Protein AF-A0A2D7VXR5-F1 (afdb_monomer)

Foldseek 3Di:
DDQQVVQVQAEPDRAAADDAAEAPQAHWDWDDWEWEDFPQKIKIKTWIAGSHPVQQQGTFIWIWMDNPNRRHTYTLDDPVLRSPFHWAQKYWYDFPRWIWIWTDRWQFWIKIATHRDSNRDPSVCVVVVRIDIDGGAGQFDDGSRDTHDKHWEWEQALQRKIKIWIAHPVQGFIFIWIDNVRHDIAAALGNPDRLQRGPAALSDNQWDWAPWYWYDDQQWIKIWTATRHPDPRGRPIDIDIGDAAEQDFFFFADPPDPLDRSRGFGFNHKDAVSDWLVRGPQKDWDAQWDWDDDPRWIKTKDALVRPMFIKIKGPDPQPPHDDPALLLQQALFKKKKWKKAWQADWDQDPPEFFAWKKKWAFSQFFFIWIWTWGDHQFKIWIATPQVRGTQDIDGDGRNQIKIKMWTHHRWKIWMWIDRDDPFRYHYTDTDGIGTHDGNGGRDRDMIMMHGRPDHDHDGMTMMITRMMTMGGRSSSRPHARVHDDPPPRPRDDDAHEAPGWRRDHDPDTDHDDDDDDDPPDDDDDDDDDCADQVLQACLVPVALVRHHWDDFDPDDWDAKDKDKFFPDPDPPDDDFDFAPFLKKKKKFAQWFAAWWFKWFDDVHTDTQDIGGQKDKFWWAFDFQKIAGEADDFADWDAWFQLAQWKKWFDDPNDTDIWGFHTKHTWTRYHDPVPTPIIMTGTPGGDPRRTTMMITGFRIKMKMARNLRDTGRIMMIIGHTGDGPRRMTITSYMDIGADADELDDFDPPKDKDKDQQKDWDADPVRDIDIDRPDHIWIKIKTWRAPWFFCLQVFDDDRPWDFDWQEPDHSTDGGYTNRCRVVSVVVVCVVCVFQSHKDKDANDDHRYYDSVSSIDMDRGPVGIFTWTWPDDWDKDWPFFDDRHNPRGTTIIIGITMIIGHD

Nearest PDB structures (foldseek):
  5joy-assembly1_A  TM=2.946E-01  e=3.882E-11  Bacteroides ovatus
  3rsj-assembly1_A  TM=3.211E-01  e=3.244E-04  Clostridium botulinum
  7xrp-assembly1_A  TM=3.868E-01  e=2.036E-02  Severe acute respiratory syndrome coronavirus 2
  8y8c-assembly1_B  TM=1.586E-01  e=5.909E-03  Human coronavirus HKU1 (isolate N5)
  8y8f-assembly1_A  TM=1.603E-01  e=1.530E-02  Human coronavirus HKU1 (isolate N5)

Secondary structure (DSSP, 8-state):
--HHHHHHHHBSS---B----BTT---EEEEEEEEEEETTEEEEEEEEEESBTT-S--EEEEEEEESSTTSSBEE---HHHHTT---EEEEEEEETTEEEEEEEEETTEEEEEEESSTTS-HHHHHHTT-SEEE--S-SSEEETTEEES--EEEEE-TTS-EEEEEEETTTTEEEEEEESSSSS-B-TTTTS-GGG-EEE--S-SSSEEEEEEEEEETTEEEEEEEEE-SSTTTT-EEEEEEE--BS--PPBSSTTS-S-GGGB---SEEE-TTS-GGG-TTEEEESS-EEEEETTEEEEEE-SSS-S-EEEEES-SSTT---S-THHHHHH-EEEEEEEEEEE----STTSSEEEEEEEEE-SSS-EEEEEEEEETTEEEEEETTTTEEEEEEE--TTT-EEEEEEE-SSEEEEEEEE----SSB--EEEEEEE-------S-EEEEEEEEEE--TTS-EEEEEEEEEEEEGGGGTT-STT---TTTTSPP-PPPPTT--EEEETTEEE---SSPPPTT-----PPP-SS-GGGGSTTT-SSTTS-EEPPPPSSSPBPPEEEEEES----SS-PPEEPSSSEEEEEEES----EEEEEEESSSEEEEEEEE--EEEEEEEETTEEEEPTT--PPEEPTTTTTT-EEEEEETTEEEEEEEEEE-SEESSS-TTTSPBPEEEESSPPPTT--EEEEE-SEEEEEEE-TT-EESEEEEEEPPB--TTSS-EESEEEEEEPP--SSPPPTT-EEEEE--EEEEE-TTSPEEEEE-S--EEEEEEEEEEEEE-GGGSSSS----EEESB-STT--EEEETT-HHHHHHHHHHHHTTTTS-EEE-S--PPB-SGGGSEEEE-SGGG-EEEEE-S---EEEEE--TT-SSS--EEEEEEEEEEE--

Solvent-accessible surface area (backbone atoms only — not comparable to full-atom values): 47582 Å² total; per-residue (Å²): 131,55,69,66,58,53,31,58,72,31,31,76,68,59,75,56,73,48,89,70,71,36,75,84,28,90,28,28,38,81,74,45,78,37,66,41,72,47,92,74,33,29,32,37,39,39,32,26,36,50,23,24,68,74,50,69,33,23,20,21,58,46,39,31,31,13,75,64,82,64,62,46,28,47,71,70,58,50,75,72,50,34,56,69,52,29,44,40,48,70,28,54,43,68,46,93,74,25,41,34,39,39,29,34,53,37,32,42,32,33,35,41,33,75,31,86,45,68,85,55,49,67,61,59,36,55,77,68,61,56,56,43,83,41,82,74,58,34,31,30,43,82,38,59,36,45,66,40,73,57,39,31,25,50,30,53,44,56,56,44,32,36,38,41,37,33,36,32,63,75,72,37,29,32,32,41,38,39,17,70,82,76,75,64,74,33,25,29,36,60,51,75,46,75,78,28,18,32,77,43,24,45,62,25,78,61,52,37,78,36,80,49,43,44,40,61,54,86,60,20,43,37,37,37,25,28,31,38,40,92,54,98,54,41,68,38,84,44,78,48,80,41,85,46,56,48,79,67,73,68,30,48,29,53,99,80,63,65,90,43,81,30,23,22,24,34,36,48,40,35,46,59,55,72,54,56,59,88,78,32,76,29,37,45,75,43,69,67,22,48,73,46,76,54,97,71,17,35,34,41,37,30,26,80,89,25,74,31,28,33,30,39,29,62,69,69,80,55,78,97,60,86,79,89,55,48,61,46,39,30,73,34,16,39,38,37,38,42,30,38,24,27,74,38,46,45,28,62,54,93,89,45,33,24,26,42,38,41,42,36,38,14,30,33,65,68,39,22,42,35,42,33,42,23,27,19,42,56,28,42,26,39,28,34,62,58,67,71,41,78,72,39,74,48,83,43,64,20,58,73,12,34,39,34,42,41,21,37,41,74,46,26,32,24,31,36,34,29,74,54,71,90,63,79,65,45,66,63,44,86,52,56,65,49,78,55,46,73,62,53,15,75,59,61,46,72,44,49,34,42,40,31,79,34,63,57,90,81,56,55,30,32,36,38,32,52,34,38,37,34,14,37,45,82,24,21,31,65,46,47,20,90,52,86,54,82,73,81,63,54,80,70,76,80,75,19,49,70,94,28,58,26,58,76,57,96,89,41,61,48,61,43,89,78,82,87,86,58,95,89,72,80,86,85,85,78,86,83,60,99,38,39,74,64,25,18,34,54,91,75,26,83,33,39,83,50,30,19,51,50,80,69,48,97,71,73,60,28,78,61,49,77,50,75,46,71,77,63,88,74,84,82,67,94,67,63,40,76,59,97,31,30,38,31,35,41,36,41,29,55,32,60,65,44,52,31,32,39,27,35,33,69,103,49,86,41,81,74,47,74,45,69,44,57,49,80,44,46,31,44,49,56,69,42,35,36,33,34,27,71,92,47,94,50,67,75,42,55,64,47,68,55,38,74,21,40,32,35,32,42,47,99,87,44,79,48,66,42,42,29,64,35,29,46,48,24,24,44,17,44,49,88,88,82,41,63,52,17,42,36,33,38,73,56,64,61,69,70,81,24,48,37,36,36,40,28,52,37,40,39,39,35,38,37,56,48,38,70,54,54,40,40,28,42,31,45,39,35,53,60,41,70,36,87,80,25,35,48,42,36,4,28,54,48,75,47,61,52,85,52,59,42,51,80,64,36,96,69,64,43,79,46,76,48,74,29,57,50,74,50,70,47,98,89,68,53,74,49,73,46,81,78,46,76,70,35,50,36,40,37,42,26,28,75,66,64,39,63,35,24,50,72,27,56,95,78,52,71,76,57,67,39,59,58,45,74,56,87,54,48,40,70,44,29,41,40,52,43,38,71,64,50,55,56,49,51,42,67,72,32,59,42,61,77,37,76,48,72,51,61,85,70,81,81,71,17,82,48,83,75,46,32,49,41,78,44,54,52,76,88,49,43,40,51,23,28,39,79,52,75,80,51,75,44,83,76,50,62,42,88,72,31,68,82,52,22,35,19,39,26,37,72,45,40,41,36,39,45,69,114

Mean predicted aligned error: 14.35 Å

Structure (mmCIF, N/CA/C/O backbone):
data_AF-A0A2D7VXR5-F1
#
_entry.id   AF-A0A2D7VXR5-F1
#
loop_
_atom_site.group_PDB
_atom_site.id
_atom_site.type_symbol
_atom_site.label_atom_id
_atom_site.label_alt_id
_atom_site.label_comp_id
_atom_site.label_asym_id
_atom_site.label_entity_id
_atom_site.label_seq_id
_atom_site.pdbx_PDB_ins_code
_atom_site.Cartn_x
_atom_site.Cartn_y
_atom_site.Cartn_z
_atom_site.occupancy
_atom_site.B_iso_or_equiv
_atom_site.auth_seq_id
_atom_site.auth_comp_id
_atom_site.auth_asym_id
_atom_site.auth_atom_id
_atom_site.pdbx_PDB_model_num
ATOM 1 N N . THR A 1 1 ? 30.973 -24.485 -8.449 1.00 49.91 1 THR A N 1
ATOM 2 C CA . THR A 1 1 ? 30.430 -25.343 -9.514 1.00 49.91 1 THR A CA 1
ATOM 3 C C . THR A 1 1 ? 30.576 -24.605 -10.819 1.00 49.91 1 THR A C 1
ATOM 5 O O . THR A 1 1 ? 30.157 -23.456 -10.906 1.00 49.91 1 THR A O 1
ATOM 8 N N . SER A 1 2 ? 31.273 -25.195 -11.785 1.00 74.19 2 SER A N 1
ATOM 9 C CA . SER A 1 2 ? 31.369 -24.617 -13.134 1.00 74.19 2 SER A CA 1
ATOM 10 C C . SER A 1 2 ? 30.036 -24.801 -13.875 1.00 74.19 2 SER A C 1
ATOM 12 O O . SER A 1 2 ? 29.286 -25.719 -13.547 1.00 74.19 2 SER A O 1
ATOM 14 N N . TRP A 1 3 ? 29.725 -23.962 -14.873 1.00 74.75 3 TRP A N 1
ATOM 15 C CA . TRP A 1 3 ? 28.512 -24.132 -15.695 1.00 74.75 3 TRP A CA 1
ATOM 16 C C . TRP A 1 3 ? 28.393 -25.554 -16.260 1.00 74.75 3 TRP A C 1
ATOM 18 O O . TRP A 1 3 ? 27.312 -26.122 -16.265 1.00 74.75 3 TRP A O 1
ATOM 28 N N . ILE A 1 4 ? 29.520 -26.147 -16.658 1.00 73.94 4 ILE A N 1
ATOM 29 C CA . ILE A 1 4 ? 29.604 -27.506 -17.206 1.00 73.94 4 ILE A CA 1
ATOM 30 C C . ILE A 1 4 ? 29.137 -28.563 -16.192 1.00 73.94 4 ILE A C 1
ATOM 32 O O . ILE A 1 4 ? 28.495 -29.539 -16.568 1.00 73.94 4 ILE A O 1
ATOM 36 N N . GLU A 1 5 ? 29.442 -28.388 -14.904 1.00 73.25 5 GLU A N 1
ATOM 37 C CA . GLU A 1 5 ? 28.958 -29.300 -13.858 1.00 73.25 5 GLU A CA 1
ATOM 38 C C . GLU A 1 5 ? 27.449 -29.146 -13.653 1.00 73.25 5 GLU A C 1
ATOM 40 O O . GLU A 1 5 ? 26.733 -30.143 -13.647 1.00 73.25 5 GLU A O 1
ATOM 45 N N . ALA A 1 6 ? 26.961 -27.905 -13.555 1.00 71.56 6 ALA A N 1
ATOM 46 C CA . ALA A 1 6 ? 25.542 -27.624 -13.338 1.00 71.56 6 ALA A CA 1
ATOM 47 C C . ALA A 1 6 ? 24.666 -28.042 -14.533 1.00 71.56 6 ALA A C 1
ATOM 49 O O . ALA A 1 6 ? 23.593 -28.617 -14.343 1.00 71.56 6 ALA A O 1
ATOM 50 N N . SER A 1 7 ? 25.124 -27.798 -15.765 1.00 76.44 7 SER A N 1
ATOM 51 C CA . SER A 1 7 ? 24.403 -28.170 -16.984 1.00 76.44 7 SER A CA 1
ATOM 52 C C . SER A 1 7 ? 24.318 -29.685 -17.144 1.00 76.44 7 SER A C 1
ATOM 54 O O . SER A 1 7 ? 23.257 -30.188 -17.485 1.00 76.44 7 SER A O 1
ATOM 56 N N . ARG A 1 8 ? 25.386 -30.423 -16.817 1.00 76.88 8 ARG A N 1
ATOM 57 C CA . ARG A 1 8 ? 25.408 -31.893 -16.870 1.00 76.88 8 ARG A CA 1
ATOM 58 C C . ARG A 1 8 ? 24.491 -32.549 -15.837 1.00 76.88 8 ARG A C 1
ATOM 60 O O . ARG A 1 8 ? 24.008 -33.650 -16.073 1.00 76.88 8 ARG A O 1
ATOM 67 N N . GLU A 1 9 ? 24.310 -31.921 -14.679 1.00 81.25 9 GLU A N 1
ATOM 68 C CA . GLU A 1 9 ? 23.462 -32.461 -13.609 1.00 81.25 9 GLU A CA 1
ATOM 69 C C . GLU A 1 9 ? 21.976 -32.141 -13.804 1.00 81.25 9 GLU A C 1
ATOM 71 O O . GLU A 1 9 ? 21.134 -32.909 -13.346 1.00 81.25 9 GLU A O 1
ATOM 76 N N . THR A 1 10 ? 21.655 -31.038 -14.490 1.00 84.06 10 THR A N 1
ATOM 77 C CA . THR A 1 10 ? 20.283 -30.499 -14.545 1.00 84.06 10 THR A CA 1
ATOM 78 C C . THR A 1 10 ? 19.643 -30.588 -15.939 1.00 84.06 10 THR A C 1
ATOM 80 O O . THR A 1 10 ? 18.421 -30.697 -16.039 1.00 84.06 10 THR A O 1
ATOM 83 N N . LEU A 1 11 ? 20.433 -30.531 -17.019 1.00 90.25 11 LEU A N 1
ATOM 84 C CA . LEU A 1 11 ? 19.953 -30.601 -18.405 1.00 90.25 11 LEU A CA 1
ATOM 85 C C . LEU A 1 11 ? 20.197 -32.003 -18.975 1.00 90.25 11 LEU A C 1
ATOM 87 O O . LEU A 1 11 ? 21.289 -32.552 -18.837 1.00 90.25 11 LEU A O 1
ATOM 91 N N . ASP A 1 12 ? 19.209 -32.560 -19.672 1.00 87.31 12 ASP A N 1
ATOM 92 C CA . ASP A 1 12 ? 19.336 -33.835 -20.391 1.00 87.31 12 ASP A CA 1
ATOM 93 C C . ASP A 1 12 ? 20.429 -33.813 -21.479 1.00 87.31 12 ASP A C 1
ATOM 95 O O . ASP A 1 12 ? 21.140 -34.796 -21.688 1.00 87.31 12 ASP A O 1
ATOM 99 N N . THR A 1 13 ? 20.583 -32.667 -22.143 1.00 85.69 13 THR A N 1
ATOM 100 C CA . THR A 1 13 ? 21.600 -32.373 -23.148 1.00 85.69 13 THR A CA 1
ATOM 101 C C .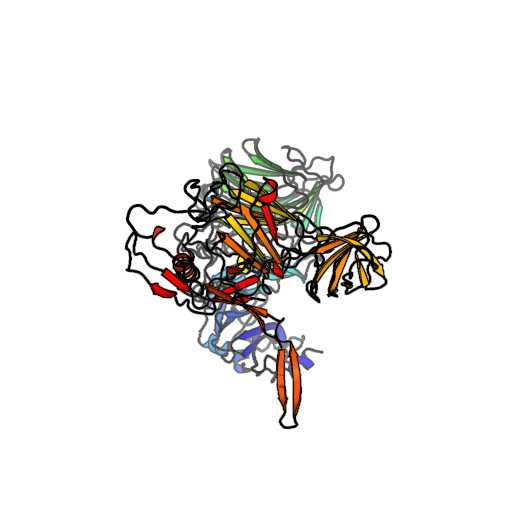 THR A 1 13 ? 22.362 -31.118 -22.718 1.00 85.69 13 THR A C 1
ATOM 103 O O . THR A 1 13 ? 21.804 -30.015 -22.805 1.00 85.69 13 THR A O 1
ATOM 106 N N . PRO A 1 14 ? 23.616 -31.245 -22.246 1.00 84.44 14 PRO A N 1
ATOM 107 C CA . PRO A 1 14 ? 24.406 -30.103 -21.805 1.00 84.44 14 PRO A CA 1
ATOM 108 C C . PRO A 1 14 ? 24.793 -29.195 -22.981 1.00 84.44 14 PRO A C 1
ATOM 110 O O . PRO A 1 14 ? 24.917 -29.640 -24.120 1.00 84.44 14 PRO A O 1
ATOM 113 N N . ILE A 1 15 ? 25.005 -27.910 -22.683 1.00 88.94 15 ILE A N 1
ATOM 114 C CA . ILE A 1 15 ? 25.508 -26.912 -23.637 1.00 88.94 15 ILE A CA 1
ATOM 115 C C . ILE A 1 15 ? 27.007 -26.714 -23.394 1.00 88.94 15 ILE A C 1
ATOM 117 O O . ILE A 1 15 ? 27.404 -26.300 -22.298 1.00 88.94 15 ILE A O 1
ATOM 121 N N . ASP A 1 16 ? 27.818 -26.964 -24.422 1.00 88.56 16 ASP A N 1
ATOM 122 C CA . ASP A 1 16 ? 29.273 -26.797 -24.382 1.00 88.56 16 ASP A CA 1
ATOM 123 C C . ASP A 1 16 ? 29.671 -25.319 -24.503 1.00 88.56 16 ASP A C 1
ATOM 125 O O . ASP A 1 16 ? 29.579 -24.709 -25.569 1.00 88.56 16 ASP A O 1
ATOM 129 N N . VAL A 1 17 ? 30.130 -24.719 -23.404 1.00 89.31 17 VAL A N 1
ATOM 130 C CA . VAL A 1 17 ? 30.478 -23.289 -23.357 1.00 89.31 17 VAL A CA 1
ATOM 131 C C . VAL A 1 17 ? 31.950 -23.059 -23.695 1.00 89.31 17 VAL A C 1
ATOM 133 O O . VAL A 1 17 ? 32.828 -23.771 -23.208 1.00 89.31 17 VAL A O 1
ATOM 136 N N . GLY A 1 18 ? 32.234 -22.031 -24.498 1.00 87.06 18 GLY A N 1
ATOM 137 C CA . GLY A 1 18 ? 33.594 -21.655 -24.883 1.00 87.06 18 GLY A CA 1
ATOM 138 C C . GLY A 1 18 ? 33.699 -20.198 -25.328 1.00 87.06 18 GLY A C 1
ATOM 139 O O . GLY A 1 18 ? 32.702 -19.567 -25.656 1.00 87.06 18 GLY A O 1
ATOM 140 N N . THR A 1 19 ? 34.919 -19.657 -25.346 1.00 83.56 19 THR A N 1
ATOM 141 C CA . THR A 1 19 ? 35.190 -18.249 -25.709 1.00 83.56 19 THR A CA 1
ATOM 142 C C . THR A 1 19 ? 35.939 -18.088 -27.035 1.00 83.56 19 THR A C 1
ATOM 144 O O . THR A 1 19 ? 36.121 -16.975 -27.521 1.00 83.56 19 THR A O 1
ATOM 147 N N . THR A 1 20 ? 36.412 -19.186 -27.632 1.00 90.25 20 THR A N 1
ATOM 148 C CA . THR A 1 20 ? 37.180 -19.143 -28.885 1.00 90.25 20 THR A CA 1
ATOM 149 C C . THR A 1 20 ? 36.231 -19.141 -30.073 1.00 90.25 20 THR A C 1
ATOM 151 O O . THR A 1 20 ? 35.457 -20.075 -30.224 1.00 90.25 20 THR A O 1
ATOM 154 N N . THR A 1 21 ? 36.314 -18.133 -30.939 1.00 89.12 21 THR A N 1
ATOM 155 C CA . THR A 1 21 ? 35.514 -18.019 -32.170 1.00 89.12 21 THR A CA 1
ATOM 156 C C . THR A 1 21 ? 36.312 -18.492 -33.387 1.00 89.12 21 THR A C 1
ATOM 158 O O . THR A 1 21 ? 37.482 -18.145 -33.538 1.00 89.12 21 THR A O 1
ATOM 161 N N . GLY A 1 22 ? 35.697 -19.265 -34.285 1.00 91.31 22 GLY A N 1
ATOM 162 C CA . GLY A 1 22 ? 36.376 -19.765 -35.485 1.00 91.31 22 GLY A CA 1
ATOM 163 C C . GLY A 1 22 ? 35.516 -20.700 -36.332 1.00 91.31 22 GLY A C 1
ATOM 164 O O . GLY A 1 22 ? 34.462 -21.158 -35.900 1.00 91.31 22 GLY A O 1
ATOM 165 N N . ALA A 1 23 ? 35.957 -20.993 -37.555 1.00 90.94 23 ALA A N 1
ATOM 166 C CA . ALA A 1 23 ? 35.268 -21.954 -38.413 1.00 90.94 23 ALA A CA 1
ATOM 167 C C . ALA A 1 23 ? 35.369 -23.367 -37.811 1.00 90.94 23 ALA A C 1
ATOM 169 O O . ALA A 1 23 ? 36.466 -23.808 -37.471 1.00 90.94 23 ALA A O 1
ATOM 170 N N . GLY A 1 24 ? 34.239 -24.067 -37.678 1.00 88.38 24 GLY A N 1
ATOM 171 C CA . GLY A 1 24 ? 34.183 -25.416 -37.097 1.00 88.38 24 GLY A CA 1
ATOM 172 C C . GLY A 1 24 ? 34.264 -25.473 -35.566 1.00 88.38 24 GLY A C 1
ATOM 173 O O . GLY A 1 24 ? 34.462 -26.553 -35.019 1.00 88.38 24 GLY A O 1
ATOM 174 N N . VAL A 1 25 ? 34.159 -24.336 -34.867 1.00 91.38 25 VAL A N 1
ATOM 175 C CA . VAL A 1 25 ? 34.194 -24.302 -33.397 1.00 91.38 25 VAL A CA 1
ATOM 176 C C . VAL A 1 25 ? 32.790 -24.461 -32.813 1.00 91.38 25 VAL A C 1
ATOM 178 O O . VAL A 1 25 ? 32.044 -23.491 -32.715 1.00 91.38 25 VAL A O 1
ATOM 181 N N . ASP A 1 26 ? 32.455 -25.666 -32.363 1.00 88.44 26 ASP A N 1
ATOM 182 C CA . ASP A 1 26 ? 31.120 -26.008 -31.847 1.00 88.44 26 ASP A CA 1
ATOM 183 C C . ASP A 1 26 ? 31.003 -25.773 -30.333 1.00 88.44 26 ASP A C 1
ATOM 185 O O . ASP A 1 26 ? 30.744 -26.679 -29.548 1.00 88.44 26 ASP A O 1
ATOM 189 N N . THR A 1 27 ? 31.234 -24.529 -29.913 1.00 92.56 27 THR A N 1
ATOM 190 C CA . THR A 1 27 ? 30.971 -24.073 -28.538 1.00 92.56 27 THR A CA 1
ATOM 191 C C . THR A 1 27 ? 30.078 -22.837 -28.544 1.00 92.56 27 THR A C 1
ATOM 193 O O . THR A 1 27 ? 29.951 -22.156 -29.566 1.00 92.56 27 THR A O 1
ATOM 196 N N . TYR A 1 28 ? 29.469 -22.541 -27.401 1.00 92.50 28 TYR A N 1
ATOM 197 C CA . TYR A 1 28 ? 28.475 -21.485 -27.241 1.00 92.50 28 TYR A CA 1
ATOM 198 C C . TYR A 1 28 ? 28.926 -20.439 -26.225 1.00 92.50 28 TYR A C 1
ATOM 200 O O . TYR A 1 28 ? 29.517 -20.774 -25.200 1.00 92.50 28 TYR A O 1
ATOM 208 N N . ASP A 1 29 ? 28.590 -19.180 -26.484 1.00 92.94 29 ASP A N 1
ATOM 209 C CA . ASP A 1 29 ? 28.667 -18.098 -25.508 1.00 92.94 29 ASP A CA 1
ATOM 210 C C . ASP A 1 29 ? 27.258 -17.752 -25.011 1.00 92.94 29 ASP A C 1
ATOM 212 O O . ASP A 1 29 ? 26.391 -17.357 -25.798 1.00 92.94 29 ASP A O 1
ATOM 216 N N . ILE A 1 30 ? 27.000 -17.934 -23.715 1.00 91.94 30 ILE A N 1
ATOM 217 C CA . ILE A 1 30 ? 25.665 -17.749 -23.130 1.00 91.94 30 ILE A CA 1
ATOM 218 C C . ILE A 1 30 ? 25.392 -16.260 -22.961 1.00 91.94 30 ILE A C 1
ATOM 220 O O . ILE A 1 30 ? 26.088 -15.578 -22.218 1.00 91.94 30 ILE A O 1
ATOM 224 N N . GLN A 1 31 ? 24.328 -15.778 -23.601 1.00 91.50 31 GLN A N 1
ATOM 225 C CA . GLN A 1 31 ? 23.927 -14.374 -23.531 1.00 91.50 31 GLN A CA 1
ATOM 226 C C . GLN A 1 31 ? 22.892 -14.150 -22.426 1.00 91.50 31 GLN A C 1
ATOM 228 O O . GLN A 1 31 ? 23.053 -13.277 -21.574 1.00 91.50 31 GLN A O 1
ATOM 233 N N . ARG A 1 32 ? 21.809 -14.941 -22.421 1.00 92.06 32 ARG A N 1
ATOM 234 C CA . ARG A 1 32 ? 20.701 -14.795 -21.465 1.00 92.06 32 ARG A CA 1
ATOM 235 C C . ARG A 1 32 ? 20.101 -16.136 -21.095 1.00 92.06 32 ARG A C 1
ATOM 237 O O . ARG A 1 32 ? 19.892 -16.994 -21.942 1.00 92.06 32 ARG A O 1
ATOM 244 N N . ILE A 1 33 ? 19.733 -16.264 -19.826 1.00 93.81 33 ILE A N 1
ATOM 245 C CA . ILE A 1 33 ? 18.896 -17.353 -19.325 1.00 93.81 33 ILE A CA 1
ATOM 246 C C . ILE A 1 33 ? 17.613 -16.726 -18.792 1.00 93.81 33 ILE A C 1
ATOM 248 O O . ILE A 1 33 ? 17.649 -15.727 -18.062 1.00 93.81 33 ILE A O 1
ATOM 252 N N . ARG A 1 34 ? 16.470 -17.285 -19.182 1.00 94.94 34 ARG A N 1
ATOM 253 C CA . ARG A 1 34 ? 15.151 -16.861 -18.716 1.00 94.94 34 ARG A CA 1
ATOM 254 C C . ARG A 1 34 ? 14.344 -18.071 -18.295 1.00 94.94 34 ARG A C 1
ATOM 256 O O . ARG A 1 34 ? 14.333 -19.086 -18.983 1.00 94.94 34 ARG A O 1
ATOM 263 N N . ILE A 1 35 ? 13.670 -17.948 -17.159 1.00 95.00 35 ILE A N 1
ATOM 264 C CA . ILE A 1 35 ? 12.882 -19.022 -16.571 1.00 95.00 35 ILE A CA 1
ATOM 265 C C . ILE A 1 35 ? 11.534 -18.476 -16.117 1.00 95.00 35 ILE A C 1
ATOM 267 O O . ILE A 1 35 ? 11.448 -17.372 -15.578 1.00 95.00 35 ILE A O 1
ATOM 271 N N . ALA A 1 36 ? 10.482 -19.248 -16.348 1.00 95.50 36 ALA A N 1
ATOM 272 C CA . ALA A 1 36 ? 9.142 -18.938 -15.884 1.00 95.50 36 ALA A CA 1
ATOM 273 C C . ALA A 1 36 ? 8.395 -20.228 -15.546 1.00 95.50 36 ALA A C 1
ATOM 275 O O . ALA A 1 36 ? 8.685 -21.286 -16.103 1.00 95.50 36 ALA A O 1
ATOM 276 N N . GLN A 1 37 ? 7.394 -20.134 -14.672 1.00 94.50 37 GLN A N 1
ATOM 277 C CA . GLN A 1 37 ? 6.576 -21.275 -14.268 1.00 94.50 37 GLN A CA 1
ATOM 278 C C . GLN A 1 37 ? 5.089 -20.954 -14.389 1.00 94.50 37 GLN A C 1
ATOM 280 O O . GLN A 1 37 ? 4.616 -19.944 -13.869 1.00 94.50 37 GLN A O 1
ATOM 285 N N . THR A 1 38 ? 4.330 -21.846 -15.020 1.00 93.31 38 THR A N 1
ATOM 286 C CA . THR A 1 38 ? 2.865 -21.802 -14.994 1.00 93.31 38 THR A CA 1
ATOM 287 C C . THR A 1 38 ? 2.278 -23.197 -15.185 1.00 93.31 38 THR A C 1
ATOM 289 O O . THR A 1 38 ? 2.910 -24.059 -15.788 1.00 93.31 38 THR A O 1
ATOM 292 N N . GLY A 1 39 ? 1.095 -23.452 -14.620 1.00 88.25 39 GLY A N 1
ATOM 293 C CA . GLY A 1 39 ? 0.397 -24.733 -14.790 1.00 88.25 39 GLY A CA 1
ATOM 294 C C . GLY A 1 39 ? 1.187 -25.976 -14.349 1.00 88.25 39 GLY A C 1
ATOM 295 O O . GLY A 1 39 ? 1.004 -27.037 -14.933 1.00 88.25 39 GLY A O 1
ATOM 296 N N . GLY A 1 40 ? 2.090 -25.853 -13.366 1.00 91.06 40 GLY A N 1
ATOM 297 C CA . GLY A 1 40 ? 2.945 -26.960 -12.905 1.00 91.06 40 GLY A CA 1
ATOM 298 C C . GLY A 1 40 ? 4.142 -27.279 -13.810 1.00 91.06 40 GLY A C 1
ATOM 299 O O . GLY A 1 40 ? 4.873 -28.221 -13.529 1.00 91.06 40 GLY A O 1
ATOM 300 N N . VAL A 1 41 ? 4.370 -26.487 -14.861 1.00 95.06 41 VAL A N 1
ATOM 301 C CA . VAL A 1 41 ? 5.490 -26.636 -15.797 1.00 95.06 41 VAL A CA 1
ATOM 302 C C . VAL A 1 41 ? 6.452 -25.464 -15.631 1.00 95.06 41 VAL A C 1
ATOM 304 O O . VAL A 1 41 ? 6.022 -24.314 -15.507 1.00 95.06 41 VAL A O 1
ATOM 307 N N . VAL A 1 42 ? 7.754 -25.744 -15.654 1.00 96.62 42 VAL A N 1
ATOM 308 C CA . VAL A 1 42 ? 8.819 -24.736 -15.678 1.00 96.62 42 VAL A CA 1
ATOM 309 C C . VAL A 1 42 ? 9.428 -24.705 -17.077 1.00 96.62 42 VAL A C 1
ATOM 311 O O . VAL A 1 42 ? 9.928 -25.715 -17.565 1.00 96.62 42 VAL A O 1
ATOM 314 N N . LEU A 1 43 ? 9.381 -23.546 -17.729 1.00 97.19 43 LEU A N 1
ATOM 315 C CA . LEU A 1 43 ? 9.993 -23.303 -19.033 1.00 97.19 43 LEU A CA 1
ATOM 316 C C . LEU A 1 43 ? 11.291 -22.525 -18.835 1.00 97.19 43 LEU A C 1
ATOM 318 O O . LEU A 1 43 ? 11.291 -21.474 -18.191 1.00 97.19 43 LEU A O 1
ATOM 322 N N . MET A 1 44 ? 12.375 -23.022 -19.421 1.00 96.31 44 MET A N 1
ATOM 323 C CA . MET A 1 44 ? 13.672 -22.362 -19.460 1.00 96.31 44 MET A CA 1
ATOM 324 C C . MET A 1 44 ? 14.078 -22.102 -20.911 1.00 96.31 44 MET A C 1
ATOM 326 O O . MET A 1 44 ? 14.030 -22.989 -21.763 1.00 96.31 44 MET A O 1
ATOM 330 N N . LEU A 1 45 ? 14.491 -20.869 -21.180 1.00 96.81 45 LEU A N 1
ATOM 331 C CA . LEU A 1 45 ? 15.023 -20.420 -22.457 1.00 96.81 45 LEU A CA 1
ATOM 332 C C . LEU A 1 45 ? 16.461 -19.935 -22.258 1.00 96.81 45 LEU A C 1
ATOM 334 O O . LEU A 1 45 ? 16.719 -19.113 -21.376 1.00 96.81 45 LEU A O 1
ATOM 338 N N . ILE A 1 46 ? 17.387 -20.446 -23.069 1.00 95.75 46 ILE A N 1
ATOM 339 C CA . ILE A 1 46 ? 18.808 -20.086 -23.032 1.00 95.75 46 ILE A CA 1
ATOM 340 C C . ILE A 1 46 ? 19.201 -19.515 -24.396 1.00 95.75 46 ILE A C 1
ATOM 342 O O . ILE A 1 46 ? 19.265 -20.235 -25.392 1.00 95.75 46 ILE A O 1
ATOM 346 N N . GLU A 1 47 ? 19.450 -18.211 -24.435 1.00 95.50 47 GLU A N 1
ATOM 347 C CA . GLU A 1 47 ? 20.002 -17.505 -25.589 1.00 95.50 47 GLU A CA 1
ATOM 348 C C . GLU A 1 47 ? 21.522 -17.657 -25.612 1.00 95.50 47 GLU A C 1
ATOM 350 O O . GLU A 1 47 ? 22.206 -17.433 -24.608 1.00 95.50 47 GLU A O 1
ATOM 355 N N . THR A 1 48 ? 22.055 -18.004 -26.778 1.00 94.50 48 THR A N 1
ATOM 356 C CA . THR A 1 48 ? 23.478 -18.255 -26.992 1.00 94.50 48 THR A CA 1
ATOM 357 C C . THR A 1 48 ? 23.958 -17.649 -28.303 1.00 94.50 48 THR A C 1
ATOM 359 O O . THR A 1 48 ? 23.199 -17.521 -29.261 1.00 94.50 48 THR A O 1
ATOM 362 N N . ASN A 1 49 ? 25.247 -17.339 -28.369 1.00 94.44 49 ASN A N 1
ATOM 363 C CA . ASN A 1 49 ? 25.952 -17.081 -29.613 1.00 94.44 49 ASN A CA 1
ATOM 364 C C . ASN A 1 49 ? 26.843 -18.281 -29.924 1.00 94.44 49 ASN A C 1
ATOM 366 O O . ASN A 1 49 ? 27.734 -18.610 -29.143 1.00 94.44 49 ASN A O 1
ATOM 370 N N . ILE A 1 50 ? 26.634 -18.938 -31.064 1.00 94.06 50 ILE A N 1
ATOM 371 C CA . ILE A 1 50 ? 27.526 -20.021 -31.485 1.00 94.06 50 ILE A CA 1
ATOM 372 C C . ILE A 1 50 ? 28.861 -19.449 -31.975 1.00 94.06 50 ILE A C 1
ATOM 374 O O . ILE A 1 50 ? 28.924 -18.505 -32.779 1.00 94.06 50 ILE A O 1
ATOM 378 N N . ASN A 1 51 ? 29.954 -20.035 -31.502 1.00 93.50 51 ASN A N 1
ATOM 379 C CA . ASN A 1 51 ? 31.309 -19.618 -31.846 1.00 93.50 51 ASN A CA 1
ATOM 380 C C . ASN A 1 51 ? 31.742 -20.056 -33.253 1.00 93.50 51 ASN A C 1
ATOM 382 O O . ASN A 1 51 ? 32.725 -19.531 -33.787 1.00 93.50 51 ASN A O 1
ATOM 386 N N . ASN A 1 52 ? 30.989 -20.966 -33.874 1.00 93.12 52 ASN A N 1
ATOM 387 C CA . ASN A 1 52 ? 31.236 -21.450 -35.221 1.00 93.12 52 ASN A CA 1
ATOM 388 C C . ASN A 1 52 ? 30.880 -20.377 -36.260 1.00 93.12 52 ASN A C 1
ATOM 390 O O . ASN A 1 52 ? 29.709 -20.137 -36.559 1.00 93.12 52 ASN A O 1
ATOM 394 N N . THR A 1 53 ? 31.888 -19.753 -36.866 1.00 90.62 53 THR A N 1
ATOM 395 C CA . THR A 1 53 ? 31.673 -18.717 -37.892 1.00 90.62 53 THR A CA 1
ATOM 396 C C . THR A 1 53 ? 31.216 -19.273 -39.245 1.00 90.62 53 THR A C 1
ATOM 398 O O . THR A 1 53 ? 30.868 -18.494 -40.128 1.00 90.62 53 THR A O 1
ATOM 401 N N . SER A 1 54 ? 31.197 -20.602 -39.424 1.00 90.62 54 SER A N 1
ATOM 402 C CA . SER A 1 54 ? 30.646 -21.254 -40.627 1.00 90.62 54 SER A CA 1
ATOM 403 C C . SER A 1 54 ? 29.126 -21.421 -40.572 1.00 90.62 54 SER A C 1
ATOM 405 O O . SER A 1 54 ? 28.504 -21.683 -41.600 1.00 90.62 54 SER A O 1
ATOM 407 N N . ILE A 1 55 ? 28.515 -21.264 -39.394 1.00 88.88 55 ILE A N 1
ATOM 408 C CA . ILE A 1 55 ? 27.063 -21.320 -39.224 1.00 88.88 55 ILE A CA 1
ATOM 409 C C . ILE A 1 55 ? 26.480 -19.937 -39.501 1.00 88.88 55 ILE A C 1
ATOM 411 O O . ILE A 1 55 ? 26.943 -18.931 -38.968 1.00 88.88 55 ILE A O 1
ATOM 415 N N . THR A 1 56 ? 25.455 -19.886 -40.355 1.00 89.00 56 THR A N 1
ATOM 416 C CA . THR A 1 56 ? 24.835 -18.624 -40.770 1.00 89.00 56 THR A CA 1
ATOM 417 C C . THR A 1 56 ? 24.040 -17.987 -39.632 1.00 89.00 56 THR A C 1
ATOM 419 O O . THR A 1 56 ? 24.288 -16.833 -39.309 1.00 89.00 56 THR A O 1
ATOM 422 N N . LYS A 1 57 ? 23.111 -18.719 -39.004 1.00 91.94 57 LYS A N 1
ATOM 423 C CA . LYS A 1 57 ? 22.287 -18.232 -37.885 1.00 91.94 57 LYS A CA 1
ATOM 424 C C . LYS A 1 57 ? 23.021 -18.446 -36.565 1.00 91.94 57 LYS A C 1
ATOM 426 O O . LYS A 1 57 ? 23.063 -19.562 -36.047 1.00 91.94 57 LYS A O 1
ATOM 431 N N . ARG A 1 58 ? 23.662 -17.387 -36.065 1.00 92.81 58 ARG A N 1
ATOM 432 C CA . ARG A 1 58 ? 24.581 -17.485 -34.925 1.00 92.81 58 ARG A CA 1
ATOM 433 C C . ARG A 1 58 ? 23.955 -17.179 -33.569 1.00 92.81 58 ARG A C 1
ATOM 435 O O . ARG A 1 58 ? 24.450 -17.716 -32.584 1.00 92.81 58 ARG A O 1
ATOM 442 N N . ASN A 1 59 ? 22.899 -16.366 -33.507 1.00 94.69 59 ASN A N 1
ATOM 443 C CA . ASN A 1 59 ? 22.147 -16.166 -32.264 1.00 94.69 59 ASN A CA 1
ATOM 444 C C . ASN A 1 59 ? 21.125 -17.300 -32.114 1.00 94.69 59 ASN A C 1
ATOM 446 O O . ASN A 1 59 ? 20.104 -17.308 -32.799 1.00 94.69 59 ASN A O 1
ATOM 450 N N . GLN A 1 60 ? 21.408 -18.276 -31.261 1.00 94.69 60 GLN A N 1
ATOM 451 C CA . GLN A 1 60 ? 20.620 -19.496 -31.122 1.00 94.69 60 GLN A CA 1
ATOM 452 C C . GLN A 1 60 ? 19.871 -19.531 -29.790 1.00 94.69 60 GLN A C 1
ATOM 454 O O . GLN A 1 60 ? 20.383 -19.087 -28.763 1.00 94.69 60 GLN A O 1
ATOM 459 N N . LEU A 1 61 ? 18.663 -20.096 -29.805 1.00 96.12 61 LEU A N 1
ATOM 460 C CA . LEU A 1 61 ? 17.800 -20.211 -28.632 1.00 96.12 61 LEU A CA 1
ATOM 461 C C . LEU A 1 61 ? 17.532 -21.673 -28.299 1.00 96.12 61 LEU A C 1
ATOM 463 O O . LEU A 1 61 ? 16.838 -22.360 -29.049 1.00 96.12 61 LEU A O 1
ATOM 467 N N . PHE A 1 62 ? 18.013 -22.122 -27.147 1.00 95.81 62 PHE A N 1
ATOM 468 C CA . PHE A 1 62 ? 17.658 -23.422 -26.601 1.00 95.81 62 PHE A CA 1
ATOM 469 C C . PHE A 1 62 ? 16.411 -23.305 -25.726 1.00 95.81 62 PHE A C 1
ATOM 471 O O . PHE A 1 62 ? 16.300 -22.401 -24.898 1.00 95.81 62 PHE A O 1
ATOM 478 N N . GLN A 1 63 ? 15.489 -24.248 -25.896 1.00 96.56 63 GLN A N 1
ATOM 479 C CA . GLN A 1 63 ? 14.284 -24.383 -25.081 1.00 96.56 63 GLN A CA 1
ATOM 480 C C . GLN A 1 63 ? 14.317 -25.689 -24.302 1.00 96.56 63 GLN A C 1
ATOM 482 O O . GLN A 1 63 ? 14.501 -26.759 -24.892 1.00 96.56 63 GLN A O 1
ATOM 487 N N . TYR A 1 64 ? 14.072 -25.570 -23.003 1.00 96.12 64 TYR A N 1
ATOM 488 C CA . TYR A 1 64 ? 14.071 -26.648 -22.030 1.00 96.12 64 TYR A CA 1
ATOM 489 C C . TYR A 1 64 ? 12.812 -26.592 -21.167 1.00 96.12 64 TYR A C 1
ATOM 491 O O . TYR A 1 64 ? 12.337 -25.509 -20.819 1.00 96.12 64 TYR A O 1
ATOM 499 N N . VAL A 1 65 ? 12.280 -27.751 -20.795 1.00 96.50 65 VAL A N 1
ATOM 500 C CA . VAL A 1 65 ? 11.055 -27.862 -19.996 1.00 96.50 65 VAL A CA 1
ATOM 501 C C . VAL A 1 65 ? 11.268 -28.810 -18.829 1.00 96.50 65 VAL A C 1
ATOM 503 O O . VAL A 1 65 ? 11.889 -29.855 -18.978 1.00 96.50 65 VAL A O 1
ATOM 506 N N . SER A 1 66 ? 10.717 -28.453 -17.674 1.00 95.75 66 SER A N 1
ATOM 507 C CA . SER A 1 66 ? 10.690 -29.289 -16.479 1.00 95.75 66 SER A CA 1
ATOM 508 C C . SER A 1 66 ? 9.258 -29.456 -15.969 1.00 95.75 66 SER A C 1
ATOM 510 O O . SER A 1 66 ? 8.466 -28.508 -15.955 1.00 95.75 66 SER A O 1
ATOM 512 N N . ILE A 1 67 ? 8.946 -30.671 -15.518 1.00 94.75 67 ILE A N 1
ATOM 513 C CA . ILE A 1 67 ? 7.684 -31.049 -14.856 1.00 94.75 67 ILE A CA 1
ATOM 514 C C . ILE A 1 67 ? 7.886 -31.438 -13.383 1.00 94.75 67 ILE A C 1
ATOM 516 O O . ILE A 1 67 ? 6.935 -31.811 -12.701 1.00 94.75 67 ILE A O 1
ATOM 520 N N . ASP A 1 68 ? 9.119 -31.347 -12.883 1.00 92.50 68 ASP A N 1
ATOM 521 C CA . ASP A 1 68 ? 9.530 -31.728 -11.529 1.00 92.50 68 ASP A CA 1
ATOM 522 C C . ASP A 1 68 ? 10.004 -30.515 -10.708 1.00 92.50 68 ASP A C 1
ATOM 524 O O . ASP A 1 68 ? 10.868 -30.627 -9.843 1.00 92.50 68 ASP A O 1
ATOM 528 N N . ASN A 1 69 ? 9.405 -29.344 -10.964 1.00 87.62 69 ASN A N 1
ATOM 529 C CA . ASN A 1 69 ? 9.731 -28.059 -10.328 1.00 87.62 69 ASN A CA 1
ATOM 530 C C . ASN A 1 69 ? 11.184 -27.588 -10.542 1.00 87.62 69 ASN A C 1
ATOM 532 O O . ASN A 1 69 ? 11.747 -26.897 -9.695 1.00 87.62 69 ASN A O 1
ATOM 536 N N . GLY A 1 70 ? 11.771 -27.907 -11.696 1.00 88.50 70 GLY A N 1
ATOM 537 C CA . GLY A 1 70 ? 13.099 -27.445 -12.095 1.00 88.50 70 GLY A CA 1
ATOM 538 C C . GLY A 1 70 ? 14.249 -28.316 -11.594 1.00 88.50 70 GLY A C 1
ATOM 539 O O . GLY A 1 70 ? 15.383 -27.841 -11.589 1.00 88.50 70 GLY A O 1
ATOM 540 N N . CYS A 1 71 ? 13.986 -29.555 -11.162 1.00 88.56 71 CYS A N 1
ATOM 541 C CA . CYS A 1 71 ? 15.046 -30.494 -10.791 1.00 88.56 71 CYS A CA 1
ATOM 542 C C . CYS A 1 71 ? 15.737 -31.091 -12.023 1.00 88.56 71 CYS A C 1
ATOM 544 O O . CYS A 1 71 ? 16.956 -31.246 -12.010 1.00 88.56 71 CYS A O 1
ATOM 546 N N . SER A 1 72 ? 14.985 -31.393 -13.082 1.00 92.19 72 SER A N 1
ATOM 547 C CA . SER A 1 72 ? 15.516 -31.871 -14.359 1.00 92.19 72 SER A CA 1
ATOM 548 C C . SER A 1 72 ? 14.809 -31.212 -15.539 1.00 92.19 72 SER A C 1
ATOM 550 O O . SER A 1 72 ? 13.619 -30.900 -15.471 1.00 92.19 72 SER A O 1
ATOM 552 N N . PHE A 1 73 ? 15.552 -30.979 -16.622 1.00 94.94 73 PHE A N 1
ATOM 553 C CA . PHE A 1 73 ? 15.050 -30.323 -17.824 1.00 94.94 73 PHE A CA 1
ATOM 554 C C . PHE A 1 73 ? 15.240 -31.188 -19.071 1.00 94.94 73 PHE A C 1
ATOM 556 O O . PHE A 1 73 ? 16.346 -31.642 -19.358 1.00 94.94 73 PHE A O 1
ATOM 563 N N . GLU A 1 74 ? 14.160 -31.340 -19.835 1.00 95.19 74 GLU A N 1
ATOM 564 C CA . GLU A 1 74 ? 14.124 -31.976 -21.152 1.00 95.19 74 GLU A CA 1
ATOM 565 C C . GLU A 1 74 ? 14.267 -30.920 -22.256 1.00 95.19 74 GLU A C 1
ATOM 567 O O . GLU A 1 74 ? 13.580 -29.890 -22.239 1.00 95.19 74 GLU A O 1
ATOM 572 N N . ARG A 1 75 ? 15.145 -31.160 -23.233 1.00 95.06 75 ARG A N 1
ATOM 573 C CA . ARG A 1 75 ? 15.360 -30.264 -24.372 1.00 95.06 75 ARG A CA 1
ATOM 574 C C . ARG A 1 75 ? 14.256 -30.434 -25.420 1.00 95.06 75 ARG A C 1
ATOM 576 O O . ARG A 1 75 ? 14.096 -31.490 -26.017 1.00 95.06 75 ARG A O 1
ATOM 583 N N . ILE A 1 76 ? 13.561 -29.340 -25.737 1.00 95.50 76 ILE A N 1
ATOM 584 C CA . ILE A 1 76 ? 12.498 -29.299 -26.765 1.00 95.50 76 ILE A CA 1
ATOM 585 C C . ILE A 1 76 ? 13.045 -28.938 -28.154 1.00 95.50 76 ILE A C 1
ATOM 587 O O . ILE A 1 76 ? 12.478 -29.290 -29.186 1.00 95.50 76 ILE A O 1
ATOM 591 N N . THR A 1 77 ? 14.146 -28.191 -28.190 1.00 94.12 77 THR A N 1
ATOM 592 C CA . THR A 1 77 ? 14.747 -27.679 -29.433 1.00 94.12 77 THR A CA 1
ATOM 593 C C . THR A 1 77 ? 15.634 -28.708 -30.118 1.00 94.12 77 THR A C 1
ATOM 595 O O . THR A 1 77 ? 16.507 -29.288 -29.487 1.00 94.12 77 THR A O 1
ATOM 598 N N . THR A 1 78 ? 15.485 -28.874 -31.430 1.00 93.38 78 THR A N 1
ATOM 599 C CA . THR A 1 78 ? 16.355 -29.731 -32.260 1.00 93.38 78 THR A CA 1
ATOM 600 C C . THR A 1 78 ? 17.492 -28.930 -32.897 1.00 93.38 78 THR A C 1
ATOM 602 O O . THR A 1 78 ? 17.386 -27.715 -33.059 1.00 93.38 78 THR A O 1
ATOM 605 N N . ASP A 1 79 ? 18.571 -29.590 -33.320 1.00 89.00 79 ASP A N 1
ATOM 606 C CA . ASP A 1 79 ? 19.708 -28.901 -33.957 1.00 89.00 79 ASP A CA 1
ATOM 607 C C . ASP A 1 79 ? 19.326 -28.233 -35.289 1.00 89.00 79 ASP A C 1
ATOM 609 O O . ASP A 1 79 ? 19.808 -27.148 -35.611 1.00 89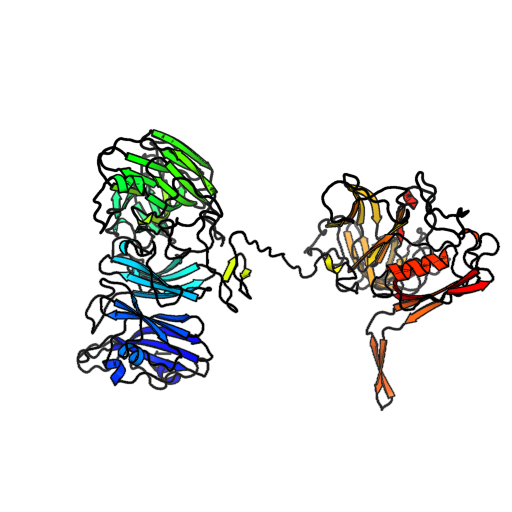.00 79 ASP A O 1
ATOM 613 N N . ALA A 1 80 ? 18.389 -28.827 -36.038 1.00 90.12 80 ALA A N 1
ATOM 614 C CA . ALA A 1 80 ? 17.849 -28.221 -37.255 1.00 90.12 80 ALA A CA 1
ATOM 615 C C . ALA A 1 80 ? 17.099 -26.909 -36.965 1.00 90.12 80 ALA A C 1
ATOM 617 O O . ALA A 1 80 ? 17.192 -25.961 -37.743 1.00 90.12 80 ALA A O 1
ATOM 618 N N . GLN A 1 81 ? 16.388 -26.835 -35.834 1.00 92.25 81 GLN A N 1
ATOM 619 C CA . GLN A 1 81 ? 15.702 -25.616 -35.400 1.00 92.25 81 GLN A CA 1
ATOM 620 C C . GLN A 1 81 ? 16.698 -24.531 -34.982 1.00 92.25 81 GLN A C 1
ATOM 622 O O . GLN A 1 81 ? 16.550 -23.391 -35.412 1.00 92.25 81 GLN A O 1
ATOM 627 N N . LEU A 1 82 ? 17.765 -24.877 -34.252 1.00 91.00 82 LEU A N 1
ATOM 628 C CA . LEU A 1 82 ? 18.813 -23.914 -33.878 1.00 91.00 82 LEU A CA 1
ATOM 629 C C . LEU A 1 82 ? 19.459 -23.226 -35.091 1.00 91.00 82 LEU A C 1
ATOM 631 O O . LEU A 1 82 ? 19.852 -22.066 -35.005 1.00 91.00 82 LEU A O 1
ATOM 635 N N . ALA A 1 83 ? 19.548 -23.921 -36.226 1.00 87.25 83 ALA A N 1
ATOM 636 C CA . ALA A 1 83 ? 20.093 -23.375 -37.466 1.00 87.25 83 ALA A CA 1
ATOM 637 C C . ALA A 1 83 ? 19.071 -22.593 -38.319 1.00 87.25 83 ALA A C 1
ATOM 639 O O . ALA A 1 83 ? 19.463 -21.998 -39.325 1.00 87.25 83 ALA A O 1
ATOM 640 N N . SER A 1 84 ? 17.782 -22.606 -37.960 1.00 88.56 84 SER A N 1
ATOM 641 C CA . SER A 1 84 ? 16.703 -22.050 -38.791 1.00 88.56 84 SER A CA 1
ATOM 642 C C . SER A 1 84 ? 16.486 -20.548 -38.584 1.00 88.56 84 SER A C 1
ATOM 644 O O . SER A 1 84 ? 16.418 -19.790 -39.552 1.00 88.56 84 SER A O 1
ATOM 646 N N . GLU A 1 85 ? 16.456 -20.094 -37.330 1.00 90.62 85 GLU A N 1
ATOM 647 C CA . GLU A 1 85 ? 16.031 -18.746 -36.950 1.00 90.62 85 GLU A CA 1
ATOM 648 C C . GLU A 1 85 ? 16.963 -18.133 -35.898 1.00 90.62 85 GLU A C 1
ATOM 650 O O . GLU A 1 85 ? 17.451 -18.832 -35.011 1.00 90.62 85 GLU A O 1
ATOM 655 N N . SER A 1 86 ? 17.190 -16.815 -35.977 1.00 92.56 86 SER A N 1
ATOM 656 C CA . SER A 1 86 ? 18.042 -16.087 -35.021 1.00 92.56 86 SER A CA 1
ATOM 657 C C . SER A 1 86 ? 17.218 -15.402 -33.936 1.00 92.56 86 SER A C 1
ATOM 659 O O . SER A 1 86 ? 16.310 -14.641 -34.260 1.00 92.56 86 SER A O 1
ATOM 661 N N . PHE A 1 87 ? 17.566 -15.588 -32.666 1.00 95.19 87 PHE A N 1
ATOM 662 C CA . PHE A 1 87 ? 16.891 -14.953 -31.526 1.00 95.19 87 PHE A CA 1
ATOM 663 C C . PHE A 1 87 ? 17.879 -14.105 -30.741 1.00 95.19 87 PHE A C 1
ATOM 665 O O . PHE A 1 87 ? 18.942 -14.606 -30.390 1.00 95.19 87 PHE A O 1
ATOM 672 N N . HIS A 1 88 ? 17.526 -12.858 -30.439 1.00 94.81 88 HIS A N 1
ATOM 673 C CA . HIS A 1 88 ? 18.382 -11.989 -29.643 1.00 94.81 88 HIS A CA 1
ATOM 674 C C . HIS A 1 88 ? 17.613 -11.248 -28.550 1.00 94.81 88 HIS A C 1
ATOM 676 O O . HIS A 1 88 ? 16.457 -10.871 -28.743 1.00 94.81 88 HIS A O 1
ATOM 682 N N . SER A 1 89 ? 18.273 -11.018 -27.416 1.00 93.81 89 SER A N 1
ATOM 683 C CA . SER A 1 89 ? 17.765 -10.259 -26.276 1.00 93.81 89 SER A CA 1
ATOM 684 C C . SER A 1 89 ? 16.416 -10.775 -25.763 1.00 93.81 89 SER A C 1
ATOM 686 O O . SER A 1 89 ? 15.438 -10.039 -25.647 1.00 93.81 89 SER A O 1
ATOM 688 N N . ILE A 1 90 ? 16.343 -12.076 -25.475 1.00 95.25 90 ILE A N 1
ATOM 689 C CA . ILE A 1 90 ? 15.082 -12.712 -25.077 1.00 95.25 90 ILE A CA 1
ATOM 690 C C . ILE A 1 90 ? 14.594 -12.232 -23.699 1.00 95.25 90 ILE A C 1
ATOM 692 O O . ILE A 1 90 ? 15.382 -11.994 -22.773 1.00 95.25 90 ILE A O 1
ATOM 696 N N . ASP A 1 91 ? 13.275 -12.202 -23.525 1.00 96.50 91 ASP A N 1
ATOM 697 C CA . ASP A 1 91 ? 12.631 -12.209 -22.217 1.00 96.50 91 ASP A CA 1
ATOM 698 C C . ASP A 1 91 ? 11.399 -13.122 -22.192 1.00 96.50 91 ASP A C 1
ATOM 700 O O . ASP A 1 91 ? 10.689 -13.265 -23.187 1.00 96.50 91 ASP A O 1
ATOM 704 N N . LEU A 1 92 ? 11.158 -13.752 -21.042 1.00 96.19 92 LEU A N 1
ATOM 705 C CA . LEU A 1 92 ? 10.096 -14.732 -20.815 1.00 96.19 92 LEU A CA 1
ATOM 706 C C . LEU A 1 92 ? 9.336 -14.370 -19.541 1.00 96.19 92 LEU A C 1
ATOM 708 O O . LEU A 1 92 ? 9.940 -14.188 -18.480 1.00 96.19 92 LEU A O 1
ATOM 712 N N . LYS A 1 93 ? 8.006 -14.309 -19.638 1.00 95.81 93 LYS A N 1
ATOM 713 C CA . LYS A 1 93 ? 7.099 -14.043 -18.513 1.00 95.81 93 LYS A CA 1
ATOM 714 C C . LYS A 1 93 ? 5.847 -14.919 -18.603 1.00 95.81 93 LYS A C 1
ATOM 716 O O . LYS A 1 93 ? 5.655 -15.670 -19.558 1.00 95.81 93 LYS A O 1
ATOM 721 N N . VAL A 1 94 ? 4.987 -14.826 -17.588 1.00 93.44 94 VAL A N 1
ATOM 722 C CA . VAL A 1 94 ? 3.693 -15.521 -17.538 1.00 93.44 94 VAL A CA 1
ATOM 723 C C . VAL A 1 94 ? 2.568 -14.508 -17.614 1.00 93.44 94 VAL A C 1
ATOM 725 O O . VAL A 1 94 ? 2.488 -13.591 -16.797 1.00 93.44 94 VAL A O 1
ATOM 728 N N . ARG A 1 95 ? 1.643 -14.719 -18.547 1.00 91.62 95 ARG A N 1
ATOM 729 C CA . ARG A 1 95 ? 0.455 -13.890 -18.727 1.00 91.62 95 ARG A CA 1
ATOM 730 C C . ARG A 1 95 ? -0.783 -14.766 -18.790 1.00 91.62 95 ARG A C 1
ATOM 732 O O . ARG A 1 95 ? -0.867 -15.653 -19.627 1.00 91.62 95 ARG A O 1
ATOM 739 N N . LEU A 1 96 ? -1.738 -14.512 -17.894 1.00 87.50 96 LEU A N 1
ATOM 740 C CA . LEU A 1 96 ? -3.037 -15.200 -17.837 1.00 87.50 96 LEU A CA 1
ATOM 741 C C . LEU A 1 96 ? -2.938 -16.741 -17.948 1.00 87.50 96 LEU A C 1
ATOM 743 O O . LEU A 1 96 ? -3.769 -17.378 -18.581 1.00 87.50 96 LEU A O 1
ATOM 747 N N . GLY A 1 97 ? -1.908 -17.342 -17.336 1.00 88.69 97 GLY A N 1
ATOM 748 C CA . GLY A 1 97 ? -1.694 -18.797 -17.337 1.00 88.69 97 GLY A CA 1
ATOM 749 C C . GLY A 1 97 ? -0.958 -19.357 -18.560 1.00 88.69 97 GLY A C 1
ATOM 750 O O . GLY A 1 97 ? -0.773 -20.563 -18.645 1.00 88.69 97 GLY A O 1
ATOM 751 N N . SER A 1 98 ? -0.523 -18.507 -19.491 1.00 92.56 98 SER A N 1
ATOM 752 C CA . SER A 1 98 ? 0.310 -18.877 -20.643 1.00 92.56 98 SER A CA 1
ATOM 753 C C . SER A 1 98 ? 1.708 -18.273 -20.527 1.00 92.56 98 SER A C 1
ATOM 755 O O . SER A 1 98 ? 1.907 -17.254 -19.856 1.00 92.56 98 SER A O 1
ATOM 757 N N . PHE A 1 99 ? 2.681 -18.885 -21.197 1.00 96.44 99 PHE A N 1
ATOM 758 C CA . PHE A 1 99 ? 4.011 -18.299 -21.334 1.00 96.44 99 PHE A CA 1
ATOM 759 C C . PHE A 1 99 ? 3.997 -17.255 -22.446 1.00 96.44 99 PHE A C 1
ATOM 761 O O . PHE A 1 99 ? 3.347 -17.436 -23.474 1.00 96.44 99 PHE A O 1
ATOM 768 N N . VAL A 1 100 ? 4.718 -16.161 -22.242 1.00 96.25 100 VAL A N 1
ATOM 769 C CA . VAL A 1 100 ? 4.850 -15.088 -23.227 1.00 96.25 100 VAL A CA 1
ATOM 770 C C . VAL A 1 100 ? 6.312 -14.717 -23.390 1.00 96.25 100 VAL A C 1
ATOM 772 O O . VAL A 1 100 ? 7.031 -14.584 -22.399 1.00 96.25 100 VAL A O 1
ATOM 775 N N . VAL A 1 101 ? 6.745 -14.579 -24.639 1.00 96.38 101 VAL A N 1
ATOM 776 C CA . VAL A 1 101 ? 8.140 -14.322 -25.003 1.00 96.38 101 VAL A CA 1
ATOM 777 C C . VAL A 1 101 ? 8.215 -13.056 -25.843 1.00 96.38 101 VAL A C 1
ATOM 779 O O . VAL A 1 101 ? 7.424 -12.890 -26.770 1.00 96.38 101 VAL A O 1
ATOM 782 N N . ALA A 1 102 ? 9.171 -12.185 -25.530 1.00 96.00 102 ALA A N 1
ATOM 783 C CA . ALA A 1 102 ? 9.555 -11.056 -26.372 1.00 96.00 102 ALA A CA 1
ATOM 784 C C . ALA A 1 102 ? 11.031 -11.192 -26.765 1.00 96.00 102 ALA A C 1
ATOM 786 O O . ALA A 1 102 ? 11.854 -11.555 -25.924 1.00 96.00 102 ALA A O 1
ATOM 787 N N . TYR A 1 103 ? 11.367 -10.941 -28.030 1.00 95.31 103 TYR A N 1
ATOM 788 C CA . TYR A 1 103 ? 12.745 -11.042 -28.528 1.00 95.31 103 TYR A CA 1
ATOM 789 C C . TYR A 1 103 ? 12.958 -10.216 -29.800 1.00 95.31 103 TYR A C 1
ATOM 791 O O . TYR A 1 103 ? 12.022 -9.992 -30.568 1.00 95.31 103 TYR A O 1
ATOM 799 N N . CYS A 1 104 ? 14.199 -9.815 -30.071 1.00 94.19 104 CYS A N 1
ATOM 800 C CA . CYS A 1 104 ? 14.607 -9.274 -31.366 1.00 94.19 104 CYS A CA 1
ATOM 801 C C . CYS A 1 104 ? 14.732 -10.423 -32.375 1.00 94.19 104 CYS A C 1
ATOM 803 O O . CYS A 1 104 ? 15.525 -11.350 -32.192 1.00 94.19 104 CYS A O 1
ATOM 805 N N . ALA A 1 105 ? 13.916 -10.385 -33.427 1.00 93.19 105 ALA A N 1
ATOM 806 C CA . ALA A 1 105 ? 13.863 -11.432 -34.449 1.00 93.19 105 ALA A CA 1
ATOM 807 C C . ALA A 1 105 ? 14.708 -11.100 -35.683 1.00 93.19 105 ALA A C 1
ATOM 809 O O . ALA A 1 105 ? 15.233 -11.994 -36.351 1.00 93.19 105 ALA A O 1
ATOM 810 N N . THR A 1 106 ? 14.805 -9.805 -35.979 1.00 92.81 106 THR A N 1
ATOM 811 C CA . THR A 1 106 ? 15.627 -9.195 -37.028 1.00 92.81 106 THR A CA 1
ATOM 812 C C . THR A 1 106 ? 16.214 -7.901 -36.476 1.00 92.81 106 THR A C 1
ATOM 814 O O . THR A 1 106 ? 15.762 -7.420 -35.433 1.00 92.81 106 THR A O 1
ATOM 817 N N . THR A 1 107 ? 17.157 -7.284 -37.191 1.00 92.81 107 THR A N 1
ATOM 818 C CA . THR A 1 107 ? 17.750 -6.013 -36.755 1.00 92.81 107 THR A CA 1
ATOM 819 C C . THR A 1 107 ? 16.729 -4.888 -36.633 1.00 92.81 107 THR A C 1
ATOM 821 O O . THR A 1 107 ? 17.001 -3.919 -35.940 1.00 92.81 107 THR A O 1
ATOM 824 N N . THR A 1 108 ? 15.548 -5.004 -37.250 1.00 91.81 108 THR A N 1
ATOM 825 C CA . THR A 1 108 ? 14.524 -3.947 -37.290 1.00 91.81 108 THR A CA 1
ATOM 826 C C . THR A 1 108 ? 13.215 -4.296 -36.577 1.00 91.81 108 THR A C 1
ATOM 828 O O . THR A 1 108 ? 12.286 -3.489 -36.585 1.00 91.81 108 THR A O 1
ATOM 831 N N . GLN A 1 109 ? 13.078 -5.502 -36.015 1.00 91.12 109 GLN A N 1
ATOM 832 C CA . GLN A 1 109 ? 11.791 -5.979 -35.497 1.00 91.12 109 GLN A CA 1
ATOM 833 C C . GLN A 1 109 ? 11.941 -6.799 -34.216 1.00 91.12 109 GLN A C 1
ATOM 835 O O . GLN A 1 109 ? 12.689 -7.780 -34.166 1.00 91.12 109 GLN A O 1
ATOM 840 N N . ILE A 1 110 ? 11.126 -6.442 -33.222 1.00 93.38 110 ILE A N 1
ATOM 841 C CA . ILE A 1 110 ? 10.868 -7.252 -32.029 1.00 93.38 110 ILE A CA 1
ATOM 842 C C . ILE A 1 110 ? 9.630 -8.104 -32.294 1.00 93.38 110 ILE A C 1
ATOM 844 O O . ILE A 1 110 ? 8.706 -7.662 -32.966 1.00 93.38 110 ILE A O 1
ATOM 848 N N . GLN A 1 111 ? 9.587 -9.325 -31.787 1.00 94.88 111 GLN A N 1
ATOM 849 C CA . GLN A 1 111 ? 8.422 -10.197 -31.883 1.00 94.88 111 GLN A CA 1
ATOM 850 C C . GLN A 1 111 ? 7.919 -10.538 -30.487 1.00 94.88 111 GLN A C 1
ATOM 852 O O . GLN A 1 111 ? 8.710 -10.776 -29.575 1.00 94.88 111 GLN A O 1
ATOM 857 N N . TYR A 1 112 ? 6.597 -10.551 -30.337 1.00 96.25 112 TYR A N 1
ATOM 858 C CA . TYR A 1 112 ? 5.896 -11.029 -29.154 1.00 96.25 112 TYR A CA 1
ATOM 859 C C . TYR A 1 112 ? 5.132 -12.303 -29.490 1.00 96.25 112 TYR A C 1
ATOM 861 O O . TYR A 1 112 ? 4.375 -12.344 -30.458 1.00 96.25 112 TYR A O 1
ATOM 869 N N . MET A 1 113 ? 5.309 -13.336 -28.677 1.00 95.75 113 MET A N 1
ATOM 870 C CA . MET A 1 113 ? 4.737 -14.656 -28.906 1.00 95.75 113 MET A CA 1
ATOM 871 C C . MET A 1 113 ? 4.079 -15.178 -27.635 1.00 95.75 113 MET A C 1
ATOM 873 O O . MET A 1 113 ? 4.647 -15.081 -26.546 1.00 95.75 113 MET A O 1
ATOM 877 N N . VAL A 1 114 ? 2.894 -15.771 -27.780 1.00 95.38 114 VAL A N 1
ATOM 878 C CA . VAL A 1 114 ? 2.211 -16.498 -26.706 1.00 95.38 114 VAL A CA 1
ATOM 879 C C . VAL A 1 114 ? 2.402 -17.990 -26.944 1.00 95.38 114 VAL A C 1
ATOM 881 O O . VAL A 1 114 ? 2.030 -18.507 -27.993 1.00 95.38 114 VAL A O 1
ATOM 884 N N . LEU A 1 115 ? 2.963 -18.691 -25.964 1.00 94.75 115 LEU A N 1
ATOM 885 C CA . LEU A 1 115 ? 3.100 -20.142 -25.992 1.00 94.75 115 LEU A CA 1
ATOM 886 C C . LEU A 1 115 ? 1.988 -20.762 -25.131 1.00 94.75 115 LEU A C 1
ATOM 888 O O . LEU A 1 115 ? 1.935 -20.488 -23.924 1.00 94.75 115 LEU A O 1
ATOM 892 N N . PRO A 1 116 ? 1.126 -21.623 -25.704 1.00 89.75 116 PRO A N 1
ATOM 893 C CA . PRO A 1 116 ? 0.045 -22.272 -24.959 1.00 89.75 116 PRO A CA 1
ATOM 894 C C . PRO A 1 116 ? 0.534 -23.140 -23.792 1.00 89.75 116 PRO A C 1
ATOM 896 O O . PRO A 1 116 ? -0.166 -23.304 -22.798 1.00 89.75 116 PRO A O 1
ATOM 899 N N . ASN A 1 117 ? 1.728 -23.727 -23.914 1.00 91.94 117 ASN A N 1
ATOM 900 C CA . ASN A 1 117 ? 2.380 -24.526 -22.878 1.00 91.94 117 ASN A CA 1
ATOM 901 C C . ASN A 1 117 ? 3.906 -24.553 -23.093 1.00 91.94 117 ASN A C 1
ATOM 903 O O . ASN A 1 117 ? 4.397 -24.144 -24.144 1.00 91.94 117 ASN A O 1
ATOM 907 N N . GLY A 1 118 ? 4.653 -25.072 -22.113 1.00 92.25 118 GLY A N 1
ATOM 908 C CA . GLY A 1 118 ? 6.119 -25.142 -22.177 1.00 92.25 118 GLY A CA 1
ATOM 909 C C . GLY A 1 118 ? 6.666 -26.043 -23.294 1.00 92.25 118 GLY A C 1
ATOM 910 O O . GLY A 1 118 ? 7.759 -25.788 -23.784 1.00 92.25 118 GLY A O 1
ATOM 911 N N . TYR A 1 119 ? 5.904 -27.047 -23.740 1.00 94.50 119 TYR A N 1
ATOM 912 C CA . TYR A 1 119 ? 6.291 -27.990 -24.801 1.00 94.50 119 TYR A CA 1
ATOM 913 C C . TYR A 1 119 ? 6.071 -27.445 -26.220 1.00 94.50 119 TYR A C 1
ATOM 915 O O . TYR A 1 119 ? 6.484 -28.063 -27.201 1.00 94.50 119 TYR A O 1
ATOM 923 N N . SER A 1 120 ? 5.429 -26.284 -26.352 1.00 94.62 120 SER A N 1
ATOM 924 C CA . SER A 1 120 ? 5.250 -25.618 -27.641 1.00 94.62 120 SER A CA 1
ATOM 925 C C . SER A 1 120 ? 6.587 -25.012 -28.069 1.00 94.62 120 SER A C 1
ATOM 927 O O . SER A 1 120 ? 7.084 -24.090 -27.425 1.00 94.62 120 SER A O 1
ATOM 929 N N . SER A 1 121 ? 7.197 -25.556 -29.125 1.00 94.69 121 SER A N 1
ATOM 930 C CA . SER A 1 121 ? 8.506 -25.099 -29.608 1.00 94.69 121 SER A CA 1
ATOM 931 C C . SER A 1 121 ? 8.428 -23.665 -30.136 1.00 94.69 121 SER A C 1
ATOM 933 O O . SER A 1 121 ? 7.718 -23.400 -31.107 1.00 94.69 121 SER A O 1
ATOM 935 N N . VAL A 1 122 ? 9.210 -22.758 -29.543 1.00 95.38 122 VAL A N 1
ATOM 936 C CA . VAL A 1 122 ? 9.317 -21.348 -29.966 1.00 95.38 122 VAL A CA 1
ATOM 937 C C . VAL A 1 122 ? 9.750 -21.239 -31.431 1.00 95.38 122 VAL A C 1
ATOM 939 O O . VAL A 1 122 ? 9.254 -20.393 -32.170 1.00 95.38 122 VAL A O 1
ATOM 942 N N . HIS A 1 123 ? 10.639 -22.129 -31.878 1.00 95.38 123 HIS A N 1
ATOM 943 C CA . HIS A 1 123 ? 11.113 -22.157 -33.262 1.00 95.38 123 HIS A CA 1
ATOM 944 C C . HIS A 1 123 ? 9.998 -22.527 -34.239 1.00 95.38 123 HIS A C 1
ATOM 946 O O . HIS A 1 123 ? 9.823 -21.841 -35.240 1.00 95.38 123 HIS A O 1
ATOM 952 N N . LEU A 1 124 ? 9.207 -23.564 -33.934 1.00 93.81 124 LEU A N 1
ATOM 953 C CA . LEU A 1 124 ? 8.089 -23.968 -34.797 1.00 93.81 124 LEU A CA 1
ATOM 954 C C . LEU A 1 124 ? 7.003 -22.897 -34.859 1.00 93.81 124 LEU A C 1
ATOM 956 O O . LEU A 1 124 ? 6.494 -22.620 -35.939 1.00 93.81 124 LEU A O 1
ATOM 960 N N . MET A 1 125 ? 6.684 -22.279 -33.720 1.00 94.06 125 MET A N 1
ATOM 961 C CA . MET A 1 125 ? 5.731 -21.169 -33.658 1.00 94.06 125 MET A CA 1
ATOM 962 C C . MET A 1 125 ? 6.207 -19.991 -34.513 1.00 94.06 125 MET A C 1
ATOM 964 O O . MET A 1 125 ? 5.430 -19.427 -35.277 1.00 94.06 125 MET A O 1
ATOM 968 N N . ARG A 1 126 ? 7.504 -19.660 -34.461 1.00 94.00 126 ARG A N 1
ATOM 969 C CA . ARG A 1 126 ? 8.087 -18.610 -35.303 1.00 94.00 126 ARG A CA 1
ATOM 970 C C . ARG A 1 126 ? 8.024 -18.956 -36.789 1.00 94.00 126 ARG A C 1
ATOM 972 O O . ARG A 1 126 ? 7.611 -18.112 -37.574 1.00 94.00 126 ARG A O 1
ATOM 979 N N . SER A 1 127 ? 8.398 -20.176 -37.180 1.00 92.50 127 SER A N 1
ATOM 980 C CA . SER A 1 127 ? 8.313 -20.620 -38.580 1.00 92.50 127 SER A CA 1
ATOM 981 C C . SER A 1 127 ? 6.875 -20.692 -39.101 1.00 92.50 127 SER A C 1
ATOM 983 O O . SER A 1 127 ? 6.665 -20.598 -40.306 1.00 92.50 127 SER A O 1
ATOM 985 N N . ALA A 1 128 ? 5.897 -20.862 -38.210 1.00 94.00 128 ALA A N 1
ATOM 986 C CA . ALA A 1 128 ? 4.471 -20.807 -38.519 1.00 94.00 128 ALA A CA 1
ATOM 987 C C . ALA A 1 128 ? 3.894 -19.378 -38.511 1.00 94.00 128 ALA A C 1
ATOM 989 O O . ALA A 1 128 ? 2.697 -19.222 -38.720 1.00 94.00 128 ALA A O 1
ATOM 990 N N . GLU A 1 129 ? 4.723 -18.354 -38.276 1.00 94.06 129 GLU A N 1
ATOM 991 C CA . GLU A 1 129 ? 4.316 -16.944 -38.173 1.00 94.06 129 GLU A CA 1
ATOM 992 C C . GLU A 1 129 ? 3.326 -16.655 -37.023 1.00 94.06 129 GLU A C 1
ATOM 994 O O . GLU A 1 129 ? 2.605 -15.660 -37.035 1.00 94.06 129 GLU A O 1
ATOM 999 N N . GLU A 1 130 ? 3.333 -17.486 -35.976 1.00 94.25 130 GLU A N 1
ATOM 1000 C CA . GLU A 1 130 ? 2.486 -17.339 -34.786 1.00 94.25 130 GLU A CA 1
ATOM 1001 C C . GLU A 1 130 ? 3.101 -16.348 -33.783 1.00 94.25 130 GLU A C 1
ATOM 1003 O O . GLU A 1 130 ? 3.495 -16.693 -32.664 1.00 94.25 130 GLU A O 1
ATOM 1008 N N . TYR A 1 131 ? 3.235 -15.092 -34.203 1.00 94.31 131 TYR A N 1
ATOM 1009 C CA . TYR A 1 131 ? 3.736 -13.991 -33.384 1.00 94.31 131 TYR A CA 1
ATOM 1010 C C . TYR A 1 131 ? 3.134 -12.649 -33.812 1.00 94.31 131 TYR A C 1
ATOM 1012 O O . TYR A 1 131 ? 2.597 -12.486 -34.905 1.00 94.31 131 TYR A O 1
ATOM 1020 N N . VAL A 1 132 ? 3.291 -11.643 -32.956 1.00 94.88 132 VAL A N 1
ATOM 1021 C CA . VAL A 1 132 ? 2.981 -10.246 -33.266 1.00 94.88 132 VAL A CA 1
ATOM 1022 C C . VAL A 1 132 ? 4.287 -9.477 -33.433 1.00 94.88 132 VAL A C 1
ATOM 1024 O O . VAL A 1 132 ? 5.108 -9.424 -32.518 1.00 94.88 132 VAL A O 1
ATOM 1027 N N . GLY A 1 133 ? 4.498 -8.891 -34.612 1.00 92.25 133 GLY A N 1
ATOM 1028 C CA . GLY A 1 133 ? 5.634 -8.008 -34.873 1.00 92.25 133 GLY A CA 1
ATOM 1029 C C . GLY A 1 133 ? 5.451 -6.649 -34.196 1.00 92.25 133 GLY A C 1
ATOM 1030 O O . GLY A 1 133 ? 4.407 -6.016 -34.337 1.00 92.25 133 GLY A O 1
ATOM 1031 N N . LEU A 1 134 ? 6.474 -6.198 -33.478 1.00 89.25 134 LEU A N 1
ATOM 1032 C CA . LEU A 1 134 ? 6.496 -4.986 -32.671 1.00 89.25 134 LEU A CA 1
ATOM 1033 C C . LEU A 1 134 ? 7.521 -3.976 -33.205 1.00 89.25 134 LEU A C 1
ATOM 1035 O O . LEU A 1 134 ? 8.699 -4.296 -33.391 1.00 89.25 134 LEU A O 1
ATOM 1039 N N . GLY A 1 135 ? 7.070 -2.727 -33.360 1.00 73.50 135 GLY A N 1
ATOM 1040 C CA . GLY A 1 135 ? 7.904 -1.568 -33.689 1.00 73.50 135 GLY A CA 1
ATOM 1041 C C . GLY A 1 135 ? 8.468 -1.540 -35.119 1.00 73.50 135 GLY A C 1
ATOM 1042 O O . GLY A 1 135 ? 8.304 -2.470 -35.903 1.00 73.50 135 GLY A O 1
ATOM 1043 N N . GLY A 1 136 ? 9.142 -0.434 -35.451 1.00 69.50 136 GLY A N 1
ATOM 1044 C CA . GLY A 1 136 ? 9.924 -0.246 -36.682 1.00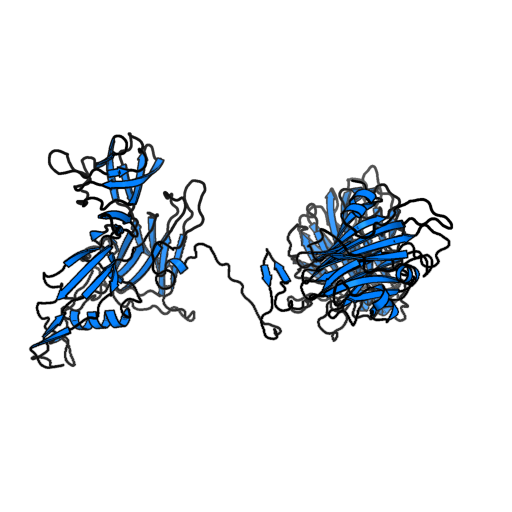 69.50 136 GLY A CA 1
ATOM 1045 C C . GLY A 1 136 ? 11.206 0.551 -36.409 1.00 69.50 136 GLY A C 1
ATOM 1046 O O . GLY A 1 136 ? 11.350 1.121 -35.323 1.00 69.50 136 GLY A O 1
ATOM 1047 N N . GLY A 1 137 ? 12.139 0.573 -37.363 1.00 79.69 137 GLY A N 1
ATOM 1048 C CA . GLY A 1 137 ? 13.504 1.088 -37.166 1.00 79.69 137 GLY A CA 1
ATOM 1049 C C . GLY A 1 137 ? 14.430 0.068 -36.497 1.00 79.69 137 GLY A C 1
ATOM 1050 O O . GLY A 1 137 ? 13.976 -0.979 -36.039 1.00 79.69 137 GLY A O 1
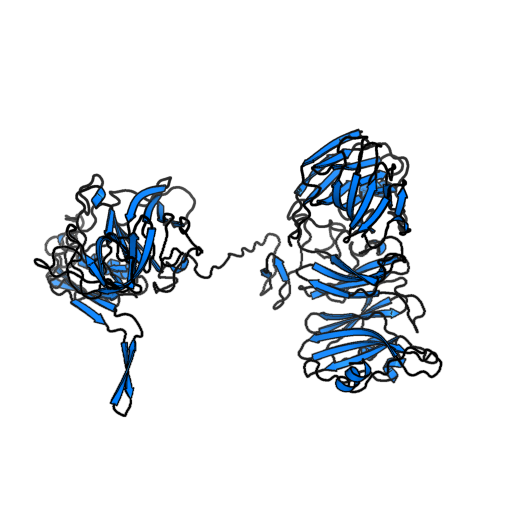ATOM 1051 N N . ASP A 1 138 ? 15.720 0.368 -36.433 1.00 87.69 138 ASP A N 1
ATOM 1052 C CA . ASP A 1 138 ? 16.744 -0.547 -35.932 1.00 87.69 138 ASP A CA 1
ATOM 1053 C C . ASP A 1 138 ? 16.602 -0.773 -34.412 1.00 87.69 138 ASP A C 1
ATOM 1055 O O . ASP A 1 138 ? 16.391 0.158 -33.629 1.00 87.69 138 ASP A O 1
ATOM 1059 N N . LYS A 1 139 ? 16.675 -2.038 -33.996 1.00 89.25 139 LYS A N 1
ATOM 1060 C CA . LYS A 1 139 ? 16.551 -2.561 -32.617 1.00 89.25 139 LYS A CA 1
ATOM 1061 C C . LYS A 1 139 ? 17.836 -3.192 -32.117 1.00 89.25 139 LYS A C 1
ATOM 1063 O O . LYS A 1 139 ? 18.054 -3.278 -30.915 1.00 89.25 139 LYS A O 1
ATOM 1068 N N . THR A 1 140 ? 18.663 -3.630 -33.050 1.00 91.38 140 THR A N 1
ATOM 1069 C CA . THR A 1 140 ? 19.993 -4.183 -32.826 1.00 91.38 140 THR A CA 1
ATOM 1070 C C . THR A 1 140 ? 20.886 -3.677 -33.954 1.00 91.38 140 THR A C 1
ATOM 1072 O O . THR A 1 140 ? 20.398 -3.156 -34.962 1.00 91.38 140 THR A O 1
ATOM 1075 N N . THR A 1 141 ? 22.190 -3.888 -33.837 1.00 91.50 141 THR A N 1
ATOM 1076 C CA . THR A 1 141 ? 23.128 -3.728 -34.951 1.00 91.50 141 THR A CA 1
ATOM 1077 C C . THR A 1 141 ? 23.537 -5.105 -35.504 1.00 91.50 141 THR A C 1
ATOM 1079 O O . THR A 1 141 ? 22.961 -6.141 -35.145 1.00 91.50 141 THR A O 1
ATOM 1082 N N . GLY A 1 142 ? 24.483 -5.142 -36.447 1.00 92.12 142 GLY A N 1
ATOM 1083 C CA . GLY A 1 142 ? 24.948 -6.379 -37.080 1.00 92.12 142 GLY A CA 1
ATOM 1084 C C . GLY A 1 142 ? 24.091 -6.816 -38.272 1.00 92.12 142 GLY A C 1
ATOM 1085 O O . GLY A 1 142 ? 23.818 -6.031 -39.176 1.00 92.12 142 GLY A O 1
ATOM 1086 N N . THR A 1 143 ? 23.717 -8.097 -38.322 1.00 93.19 143 THR A N 1
ATOM 1087 C CA . THR A 1 143 ? 22.897 -8.672 -39.406 1.00 93.19 143 THR A CA 1
ATOM 1088 C C . THR A 1 143 ? 21.762 -9.520 -38.837 1.00 93.19 143 THR A C 1
ATOM 1090 O O . THR A 1 143 ? 21.884 -10.045 -37.739 1.00 93.19 143 THR A O 1
ATOM 1093 N N . ASN A 1 144 ? 20.705 -9.791 -39.612 1.00 90.94 144 ASN A N 1
ATOM 1094 C CA . ASN A 1 144 ? 19.617 -10.705 -39.195 1.00 90.94 144 ASN A CA 1
ATOM 1095 C C . ASN A 1 144 ? 20.082 -12.136 -38.859 1.00 90.94 144 ASN A C 1
ATOM 1097 O O . ASN A 1 144 ? 19.322 -12.939 -38.327 1.00 90.94 144 ASN A O 1
ATOM 1101 N N . ASN A 1 145 ? 21.309 -12.478 -39.241 1.00 91.00 145 ASN A N 1
ATOM 1102 C CA . ASN A 1 145 ? 21.932 -13.772 -39.015 1.00 91.00 145 ASN A CA 1
ATOM 1103 C C . ASN A 1 145 ? 22.827 -13.771 -37.763 1.00 91.00 145 ASN A C 1
ATOM 1105 O O . ASN A 1 145 ? 22.995 -14.809 -37.126 1.00 91.00 145 ASN A O 1
ATOM 1109 N N . PHE A 1 146 ? 23.357 -12.603 -37.401 1.00 93.06 146 PHE A N 1
ATOM 1110 C CA . PHE A 1 146 ? 24.160 -12.358 -36.211 1.00 93.06 146 PHE A CA 1
ATOM 1111 C C . PHE A 1 146 ? 23.915 -10.919 -35.746 1.00 93.06 146 PHE A C 1
ATOM 1113 O O . PHE A 1 146 ? 24.567 -9.979 -36.215 1.00 93.06 146 PHE A O 1
ATOM 1120 N N . MET A 1 147 ? 22.904 -10.769 -34.897 1.00 94.06 147 MET A N 1
ATOM 1121 C CA . MET A 1 147 ? 22.540 -9.531 -34.225 1.00 94.06 147 MET A CA 1
ATOM 1122 C C . MET A 1 147 ? 23.497 -9.315 -33.058 1.00 94.06 147 MET A C 1
ATOM 1124 O O . MET A 1 147 ? 23.836 -10.260 -32.338 1.00 94.06 147 MET A O 1
ATOM 1128 N N . VAL A 1 148 ? 23.943 -8.074 -32.912 1.00 91.19 148 VAL A N 1
ATOM 1129 C CA . VAL A 1 148 ? 24.775 -7.610 -31.803 1.00 91.19 148 VAL A CA 1
ATOM 1130 C C . VAL A 1 148 ? 24.206 -6.293 -31.304 1.00 91.19 148 VAL A C 1
ATOM 1132 O O . VAL A 1 148 ? 23.575 -5.566 -32.072 1.00 91.19 148 VAL A O 1
ATOM 1135 N N . ASP A 1 149 ? 24.426 -5.999 -30.028 1.00 87.00 149 ASP A N 1
ATOM 1136 C CA . ASP A 1 149 ? 23.775 -4.894 -29.324 1.00 87.00 149 ASP A CA 1
ATOM 1137 C C . ASP A 1 149 ? 22.237 -4.945 -29.398 1.00 87.00 149 ASP A C 1
ATOM 1139 O O . ASP A 1 149 ? 21.623 -5.792 -30.048 1.00 87.00 149 ASP A O 1
ATOM 1143 N N . GLY A 1 150 ? 21.591 -4.020 -28.702 1.00 87.75 150 GLY A N 1
ATOM 1144 C CA . GLY A 1 150 ? 20.149 -4.030 -28.537 1.00 87.75 150 GLY A CA 1
ATOM 1145 C C . GLY A 1 150 ? 19.730 -4.676 -27.229 1.00 87.75 150 GLY A C 1
ATOM 1146 O O . GLY A 1 150 ? 20.429 -5.481 -26.607 1.00 87.75 150 GLY A O 1
ATOM 1147 N N . ASP A 1 151 ? 18.555 -4.270 -26.780 1.00 90.00 151 ASP A N 1
ATOM 1148 C CA . ASP A 1 151 ? 18.047 -4.694 -25.495 1.00 90.00 151 ASP A CA 1
ATOM 1149 C C . ASP A 1 151 ? 16.529 -4.780 -25.512 1.00 90.00 151 ASP A C 1
ATOM 1151 O O . ASP A 1 151 ? 15.864 -3.993 -26.187 1.00 90.00 151 ASP A O 1
ATOM 1155 N N . THR A 1 152 ? 15.976 -5.765 -24.813 1.00 92.81 152 THR A N 1
ATOM 1156 C CA . THR A 1 152 ? 14.538 -5.995 -24.707 1.00 92.81 152 THR A CA 1
ATOM 1157 C C . THR A 1 152 ? 14.195 -6.601 -23.350 1.00 92.81 152 THR A C 1
ATOM 1159 O O . THR A 1 152 ? 14.924 -7.436 -22.810 1.00 92.81 152 THR A O 1
ATOM 1162 N N . SER A 1 153 ? 13.063 -6.167 -22.800 1.00 94.31 153 SER A N 1
ATOM 1163 C CA . SER A 1 153 ? 12.506 -6.637 -21.535 1.00 94.31 153 SER A CA 1
ATOM 1164 C C . SER A 1 153 ? 10.979 -6.600 -21.579 1.00 94.31 153 SER A C 1
ATOM 1166 O O . SER A 1 153 ? 10.385 -5.634 -22.058 1.00 94.31 153 SER A O 1
ATOM 1168 N N . LEU A 1 154 ? 10.339 -7.646 -21.068 1.00 95.00 154 LEU A N 1
ATOM 1169 C CA . LEU A 1 154 ? 8.893 -7.813 -21.008 1.00 95.00 154 LEU A CA 1
ATOM 1170 C C . LEU A 1 154 ? 8.428 -7.723 -19.553 1.00 95.00 154 LEU A C 1
ATOM 1172 O O . LEU A 1 154 ? 8.928 -8.419 -18.676 1.00 95.00 154 LEU A O 1
ATOM 1176 N N . ILE A 1 155 ? 7.405 -6.919 -19.292 1.00 94.19 155 ILE A N 1
ATOM 1177 C CA . ILE A 1 155 ? 6.740 -6.839 -17.990 1.00 94.19 155 ILE A CA 1
ATOM 1178 C C . ILE A 1 155 ? 5.273 -7.203 -18.175 1.00 94.19 155 ILE A C 1
ATOM 1180 O O . ILE A 1 155 ? 4.629 -6.737 -19.112 1.00 94.19 155 ILE A O 1
ATOM 1184 N N . VAL A 1 156 ? 4.746 -8.031 -17.275 1.00 92.31 156 VAL A N 1
ATOM 1185 C CA . VAL A 1 156 ? 3.314 -8.333 -17.182 1.00 92.31 156 VAL A CA 1
ATOM 1186 C C . VAL A 1 156 ? 2.811 -7.766 -15.860 1.00 92.31 156 VAL A C 1
ATOM 1188 O O . VAL A 1 156 ? 3.359 -8.100 -14.810 1.00 92.31 156 VAL A O 1
ATOM 1191 N N . ASP A 1 157 ? 1.811 -6.895 -15.929 1.00 89.25 157 ASP A N 1
ATOM 1192 C CA . ASP A 1 157 ? 1.196 -6.240 -14.772 1.00 89.25 157 ASP A CA 1
ATOM 1193 C C . ASP A 1 157 ? 0.106 -7.124 -14.125 1.00 89.25 157 ASP A C 1
ATOM 1195 O O . ASP A 1 157 ? -0.301 -8.158 -14.674 1.00 89.25 157 ASP A O 1
ATOM 1199 N N . ASP A 1 158 ? -0.354 -6.741 -12.931 1.00 86.38 158 ASP A N 1
ATOM 1200 C CA . ASP A 1 158 ? -1.344 -7.473 -12.130 1.00 86.38 158 ASP A CA 1
ATOM 1201 C C . ASP A 1 158 ? -2.687 -7.648 -12.869 1.00 86.38 158 ASP A C 1
ATOM 1203 O O . ASP A 1 158 ? -3.365 -8.670 -12.709 1.00 86.38 158 ASP A O 1
ATOM 1207 N N . ASP A 1 159 ? -3.049 -6.686 -13.722 1.00 82.88 159 ASP A N 1
ATOM 1208 C CA . ASP A 1 159 ? -4.244 -6.712 -14.574 1.00 82.88 159 ASP A CA 1
ATOM 1209 C C . ASP A 1 159 ? -4.091 -7.613 -15.819 1.00 82.88 159 ASP A C 1
ATOM 1211 O O . ASP A 1 159 ? -5.068 -7.915 -16.504 1.00 82.88 159 ASP A O 1
ATOM 1215 N N . GLY A 1 160 ? -2.876 -8.099 -16.093 1.00 86.75 160 GLY A N 1
ATOM 1216 C CA . GLY A 1 160 ? -2.538 -8.888 -17.276 1.00 86.75 160 GLY A CA 1
ATOM 1217 C C . GLY A 1 160 ? -2.101 -8.064 -18.491 1.00 86.75 160 GLY A C 1
ATOM 1218 O O . GLY A 1 160 ? -1.814 -8.661 -19.537 1.00 86.75 160 GLY A O 1
ATOM 1219 N N . SER A 1 161 ? -2.007 -6.738 -18.380 1.00 88.25 161 SER A N 1
ATOM 1220 C CA . SER A 1 161 ? -1.402 -5.879 -19.399 1.00 88.25 161 SER A CA 1
ATOM 1221 C C . SER A 1 161 ? 0.088 -6.197 -19.549 1.00 88.25 161 SER A C 1
ATOM 1223 O O . SER A 1 161 ? 0.767 -6.594 -18.602 1.00 88.25 161 SER A O 1
ATOM 1225 N N . SER A 1 162 ? 0.601 -6.088 -20.771 1.00 92.00 162 SER A N 1
ATOM 1226 C CA . SER A 1 162 ? 1.997 -6.357 -21.118 1.00 92.00 162 SER A CA 1
ATOM 1227 C C . SER A 1 162 ? 2.693 -5.093 -21.595 1.00 92.00 162 SER A C 1
ATOM 1229 O O . SER A 1 162 ? 2.130 -4.328 -22.376 1.00 92.00 162 SER A O 1
ATOM 1231 N N . TYR A 1 163 ? 3.935 -4.918 -21.160 1.00 92.31 163 TYR A N 1
ATOM 1232 C CA . TYR A 1 163 ? 4.799 -3.799 -21.511 1.00 92.31 163 TYR A CA 1
ATOM 1233 C C . TYR A 1 163 ? 6.106 -4.360 -22.059 1.00 92.31 163 TYR A C 1
ATOM 1235 O O . TYR A 1 163 ? 6.754 -5.161 -21.389 1.00 92.31 163 TYR A O 1
ATOM 1243 N N . VAL A 1 164 ? 6.497 -3.953 -23.263 1.00 93.06 164 VAL A N 1
ATOM 1244 C CA . VAL A 1 164 ? 7.773 -4.344 -23.872 1.00 93.06 164 VAL A CA 1
ATOM 1245 C C . VAL A 1 164 ? 8.661 -3.116 -23.940 1.00 93.06 164 VAL A C 1
ATOM 1247 O O . VAL A 1 164 ? 8.369 -2.178 -24.680 1.00 93.06 164 VAL A O 1
ATOM 1250 N N . PHE A 1 165 ? 9.728 -3.131 -23.150 1.00 92.50 165 PHE A N 1
ATOM 1251 C CA . PHE A 1 165 ? 10.783 -2.128 -23.150 1.00 92.50 165 PHE A CA 1
ATOM 1252 C C . PHE A 1 165 ? 11.878 -2.560 -24.108 1.00 92.50 165 PHE A C 1
ATOM 1254 O O . PHE A 1 165 ? 12.264 -3.728 -24.093 1.00 92.50 165 PHE A O 1
ATOM 1261 N N . PHE A 1 166 ? 12.392 -1.639 -24.916 1.00 90.88 166 PHE A N 1
ATOM 1262 C CA . PHE A 1 166 ? 13.460 -1.958 -25.858 1.00 90.88 166 PHE A CA 1
ATOM 1263 C C . PHE A 1 166 ? 14.314 -0.756 -26.234 1.00 90.88 166 PHE A C 1
ATOM 1265 O O . PHE A 1 166 ? 13.862 0.386 -26.153 1.00 90.88 166 PHE A O 1
ATOM 1272 N N . LEU A 1 167 ? 15.532 -1.028 -26.700 1.00 88.56 167 LEU A N 1
ATOM 1273 C CA . LEU A 1 167 ? 16.415 -0.023 -27.281 1.00 88.56 167 LEU A CA 1
ATOM 1274 C C . LEU A 1 167 ? 16.049 0.242 -28.750 1.00 88.56 167 LEU A C 1
ATOM 1276 O O . LEU A 1 167 ? 15.894 -0.679 -29.552 1.00 88.56 167 LEU A O 1
ATOM 1280 N N . ASN A 1 168 ? 15.918 1.515 -29.113 1.00 86.56 168 ASN A N 1
ATOM 1281 C CA . ASN A 1 168 ? 15.774 1.963 -30.490 1.00 86.56 168 ASN A CA 1
ATOM 1282 C C . ASN A 1 168 ? 17.107 2.545 -30.974 1.00 86.56 168 ASN A C 1
ATOM 1284 O O . ASN A 1 168 ? 17.471 3.652 -30.589 1.00 86.56 168 ASN A O 1
ATOM 1288 N N . HIS A 1 169 ? 17.823 1.807 -31.821 1.00 84.00 169 HIS A N 1
ATOM 1289 C CA . HIS A 1 169 ? 19.132 2.210 -32.341 1.00 84.00 169 HIS A CA 1
ATOM 1290 C C . HIS A 1 169 ? 19.055 3.296 -33.416 1.00 84.00 169 HIS A C 1
ATOM 1292 O O . HIS A 1 169 ? 20.033 4.000 -33.626 1.00 84.00 169 HIS A O 1
ATOM 1298 N N . THR A 1 170 ? 17.918 3.463 -34.099 1.00 80.50 170 THR A N 1
ATOM 1299 C CA . THR A 1 170 ? 17.777 4.536 -35.099 1.00 80.50 170 THR A CA 1
ATOM 1300 C C . THR A 1 170 ? 17.805 5.921 -34.450 1.00 80.50 170 THR A C 1
ATOM 1302 O O . THR A 1 170 ? 18.255 6.879 -35.073 1.00 80.50 170 THR A O 1
ATOM 1305 N N . TYR A 1 171 ? 17.321 6.027 -33.211 1.00 75.81 171 TYR A N 1
ATOM 1306 C CA . TYR A 1 171 ? 17.134 7.300 -32.511 1.00 75.81 171 TYR A CA 1
ATOM 1307 C C . TYR A 1 171 ? 17.781 7.348 -31.117 1.00 75.81 171 TYR A C 1
ATOM 1309 O O . TYR A 1 171 ? 17.588 8.315 -30.394 1.00 75.81 171 TYR A O 1
ATOM 1317 N N . ASN A 1 172 ? 18.523 6.312 -30.726 1.00 79.75 172 ASN A N 1
ATOM 1318 C CA . ASN A 1 172 ? 19.319 6.253 -29.496 1.00 79.75 172 ASN A CA 1
ATOM 1319 C C . ASN A 1 172 ? 18.539 6.416 -28.177 1.00 79.75 172 ASN A C 1
ATOM 1321 O O . ASN A 1 172 ? 19.040 7.003 -27.221 1.00 79.75 172 ASN A O 1
ATOM 1325 N N . PHE A 1 173 ? 17.330 5.853 -28.089 1.00 84.94 173 PHE A N 1
ATOM 1326 C CA . PHE A 1 173 ? 16.518 5.905 -26.867 1.00 84.94 173 PHE A CA 1
ATOM 1327 C C . PHE A 1 173 ? 15.866 4.571 -26.505 1.00 84.94 173 PHE A C 1
ATOM 1329 O O . PHE A 1 173 ? 15.601 3.719 -27.356 1.00 84.94 173 PHE A O 1
ATOM 1336 N N . TYR A 1 174 ? 15.536 4.413 -25.224 1.00 88.06 174 TYR A N 1
ATOM 1337 C CA . TYR A 1 174 ? 14.706 3.312 -24.745 1.00 88.06 174 TYR A CA 1
ATOM 1338 C C . TYR A 1 174 ? 13.231 3.654 -24.892 1.00 88.06 174 TYR A C 1
ATOM 1340 O O . TYR A 1 174 ? 12.785 4.709 -24.446 1.00 88.06 174 TYR A O 1
ATOM 1348 N N . SER A 1 175 ? 12.473 2.745 -25.494 1.00 87.00 175 SER A N 1
ATOM 1349 C CA . SER A 1 175 ? 11.042 2.882 -25.768 1.00 87.00 175 SER A CA 1
ATOM 1350 C C . SER A 1 175 ? 10.222 1.882 -24.963 1.00 87.00 175 SER A C 1
ATOM 1352 O O . SER A 1 175 ? 10.756 0.869 -24.509 1.00 87.00 175 SER A O 1
ATOM 1354 N N . VAL A 1 176 ? 8.912 2.114 -24.867 1.00 89.19 176 VAL A N 1
ATOM 1355 C CA . VAL A 1 176 ? 7.947 1.116 -24.387 1.00 89.19 176 VAL A CA 1
ATOM 1356 C C . VAL A 1 176 ? 6.771 0.955 -25.350 1.00 89.19 176 VAL A C 1
ATOM 1358 O O . VAL A 1 176 ? 6.238 1.931 -25.876 1.00 89.19 176 VAL A O 1
ATOM 1361 N N . LEU A 1 177 ? 6.348 -0.291 -25.555 1.00 89.38 177 LEU A N 1
ATOM 1362 C CA . LEU A 1 177 ? 5.080 -0.654 -26.188 1.00 89.38 177 LEU A CA 1
ATOM 1363 C C . LEU A 1 177 ? 4.160 -1.303 -25.158 1.00 89.38 177 LEU A C 1
ATOM 1365 O O . LEU A 1 177 ? 4.621 -2.070 -24.314 1.00 89.38 177 LEU A O 1
ATOM 1369 N N . ILE A 1 178 ? 2.865 -1.010 -25.240 1.00 88.94 178 ILE A N 1
ATOM 1370 C CA . ILE A 1 178 ? 1.859 -1.421 -24.259 1.00 88.94 178 ILE A CA 1
ATOM 1371 C C . ILE A 1 178 ? 0.764 -2.214 -24.968 1.00 88.94 178 ILE A C 1
ATOM 1373 O O . ILE A 1 178 ? 0.256 -1.790 -26.004 1.00 88.94 178 ILE A O 1
ATOM 1377 N N . SER A 1 179 ? 0.358 -3.345 -24.393 1.00 88.88 179 SER A N 1
ATOM 1378 C CA . SER A 1 179 ? -0.794 -4.109 -24.865 1.00 88.88 179 SER A CA 1
ATOM 1379 C C . SER A 1 179 ? -1.617 -4.679 -23.723 1.00 88.88 179 SER A C 1
ATOM 1381 O O . SER A 1 179 ? -1.107 -5.390 -22.861 1.00 88.88 179 SER A O 1
ATOM 1383 N N . LYS A 1 180 ? -2.932 -4.450 -23.768 1.00 83.88 180 LYS A N 1
ATOM 1384 C CA . LYS A 1 180 ? -3.886 -5.046 -22.819 1.00 83.88 180 LYS A CA 1
ATOM 1385 C C . LYS A 1 180 ? -4.131 -6.528 -23.104 1.00 83.88 180 LYS A C 1
ATOM 1387 O O . LYS A 1 180 ? -4.238 -7.335 -22.185 1.00 83.88 180 LYS A O 1
ATOM 1392 N N . LEU A 1 181 ? -4.226 -6.890 -24.387 1.00 83.19 181 LEU A N 1
ATOM 1393 C CA . LEU A 1 181 ? -4.618 -8.233 -24.839 1.00 83.19 181 LEU A CA 1
ATOM 1394 C C . LEU A 1 181 ? -3.454 -9.073 -25.385 1.00 83.19 181 LEU A C 1
ATOM 1396 O O . LEU A 1 181 ? -3.622 -10.278 -25.560 1.00 83.19 181 LEU A O 1
ATOM 1400 N N . GLY A 1 182 ? -2.286 -8.470 -25.619 1.00 85.88 182 GLY A N 1
ATOM 1401 C CA . GLY A 1 182 ? -1.144 -9.094 -26.296 1.00 85.88 182 GLY A CA 1
ATOM 1402 C C . GLY A 1 182 ? -1.272 -9.137 -27.825 1.00 85.88 182 GLY A C 1
ATOM 1403 O O . GLY A 1 182 ? -0.428 -9.737 -28.478 1.00 85.88 182 GLY A O 1
ATOM 1404 N N . VAL A 1 183 ? -2.316 -8.516 -28.391 1.00 86.69 183 VAL A N 1
ATOM 1405 C CA . VAL A 1 183 ? -2.636 -8.552 -29.832 1.00 86.69 183 VAL A CA 1
ATOM 1406 C C . VAL A 1 183 ? -2.362 -7.205 -30.496 1.00 86.69 183 VAL A C 1
ATOM 1408 O O . VAL A 1 183 ? -1.614 -7.129 -31.462 1.00 86.69 183 VAL A O 1
ATOM 1411 N N . VAL A 1 184 ? -2.946 -6.132 -29.958 1.00 86.94 184 VAL A N 1
ATOM 1412 C CA . VAL A 1 184 ? -2.719 -4.757 -30.424 1.00 86.94 184 VAL A CA 1
ATOM 1413 C C . VAL A 1 184 ? -1.737 -4.086 -29.480 1.00 86.94 184 VAL A C 1
ATOM 1415 O O . VAL A 1 184 ? -1.936 -4.141 -28.264 1.00 86.94 184 VAL A O 1
ATOM 1418 N N . TRP A 1 185 ? -0.687 -3.494 -30.035 1.00 87.56 185 TRP A N 1
ATOM 1419 C CA . TRP A 1 185 ? 0.381 -2.845 -29.287 1.00 87.56 185 TRP A CA 1
ATOM 1420 C C . TRP A 1 185 ? 0.451 -1.377 -29.659 1.00 87.56 185 TRP A C 1
ATOM 1422 O O . TRP A 1 185 ? 0.654 -1.040 -30.824 1.00 87.56 185 TRP A O 1
ATOM 1432 N N . ASP A 1 186 ? 0.332 -0.529 -28.648 1.00 85.44 186 ASP A N 1
ATOM 1433 C CA . ASP A 1 186 ? 0.366 0.915 -28.803 1.00 85.44 186 ASP A CA 1
ATOM 1434 C C . ASP A 1 186 ? 1.627 1.475 -28.156 1.00 85.44 186 ASP A C 1
ATOM 1436 O O . ASP A 1 186 ? 2.096 0.988 -27.120 1.00 85.44 186 ASP A O 1
ATOM 1440 N N . THR A 1 187 ? 2.153 2.554 -28.724 1.00 82.62 187 THR A N 1
ATOM 1441 C CA . THR A 1 187 ? 3.063 3.415 -27.975 1.00 82.62 187 THR A CA 1
ATOM 1442 C C . THR A 1 187 ? 2.268 4.298 -27.009 1.00 82.62 187 THR A C 1
ATOM 1444 O O . THR A 1 187 ? 1.098 4.602 -27.278 1.00 82.62 187 THR A O 1
ATOM 1447 N N . PRO A 1 188 ? 2.896 4.788 -25.925 1.00 80.25 188 PRO A N 1
ATOM 1448 C CA . PRO A 1 188 ? 2.400 5.956 -25.202 1.00 80.25 188 PRO A CA 1
ATOM 1449 C C . PRO A 1 188 ? 2.013 7.092 -26.165 1.00 80.25 188 PRO A C 1
ATOM 1451 O O . PRO A 1 188 ? 2.534 7.169 -27.285 1.00 80.25 188 PRO A O 1
ATOM 1454 N N . ASN A 1 189 ? 1.107 7.969 -25.730 1.00 76.62 189 ASN A N 1
ATOM 1455 C CA . ASN A 1 189 ? 0.512 9.044 -26.530 1.00 76.62 189 ASN A CA 1
ATOM 1456 C C . ASN A 1 189 ? -0.381 8.569 -27.705 1.00 76.62 189 ASN A C 1
ATOM 1458 O O . ASN A 1 189 ? -0.396 9.160 -28.792 1.00 76.62 189 ASN A O 1
ATOM 1462 N N . ALA A 1 190 ? -1.107 7.468 -27.489 1.00 68.88 190 ALA A N 1
ATOM 1463 C CA . ALA A 1 190 ? -2.086 6.869 -28.401 1.00 68.88 190 ALA A CA 1
ATOM 1464 C C . ALA A 1 190 ? -1.547 6.562 -29.814 1.00 68.88 190 ALA A C 1
ATOM 1466 O O . ALA A 1 190 ? -2.269 6.689 -30.801 1.00 68.88 190 ALA A O 1
ATOM 1467 N N . GLY A 1 191 ? -0.269 6.182 -29.937 1.00 66.06 191 GLY A N 1
ATOM 1468 C CA . GLY A 1 191 ? 0.311 5.788 -31.228 1.00 66.06 191 GLY A CA 1
ATOM 1469 C C . GLY A 1 191 ? 0.621 6.933 -32.201 1.00 66.06 191 GLY A C 1
ATOM 1470 O O . GLY A 1 191 ? 1.133 6.671 -33.287 1.00 66.06 191 GLY A O 1
ATOM 1471 N N . THR A 1 192 ? 0.333 8.190 -31.843 1.00 61.50 192 THR A N 1
ATOM 1472 C CA . THR A 1 192 ? 0.350 9.316 -32.799 1.00 61.50 192 THR A CA 1
ATOM 1473 C C . THR A 1 192 ? 1.754 9.611 -33.337 1.00 61.50 192 THR A C 1
ATOM 1475 O O . THR A 1 192 ? 1.909 9.895 -34.522 1.00 61.50 192 THR A O 1
ATOM 1478 N N . TYR A 1 193 ? 2.787 9.493 -32.492 1.00 65.44 193 TYR A N 1
ATOM 1479 C CA . TYR A 1 193 ? 4.184 9.588 -32.921 1.00 65.44 193 TYR A CA 1
ATOM 1480 C C . TYR A 1 193 ? 5.072 8.638 -32.098 1.00 65.44 193 TYR A C 1
ATOM 1482 O O . TYR A 1 193 ? 5.158 8.789 -30.876 1.00 65.44 193 TYR A O 1
ATOM 1490 N N . PRO A 1 194 ? 5.799 7.700 -32.735 1.00 63.25 194 PRO A N 1
ATOM 1491 C CA . PRO A 1 194 ? 6.657 6.736 -32.035 1.00 63.25 194 PRO A CA 1
ATOM 1492 C C . PRO A 1 194 ? 7.774 7.381 -31.201 1.00 63.25 194 PRO A C 1
ATOM 1494 O O . PRO A 1 194 ? 8.227 6.801 -30.218 1.00 63.25 194 PRO A O 1
ATOM 1497 N N . GLN A 1 195 ? 8.195 8.593 -31.573 1.00 70.75 195 GLN A N 1
ATOM 1498 C CA . GLN A 1 195 ? 9.235 9.392 -30.909 1.00 70.75 195 GLN A CA 1
ATOM 1499 C C . GLN A 1 195 ? 8.829 9.881 -29.510 1.00 70.75 195 GLN A C 1
ATOM 1501 O O . GLN A 1 195 ? 9.658 10.404 -28.775 1.00 70.75 195 GLN A O 1
ATOM 1506 N N . TYR A 1 196 ? 7.554 9.733 -29.144 1.00 72.56 196 TYR A N 1
ATOM 1507 C CA . TYR A 1 196 ? 7.048 10.054 -27.814 1.00 72.56 196 TYR A CA 1
ATOM 1508 C C . TYR A 1 196 ? 6.999 8.827 -26.890 1.00 72.56 196 TYR A C 1
ATOM 1510 O O . TYR A 1 196 ? 6.668 8.938 -25.720 1.00 72.56 196 TYR A O 1
ATOM 1518 N N . SER A 1 197 ? 7.388 7.641 -27.358 1.00 73.69 197 SER A N 1
ATOM 1519 C CA . SER A 1 197 ? 7.371 6.414 -26.547 1.00 73.69 197 SER A CA 1
ATOM 1520 C C . SER A 1 197 ? 8.553 6.267 -25.579 1.00 73.69 197 SER A C 1
ATOM 1522 O O . SER A 1 197 ? 8.801 5.170 -25.074 1.00 73.69 197 SER A O 1
ATOM 1524 N N . ASN A 1 198 ? 9.285 7.354 -25.324 1.00 81.06 198 ASN A N 1
ATOM 1525 C CA . ASN A 1 198 ? 10.603 7.314 -24.708 1.00 81.06 198 ASN A CA 1
ATOM 1526 C C . ASN A 1 198 ? 10.499 7.153 -23.192 1.00 81.06 198 ASN A C 1
ATOM 1528 O O . ASN A 1 198 ? 9.845 7.914 -22.481 1.00 81.06 198 ASN A O 1
ATOM 1532 N N . VAL A 1 199 ? 11.213 6.161 -22.689 1.00 81.88 199 VAL A N 1
ATOM 1533 C CA . VAL A 1 199 ? 11.360 5.864 -21.266 1.00 81.88 199 VAL A CA 1
ATOM 1534 C C . VAL A 1 199 ? 12.655 6.471 -20.733 1.00 81.88 199 VAL A C 1
ATOM 1536 O O . VAL A 1 199 ? 12.705 6.966 -19.608 1.00 81.88 199 VAL A O 1
ATOM 1539 N N . PHE A 1 200 ? 13.695 6.466 -21.566 1.00 87.50 200 PHE A N 1
ATOM 1540 C CA . PHE A 1 200 ? 14.974 7.107 -21.308 1.00 87.50 200 PHE A CA 1
ATOM 1541 C C . PHE A 1 200 ? 15.556 7.595 -22.636 1.00 87.50 200 PHE A C 1
ATOM 1543 O O . PHE A 1 200 ? 15.669 6.814 -23.579 1.00 87.50 200 PHE A O 1
ATOM 1550 N N . ASN A 1 201 ? 15.868 8.889 -22.708 1.00 86.88 201 ASN A N 1
ATOM 1551 C CA . ASN A 1 201 ? 16.401 9.536 -23.901 1.00 86.88 201 ASN A CA 1
ATOM 1552 C C . ASN A 1 201 ? 17.312 10.699 -23.495 1.00 86.88 201 ASN A C 1
ATOM 1554 O O . ASN A 1 201 ? 16.816 11.764 -23.121 1.00 86.88 201 ASN A O 1
ATOM 1558 N N . THR A 1 202 ? 18.616 10.466 -23.572 1.00 78.56 202 THR A N 1
ATOM 1559 C CA . THR A 1 202 ? 19.682 11.461 -23.407 1.00 78.56 202 THR A CA 1
ATOM 1560 C C . THR A 1 202 ? 20.333 11.835 -24.743 1.00 78.56 202 THR A C 1
ATOM 1562 O O . THR A 1 202 ? 21.326 12.555 -24.730 1.00 78.56 202 THR A O 1
ATOM 1565 N N . ASP A 1 203 ? 19.793 11.346 -25.870 1.00 81.75 203 ASP A N 1
ATOM 1566 C CA . ASP A 1 203 ? 20.377 11.435 -27.220 1.00 81.75 203 ASP A CA 1
ATOM 1567 C C . ASP A 1 203 ? 21.833 10.932 -27.288 1.00 81.75 203 ASP A C 1
ATOM 1569 O O . ASP A 1 203 ? 22.626 11.385 -28.107 1.00 81.75 203 ASP A O 1
ATOM 1573 N N . ASP A 1 204 ? 22.197 9.987 -26.411 1.00 84.75 204 ASP A N 1
ATOM 1574 C CA . ASP A 1 204 ? 23.548 9.443 -26.331 1.00 84.75 204 ASP A CA 1
ATOM 1575 C C . ASP A 1 204 ? 23.569 7.920 -26.133 1.00 84.75 204 ASP A C 1
ATOM 1577 O O . ASP A 1 204 ? 22.943 7.382 -25.218 1.00 84.75 204 ASP A O 1
ATOM 1581 N N . LEU A 1 205 ? 24.331 7.219 -26.980 1.00 79.81 205 LEU A N 1
ATOM 1582 C CA . LEU A 1 205 ? 24.542 5.771 -26.867 1.00 79.81 205 LEU A CA 1
ATOM 1583 C C . LEU A 1 205 ? 25.708 5.409 -25.945 1.00 79.81 205 LEU A C 1
ATOM 1585 O O . LEU A 1 205 ? 25.790 4.254 -25.536 1.00 79.81 205 LEU A O 1
ATOM 1589 N N . SER A 1 206 ? 26.611 6.348 -25.638 1.00 84.00 206 SER A N 1
ATOM 1590 C CA . SER A 1 206 ? 27.750 6.090 -24.747 1.00 84.00 206 SER A CA 1
ATOM 1591 C C . SER A 1 206 ? 27.436 6.229 -23.261 1.00 84.00 206 SER A C 1
ATOM 1593 O O . SER A 1 206 ? 28.264 5.817 -22.457 1.00 84.00 206 SER A O 1
ATOM 1595 N N . SER A 1 207 ? 26.261 6.753 -22.904 1.00 87.38 207 SER A N 1
ATOM 1596 C CA . SER A 1 207 ? 25.791 6.906 -21.524 1.00 87.38 207 SER A CA 1
ATOM 1597 C C . SER A 1 207 ? 24.339 6.424 -21.412 1.00 87.38 207 SER A C 1
ATOM 1599 O O . SER A 1 207 ? 23.391 7.214 -21.412 1.00 87.38 207 SER A O 1
ATOM 1601 N N . THR A 1 208 ? 24.149 5.103 -21.352 1.00 87.25 208 THR A N 1
ATOM 1602 C CA . THR A 1 208 ? 22.822 4.470 -21.439 1.00 87.25 208 THR A CA 1
ATOM 1603 C C . THR A 1 208 ? 22.690 3.222 -20.559 1.00 87.25 208 THR A C 1
ATOM 1605 O O . THR A 1 208 ? 23.591 2.870 -19.800 1.00 87.25 208 THR A O 1
ATOM 1608 N N . PHE A 1 209 ? 21.536 2.559 -20.617 1.00 89.06 209 PHE A N 1
ATOM 1609 C CA . PHE A 1 209 ? 21.310 1.277 -19.951 1.00 89.06 209 PHE A CA 1
ATOM 1610 C C . PHE A 1 209 ? 21.772 0.102 -20.811 1.00 89.06 209 PHE A C 1
ATOM 1612 O O . PHE A 1 209 ? 21.729 0.163 -22.040 1.00 89.06 209 PHE A O 1
ATOM 1619 N N . ARG A 1 210 ? 22.134 -1.003 -20.159 1.00 87.44 210 ARG A N 1
ATOM 1620 C CA . ARG A 1 210 ? 22.458 -2.284 -20.789 1.00 87.44 210 ARG A CA 1
ATOM 1621 C C . ARG A 1 210 ? 21.939 -3.447 -19.950 1.00 87.44 210 ARG A C 1
ATOM 1623 O O . ARG A 1 210 ? 21.811 -3.336 -18.734 1.00 87.44 210 ARG A O 1
ATOM 1630 N N . ALA A 1 211 ? 21.672 -4.571 -20.603 1.00 87.94 211 ALA A N 1
ATOM 1631 C CA . ALA A 1 211 ? 21.166 -5.796 -19.995 1.00 87.94 211 ALA A CA 1
ATOM 1632 C C . ALA A 1 211 ? 19.881 -5.577 -19.173 1.00 87.94 211 ALA A C 1
ATOM 1634 O O . ALA A 1 211 ? 19.764 -6.049 -18.041 1.00 87.94 211 ALA A O 1
ATOM 1635 N N . ILE A 1 212 ? 18.910 -4.859 -19.742 1.00 91.31 212 ILE A N 1
ATOM 1636 C CA . ILE A 1 212 ? 17.673 -4.511 -19.050 1.00 91.31 212 ILE A CA 1
ATOM 1637 C C . ILE A 1 212 ? 16.838 -5.760 -18.719 1.00 91.31 212 ILE A C 1
ATOM 1639 O O . ILE A 1 212 ? 16.672 -6.683 -19.519 1.00 91.31 212 ILE A O 1
ATOM 1643 N N . CYS A 1 213 ? 16.275 -5.782 -17.514 1.00 92.12 213 CYS A N 1
ATOM 1644 C CA . CYS A 1 213 ? 15.353 -6.810 -17.045 1.00 92.12 213 CYS A CA 1
ATOM 1645 C C . CYS A 1 213 ? 14.260 -6.173 -16.190 1.00 92.12 213 CYS A C 1
ATOM 1647 O O . CYS A 1 213 ? 14.536 -5.402 -15.274 1.00 92.12 213 CYS A O 1
ATOM 1649 N N . GLY A 1 214 ? 13.006 -6.472 -16.510 1.00 92.44 214 GLY A N 1
ATOM 1650 C CA . GLY A 1 214 ? 11.840 -5.822 -15.935 1.00 92.44 214 GLY A CA 1
ATOM 1651 C C . GLY A 1 214 ? 11.009 -6.756 -15.066 1.00 92.44 214 GLY A C 1
ATOM 1652 O O . GLY A 1 214 ? 10.851 -7.942 -15.369 1.00 92.44 214 GLY A O 1
ATOM 1653 N N . ALA A 1 215 ? 10.418 -6.201 -14.013 1.00 91.94 215 ALA A N 1
ATOM 1654 C CA . ALA A 1 215 ? 9.406 -6.866 -13.204 1.00 91.94 215 ALA A CA 1
ATOM 1655 C C . ALA A 1 215 ? 8.324 -5.880 -12.746 1.00 91.94 215 ALA A C 1
ATOM 1657 O O . ALA A 1 215 ? 8.578 -4.688 -12.573 1.00 91.94 215 ALA A O 1
ATOM 1658 N N . HIS A 1 216 ? 7.113 -6.391 -12.525 1.00 89.69 216 HIS A N 1
ATOM 1659 C CA . HIS A 1 216 ? 6.068 -5.654 -11.825 1.00 89.69 216 HIS A CA 1
ATOM 1660 C C . HIS A 1 216 ? 6.277 -5.782 -10.304 1.00 89.69 216 HIS A C 1
ATOM 1662 O O . HIS A 1 216 ? 6.507 -6.882 -9.799 1.00 89.69 216 HIS A O 1
ATOM 1668 N N . TRP A 1 217 ? 6.203 -4.669 -9.569 1.00 87.44 217 TRP A N 1
ATOM 1669 C CA . TRP A 1 217 ? 6.316 -4.629 -8.110 1.00 87.44 217 TRP A CA 1
ATOM 1670 C C . TRP A 1 217 ? 5.432 -3.523 -7.511 1.00 87.44 217 TRP A C 1
ATOM 1672 O O . TRP A 1 217 ? 5.633 -2.345 -7.794 1.00 87.44 217 TRP A O 1
ATOM 1682 N N . LEU A 1 218 ? 4.465 -3.891 -6.657 1.00 85.44 218 LEU A N 1
ATOM 1683 C CA . LEU A 1 218 ? 3.602 -2.966 -5.890 1.00 85.44 218 LEU A CA 1
ATOM 1684 C C . LEU A 1 218 ? 2.971 -1.841 -6.739 1.00 85.44 218 LEU A C 1
ATOM 1686 O O . LEU A 1 218 ? 3.009 -0.661 -6.385 1.00 85.44 218 LEU A O 1
ATOM 1690 N N . GLY A 1 219 ? 2.395 -2.193 -7.890 1.00 82.19 219 GLY A N 1
ATOM 1691 C CA . GLY A 1 219 ? 1.757 -1.235 -8.797 1.00 82.19 219 GLY A CA 1
ATOM 1692 C C . GLY A 1 219 ? 2.740 -0.395 -9.620 1.00 82.19 219 GLY A C 1
ATOM 1693 O O . GLY A 1 219 ? 2.338 0.629 -10.175 1.00 82.19 219 GLY A O 1
ATOM 1694 N N . ARG A 1 220 ? 4.021 -0.781 -9.668 1.00 86.81 220 ARG A N 1
ATOM 1695 C CA . ARG A 1 220 ? 5.104 -0.117 -10.409 1.00 86.81 220 ARG A CA 1
ATOM 1696 C C . ARG A 1 220 ? 5.787 -1.110 -11.340 1.00 86.81 220 ARG A C 1
ATOM 1698 O O . ARG A 1 220 ? 5.885 -2.294 -11.033 1.00 86.81 220 ARG A O 1
ATOM 1705 N N . ALA A 1 221 ? 6.327 -0.614 -12.443 1.00 89.06 221 ALA A N 1
ATOM 1706 C CA . ALA A 1 221 ? 7.308 -1.355 -13.224 1.00 89.06 221 ALA A CA 1
ATOM 1707 C C . ALA A 1 221 ? 8.709 -1.017 -12.703 1.00 89.06 221 ALA A C 1
ATOM 1709 O O . ALA A 1 221 ? 9.027 0.146 -12.457 1.00 89.06 221 ALA A O 1
ATOM 1710 N N . VAL A 1 222 ? 9.541 -2.033 -12.522 1.00 92.25 222 VAL A N 1
ATOM 1711 C CA . VAL A 1 222 ? 10.920 -1.895 -12.056 1.00 92.25 222 VAL A CA 1
ATOM 1712 C C . VAL A 1 222 ? 11.813 -2.469 -13.127 1.00 92.25 222 VAL A C 1
ATOM 1714 O O . VAL A 1 222 ? 11.687 -3.642 -13.469 1.00 92.25 222 VAL A O 1
ATOM 1717 N N . LEU A 1 223 ? 12.696 -1.634 -13.655 1.00 91.69 223 LEU A N 1
ATOM 1718 C CA . LEU A 1 223 ? 13.711 -2.044 -14.604 1.00 91.69 223 LEU A CA 1
ATOM 1719 C C . LEU A 1 223 ? 15.054 -2.075 -13.895 1.00 91.69 223 LEU A C 1
ATOM 1721 O O . LEU A 1 223 ? 15.479 -1.084 -13.305 1.00 91.69 223 LEU A O 1
ATOM 1725 N N . VAL A 1 224 ? 15.695 -3.228 -13.948 1.00 93.06 224 VAL A N 1
ATOM 1726 C CA . VAL A 1 224 ? 17.048 -3.449 -13.464 1.00 93.06 224 VAL A CA 1
ATOM 1727 C C . VAL A 1 224 ? 17.958 -3.474 -14.679 1.00 93.06 224 VAL A C 1
ATOM 1729 O O . VAL A 1 224 ? 17.656 -4.164 -15.652 1.00 93.06 224 VAL A O 1
ATOM 1732 N N . SER A 1 225 ? 19.041 -2.714 -14.639 1.00 91.62 225 SER A N 1
ATOM 1733 C CA . SER A 1 225 ? 19.984 -2.613 -15.748 1.00 91.62 225 SER A CA 1
ATOM 1734 C C . SER A 1 225 ? 21.396 -2.369 -15.243 1.00 91.62 225 SER A C 1
ATOM 1736 O O . SER A 1 225 ? 21.592 -1.800 -14.170 1.00 91.62 225 SER A O 1
ATOM 1738 N N . ASN A 1 226 ? 22.376 -2.741 -16.050 1.00 90.88 226 ASN A N 1
ATOM 1739 C CA . ASN A 1 226 ? 23.730 -2.231 -15.933 1.00 90.88 226 ASN A CA 1
ATOM 1740 C C . ASN A 1 226 ? 23.812 -0.861 -16.617 1.00 90.88 226 ASN A C 1
ATOM 1742 O O . ASN A 1 226 ? 23.023 -0.552 -17.517 1.00 90.88 226 ASN A O 1
ATOM 1746 N N . LEU A 1 227 ? 24.746 -0.029 -16.176 1.00 88.75 227 LEU A N 1
ATOM 1747 C CA . LEU A 1 227 ? 25.113 1.191 -16.879 1.00 88.75 227 LEU A CA 1
ATOM 1748 C C . LEU A 1 227 ? 26.136 0.871 -17.963 1.00 88.75 227 LEU A C 1
ATOM 1750 O O . LEU A 1 227 ? 27.038 0.073 -17.740 1.00 88.75 227 LEU A O 1
ATOM 1754 N N . PHE A 1 228 ? 25.973 1.498 -19.119 1.00 87.94 228 PHE A N 1
ATOM 1755 C CA . PHE A 1 228 ? 26.982 1.555 -20.161 1.00 87.94 228 PHE A CA 1
ATOM 1756 C C . PHE A 1 228 ? 27.480 2.993 -20.222 1.00 87.94 228 PHE A C 1
ATOM 1758 O O . PHE A 1 228 ? 26.732 3.872 -20.660 1.00 87.94 228 PHE A O 1
ATOM 1765 N N . THR A 1 229 ? 28.679 3.237 -19.693 1.00 86.25 229 THR A N 1
ATOM 1766 C CA . THR A 1 229 ? 29.272 4.580 -19.601 1.00 86.25 229 THR A CA 1
ATOM 1767 C C . THR A 1 229 ? 30.753 4.561 -19.951 1.00 86.25 229 THR A C 1
ATOM 1769 O O . THR A 1 229 ? 31.413 3.527 -19.939 1.00 86.25 229 THR A O 1
ATOM 1772 N N . SER A 1 230 ? 31.313 5.733 -20.249 1.00 73.31 230 SER A N 1
ATOM 1773 C CA . SER A 1 230 ? 32.758 5.887 -20.483 1.00 73.31 230 SER A CA 1
ATOM 1774 C C . SER A 1 230 ? 33.561 6.160 -19.199 1.00 73.31 230 SER A C 1
ATOM 1776 O O . SER A 1 230 ? 34.767 6.419 -19.250 1.00 73.31 230 SER A O 1
ATOM 1778 N N . THR A 1 231 ? 32.899 6.114 -18.041 1.00 75.50 231 THR A N 1
ATOM 1779 C CA . THR A 1 231 ? 33.422 6.541 -16.738 1.00 75.50 231 THR A CA 1
ATOM 1780 C C . THR A 1 231 ? 33.551 5.370 -15.760 1.00 75.50 231 THR A C 1
ATOM 1782 O O . THR A 1 231 ? 33.291 4.217 -16.086 1.00 75.50 231 THR A O 1
ATOM 1785 N N . ALA A 1 232 ? 33.957 5.648 -14.517 1.00 76.81 232 ALA A N 1
ATOM 1786 C CA . ALA A 1 232 ? 34.110 4.629 -13.472 1.00 76.81 232 ALA A CA 1
ATOM 1787 C C . ALA A 1 232 ? 32.790 3.954 -13.033 1.00 76.81 232 ALA A C 1
ATOM 1789 O O . ALA A 1 232 ? 32.818 3.083 -12.165 1.00 76.81 232 ALA A O 1
ATOM 1790 N N . LEU A 1 233 ? 31.649 4.382 -13.583 1.00 82.62 233 LEU A N 1
ATOM 1791 C CA . LEU A 1 233 ? 30.325 3.829 -13.302 1.00 82.62 233 LEU A CA 1
ATOM 1792 C C . LEU A 1 233 ? 29.911 2.722 -14.280 1.00 82.62 233 LEU A C 1
ATOM 1794 O O . LEU A 1 233 ? 28.846 2.137 -14.078 1.00 82.62 233 LEU A O 1
ATOM 1798 N N . ASP A 1 234 ? 30.727 2.417 -15.291 1.00 87.88 234 ASP A N 1
ATOM 1799 C CA . ASP A 1 234 ? 30.440 1.357 -16.259 1.00 87.88 234 ASP A CA 1
ATOM 1800 C C . ASP A 1 234 ? 30.172 0.015 -15.553 1.00 87.88 234 ASP A C 1
ATOM 1802 O O . ASP A 1 234 ? 30.751 -0.290 -14.505 1.00 87.88 234 ASP A O 1
ATOM 1806 N N . ASP A 1 235 ? 29.217 -0.748 -16.079 1.00 87.56 235 ASP A N 1
ATOM 1807 C CA . ASP A 1 235 ? 28.672 -1.981 -15.501 1.00 87.56 235 ASP A CA 1
ATOM 1808 C C . ASP A 1 235 ? 28.044 -1.860 -14.092 1.00 87.56 235 ASP A C 1
ATOM 1810 O O . ASP A 1 235 ? 27.643 -2.874 -13.506 1.00 87.56 235 ASP A O 1
ATOM 1814 N N . SER A 1 236 ? 27.859 -0.652 -13.543 1.00 88.25 236 SER A N 1
ATOM 1815 C CA . SER A 1 236 ? 27.154 -0.466 -12.263 1.00 88.25 236 SER A CA 1
ATOM 1816 C C . SER A 1 236 ? 25.674 -0.836 -12.364 1.00 88.25 236 SER A C 1
ATOM 1818 O O . SER A 1 236 ? 25.016 -0.576 -13.368 1.00 88.25 236 SER A O 1
ATOM 1820 N N . LEU A 1 237 ? 25.122 -1.402 -11.288 1.00 88.94 237 LEU A N 1
ATOM 1821 C CA . LEU A 1 237 ? 23.713 -1.791 -11.222 1.00 88.94 237 LEU A CA 1
ATOM 1822 C C . LEU A 1 237 ? 22.810 -0.587 -10.927 1.00 88.94 237 LEU A C 1
ATOM 1824 O O . LEU A 1 237 ? 23.002 0.112 -9.930 1.00 88.94 237 LEU A O 1
ATOM 1828 N N . VAL A 1 238 ? 21.765 -0.411 -11.732 1.00 87.62 238 VAL A N 1
ATOM 1829 C CA . VAL A 1 238 ? 20.738 0.618 -11.554 1.00 87.62 238 VAL A CA 1
ATOM 1830 C C . VAL A 1 238 ? 19.348 -0.001 -11.535 1.00 87.62 238 VAL A C 1
ATOM 1832 O O . VAL A 1 238 ? 19.029 -0.916 -12.291 1.00 87.62 238 VAL A O 1
ATOM 1835 N N . LEU A 1 239 ? 18.510 0.526 -10.641 1.00 89.25 239 LEU A N 1
ATOM 1836 C CA . LEU A 1 239 ? 17.091 0.214 -10.560 1.00 89.25 239 LEU A CA 1
ATOM 1837 C C . LEU A 1 239 ? 16.295 1.466 -10.909 1.00 89.25 239 LEU A C 1
ATOM 1839 O O . LEU A 1 239 ? 16.342 2.462 -10.186 1.00 89.25 239 LEU A O 1
ATOM 1843 N N . THR A 1 240 ? 15.529 1.397 -11.991 1.00 87.38 240 THR A N 1
ATOM 1844 C CA . THR A 1 240 ? 14.650 2.481 -12.426 1.00 87.38 240 THR A CA 1
ATOM 1845 C C . THR A 1 240 ? 13.197 2.098 -12.189 1.00 87.38 240 THR A C 1
ATOM 1847 O O . THR A 1 240 ? 12.731 1.046 -12.622 1.00 87.38 240 THR A O 1
ATOM 1850 N N . TYR A 1 241 ? 12.477 2.963 -11.476 1.00 87.25 241 TYR A N 1
ATOM 1851 C CA . TYR A 1 241 ? 11.079 2.754 -11.111 1.00 87.25 241 TYR A CA 1
ATOM 1852 C C . TYR A 1 241 ? 10.161 3.582 -12.009 1.00 87.25 241 TYR A C 1
ATOM 1854 O O . TYR A 1 241 ? 10.220 4.814 -12.013 1.00 87.25 241 TYR A O 1
ATOM 1862 N N . PHE A 1 242 ? 9.248 2.907 -12.697 1.00 83.94 242 PHE A N 1
ATOM 1863 C CA . PHE A 1 242 ? 8.242 3.497 -13.570 1.00 83.94 242 PHE A CA 1
ATOM 1864 C C . PHE A 1 242 ? 6.842 3.350 -12.972 1.00 83.94 242 PHE A C 1
ATOM 1866 O O . PHE A 1 242 ? 6.493 2.327 -12.381 1.00 83.94 242 PHE A O 1
ATOM 1873 N N . GLY A 1 243 ? 6.013 4.380 -13.144 1.00 79.50 243 GLY A N 1
ATOM 1874 C CA . GLY A 1 243 ? 4.626 4.362 -12.673 1.00 79.50 243 GLY A CA 1
ATOM 1875 C C . GLY A 1 243 ? 4.489 4.340 -11.146 1.00 79.50 243 GLY A C 1
ATOM 1876 O O . GLY A 1 243 ? 5.341 4.857 -10.426 1.00 79.50 243 GLY A O 1
ATOM 1877 N N . GLY A 1 244 ? 3.401 3.762 -10.644 1.00 82.25 244 GLY A N 1
ATOM 1878 C CA . GLY A 1 244 ? 3.021 3.783 -9.230 1.00 82.25 244 GLY A CA 1
ATOM 1879 C C . GLY A 1 244 ? 1.885 4.747 -8.920 1.00 82.25 244 GLY A C 1
ATOM 1880 O O . GLY A 1 244 ? 1.600 5.669 -9.684 1.00 82.25 244 GLY A O 1
ATOM 1881 N N . TYR A 1 245 ? 1.246 4.528 -7.772 1.00 84.81 245 TYR A N 1
ATOM 1882 C CA . TYR A 1 245 ? 0.098 5.317 -7.353 1.00 84.81 245 TYR A CA 1
ATOM 1883 C C . TYR A 1 245 ? 0.485 6.749 -6.983 1.00 84.81 245 TYR A C 1
ATOM 1885 O O . TYR A 1 245 ? 1.389 7.003 -6.178 1.00 84.81 245 TYR A O 1
ATOM 1893 N N . SER A 1 246 ? -0.227 7.693 -7.588 1.00 87.31 246 SER A N 1
ATOM 1894 C CA . SER A 1 246 ? -0.099 9.118 -7.332 1.00 87.31 246 SER A CA 1
ATOM 1895 C C . SER A 1 246 ? -1.443 9.803 -7.525 1.00 87.31 246 SER A C 1
ATOM 1897 O O . SER A 1 246 ? -2.251 9.362 -8.338 1.00 87.31 246 SER A O 1
ATOM 1899 N N . ASN A 1 247 ? -1.656 10.900 -6.803 1.00 89.00 247 ASN A N 1
ATOM 1900 C CA . ASN A 1 247 ? -2.772 11.813 -7.041 1.00 89.00 247 ASN A CA 1
ATOM 1901 C C . ASN A 1 247 ? -2.516 12.778 -8.217 1.00 89.00 247 ASN A C 1
ATOM 1903 O O . ASN A 1 247 ? -3.287 13.707 -8.406 1.00 89.00 247 ASN A O 1
ATOM 1907 N N . VAL A 1 248 ? -1.420 12.619 -8.963 1.00 88.94 248 VAL A N 1
ATOM 1908 C CA . VAL A 1 248 ? -1.134 13.366 -10.193 1.00 88.94 248 VAL A CA 1
ATOM 1909 C C . VAL A 1 248 ? -0.483 12.412 -11.188 1.00 88.94 248 VAL A C 1
ATOM 1911 O O . VAL A 1 248 ? 0.476 11.711 -10.861 1.00 88.94 248 VAL A O 1
ATOM 1914 N N . ASN A 1 249 ? -0.978 12.393 -12.420 1.00 86.19 249 ASN A N 1
ATOM 1915 C CA . ASN A 1 249 ? -0.359 11.685 -13.536 1.00 86.19 249 ASN A CA 1
ATOM 1916 C C . ASN A 1 249 ? -0.152 12.631 -14.721 1.00 86.19 249 ASN A C 1
ATOM 1918 O O . ASN A 1 249 ? -0.657 13.751 -14.743 1.00 86.19 249 ASN A O 1
ATOM 1922 N N . LEU A 1 250 ? 0.646 12.182 -15.692 1.00 87.06 250 LEU A N 1
ATOM 1923 C CA . LEU A 1 250 ? 0.741 12.884 -16.964 1.00 87.06 250 LEU A CA 1
ATOM 1924 C C . LEU A 1 250 ? -0.635 12.873 -17.663 1.00 87.06 250 LEU A C 1
ATOM 1926 O O . LEU A 1 250 ? -1.359 11.875 -17.563 1.00 87.06 250 LEU A O 1
ATOM 1930 N N . PRO A 1 251 ? -0.985 13.968 -18.359 1.00 85.81 251 PRO A N 1
ATOM 1931 C CA . PRO A 1 251 ? -2.318 14.208 -18.897 1.00 85.81 251 PRO A CA 1
ATOM 1932 C C . PRO A 1 251 ? -2.656 13.220 -20.015 1.00 85.81 251 PRO A C 1
ATOM 1934 O O . PRO A 1 251 ? -1.799 12.501 -20.533 1.00 85.81 251 PRO A O 1
ATOM 1937 N N . LYS A 1 252 ? -3.928 13.175 -20.406 1.00 81.56 252 LYS A N 1
ATOM 1938 C CA . LYS A 1 252 ? -4.404 12.282 -21.469 1.00 81.56 252 LYS A CA 1
ATOM 1939 C C . LYS A 1 252 ? -4.014 12.824 -22.848 1.00 81.56 252 LYS A C 1
ATOM 1941 O O . LYS A 1 252 ? -4.089 14.023 -23.095 1.00 81.56 252 LYS A O 1
ATOM 1946 N N . SER A 1 253 ? -3.637 11.956 -23.777 1.00 74.94 253 SER A N 1
ATOM 1947 C CA . SER A 1 253 ? -3.369 12.297 -25.173 1.00 74.94 253 SER A CA 1
ATOM 1948 C C . SER A 1 253 ? -4.677 12.416 -25.963 1.00 74.94 253 SER A C 1
ATOM 1950 O O . SER A 1 253 ? -5.174 11.428 -26.492 1.00 74.94 253 SER A O 1
ATOM 1952 N N . SER A 1 254 ? -5.244 13.621 -26.055 1.00 63.75 254 SER A N 1
ATOM 1953 C CA . SER A 1 254 ? -6.501 13.957 -26.758 1.00 63.75 254 SER A CA 1
ATOM 1954 C C . SER A 1 254 ? -7.771 13.192 -26.310 1.00 63.75 254 SER A C 1
ATOM 1956 O O . SER A 1 254 ? -7.836 11.964 -26.242 1.00 63.75 254 SER A O 1
ATOM 1958 N N . TYR A 1 255 ? -8.827 13.956 -26.025 1.00 46.34 255 TYR A N 1
ATOM 1959 C CA . TYR A 1 255 ? -10.134 13.475 -25.565 1.00 46.34 255 TYR A CA 1
ATOM 1960 C C . TYR A 1 255 ? -10.978 13.054 -26.785 1.00 46.34 255 TYR A C 1
ATOM 1962 O O . TYR A 1 255 ? -11.689 13.879 -27.362 1.00 46.34 255 TYR A O 1
ATOM 1970 N N . PRO A 1 256 ? -10.749 11.843 -27.326 1.00 47.03 256 PRO A N 1
ATOM 1971 C CA . PRO A 1 256 ? -11.708 10.753 -27.115 1.00 47.03 256 PRO A CA 1
ATOM 1972 C C . PRO A 1 256 ? -11.058 9.352 -27.046 1.00 47.03 256 PRO A C 1
ATOM 1974 O O . PRO A 1 256 ? -11.763 8.347 -27.149 1.00 47.03 256 PRO A O 1
ATOM 1977 N N . SER A 1 257 ? -9.727 9.255 -26.928 1.00 51.38 257 SER A N 1
ATOM 1978 C CA . SER A 1 257 ? -9.057 7.953 -26.828 1.00 51.38 257 SER A CA 1
ATOM 1979 C C . SER A 1 257 ? -9.471 7.280 -25.512 1.00 51.38 257 SER A C 1
ATOM 1981 O O . SER A 1 257 ? -9.446 7.904 -24.453 1.00 51.38 257 SER A O 1
ATOM 1983 N N . GLY A 1 258 ? -9.987 6.047 -25.590 1.00 56.97 258 GLY A N 1
ATOM 1984 C CA . GLY A 1 258 ? -10.544 5.346 -24.429 1.00 56.97 258 GLY A CA 1
ATOM 1985 C C . GLY A 1 258 ? -9.552 5.283 -23.266 1.00 56.97 258 GLY A C 1
ATOM 1986 O O . GLY A 1 258 ? -8.352 5.355 -23.492 1.00 56.97 258 GLY A O 1
ATOM 1987 N N . TYR A 1 259 ? -10.046 5.130 -22.032 1.00 59.78 259 TYR A N 1
ATOM 1988 C CA . TYR A 1 259 ? -9.229 5.048 -20.814 1.00 59.78 259 TYR A CA 1
ATOM 1989 C C . TYR A 1 259 ? -8.207 3.890 -20.890 1.00 59.78 259 TYR A C 1
ATOM 1991 O O . TYR A 1 259 ? -8.464 2.745 -20.488 1.00 59.78 259 TYR A O 1
ATOM 1999 N N . THR A 1 260 ? -7.045 4.150 -21.481 1.00 66.62 260 THR A N 1
ATOM 2000 C CA . THR A 1 260 ? -5.974 3.180 -21.694 1.00 66.62 260 THR A CA 1
ATOM 2001 C C . THR A 1 260 ? -4.654 3.764 -21.219 1.00 66.62 260 THR A C 1
ATOM 2003 O O . THR A 1 260 ? -4.416 4.963 -21.274 1.00 66.62 260 THR A O 1
ATOM 2006 N N . ASP A 1 261 ? -3.743 2.911 -20.761 1.00 73.12 261 ASP A N 1
ATOM 2007 C CA . ASP A 1 261 ? -2.405 3.376 -20.391 1.00 73.12 261 ASP A CA 1
ATOM 2008 C C . ASP A 1 261 ? -1.625 3.943 -21.583 1.00 73.12 261 ASP A C 1
ATOM 2010 O O . ASP A 1 261 ? -0.752 4.789 -21.396 1.00 73.12 261 ASP A O 1
ATOM 2014 N N . SER A 1 262 ? -1.973 3.526 -22.806 1.00 76.69 262 SER A N 1
ATOM 2015 C CA . SER A 1 262 ? -1.424 4.086 -24.038 1.00 76.69 262 SER A CA 1
ATOM 2016 C C . SER A 1 262 ? -1.881 5.520 -24.301 1.00 76.69 262 SER A C 1
ATOM 2018 O O . SER A 1 262 ? -1.145 6.259 -24.945 1.00 76.69 262 SER A O 1
ATOM 2020 N N . SER A 1 263 ? -3.015 5.974 -23.754 1.00 78.00 263 SER A N 1
ATOM 2021 C CA . SER A 1 263 ? -3.500 7.349 -23.928 1.00 78.00 263 SER A CA 1
ATOM 2022 C C . SER A 1 263 ? -2.839 8.359 -22.981 1.00 78.00 263 SER A C 1
ATOM 2024 O O . SER A 1 263 ? -3.409 9.413 -22.699 1.00 78.00 263 SER A O 1
ATOM 2026 N N . ARG A 1 264 ? -1.675 8.042 -22.407 1.00 80.44 264 ARG A N 1
ATOM 2027 C CA . ARG A 1 264 ? -0.937 8.937 -21.507 1.00 80.44 264 ARG A CA 1
ATOM 2028 C C . ARG A 1 264 ? 0.084 9.757 -22.279 1.00 80.44 264 ARG A C 1
ATOM 2030 O O . ARG A 1 264 ? 0.804 9.218 -23.118 1.00 80.44 264 ARG A O 1
ATOM 2037 N N . ALA A 1 265 ? 0.180 11.034 -21.927 1.00 83.44 265 ALA A N 1
ATOM 2038 C CA . ALA A 1 265 ? 1.339 11.862 -22.215 1.00 83.44 265 ALA A CA 1
ATOM 2039 C C . ALA A 1 265 ? 2.608 11.249 -21.600 1.00 83.44 265 ALA A C 1
ATOM 2041 O O . ALA A 1 265 ? 2.564 10.421 -20.683 1.00 83.44 265 ALA A O 1
ATOM 2042 N N . CYS A 1 266 ? 3.754 11.656 -22.119 1.00 82.25 266 CYS A N 1
ATOM 2043 C CA . CYS A 1 266 ? 5.017 10.942 -21.963 1.00 82.25 266 CYS A CA 1
ATOM 2044 C C . CYS A 1 266 ? 6.191 11.907 -22.087 1.00 82.25 266 CYS A C 1
ATOM 2046 O O . CYS A 1 266 ? 6.082 12.969 -22.696 1.00 82.25 266 CYS A O 1
ATOM 2048 N N . TYR A 1 267 ? 7.331 11.529 -21.519 1.00 86.06 267 TYR A N 1
ATOM 2049 C CA . TYR A 1 267 ? 8.526 12.356 -21.596 1.00 86.06 267 TYR A CA 1
ATOM 2050 C C . TYR A 1 267 ? 9.256 12.135 -22.915 1.00 86.06 267 TYR A C 1
ATOM 2052 O O . TYR A 1 267 ? 9.468 11.010 -23.353 1.00 86.06 267 TYR A O 1
ATOM 2060 N N . PHE A 1 268 ? 9.658 13.235 -23.528 1.00 82.75 268 PHE A N 1
ATOM 2061 C CA . PHE A 1 268 ? 10.429 13.271 -24.756 1.00 82.75 268 PHE A CA 1
ATOM 2062 C C . PHE A 1 268 ? 11.929 13.108 -24.481 1.00 82.75 268 PHE A C 1
ATOM 2064 O O . PHE A 1 268 ? 12.579 12.242 -25.072 1.00 82.75 268 PHE A O 1
ATOM 2071 N N . ALA A 1 269 ? 12.453 13.908 -23.548 1.00 87.88 269 ALA A N 1
ATOM 2072 C CA . ALA A 1 269 ? 13.857 13.933 -23.152 1.00 87.88 269 ALA A CA 1
ATOM 2073 C C . ALA A 1 269 ? 13.983 13.723 -21.644 1.00 87.88 269 ALA A C 1
ATOM 2075 O O . ALA A 1 269 ? 13.144 14.176 -20.859 1.00 87.88 269 ALA A O 1
ATOM 2076 N N . ASN A 1 270 ? 15.027 13.012 -21.235 1.00 89.44 270 ASN A N 1
ATOM 2077 C CA . ASN A 1 270 ? 15.232 12.615 -19.853 1.00 89.44 270 ASN A CA 1
ATOM 2078 C C . ASN A 1 270 ? 16.709 12.747 -19.495 1.00 89.44 270 ASN A C 1
ATOM 2080 O O . ASN A 1 270 ? 17.576 12.392 -20.280 1.00 89.44 270 ASN A O 1
ATOM 2084 N N . TYR A 1 271 ? 16.989 13.183 -18.277 1.00 91.75 271 TYR A N 1
ATOM 2085 C CA . TYR A 1 271 ? 18.289 13.061 -17.649 1.00 91.75 271 TYR A CA 1
ATOM 2086 C C . TYR A 1 271 ? 18.129 12.260 -16.362 1.00 91.75 271 TYR A C 1
ATOM 2088 O O . TYR A 1 271 ? 17.331 12.608 -15.488 1.00 91.75 271 TYR A O 1
ATOM 2096 N N . LEU A 1 272 ? 18.903 11.187 -16.261 1.00 90.06 272 LEU A N 1
ATOM 2097 C CA . LEU A 1 272 ? 19.147 10.434 -15.038 1.00 90.06 272 LEU A CA 1
ATOM 2098 C C . LEU A 1 272 ? 20.661 10.472 -14.788 1.00 90.06 272 LEU A C 1
ATOM 2100 O O . LEU A 1 272 ? 21.410 10.596 -15.759 1.00 90.06 272 LEU A O 1
ATOM 2104 N N . PRO A 1 273 ? 21.133 10.354 -13.536 1.00 89.56 273 PRO A N 1
ATOM 2105 C CA . PRO A 1 273 ? 22.550 10.429 -13.188 1.00 89.56 273 PRO A CA 1
ATOM 2106 C C . PRO A 1 273 ? 23.266 9.117 -13.542 1.00 89.56 273 PRO A C 1
ATOM 2108 O O . PRO A 1 273 ? 23.817 8.440 -12.677 1.00 89.56 273 PRO A O 1
ATOM 2111 N N . VAL A 1 274 ? 23.187 8.738 -14.820 1.00 87.75 274 VAL A N 1
ATOM 2112 C CA . VAL A 1 274 ? 23.897 7.603 -15.417 1.00 87.75 274 VAL A CA 1
ATOM 2113 C C . VAL A 1 274 ? 25.341 7.986 -15.714 1.00 87.75 274 VAL A C 1
ATOM 2115 O O . VAL A 1 274 ? 26.241 7.203 -15.450 1.00 87.75 274 VAL A O 1
ATOM 2118 N N . ASP A 1 275 ? 25.558 9.212 -16.191 1.00 90.38 275 ASP A N 1
ATOM 2119 C CA . ASP A 1 275 ? 26.870 9.792 -16.458 1.00 90.38 275 ASP A CA 1
ATOM 2120 C C . ASP A 1 275 ? 26.835 11.311 -16.214 1.00 90.38 275 ASP A C 1
ATOM 2122 O O . ASP A 1 275 ? 25.767 11.933 -16.063 1.00 90.38 275 ASP A O 1
ATOM 2126 N N . GLU A 1 276 ? 28.016 11.902 -16.101 1.00 90.44 276 GLU A N 1
ATOM 2127 C CA . GLU A 1 276 ? 28.180 13.344 -15.959 1.00 90.44 276 GLU A CA 1
ATOM 2128 C C . GLU A 1 276 ? 27.681 14.028 -17.245 1.00 90.44 276 GLU A C 1
ATOM 2130 O O . GLU A 1 276 ? 28.004 13.571 -18.343 1.00 90.44 276 GLU A O 1
ATOM 2135 N N . PRO A 1 277 ? 26.893 15.119 -17.166 1.00 90.56 277 PRO A N 1
ATOM 2136 C CA . PRO A 1 277 ? 26.350 15.785 -18.352 1.00 90.56 277 PRO A CA 1
ATOM 2137 C C . PRO A 1 277 ? 27.397 16.228 -19.379 1.00 90.56 277 PRO A C 1
ATOM 2139 O O . PRO A 1 277 ? 27.064 16.398 -20.544 1.00 90.56 277 PRO A O 1
ATOM 2142 N N . SER A 1 278 ? 28.651 16.415 -18.962 1.00 86.38 278 SER A N 1
ATOM 2143 C CA . SER A 1 278 ? 29.796 16.696 -19.837 1.00 86.38 278 SER A CA 1
ATOM 2144 C C . SER A 1 278 ? 30.129 15.575 -20.819 1.00 86.38 278 SER A C 1
ATOM 2146 O O . SER A 1 278 ? 30.697 15.862 -21.873 1.00 86.38 278 SER A O 1
ATOM 2148 N N . ASN A 1 279 ? 29.758 14.337 -20.499 1.00 88.50 279 ASN A N 1
ATOM 2149 C CA . ASN A 1 279 ? 29.972 13.162 -21.339 1.00 88.50 279 ASN A CA 1
ATOM 2150 C C . ASN A 1 279 ? 28.741 12.831 -22.201 1.00 88.50 279 ASN A C 1
ATOM 2152 O O . ASN A 1 279 ? 28.835 11.993 -23.090 1.00 88.50 279 ASN A O 1
ATOM 2156 N N . ILE A 1 280 ? 27.607 13.505 -21.975 1.00 89.56 280 ILE A N 1
ATOM 2157 C CA . ILE A 1 280 ? 26.336 13.239 -22.656 1.00 89.56 280 ILE A CA 1
ATOM 2158 C C . ILE A 1 280 ? 26.140 14.229 -23.805 1.00 89.56 280 ILE A C 1
ATOM 2160 O O . ILE A 1 280 ? 25.944 15.425 -23.596 1.00 89.56 280 ILE A O 1
ATOM 2164 N N . SER A 1 281 ? 26.114 13.720 -25.033 1.00 87.56 281 SER A N 1
ATOM 2165 C CA . SER A 1 281 ? 25.997 14.534 -26.252 1.00 87.56 281 SER A CA 1
ATOM 2166 C C . SER A 1 281 ? 24.669 15.302 -26.388 1.00 87.56 281 SER A C 1
ATOM 2168 O O . SER A 1 281 ? 24.651 16.385 -26.978 1.00 87.56 281 SER A O 1
ATOM 2170 N N . GLY A 1 282 ? 23.568 14.818 -25.799 1.00 87.94 282 GLY A N 1
ATOM 2171 C CA . GLY A 1 282 ? 22.267 15.505 -25.798 1.00 87.94 282 GLY A CA 1
ATOM 2172 C C . GLY A 1 282 ? 22.146 16.704 -24.847 1.00 87.94 282 GLY A C 1
ATOM 2173 O O . GLY A 1 282 ? 21.119 17.395 -24.857 1.00 87.94 282 GLY A O 1
ATOM 2174 N N . LEU A 1 283 ? 23.173 16.986 -24.036 1.00 91.81 283 LEU A N 1
ATOM 2175 C CA . LEU A 1 283 ? 23.202 18.109 -23.100 1.00 91.81 283 LEU A CA 1
ATOM 2176 C C . LEU A 1 283 ? 24.317 19.099 -23.456 1.00 91.81 283 LEU A C 1
ATOM 2178 O O . LEU A 1 283 ? 25.481 18.740 -23.592 1.00 91.81 283 LEU A O 1
ATOM 2182 N N . ASN A 1 284 ? 23.978 20.383 -23.561 1.00 93.56 284 ASN A N 1
ATOM 2183 C CA . ASN A 1 284 ? 24.969 21.452 -23.601 1.00 93.56 284 ASN A CA 1
ATOM 2184 C C . ASN A 1 284 ? 25.380 21.830 -22.181 1.00 93.56 284 ASN A C 1
ATOM 2186 O O . ASN A 1 284 ? 24.531 22.105 -21.327 1.00 93.56 284 ASN A O 1
ATOM 2190 N N . VAL A 1 285 ? 26.684 21.924 -21.961 1.00 93.81 285 VAL A N 1
ATOM 2191 C CA . VAL A 1 285 ? 27.275 22.330 -20.691 1.00 93.81 285 VAL A CA 1
ATOM 2192 C C . VAL A 1 285 ? 27.649 23.803 -20.740 1.00 93.81 285 VAL A C 1
ATOM 2194 O O . VAL A 1 285 ? 28.403 24.234 -21.613 1.00 93.81 285 VAL A O 1
ATOM 2197 N N . VAL A 1 286 ? 27.182 24.579 -19.760 1.00 92.69 286 VAL A N 1
ATOM 2198 C CA . VAL A 1 286 ? 27.529 25.998 -19.643 1.00 92.69 286 VAL A CA 1
ATOM 2199 C C . VAL A 1 286 ? 28.166 26.303 -18.292 1.00 92.69 286 VAL A C 1
ATOM 2201 O O . VAL A 1 286 ? 27.668 25.907 -17.237 1.00 92.69 286 VAL A O 1
ATOM 2204 N N . GLY A 1 287 ? 29.258 27.068 -18.343 1.00 90.88 287 GLY A N 1
ATOM 2205 C CA . GLY A 1 287 ? 30.027 27.494 -17.177 1.00 90.88 287 GLY A CA 1
ATOM 2206 C C . GLY A 1 287 ? 31.047 26.453 -16.701 1.00 90.88 287 GLY A C 1
ATOM 2207 O O . GLY A 1 287 ? 31.092 25.320 -17.185 1.00 90.88 287 GLY A O 1
ATOM 2208 N N . THR A 1 288 ? 31.918 26.858 -15.777 1.00 88.94 288 THR A N 1
ATOM 2209 C CA . THR A 1 288 ? 33.080 26.062 -15.329 1.00 88.94 288 THR A CA 1
ATOM 2210 C C . THR A 1 288 ? 32.989 25.613 -13.869 1.00 88.94 288 THR A C 1
ATOM 2212 O O . THR A 1 288 ? 34.018 25.306 -13.268 1.00 88.94 288 THR A O 1
ATOM 2215 N N . GLY A 1 289 ? 31.793 25.628 -13.266 1.00 88.94 289 GLY A N 1
ATOM 2216 C CA . GLY A 1 289 ? 31.584 24.963 -11.975 1.00 88.94 289 GLY A CA 1
ATOM 2217 C C . GLY A 1 289 ? 31.814 23.447 -12.069 1.00 88.94 289 GLY A C 1
ATOM 2218 O O . GLY A 1 289 ? 31.950 22.904 -13.165 1.00 88.94 289 GLY A O 1
ATOM 2219 N N . SER A 1 290 ? 31.882 22.774 -10.924 1.00 91.56 290 SER A N 1
ATOM 2220 C CA . SER A 1 290 ? 32.181 21.340 -10.849 1.00 91.56 290 SER A CA 1
ATOM 2221 C C . SER A 1 290 ? 30.909 20.498 -10.872 1.00 91.56 290 SER A C 1
ATOM 2223 O O . SER A 1 290 ? 29.872 20.903 -10.338 1.00 91.56 290 SER A O 1
ATOM 2225 N N . ASP A 1 291 ? 31.001 19.314 -11.460 1.00 92.38 291 ASP A N 1
ATOM 2226 C CA . ASP A 1 291 ? 29.982 18.283 -11.425 1.00 92.38 291 ASP A CA 1
ATOM 2227 C C . ASP A 1 291 ? 30.588 16.902 -11.231 1.00 92.38 291 ASP A C 1
ATOM 2229 O O . ASP A 1 291 ? 31.665 16.603 -11.730 1.00 92.38 291 ASP A O 1
ATOM 2233 N N . THR A 1 292 ? 29.903 16.081 -10.443 1.00 92.06 292 THR A N 1
ATOM 2234 C CA . THR A 1 292 ? 30.319 14.708 -10.144 1.00 92.06 292 THR A CA 1
ATOM 2235 C C . THR A 1 292 ? 29.087 13.856 -9.890 1.00 92.06 292 THR A C 1
ATOM 2237 O O . THR A 1 292 ? 28.093 14.346 -9.346 1.00 92.06 292 THR A O 1
ATOM 2240 N N . ILE A 1 293 ? 29.142 12.567 -10.214 1.00 90.62 293 ILE A N 1
ATOM 2241 C CA . ILE A 1 293 ? 28.120 11.626 -9.747 1.00 90.62 293 ILE A CA 1
ATOM 2242 C C . ILE A 1 293 ? 28.522 11.057 -8.388 1.00 90.62 293 ILE A C 1
ATOM 2244 O O . ILE A 1 293 ? 29.617 10.532 -8.199 1.00 90.62 293 ILE A O 1
ATOM 2248 N N . SER A 1 294 ? 27.612 11.139 -7.418 1.00 85.06 294 SER A N 1
ATOM 2249 C CA . SER A 1 294 ? 27.813 10.574 -6.085 1.00 85.06 294 SER A CA 1
ATOM 2250 C C . SER A 1 294 ? 26.490 10.123 -5.473 1.00 85.06 294 SER A C 1
ATOM 2252 O O . SER A 1 294 ? 25.498 10.848 -5.513 1.00 85.06 294 SER A O 1
ATOM 2254 N N . ASN A 1 295 ? 26.470 8.925 -4.877 1.00 82.69 295 ASN A N 1
ATOM 2255 C CA . ASN A 1 295 ? 25.299 8.346 -4.201 1.00 82.69 295 ASN A CA 1
ATOM 2256 C C . ASN A 1 295 ? 24.015 8.315 -5.059 1.00 82.69 295 ASN A C 1
ATOM 2258 O O . ASN A 1 295 ? 22.919 8.480 -4.526 1.00 82.69 295 ASN A O 1
ATOM 2262 N N . GLY A 1 296 ? 24.142 8.129 -6.377 1.00 83.94 296 GLY A N 1
ATOM 2263 C CA . GLY A 1 296 ? 22.998 8.114 -7.297 1.00 83.94 296 GLY A CA 1
ATOM 2264 C C . GLY A 1 296 ? 22.396 9.493 -7.588 1.00 83.94 296 GLY A C 1
ATOM 2265 O O . GLY A 1 296 ? 21.252 9.568 -8.026 1.00 83.94 296 GLY A O 1
ATOM 2266 N N . PHE A 1 297 ? 23.144 10.572 -7.340 1.00 91.62 297 PHE A N 1
ATOM 2267 C CA . PHE A 1 297 ? 22.789 11.937 -7.723 1.00 91.62 297 PHE A CA 1
ATOM 2268 C C . PHE A 1 297 ? 23.894 12.557 -8.577 1.00 91.62 297 PHE A C 1
ATOM 2270 O O . PHE A 1 297 ? 25.078 12.296 -8.356 1.00 91.62 297 PHE A O 1
ATOM 2277 N N . LEU A 1 298 ? 23.506 13.453 -9.482 1.00 94.31 298 LEU A N 1
ATOM 2278 C CA . LEU A 1 298 ? 24.415 14.438 -10.050 1.00 94.31 298 LEU A CA 1
ATOM 2279 C C . LEU A 1 298 ? 24.590 15.570 -9.041 1.00 94.31 298 LEU A C 1
ATOM 2281 O O . LEU A 1 298 ? 23.655 16.328 -8.775 1.00 94.31 298 LEU A O 1
ATOM 2285 N N . ARG A 1 299 ? 25.794 15.703 -8.505 1.00 94.56 299 ARG A N 1
ATOM 2286 C CA . ARG A 1 299 ? 26.183 16.819 -7.658 1.00 94.56 299 ARG A CA 1
ATOM 2287 C C . ARG A 1 299 ? 26.741 17.939 -8.512 1.00 94.56 299 ARG A C 1
ATOM 2289 O O . ARG A 1 299 ? 27.698 17.715 -9.241 1.00 94.56 299 ARG A O 1
ATOM 2296 N N . ILE A 1 300 ? 26.188 19.137 -8.368 1.00 94.25 300 ILE A N 1
ATOM 2297 C CA . ILE A 1 300 ? 26.706 20.362 -8.981 1.00 94.25 300 ILE A CA 1
ATOM 2298 C C . ILE A 1 300 ? 27.238 21.256 -7.865 1.00 94.25 300 ILE A C 1
ATOM 2300 O O . ILE A 1 300 ? 26.532 21.502 -6.885 1.00 94.25 300 ILE A O 1
ATOM 2304 N N . GLU A 1 301 ? 28.459 21.765 -8.018 1.00 93.19 301 GLU A N 1
ATOM 2305 C CA . GLU A 1 301 ? 29.087 22.694 -7.082 1.00 93.19 301 GLU A CA 1
ATOM 2306 C C . GLU A 1 301 ? 29.581 23.960 -7.796 1.00 93.19 301 GLU A C 1
ATOM 2308 O O . GLU A 1 301 ? 30.363 23.906 -8.747 1.00 93.19 301 GLU A O 1
ATOM 2313 N N . SER A 1 302 ? 29.172 25.117 -7.274 1.00 92.00 302 SER A N 1
ATOM 2314 C CA . SER A 1 302 ? 29.782 26.414 -7.579 1.00 92.00 302 SER A CA 1
ATOM 2315 C C . SER A 1 302 ? 30.315 27.002 -6.277 1.00 92.00 302 SER A C 1
ATOM 2317 O O . SER A 1 302 ? 29.581 27.123 -5.296 1.00 92.00 302 SER A O 1
ATOM 2319 N N . SER A 1 303 ? 31.602 27.328 -6.235 1.00 89.81 303 SER A N 1
ATOM 2320 C CA . SER A 1 303 ? 32.288 27.759 -5.011 1.00 89.81 303 SER A CA 1
ATOM 2321 C C . SER A 1 303 ? 33.404 28.750 -5.329 1.00 89.81 303 SER A C 1
ATOM 2323 O O . SER A 1 303 ? 33.698 29.016 -6.490 1.00 89.81 303 SER A O 1
ATOM 2325 N N . VAL A 1 304 ? 34.083 29.284 -4.312 1.00 83.69 304 VAL A N 1
ATOM 2326 C CA . VAL A 1 304 ? 35.263 30.144 -4.532 1.00 83.69 304 VAL A CA 1
ATOM 2327 C C . VAL A 1 304 ? 36.381 29.431 -5.306 1.00 83.69 304 VAL A C 1
ATOM 2329 O O . VAL A 1 304 ? 37.154 30.082 -6.004 1.00 83.69 304 VAL A O 1
ATOM 2332 N N . THR A 1 305 ? 36.448 28.099 -5.215 1.00 84.19 305 THR A N 1
ATOM 2333 C CA . THR A 1 305 ? 37.376 27.249 -5.976 1.00 84.19 305 THR A CA 1
ATOM 2334 C C . THR A 1 305 ? 36.876 27.006 -7.401 1.00 84.19 305 THR A C 1
ATOM 2336 O O . THR A 1 305 ? 37.670 27.006 -8.338 1.00 84.19 305 THR A O 1
ATOM 2339 N N . HIS A 1 306 ? 35.560 26.871 -7.573 1.00 83.06 306 HIS A N 1
ATOM 2340 C CA . HIS A 1 306 ? 34.878 26.693 -8.854 1.00 83.06 306 HIS A CA 1
ATOM 2341 C C . HIS A 1 306 ? 34.011 27.925 -9.163 1.00 83.06 306 HIS A C 1
ATOM 2343 O O . HIS A 1 306 ? 32.780 27.849 -9.155 1.00 83.06 306 HIS A O 1
ATOM 2349 N N . ASN A 1 307 ? 34.661 29.082 -9.353 1.00 84.12 307 ASN A N 1
ATOM 2350 C CA . ASN A 1 307 ? 34.021 30.406 -9.370 1.00 84.12 307 ASN A CA 1
ATOM 2351 C C . ASN A 1 307 ? 33.299 30.708 -10.694 1.00 84.12 307 ASN A C 1
ATOM 2353 O O . ASN A 1 307 ? 33.674 31.604 -11.452 1.00 84.12 307 ASN A O 1
ATOM 2357 N N . SER A 1 308 ? 32.287 29.911 -11.006 1.00 87.94 308 SER A N 1
ATOM 2358 C CA . SER A 1 308 ? 31.471 30.052 -12.200 1.00 87.94 308 SER A CA 1
ATOM 2359 C C . SER A 1 308 ? 30.113 29.396 -11.980 1.00 87.94 308 SER A C 1
ATOM 2361 O O . SER A 1 308 ? 29.941 28.532 -11.114 1.00 87.94 308 SER A O 1
ATOM 2363 N N . ASN A 1 309 ? 29.140 29.801 -12.787 1.00 90.75 309 ASN A N 1
ATOM 2364 C CA . ASN A 1 309 ? 27.902 29.054 -12.915 1.00 90.75 309 ASN A CA 1
ATOM 2365 C C . ASN A 1 309 ? 28.182 27.653 -13.487 1.00 90.75 309 ASN A C 1
ATOM 2367 O O . ASN A 1 309 ? 29.240 27.378 -14.059 1.00 90.75 309 ASN A O 1
ATOM 2371 N N . ARG A 1 310 ? 27.230 26.746 -13.291 1.00 93.44 310 ARG A N 1
ATOM 2372 C CA . ARG A 1 310 ? 27.257 25.413 -13.890 1.00 93.44 310 ARG A CA 1
ATOM 2373 C C . ARG A 1 310 ? 25.830 24.958 -14.084 1.00 93.44 310 ARG A C 1
ATOM 2375 O O . ARG A 1 310 ? 25.127 24.684 -13.113 1.00 93.44 310 ARG A O 1
ATOM 2382 N N . TYR A 1 311 ? 25.391 24.944 -15.330 1.00 94.44 311 TYR A N 1
ATOM 2383 C CA . TYR A 1 311 ? 24.056 24.498 -15.687 1.00 94.44 311 TYR A CA 1
ATOM 2384 C C . TYR A 1 311 ? 24.079 23.800 -17.039 1.00 94.44 311 TYR A C 1
ATOM 2386 O O . TYR A 1 311 ? 25.006 23.965 -17.835 1.00 94.44 311 TYR A O 1
ATOM 2394 N N . TYR A 1 312 ? 23.032 23.024 -17.276 1.00 95.50 312 TYR A N 1
ATOM 2395 C CA . TYR A 1 312 ? 22.902 22.172 -18.444 1.00 95.50 312 TYR A CA 1
ATOM 2396 C C . TYR A 1 312 ? 21.635 22.517 -19.194 1.00 95.50 312 TYR A C 1
ATOM 2398 O O . TYR A 1 312 ? 20.627 22.855 -18.573 1.00 95.50 312 TYR A O 1
ATOM 2406 N N . GLN A 1 313 ? 21.691 22.424 -20.516 1.00 94.31 313 GLN A N 1
ATOM 2407 C CA . GLN A 1 313 ? 20.563 22.668 -21.403 1.00 94.31 313 GLN A CA 1
ATOM 2408 C C . GLN A 1 313 ? 20.360 21.467 -22.322 1.00 94.31 313 GLN A C 1
ATOM 2410 O O . GLN A 1 313 ? 21.327 20.968 -22.885 1.00 94.31 313 GLN A O 1
ATOM 2415 N N . PHE A 1 314 ? 19.116 21.036 -22.527 1.00 92.00 314 PHE A N 1
ATOM 2416 C CA . PHE A 1 314 ? 18.818 20.055 -23.576 1.00 92.00 314 PHE A CA 1
ATOM 2417 C C . PHE A 1 314 ? 19.048 20.660 -24.968 1.00 92.00 314 PHE A C 1
ATOM 2419 O O . PHE A 1 314 ? 18.578 21.766 -25.246 1.00 92.00 314 PHE A O 1
ATOM 2426 N N . ASN A 1 315 ? 19.773 19.939 -25.826 1.00 86.38 315 ASN A N 1
ATOM 2427 C CA . ASN A 1 315 ? 20.176 20.421 -27.151 1.00 86.38 315 ASN A CA 1
ATOM 2428 C C . ASN A 1 315 ? 19.024 20.470 -28.156 1.00 86.38 315 ASN A C 1
ATOM 2430 O O . ASN A 1 315 ? 18.896 21.452 -28.885 1.00 86.38 315 ASN A O 1
ATOM 2434 N N . ASP A 1 316 ? 18.178 19.442 -28.170 1.00 78.25 316 ASP A N 1
ATOM 2435 C CA . ASP A 1 316 ? 17.047 19.340 -29.087 1.00 78.25 316 ASP A CA 1
ATOM 2436 C C . ASP A 1 316 ? 15.812 18.795 -28.357 1.00 78.25 316 ASP A C 1
ATOM 2438 O O . ASP A 1 316 ? 15.803 17.677 -27.848 1.00 78.25 316 ASP A O 1
ATOM 2442 N N . LEU A 1 317 ? 14.753 19.606 -28.293 1.00 84.69 317 LEU A N 1
ATOM 2443 C CA . LEU A 1 317 ? 13.455 19.243 -27.705 1.00 84.69 317 LEU A CA 1
ATOM 2444 C C . LEU A 1 317 ? 12.364 19.049 -28.776 1.00 84.69 317 LEU A C 1
ATOM 2446 O O . LEU A 1 317 ? 11.171 19.052 -28.460 1.00 84.69 317 LEU A O 1
ATOM 2450 N N . THR A 1 318 ? 12.780 18.916 -30.038 1.00 74.50 318 THR A N 1
ATOM 2451 C CA . THR A 1 318 ? 11.939 18.801 -31.242 1.00 74.50 318 THR A CA 1
ATOM 2452 C C . THR A 1 318 ? 12.393 17.697 -32.209 1.00 74.50 318 THR A C 1
ATOM 2454 O O . THR A 1 318 ? 11.804 17.538 -33.280 1.00 74.50 318 THR A O 1
ATOM 2457 N N . GLN A 1 319 ? 13.426 16.934 -31.840 1.00 65.56 319 GLN A N 1
ATOM 2458 C CA . GLN A 1 319 ? 14.135 15.975 -32.688 1.00 65.56 319 GLN A CA 1
ATOM 2459 C C . GLN A 1 319 ? 13.184 15.040 -33.454 1.00 65.56 319 GLN A C 1
ATOM 2461 O O . GLN A 1 319 ? 12.338 14.356 -32.877 1.00 65.56 319 GLN A O 1
ATOM 2466 N N . GLY A 1 320 ? 13.338 15.000 -34.781 1.00 61.84 320 GLY A N 1
ATOM 2467 C CA . GLY A 1 320 ? 12.587 14.099 -35.660 1.00 61.84 320 GLY A CA 1
ATOM 2468 C C . GLY A 1 320 ? 11.162 14.540 -36.018 1.00 61.84 320 GLY A C 1
ATOM 2469 O O . GLY A 1 320 ? 10.494 13.812 -36.758 1.00 61.84 320 GLY A O 1
ATOM 2470 N N . ILE A 1 321 ? 10.704 15.714 -35.560 1.00 69.81 321 ILE A N 1
ATOM 2471 C CA . ILE A 1 321 ? 9.366 16.249 -35.849 1.00 69.81 321 ILE A CA 1
ATOM 2472 C C . ILE A 1 321 ? 9.469 17.467 -36.764 1.00 69.81 321 ILE A C 1
ATOM 2474 O O . ILE A 1 321 ? 10.113 18.465 -36.446 1.00 69.81 321 ILE A O 1
ATOM 2478 N N . VAL A 1 322 ? 8.779 17.416 -37.903 1.00 74.56 322 VAL A N 1
ATOM 2479 C CA . VAL A 1 322 ? 8.663 18.567 -38.804 1.00 74.56 322 VAL A CA 1
ATOM 2480 C C . VAL A 1 322 ? 7.562 19.490 -38.288 1.00 74.56 322 VAL A C 1
ATOM 2482 O O . VAL A 1 322 ? 6.376 19.198 -38.432 1.00 74.56 322 VAL A O 1
ATOM 2485 N N . VAL A 1 323 ? 7.951 20.616 -37.690 1.00 77.94 323 VAL A N 1
ATOM 2486 C CA . VAL A 1 323 ? 7.013 21.655 -37.247 1.00 77.94 323 VAL A CA 1
ATOM 2487 C C . VAL A 1 323 ? 6.655 22.561 -38.425 1.00 77.94 323 VAL A C 1
ATOM 2489 O O . VAL A 1 323 ? 7.495 23.302 -38.929 1.00 77.94 323 VAL A O 1
ATOM 2492 N N . THR A 1 324 ? 5.401 22.497 -38.879 1.00 81.06 324 THR A N 1
ATOM 2493 C CA . THR A 1 324 ? 4.886 23.323 -39.988 1.00 81.06 324 THR A CA 1
ATOM 2494 C C . THR A 1 324 ? 4.169 24.597 -39.533 1.00 81.06 324 THR A C 1
ATOM 2496 O O . THR A 1 324 ? 3.962 25.494 -40.344 1.00 81.06 324 THR A O 1
ATOM 2499 N N . ASP A 1 325 ? 3.781 24.683 -38.257 1.00 84.12 325 ASP A N 1
ATOM 2500 C CA . ASP A 1 325 ? 3.158 25.859 -37.636 1.00 84.12 325 ASP A CA 1
ATOM 2501 C C . ASP A 1 325 ? 3.823 26.139 -36.288 1.00 84.12 325 ASP A C 1
ATOM 2503 O O . ASP A 1 325 ? 3.703 25.348 -35.353 1.00 84.12 325 ASP A O 1
ATOM 2507 N N . ASN A 1 326 ? 4.498 27.282 -36.169 1.00 83.81 326 ASN A N 1
ATOM 2508 C CA . ASN A 1 326 ? 5.201 27.645 -34.944 1.00 83.81 326 ASN A CA 1
ATOM 2509 C C . ASN A 1 326 ? 4.259 27.939 -33.764 1.00 83.81 326 ASN A C 1
ATOM 2511 O O . ASN A 1 326 ? 4.704 27.929 -32.619 1.00 83.81 326 ASN A O 1
ATOM 2515 N N . ASN A 1 327 ? 2.957 28.155 -33.982 1.00 85.88 327 ASN A N 1
ATOM 2516 C CA . ASN A 1 327 ? 2.016 28.299 -32.865 1.00 85.88 327 ASN A CA 1
ATOM 2517 C C . ASN A 1 327 ? 1.876 27.008 -32.046 1.00 85.88 327 ASN A C 1
ATOM 2519 O O . ASN A 1 327 ? 1.419 27.055 -30.903 1.00 85.88 327 ASN A O 1
ATOM 2523 N N . ILE A 1 328 ? 2.306 25.859 -32.585 1.00 85.31 328 ILE A N 1
ATOM 2524 C CA . ILE A 1 328 ? 2.298 24.590 -31.854 1.00 85.31 328 ILE A CA 1
ATOM 2525 C C . ILE A 1 328 ? 3.136 24.656 -30.571 1.00 85.31 328 ILE A C 1
ATOM 2527 O O . ILE A 1 328 ? 2.741 24.054 -29.574 1.00 85.31 328 ILE A O 1
ATOM 2531 N N . TYR A 1 329 ? 4.230 25.431 -30.567 1.00 87.56 329 TYR A N 1
ATOM 2532 C CA . TYR A 1 329 ? 5.124 25.555 -29.414 1.00 87.56 329 TYR A CA 1
ATOM 2533 C C . TYR A 1 329 ? 4.377 26.074 -28.183 1.00 87.56 329 TYR A C 1
ATOM 2535 O O . TYR A 1 329 ? 4.481 25.516 -27.090 1.00 87.56 329 TYR A O 1
ATOM 2543 N N . THR A 1 330 ? 3.560 27.107 -28.378 1.00 86.50 330 THR A N 1
ATOM 2544 C CA . THR A 1 330 ? 2.781 27.737 -27.311 1.00 86.50 330 THR A CA 1
ATOM 2545 C C . THR A 1 330 ? 1.450 27.041 -27.048 1.00 86.50 330 THR A C 1
ATOM 2547 O O . THR A 1 330 ? 1.008 27.012 -25.903 1.00 86.50 330 THR A O 1
ATOM 2550 N N . ASN A 1 331 ? 0.822 26.449 -28.070 1.00 84.62 331 ASN A N 1
ATOM 2551 C CA . ASN A 1 331 ? -0.463 25.758 -27.918 1.00 84.62 331 ASN A CA 1
ATOM 2552 C C . ASN A 1 331 ? -0.329 24.429 -27.163 1.00 84.62 331 ASN A C 1
ATOM 2554 O O . ASN A 1 331 ? -1.180 24.112 -26.341 1.00 84.62 331 ASN A O 1
ATOM 2558 N N . GLN A 1 332 ? 0.725 23.655 -27.438 1.00 85.00 332 GLN A N 1
ATOM 2559 C CA . GLN A 1 332 ? 1.001 22.400 -26.726 1.00 85.00 332 GLN A CA 1
ATOM 2560 C C . GLN A 1 332 ? 1.759 22.643 -25.413 1.00 85.00 332 GLN A C 1
ATOM 2562 O O . GLN A 1 332 ? 1.621 21.876 -24.456 1.00 85.00 332 GLN A O 1
ATOM 2567 N N . GLY A 1 333 ? 2.547 23.721 -25.346 1.00 89.50 333 GLY A N 1
ATOM 2568 C CA . GLY A 1 333 ? 3.331 24.071 -24.166 1.00 89.50 333 GLY A CA 1
ATOM 2569 C C . GLY A 1 333 ? 4.431 23.052 -23.856 1.00 89.50 333 GLY A C 1
ATOM 2570 O O . GLY A 1 333 ? 4.922 22.353 -24.741 1.00 89.50 333 GLY A O 1
ATOM 2571 N N . ILE A 1 334 ? 4.829 22.977 -22.588 1.00 92.25 334 ILE A N 1
ATOM 2572 C CA . ILE A 1 334 ? 5.878 22.076 -22.098 1.00 92.25 334 ILE A CA 1
ATOM 2573 C C . ILE A 1 334 ? 5.558 21.600 -20.676 1.00 92.25 334 ILE A C 1
ATOM 2575 O O . ILE A 1 334 ? 5.001 22.354 -19.878 1.00 92.25 334 ILE A O 1
ATOM 2579 N N . ILE A 1 335 ? 5.900 20.351 -20.356 1.00 93.88 335 ILE A N 1
ATOM 2580 C CA . ILE A 1 335 ? 5.812 19.789 -18.999 1.00 93.88 335 ILE A CA 1
ATOM 2581 C C . ILE A 1 335 ? 7.203 19.320 -18.591 1.00 93.88 335 ILE A C 1
ATOM 2583 O O . ILE A 1 335 ? 7.816 18.508 -19.279 1.00 93.88 335 ILE A O 1
ATOM 2587 N N . VAL A 1 336 ? 7.689 19.792 -17.451 1.00 95.19 336 VAL A N 1
ATOM 2588 C CA . VAL A 1 336 ? 8.964 19.383 -16.863 1.00 95.19 336 VAL A CA 1
ATOM 2589 C C . VAL A 1 336 ? 8.700 18.734 -15.513 1.00 95.19 336 VAL A C 1
ATOM 2591 O O . VAL A 1 336 ? 7.996 19.298 -14.681 1.00 95.19 336 VAL A O 1
ATOM 2594 N N . ARG A 1 337 ? 9.276 17.557 -15.272 1.00 94.12 337 ARG A N 1
ATOM 2595 C CA . ARG A 1 337 ? 9.357 16.956 -13.941 1.00 94.12 337 ARG A CA 1
ATOM 2596 C C . ARG A 1 337 ? 10.798 16.982 -13.467 1.00 94.12 337 ARG A C 1
ATOM 2598 O O . ARG A 1 337 ? 11.676 16.496 -14.171 1.00 94.12 337 ARG A O 1
ATOM 2605 N N . ALA A 1 338 ? 11.037 17.502 -12.273 1.00 95.56 338 ALA A N 1
ATOM 2606 C CA . ALA A 1 338 ? 12.371 17.578 -11.697 1.00 95.56 338 ALA A CA 1
ATOM 2607 C C . ALA A 1 338 ? 12.396 16.999 -10.289 1.00 95.56 338 ALA A C 1
ATOM 2609 O O . ALA A 1 338 ? 11.486 17.238 -9.494 1.00 95.56 338 ALA A O 1
ATOM 2610 N N . THR A 1 339 ? 13.466 16.274 -9.974 1.00 95.06 339 THR A N 1
ATOM 2611 C CA . THR A 1 339 ? 13.735 15.783 -8.626 1.00 95.06 339 THR A CA 1
ATOM 2612 C C . THR A 1 339 ? 15.144 16.181 -8.209 1.00 95.06 339 THR A C 1
ATOM 2614 O O . THR A 1 339 ? 16.125 15.719 -8.795 1.00 95.06 339 THR A O 1
ATOM 2617 N N . PHE A 1 340 ? 15.251 17.059 -7.212 1.00 95.50 340 PHE A N 1
ATOM 2618 C CA . PHE A 1 340 ? 16.534 17.587 -6.740 1.00 95.50 340 PHE A CA 1
ATOM 2619 C C . PHE A 1 340 ? 16.460 18.071 -5.288 1.00 95.50 340 PHE A C 1
ATOM 2621 O O . PHE A 1 340 ? 15.378 18.221 -4.719 1.00 95.50 340 PHE A O 1
ATOM 2628 N N . LYS A 1 341 ? 17.622 18.327 -4.688 1.00 95.25 341 LYS A N 1
ATOM 2629 C CA . LYS A 1 341 ? 17.760 18.946 -3.365 1.00 95.25 341 LYS A CA 1
ATOM 2630 C C . LYS A 1 341 ? 18.850 20.011 -3.367 1.00 95.25 341 LYS A C 1
ATOM 2632 O O . LYS A 1 341 ? 19.826 19.917 -4.114 1.00 95.25 341 LYS A O 1
ATOM 2637 N N . VAL A 1 342 ? 18.694 21.006 -2.503 1.00 94.81 342 VAL A N 1
ATOM 2638 C CA . VAL A 1 342 ? 19.699 22.046 -2.259 1.00 94.81 342 VAL A CA 1
ATOM 2639 C C . VAL A 1 342 ? 20.460 21.664 -0.998 1.00 94.81 342 VAL A C 1
ATOM 2641 O O . VAL A 1 342 ? 19.905 21.695 0.096 1.00 94.81 342 VAL A O 1
ATOM 2644 N N . VAL A 1 343 ? 21.723 21.266 -1.149 1.00 94.19 343 VAL A N 1
ATOM 2645 C CA . VAL A 1 343 ? 22.559 20.799 -0.031 1.00 94.19 343 VAL A CA 1
ATOM 2646 C C . VAL A 1 343 ? 23.070 21.985 0.781 1.00 94.19 343 VAL A C 1
ATOM 2648 O O . VAL A 1 343 ? 23.023 21.968 2.008 1.00 94.19 343 VAL A O 1
ATOM 2651 N N . THR A 1 344 ? 23.550 23.027 0.102 1.00 92.38 344 THR A N 1
ATOM 2652 C CA . THR A 1 344 ? 23.994 24.269 0.739 1.00 92.38 344 THR A CA 1
ATOM 2653 C C . THR A 1 344 ? 23.912 25.444 -0.231 1.00 92.38 344 THR A C 1
ATOM 2655 O O . THR A 1 344 ? 23.928 25.259 -1.451 1.00 92.38 344 THR A O 1
ATOM 2658 N N . GLY A 1 345 ? 23.835 26.655 0.319 1.00 88.00 345 GLY A N 1
ATOM 2659 C CA . GLY A 1 345 ? 23.727 27.893 -0.446 1.00 88.00 345 GLY A CA 1
ATOM 2660 C C . GLY A 1 345 ? 22.377 28.059 -1.151 1.00 88.00 345 GLY A C 1
ATOM 2661 O O . GLY A 1 345 ? 21.347 27.547 -0.707 1.00 88.00 345 GLY A O 1
ATOM 2662 N N . GLY A 1 346 ? 22.398 28.811 -2.251 1.00 85.00 346 GLY A N 1
ATOM 2663 C CA . GLY A 1 346 ? 21.208 29.161 -3.021 1.00 85.00 346 GLY A CA 1
ATOM 2664 C C . GLY A 1 346 ? 20.432 30.334 -2.422 1.00 85.00 346 GLY A C 1
ATOM 2665 O O . GLY A 1 346 ? 20.378 30.543 -1.210 1.00 85.00 346 GLY A O 1
ATOM 2666 N N . SER A 1 347 ? 19.816 31.120 -3.295 1.00 85.62 347 SER A N 1
ATOM 2667 C CA . SER A 1 347 ? 19.010 32.282 -2.944 1.00 85.62 347 SER A CA 1
ATOM 2668 C C . SER A 1 347 ? 17.749 32.298 -3.789 1.00 85.62 347 SER A C 1
ATOM 2670 O O . SER A 1 347 ? 17.803 32.074 -4.992 1.00 85.62 347 SER A O 1
ATOM 2672 N N . VAL A 1 348 ? 16.611 32.630 -3.178 1.00 85.56 348 VAL A N 1
ATOM 2673 C CA . VAL A 1 348 ? 15.364 32.878 -3.921 1.00 85.56 348 VAL A CA 1
ATOM 2674 C C . VAL A 1 348 ? 15.260 34.309 -4.456 1.00 85.56 348 VAL A C 1
ATOM 2676 O O . VAL A 1 348 ? 14.267 34.657 -5.091 1.00 85.56 348 VAL A O 1
ATOM 2679 N N . THR A 1 349 ? 16.248 35.168 -4.204 1.00 81.12 349 THR A N 1
ATOM 2680 C CA . THR A 1 349 ? 16.249 36.550 -4.695 1.00 81.12 349 THR A CA 1
ATOM 2681 C C . THR A 1 349 ? 16.681 36.589 -6.161 1.00 81.12 349 THR A C 1
ATOM 2683 O O . THR A 1 349 ? 17.726 36.055 -6.529 1.00 81.12 349 THR A O 1
ATOM 2686 N N . SER A 1 350 ? 15.905 37.270 -7.011 1.00 67.25 350 SER A N 1
ATOM 2687 C CA . SER A 1 350 ? 16.251 37.470 -8.427 1.00 67.25 350 SER A CA 1
ATOM 2688 C C . SER A 1 350 ? 17.598 38.176 -8.560 1.00 67.25 350 SER A C 1
ATOM 2690 O O . SER A 1 350 ? 17.737 39.310 -8.113 1.00 67.25 350 SER A O 1
ATOM 2692 N N . GLY A 1 351 ? 18.554 37.521 -9.222 1.00 69.44 351 GLY A N 1
ATOM 2693 C CA . GLY A 1 351 ? 19.834 38.118 -9.633 1.00 69.44 351 GLY A CA 1
ATOM 2694 C C . GLY A 1 351 ? 21.035 37.762 -8.752 1.00 69.44 351 GLY A C 1
ATOM 2695 O O . GLY A 1 351 ? 22.156 38.119 -9.095 1.00 69.44 351 GLY A O 1
ATOM 2696 N N . SER A 1 352 ? 20.818 37.024 -7.664 1.00 70.81 352 SER A N 1
ATOM 2697 C CA . SER A 1 352 ? 21.876 36.404 -6.850 1.00 70.81 352 SER A CA 1
ATOM 2698 C C . SER A 1 352 ? 22.098 34.936 -7.247 1.00 70.81 352 SER A C 1
ATOM 2700 O O . SER A 1 352 ? 21.593 34.516 -8.285 1.00 70.81 352 SER A O 1
ATOM 2702 N N . ASP A 1 353 ? 22.873 34.198 -6.452 1.00 75.94 353 ASP A N 1
ATOM 2703 C CA . ASP A 1 353 ? 23.082 32.740 -6.406 1.00 75.94 353 ASP A CA 1
ATOM 2704 C C . ASP A 1 353 ? 21.821 31.896 -6.728 1.00 75.94 353 ASP A C 1
ATOM 2706 O O . ASP A 1 353 ? 21.171 31.333 -5.844 1.00 75.94 353 ASP A O 1
ATOM 2710 N N . ASN A 1 354 ? 21.451 31.805 -8.010 1.00 83.50 354 ASN A N 1
ATOM 2711 C CA . ASN A 1 354 ? 20.215 31.177 -8.471 1.00 83.50 354 ASN A CA 1
ATOM 2712 C C . ASN A 1 354 ? 20.475 29.693 -8.751 1.00 83.50 354 ASN A C 1
ATOM 2714 O O . ASN A 1 354 ? 21.067 29.351 -9.779 1.00 83.50 354 ASN A O 1
ATOM 2718 N N . THR A 1 355 ? 19.973 28.814 -7.885 1.00 86.00 355 THR A N 1
ATOM 2719 C CA . THR A 1 355 ? 19.859 27.378 -8.190 1.00 86.00 355 THR A CA 1
ATOM 2720 C C . THR A 1 355 ? 18.462 27.051 -8.680 1.00 86.00 355 THR A C 1
ATOM 2722 O O . THR A 1 355 ? 17.495 27.565 -8.123 1.00 86.00 355 THR A O 1
ATOM 2725 N N . GLY A 1 356 ? 18.335 26.196 -9.690 1.00 90.81 356 GLY A N 1
ATOM 2726 C CA . GLY A 1 356 ? 17.045 25.635 -10.074 1.00 90.81 356 GLY A CA 1
ATOM 2727 C C . GLY A 1 356 ? 16.902 25.435 -11.573 1.00 90.81 356 GLY A C 1
ATOM 2728 O O . GLY A 1 356 ? 17.803 24.897 -12.213 1.00 90.81 356 GLY A O 1
ATOM 2729 N N . ILE A 1 357 ? 15.740 25.804 -12.109 1.00 95.75 357 ILE A N 1
ATOM 2730 C CA . ILE A 1 357 ? 15.282 25.399 -13.443 1.00 95.75 357 ILE A CA 1
ATOM 2731 C C . ILE A 1 357 ? 14.826 26.632 -14.216 1.00 95.75 357 ILE A C 1
ATOM 2733 O O . ILE A 1 357 ? 14.092 27.464 -13.683 1.00 95.75 357 ILE A O 1
ATOM 2737 N N . TYR A 1 358 ? 15.239 26.742 -15.473 1.00 95.25 358 TYR A N 1
ATOM 2738 C CA . TYR A 1 358 ? 14.713 27.711 -16.429 1.00 95.25 358 TYR A CA 1
ATOM 2739 C C . TYR A 1 358 ? 13.936 26.979 -17.512 1.00 95.25 358 TYR A C 1
ATOM 2741 O O . TYR A 1 358 ? 14.427 25.997 -18.066 1.00 95.25 358 TYR A O 1
ATOM 2749 N N . ILE A 1 359 ? 12.741 27.471 -17.819 1.00 95.31 359 ILE A N 1
ATOM 2750 C CA . ILE A 1 359 ? 11.906 26.949 -18.893 1.00 95.31 359 ILE A CA 1
ATOM 2751 C C . ILE A 1 359 ? 11.455 28.126 -19.750 1.00 95.31 359 ILE A C 1
ATOM 2753 O O . ILE A 1 359 ? 10.917 29.097 -19.220 1.00 95.31 359 ILE A O 1
ATOM 2757 N N . GLY A 1 360 ? 11.668 28.035 -21.058 1.00 92.94 360 GLY A N 1
ATOM 2758 C CA . GLY A 1 360 ? 11.230 29.014 -22.045 1.00 92.94 360 GLY A CA 1
ATOM 2759 C C . GLY A 1 360 ? 10.485 28.348 -23.195 1.00 92.94 360 GLY A C 1
ATOM 2760 O O . GLY A 1 360 ? 10.897 27.287 -23.668 1.00 92.94 360 GLY A O 1
ATOM 2761 N N . ILE A 1 361 ? 9.407 28.986 -23.642 1.00 92.75 361 ILE A N 1
ATOM 2762 C CA . ILE A 1 361 ? 8.644 28.623 -24.837 1.00 92.75 361 ILE A CA 1
ATOM 2763 C C . ILE A 1 361 ? 8.523 29.862 -25.734 1.00 92.75 361 ILE A C 1
ATOM 2765 O O . ILE A 1 361 ? 8.247 30.960 -25.244 1.00 92.75 361 ILE A O 1
ATOM 2769 N N . ASP A 1 362 ? 8.735 29.710 -27.037 1.00 91.12 362 ASP A N 1
ATOM 2770 C CA . ASP A 1 362 ? 8.664 30.817 -27.997 1.00 91.12 362 ASP A CA 1
ATOM 2771 C C . ASP A 1 362 ? 8.113 30.308 -29.343 1.00 91.12 362 ASP A C 1
ATOM 2773 O O . ASP A 1 362 ? 8.463 29.217 -29.794 1.00 91.12 362 ASP A O 1
ATOM 2777 N N . ASN A 1 363 ? 7.213 31.069 -29.976 1.00 90.44 363 ASN A N 1
ATOM 2778 C CA . ASN A 1 363 ? 6.643 30.752 -31.295 1.00 90.44 363 ASN A CA 1
ATOM 2779 C C . ASN A 1 363 ? 7.356 31.463 -32.467 1.00 90.44 363 ASN A C 1
ATOM 2781 O O . ASN A 1 363 ? 6.950 31.353 -33.621 1.00 90.44 363 ASN A O 1
ATOM 2785 N N . GLY A 1 364 ? 8.404 32.231 -32.191 1.00 87.00 364 GLY A N 1
ATOM 2786 C CA . GLY A 1 364 ? 9.228 32.945 -33.159 1.00 87.00 364 GLY A CA 1
ATOM 2787 C C . GLY A 1 364 ? 8.632 34.231 -33.725 1.00 87.00 364 GLY A C 1
ATOM 2788 O O . GLY A 1 364 ? 9.318 34.900 -34.493 1.00 87.00 364 GLY A O 1
ATOM 2789 N N . THR A 1 365 ? 7.387 34.590 -33.388 1.00 86.44 365 THR A N 1
ATOM 2790 C CA . THR A 1 365 ? 6.708 35.748 -33.999 1.00 86.44 365 THR A CA 1
ATOM 2791 C C . THR A 1 365 ? 6.019 36.682 -33.013 1.00 86.44 365 THR A C 1
ATOM 2793 O O . THR A 1 365 ? 6.104 37.896 -33.159 1.00 86.44 365 THR A O 1
ATOM 2796 N N . SER A 1 366 ? 5.259 36.151 -32.057 1.00 86.44 366 SER A N 1
ATOM 2797 C CA . SER A 1 366 ? 4.303 36.949 -31.273 1.00 86.44 366 SER A CA 1
ATOM 2798 C C . SER A 1 366 ? 4.174 36.526 -29.819 1.00 86.44 366 SER A C 1
ATOM 2800 O O . SER A 1 366 ? 3.560 37.256 -29.047 1.00 86.44 366 SER A O 1
ATOM 2802 N N . ALA A 1 367 ? 4.734 35.380 -29.435 1.00 89.06 367 ALA A N 1
ATOM 2803 C CA . ALA A 1 367 ? 4.556 34.792 -28.122 1.00 89.06 367 ALA A CA 1
ATOM 2804 C C . ALA A 1 367 ? 5.873 34.219 -27.590 1.00 89.06 367 ALA A C 1
ATOM 2806 O O . ALA A 1 367 ? 6.453 33.330 -28.208 1.00 89.06 367 ALA A O 1
ATOM 2807 N N . ASN A 1 368 ? 6.318 34.731 -26.443 1.00 92.88 368 ASN A N 1
ATOM 2808 C CA . ASN A 1 368 ? 7.445 34.210 -25.672 1.00 92.88 368 ASN A CA 1
ATOM 2809 C C . ASN A 1 368 ? 7.060 34.207 -24.191 1.00 92.88 368 ASN A C 1
ATOM 2811 O O . ASN A 1 368 ? 6.676 35.252 -23.665 1.00 92.88 368 ASN A O 1
ATOM 2815 N N . TYR A 1 369 ? 7.174 33.053 -23.539 1.00 93.19 369 TYR A N 1
ATOM 2816 C CA . TYR A 1 369 ? 6.919 32.897 -22.111 1.00 93.19 369 TYR A CA 1
ATOM 2817 C C . TYR A 1 369 ? 8.090 32.175 -21.464 1.00 93.19 369 TYR A C 1
ATOM 2819 O O . TYR A 1 369 ? 8.608 31.199 -22.010 1.00 93.19 369 TYR A O 1
ATOM 2827 N N . ALA A 1 370 ? 8.505 32.635 -20.285 1.00 92.88 370 ALA A N 1
ATOM 2828 C CA . ALA A 1 370 ? 9.624 32.034 -19.579 1.00 92.88 370 ALA A CA 1
ATOM 2829 C C . ALA A 1 370 ? 9.441 32.077 -18.062 1.00 92.88 370 ALA A C 1
ATOM 2831 O O . ALA A 1 370 ? 9.140 33.120 -17.481 1.00 92.88 370 ALA A O 1
ATOM 2832 N N . VAL A 1 371 ? 9.704 30.946 -17.412 1.00 94.38 371 VAL A N 1
ATOM 2833 C CA . VAL A 1 371 ? 9.617 30.780 -15.959 1.00 94.38 371 VAL A CA 1
ATOM 2834 C C . VAL A 1 371 ? 10.954 30.306 -15.412 1.00 94.38 371 VAL A C 1
ATOM 2836 O O . VAL A 1 371 ? 11.634 29.462 -15.996 1.00 94.38 371 VAL A O 1
ATOM 2839 N N . LYS A 1 372 ? 11.323 30.847 -14.251 1.00 93.81 372 LYS A N 1
ATOM 2840 C CA . LYS A 1 372 ? 12.435 30.377 -13.427 1.00 93.81 372 LYS A CA 1
ATOM 2841 C C . LYS A 1 372 ? 11.908 29.820 -12.117 1.00 93.81 372 LYS A C 1
ATOM 2843 O O . LYS A 1 372 ? 11.216 30.522 -11.380 1.00 93.81 372 LYS A O 1
ATOM 2848 N N . ILE A 1 373 ? 12.300 28.594 -11.805 1.00 94.44 373 ILE A N 1
ATOM 2849 C CA . ILE A 1 373 ? 12.208 28.043 -10.457 1.00 94.44 373 ILE A CA 1
ATOM 2850 C C . ILE A 1 373 ? 13.552 28.286 -9.794 1.00 94.44 373 ILE A C 1
ATOM 2852 O O . ILE A 1 373 ? 14.572 27.816 -10.294 1.00 94.44 373 ILE A O 1
ATOM 2856 N N . ILE A 1 374 ? 13.553 29.045 -8.703 1.00 92.81 374 ILE A N 1
ATOM 2857 C CA . ILE A 1 374 ? 14.767 29.390 -7.964 1.00 92.81 374 ILE A CA 1
ATOM 2858 C C . ILE A 1 374 ? 14.646 28.851 -6.545 1.00 92.81 374 ILE A C 1
ATOM 2860 O O . ILE A 1 374 ? 13.641 29.100 -5.883 1.00 92.81 374 ILE A O 1
ATOM 2864 N N . ALA A 1 375 ? 15.651 28.127 -6.076 1.00 93.69 375 ALA A N 1
ATOM 2865 C CA . ALA A 1 375 ? 15.631 27.428 -4.803 1.00 93.69 375 ALA A CA 1
ATOM 2866 C C . ALA A 1 375 ? 16.723 27.911 -3.835 1.00 93.69 375 ALA A C 1
ATOM 2868 O O . ALA A 1 375 ? 17.828 28.292 -4.233 1.00 93.69 375 ALA A O 1
ATOM 2869 N N . SER A 1 376 ? 16.398 27.848 -2.545 1.00 93.06 376 SER A N 1
ATOM 2870 C CA . SER A 1 376 ? 17.337 27.854 -1.419 1.00 93.06 376 SER A CA 1
ATOM 2871 C C . SER A 1 376 ? 17.088 26.613 -0.557 1.00 93.06 376 SER A C 1
ATOM 2873 O O . SER A 1 376 ? 16.218 25.807 -0.870 1.00 93.06 376 SER A O 1
ATOM 2875 N N . THR A 1 377 ? 17.812 26.443 0.548 1.00 93.44 377 THR A N 1
ATOM 2876 C CA . THR A 1 377 ? 17.642 25.286 1.449 1.00 93.44 377 THR A CA 1
ATOM 2877 C C . THR A 1 377 ? 16.266 25.194 2.127 1.00 93.44 377 THR A C 1
ATOM 2879 O O . THR A 1 377 ? 15.872 24.113 2.553 1.00 93.44 377 THR A O 1
ATOM 2882 N N . THR A 1 378 ? 15.510 26.291 2.219 1.00 94.00 378 THR A N 1
ATOM 2883 C CA . THR A 1 378 ? 14.257 26.373 3.002 1.00 94.00 378 THR A CA 1
ATOM 2884 C C . THR A 1 378 ? 13.005 26.689 2.185 1.00 94.00 378 THR A C 1
ATOM 2886 O O . THR A 1 378 ? 11.908 26.749 2.746 1.00 94.00 378 THR A O 1
ATOM 2889 N N . GLN A 1 379 ? 13.149 26.961 0.888 1.00 94.19 379 GLN A N 1
ATOM 2890 C CA . GLN A 1 379 ? 12.041 27.381 0.032 1.00 94.19 379 GLN A CA 1
ATOM 2891 C C . GLN A 1 379 ? 12.423 27.338 -1.448 1.00 94.19 379 GLN A C 1
ATOM 2893 O O . GLN A 1 379 ? 13.601 27.400 -1.813 1.00 94.19 379 GLN A O 1
ATOM 2898 N N . PHE A 1 380 ? 11.407 27.333 -2.306 1.00 94.88 380 PHE A N 1
ATOM 2899 C CA . PHE A 1 380 ? 11.558 27.656 -3.720 1.00 94.88 380 PHE A CA 1
ATOM 2900 C C . PHE A 1 380 ? 10.603 28.778 -4.130 1.00 94.88 380 PHE A C 1
ATOM 2902 O O . PHE A 1 380 ? 9.523 28.963 -3.565 1.00 94.88 380 PHE A O 1
ATOM 2909 N N . ARG A 1 381 ? 11.015 29.543 -5.137 1.00 94.12 381 ARG A N 1
ATOM 2910 C CA . ARG A 1 381 ? 10.277 30.664 -5.709 1.00 94.12 381 ARG A CA 1
ATOM 2911 C C . ARG A 1 381 ? 10.040 30.432 -7.188 1.00 94.12 381 ARG A C 1
ATOM 2913 O O . ARG A 1 381 ? 10.946 30.039 -7.919 1.00 94.12 381 ARG A O 1
ATOM 2920 N N . VAL A 1 382 ? 8.834 30.762 -7.619 1.00 94.38 382 VAL A N 1
ATOM 2921 C CA . VAL A 1 382 ? 8.401 30.741 -9.012 1.00 94.38 382 VAL A CA 1
ATOM 2922 C C . VAL A 1 382 ? 8.437 32.169 -9.531 1.00 94.38 382 VAL A C 1
ATOM 2924 O O . VAL A 1 382 ? 7.783 33.059 -8.983 1.00 94.38 382 VAL A O 1
ATOM 2927 N N . PHE A 1 383 ? 9.241 32.405 -10.558 1.00 93.25 383 PHE A N 1
ATOM 2928 C CA . PHE A 1 383 ? 9.514 33.733 -11.087 1.00 93.25 383 PHE A CA 1
ATOM 2929 C C . PHE A 1 383 ? 9.190 33.787 -12.576 1.00 93.25 383 PHE A C 1
ATOM 2931 O O . PHE A 1 383 ? 9.717 32.992 -13.352 1.00 93.25 383 PHE A O 1
ATOM 2938 N N . ASP A 1 384 ? 8.356 34.742 -12.970 1.00 93.69 384 ASP A N 1
ATOM 2939 C CA . ASP A 1 384 ? 8.136 35.074 -14.371 1.00 93.69 384 ASP A CA 1
ATOM 2940 C C . ASP A 1 384 ? 9.347 35.867 -14.866 1.00 93.69 384 ASP A C 1
ATOM 2942 O O . ASP A 1 384 ? 9.611 36.993 -14.428 1.00 93.69 384 ASP A O 1
ATOM 2946 N N . ASN A 1 385 ? 10.114 35.247 -15.759 1.00 91.44 385 ASN A N 1
ATOM 2947 C CA . ASN A 1 385 ? 11.344 35.823 -16.273 1.00 91.44 385 ASN A CA 1
ATOM 2948 C C . ASN A 1 385 ? 11.085 36.947 -17.286 1.00 91.44 385 ASN A C 1
ATOM 2950 O O . ASN A 1 385 ? 11.940 37.814 -17.440 1.00 91.44 385 ASN A O 1
ATOM 2954 N N . VAL A 1 386 ? 9.926 36.953 -17.946 1.00 91.81 386 VAL A N 1
ATOM 2955 C CA . VAL A 1 386 ? 9.538 37.995 -18.902 1.00 91.81 386 VAL A CA 1
ATOM 2956 C C . VAL A 1 386 ? 9.038 39.226 -18.149 1.00 91.81 386 VAL A C 1
ATOM 2958 O O . VAL A 1 386 ? 9.542 40.328 -18.357 1.00 91.81 386 VAL A O 1
ATOM 2961 N N . ALA A 1 387 ? 8.103 39.041 -17.212 1.00 91.50 387 ALA A N 1
ATOM 2962 C CA . ALA A 1 387 ? 7.570 40.127 -16.384 1.00 91.50 387 ALA A CA 1
ATOM 2963 C C . ALA A 1 387 ? 8.577 40.656 -15.352 1.00 91.50 387 ALA A C 1
ATOM 2965 O O . ALA A 1 387 ? 8.341 41.695 -14.735 1.00 91.50 387 ALA A O 1
ATOM 2966 N N . SER A 1 388 ? 9.661 39.914 -15.104 1.00 91.00 388 SER A N 1
ATOM 2967 C CA . SER A 1 388 ? 10.585 40.153 -13.993 1.00 91.00 388 SER A CA 1
ATOM 2968 C C . SER A 1 388 ? 9.869 40.229 -12.635 1.00 91.00 388 SER A C 1
ATOM 2970 O O . SER A 1 388 ? 10.192 41.070 -11.793 1.00 91.00 388 SER A O 1
ATOM 2972 N N . SER A 1 389 ? 8.887 39.350 -12.408 1.00 91.50 389 SER A N 1
ATOM 2973 C CA . SER A 1 389 ? 8.035 39.371 -11.213 1.00 91.50 389 SER A CA 1
ATOM 2974 C C . SER A 1 389 ? 7.902 37.995 -10.552 1.00 91.50 389 SER A C 1
ATOM 2976 O O . SER A 1 389 ? 8.101 36.953 -11.173 1.00 91.50 389 SER A O 1
ATOM 2978 N N . THR A 1 390 ? 7.609 37.980 -9.248 1.00 92.56 390 THR A N 1
ATOM 2979 C CA . THR A 1 390 ? 7.399 36.729 -8.501 1.00 92.56 390 THR A CA 1
ATOM 2980 C C . THR A 1 390 ? 5.947 36.292 -8.621 1.00 92.56 390 THR A C 1
ATOM 2982 O O . THR A 1 390 ? 5.050 37.060 -8.286 1.00 92.56 390 THR A O 1
ATOM 2985 N N . LEU A 1 391 ? 5.739 35.047 -9.041 1.00 92.62 391 LEU A N 1
ATOM 2986 C CA . LEU A 1 391 ? 4.420 34.425 -9.160 1.00 92.62 391 LEU A CA 1
ATOM 2987 C C . LEU A 1 391 ? 3.982 33.762 -7.849 1.00 92.62 391 LEU A C 1
ATOM 2989 O O . LEU A 1 391 ? 2.798 33.725 -7.532 1.00 92.62 391 LEU A O 1
ATOM 2993 N N . GLY A 1 392 ? 4.943 33.262 -7.070 1.00 94.38 392 GLY A N 1
ATOM 2994 C CA . GLY A 1 392 ? 4.707 32.715 -5.739 1.00 94.38 392 GLY A CA 1
ATOM 2995 C C . GLY A 1 392 ? 5.973 32.149 -5.100 1.00 94.38 392 GLY A C 1
ATOM 2996 O O . GLY A 1 392 ? 6.967 31.892 -5.781 1.00 94.38 392 GLY A O 1
ATOM 2997 N N . THR A 1 393 ? 5.918 31.943 -3.786 1.00 94.75 393 THR A N 1
ATOM 2998 C CA . THR A 1 393 ? 6.988 31.327 -2.989 1.00 94.75 393 THR A CA 1
ATOM 2999 C C . THR A 1 393 ? 6.387 30.227 -2.127 1.00 94.75 393 THR A C 1
ATOM 3001 O O . THR A 1 393 ? 5.333 30.428 -1.524 1.00 94.75 393 THR A O 1
ATOM 3004 N N . VAL A 1 394 ? 7.061 29.084 -2.059 1.00 95.69 394 VAL A N 1
ATOM 3005 C CA . VAL A 1 394 ? 6.654 27.927 -1.259 1.00 95.69 394 VAL A CA 1
ATOM 3006 C C . VAL A 1 394 ? 7.746 27.622 -0.243 1.00 95.69 394 VAL A C 1
ATOM 3008 O O . VAL A 1 394 ? 8.899 27.393 -0.611 1.00 95.69 394 VAL A O 1
ATOM 3011 N N . ASN A 1 395 ? 7.368 27.605 1.035 1.00 95.31 395 ASN A N 1
ATOM 3012 C CA . ASN A 1 395 ? 8.255 27.245 2.139 1.00 95.31 395 ASN A CA 1
ATOM 3013 C C . ASN A 1 395 ? 8.243 25.727 2.325 1.00 95.31 395 ASN A C 1
ATOM 3015 O O . ASN A 1 395 ? 7.223 25.162 2.716 1.00 95.31 395 ASN A O 1
ATOM 3019 N N . ILE A 1 396 ? 9.369 25.078 2.047 1.00 93.81 396 ILE A N 1
ATOM 3020 C CA . ILE A 1 396 ? 9.541 23.628 2.154 1.00 93.81 396 ILE A CA 1
ATOM 3021 C C . ILE A 1 396 ? 11.021 23.317 2.362 1.00 93.81 396 ILE A C 1
ATOM 3023 O O . ILE A 1 396 ? 11.886 24.003 1.823 1.00 93.81 396 ILE A O 1
ATOM 3027 N N . ASP A 1 397 ? 11.321 22.283 3.144 1.00 94.31 397 ASP A N 1
ATOM 3028 C CA . ASP A 1 397 ? 12.695 21.822 3.323 1.00 94.31 397 ASP A CA 1
ATOM 3029 C C . ASP A 1 397 ? 13.250 21.246 2.010 1.00 94.31 397 ASP A C 1
ATOM 3031 O O . ASP A 1 397 ? 12.940 20.124 1.609 1.00 94.31 397 ASP A O 1
ATOM 3035 N N . MET A 1 398 ? 14.094 22.031 1.343 1.00 93.94 398 MET A N 1
ATOM 3036 C CA . MET A 1 398 ? 14.746 21.650 0.094 1.00 93.94 398 MET A CA 1
ATOM 3037 C C . MET A 1 398 ? 16.021 20.834 0.338 1.00 93.94 398 MET A C 1
ATOM 3039 O O . MET A 1 398 ? 16.597 20.335 -0.628 1.00 93.94 398 MET A O 1
ATOM 3043 N N . THR A 1 399 ? 16.467 20.675 1.592 1.00 94.38 399 THR A N 1
ATOM 3044 C CA . THR A 1 399 ? 17.623 19.831 1.944 1.00 94.38 399 THR A CA 1
ATOM 3045 C C . THR A 1 399 ? 17.259 18.346 1.959 1.00 94.38 399 THR A C 1
ATOM 3047 O O . THR A 1 399 ? 18.069 17.509 1.553 1.00 94.38 399 THR A O 1
ATOM 3050 N N . ALA A 1 400 ? 16.016 18.017 2.332 1.00 91.19 400 ALA A N 1
ATOM 3051 C CA . ALA A 1 400 ? 15.442 16.677 2.196 1.00 91.19 400 ALA A CA 1
ATOM 3052 C C . ALA A 1 400 ? 15.159 16.302 0.725 1.00 91.19 400 ALA A C 1
ATOM 3054 O O . ALA A 1 400 ? 15.203 15.127 0.356 1.00 91.19 400 ALA A O 1
ATOM 3055 N N . GLY A 1 401 ? 14.938 17.312 -0.121 1.00 91.94 401 GLY A N 1
ATOM 3056 C CA . GLY A 1 401 ? 14.679 17.181 -1.552 1.00 91.94 401 GLY A CA 1
ATOM 3057 C C . GLY A 1 401 ? 13.209 17.284 -1.927 1.00 91.94 401 GLY A C 1
ATOM 3058 O O . GLY A 1 401 ? 12.307 17.113 -1.106 1.00 91.94 401 GLY A O 1
ATOM 3059 N N . ILE A 1 402 ? 12.973 17.573 -3.203 1.00 94.81 402 ILE A N 1
ATOM 3060 C CA . ILE A 1 402 ? 11.651 17.843 -3.759 1.00 94.81 402 ILE A CA 1
ATOM 3061 C C . ILE A 1 402 ? 11.474 17.109 -5.088 1.00 94.81 402 ILE A C 1
ATOM 3063 O O . ILE A 1 402 ? 12.424 16.949 -5.850 1.00 94.81 402 ILE A O 1
ATOM 3067 N N . ASP A 1 403 ? 10.247 16.682 -5.366 1.00 94.25 403 ASP A N 1
ATOM 3068 C CA . ASP A 1 403 ? 9.801 16.195 -6.673 1.00 94.25 403 ASP A CA 1
ATOM 3069 C C . ASP A 1 403 ? 8.679 17.123 -7.144 1.00 94.25 403 ASP A C 1
ATOM 3071 O O . ASP A 1 403 ? 7.717 17.351 -6.405 1.00 94.25 403 ASP A O 1
ATOM 3075 N N . MET A 1 404 ? 8.817 17.706 -8.333 1.00 94.75 404 MET A N 1
ATOM 3076 C CA . MET A 1 404 ? 7.875 18.702 -8.846 1.00 94.75 404 MET A CA 1
ATOM 3077 C C . MET A 1 404 ? 7.545 18.491 -10.317 1.00 94.75 404 MET A C 1
ATOM 3079 O O . MET A 1 404 ? 8.423 18.154 -11.107 1.00 94.75 404 MET A O 1
ATOM 3083 N N . TYR A 1 405 ? 6.291 18.754 -10.677 1.00 95.00 405 TYR A N 1
ATOM 3084 C CA . TYR A 1 405 ? 5.839 18.991 -12.041 1.00 95.00 405 TYR A CA 1
ATOM 3085 C C . TYR A 1 405 ? 5.703 20.492 -12.276 1.00 95.00 405 TYR A C 1
ATOM 3087 O O . TYR A 1 405 ? 5.157 21.208 -11.439 1.00 95.00 405 TYR A O 1
ATOM 3095 N N . ILE A 1 406 ? 6.167 20.948 -13.432 1.00 95.31 406 ILE A N 1
ATOM 3096 C CA . ILE A 1 406 ? 6.082 22.325 -13.900 1.00 95.31 406 ILE A CA 1
ATOM 3097 C C . ILE A 1 406 ? 5.496 22.268 -15.306 1.00 95.31 406 ILE A C 1
ATOM 3099 O O . ILE A 1 406 ? 6.135 21.750 -16.219 1.00 95.31 406 ILE A O 1
ATOM 3103 N N . ALA A 1 407 ? 4.285 22.775 -15.481 1.00 94.75 407 ALA A N 1
ATOM 3104 C CA . ALA A 1 407 ? 3.621 22.846 -16.774 1.00 94.75 407 ALA A CA 1
ATOM 3105 C C . ALA A 1 407 ? 3.477 24.309 -17.191 1.00 94.75 407 ALA A C 1
ATOM 3107 O O . ALA A 1 407 ? 3.046 25.136 -16.387 1.00 94.75 407 ALA A O 1
ATOM 3108 N N . ILE A 1 408 ? 3.844 24.623 -18.433 1.00 93.69 408 ILE A N 1
ATOM 3109 C CA . ILE A 1 408 ? 3.734 25.964 -19.014 1.00 93.69 408 ILE A CA 1
ATOM 3110 C C . ILE A 1 408 ? 3.014 25.859 -20.353 1.00 93.69 408 ILE A C 1
ATOM 3112 O O . ILE A 1 408 ? 3.373 25.020 -21.179 1.00 93.69 408 ILE A O 1
ATOM 3116 N N . ASP A 1 409 ? 2.039 26.732 -20.580 1.00 89.12 409 ASP A N 1
ATOM 3117 C CA . ASP A 1 409 ? 1.370 26.906 -21.869 1.00 89.12 409 ASP A CA 1
ATOM 3118 C C . ASP A 1 409 ? 1.430 28.367 -22.349 1.00 89.12 409 ASP A C 1
ATOM 3120 O O . ASP A 1 409 ? 2.135 29.204 -21.784 1.00 89.12 409 ASP A O 1
ATOM 3124 N N . SER A 1 410 ? 0.684 28.670 -23.414 1.00 83.25 410 SER A N 1
ATOM 3125 C CA . SER A 1 410 ? 0.555 30.004 -24.008 1.00 83.25 410 SER A CA 1
ATOM 3126 C C . SER A 1 410 ? 0.157 31.136 -23.057 1.00 83.25 410 SER A C 1
ATOM 3128 O O . SER A 1 410 ? 0.231 32.286 -23.459 1.00 83.25 410 SER A O 1
ATOM 3130 N N . THR A 1 411 ? -0.324 30.886 -21.842 1.00 84.94 411 THR A N 1
ATOM 3131 C CA . THR A 1 411 ? -0.708 31.972 -20.927 1.00 84.94 411 THR A CA 1
ATOM 3132 C C . THR A 1 411 ? -0.466 31.669 -19.466 1.00 84.94 411 THR A C 1
ATOM 3134 O O . THR A 1 411 ? -0.497 32.605 -18.680 1.00 84.94 411 THR A O 1
ATOM 3137 N N . SER A 1 412 ? -0.255 30.415 -19.083 1.00 91.31 412 SER A N 1
ATOM 3138 C CA . SER A 1 412 ? -0.345 29.961 -17.703 1.00 91.31 412 SER A CA 1
ATOM 3139 C C . SER A 1 412 ? 0.833 29.078 -17.318 1.00 91.31 412 SER A C 1
ATOM 3141 O O . SER A 1 412 ? 1.422 28.373 -18.139 1.00 91.31 412 SER A O 1
ATOM 3143 N N . VAL A 1 413 ? 1.148 29.097 -16.026 1.00 93.56 413 VAL A N 1
ATOM 3144 C CA . VAL A 1 413 ? 2.024 28.125 -15.375 1.00 93.56 413 VAL A CA 1
ATOM 3145 C C . VAL A 1 413 ? 1.255 27.405 -14.277 1.00 93.56 413 VAL A C 1
ATOM 3147 O O . VAL A 1 413 ? 0.479 28.027 -13.550 1.00 93.56 413 VAL A O 1
ATOM 3150 N N . ASN A 1 414 ? 1.510 26.108 -14.126 1.00 94.38 414 ASN A N 1
ATOM 3151 C CA . ASN A 1 414 ? 1.039 25.306 -13.005 1.00 94.38 414 ASN A CA 1
ATOM 3152 C C . ASN A 1 414 ? 2.193 24.494 -12.423 1.00 94.38 414 ASN A C 1
ATOM 3154 O O . ASN A 1 414 ? 2.967 23.879 -13.161 1.00 94.38 414 ASN A O 1
ATOM 3158 N N . ILE A 1 415 ? 2.301 24.493 -11.096 1.00 94.94 415 ILE A N 1
ATOM 3159 C CA . ILE A 1 415 ? 3.330 23.754 -10.372 1.00 94.94 415 ILE A CA 1
ATOM 3160 C C . ILE A 1 415 ? 2.666 22.849 -9.354 1.00 94.94 415 ILE A C 1
ATOM 3162 O O . ILE A 1 415 ? 1.850 23.290 -8.551 1.00 94.94 415 ILE A O 1
ATOM 3166 N N . LEU A 1 416 ? 3.064 21.584 -9.367 1.00 95.19 416 LEU A N 1
ATOM 3167 C CA . LEU A 1 416 ? 2.639 20.572 -8.408 1.00 95.19 416 LEU A CA 1
ATOM 3168 C C . LEU A 1 416 ? 3.902 20.015 -7.767 1.00 95.19 416 LEU A C 1
ATOM 3170 O O . LEU A 1 416 ? 4.826 19.643 -8.485 1.00 95.19 416 LEU A O 1
ATOM 3174 N N . TYR A 1 417 ? 3.983 19.962 -6.443 1.00 95.00 417 TYR A N 1
ATOM 3175 C CA . TYR A 1 417 ? 5.220 19.572 -5.761 1.00 95.00 417 TYR A CA 1
ATOM 3176 C C . TYR A 1 417 ? 4.961 18.636 -4.586 1.00 95.00 417 TYR A C 1
ATOM 3178 O O . TYR A 1 417 ? 3.855 18.554 -4.063 1.00 95.00 417 TYR A O 1
ATOM 3186 N N . ARG A 1 418 ? 5.997 17.918 -4.156 1.00 94.25 418 ARG A N 1
ATOM 3187 C CA . ARG A 1 418 ? 5.991 17.138 -2.917 1.00 94.25 418 ARG A CA 1
ATOM 3188 C C . ARG A 1 418 ? 7.386 17.055 -2.322 1.00 94.25 418 ARG A C 1
ATOM 3190 O O . ARG A 1 418 ? 8.367 16.990 -3.063 1.00 94.25 418 ARG A O 1
ATOM 3197 N N . ALA A 1 419 ? 7.467 16.968 -0.998 1.00 93.62 419 ALA A N 1
ATOM 3198 C CA . ALA A 1 419 ? 8.704 16.571 -0.334 1.00 93.62 419 ALA A CA 1
ATOM 3199 C C . ALA A 1 419 ? 9.111 15.162 -0.791 1.00 93.62 419 ALA A C 1
ATOM 3201 O O . ALA A 1 419 ? 8.267 14.263 -0.900 1.00 93.62 419 ALA A O 1
ATOM 3202 N N . LEU A 1 420 ? 10.401 14.964 -1.049 1.00 89.88 420 LEU A N 1
ATOM 3203 C CA . LEU A 1 420 ? 10.937 13.652 -1.371 1.00 89.88 420 LEU A CA 1
ATOM 3204 C C . LEU A 1 420 ? 10.855 12.761 -0.124 1.00 89.88 420 LEU A C 1
ATOM 3206 O O . LEU A 1 420 ? 11.345 13.108 0.947 1.00 89.88 420 LEU A O 1
ATOM 3210 N N . ASN A 1 421 ? 10.200 11.612 -0.254 1.00 87.31 421 ASN A N 1
ATOM 3211 C CA . ASN A 1 421 ? 10.046 10.635 0.818 1.00 87.31 421 ASN A CA 1
ATOM 3212 C C . ASN A 1 421 ? 9.986 9.218 0.238 1.00 87.31 421 ASN A C 1
ATOM 3214 O O . ASN A 1 421 ? 9.878 9.023 -0.975 1.00 87.31 421 ASN A O 1
ATOM 3218 N N . THR A 1 422 ? 10.050 8.226 1.120 1.00 81.69 422 THR A N 1
ATOM 3219 C CA . THR A 1 422 ? 9.969 6.802 0.773 1.00 81.69 422 THR A CA 1
ATOM 3220 C C . THR A 1 422 ? 8.536 6.271 0.766 1.00 81.69 422 THR A C 1
ATOM 3222 O O . THR A 1 422 ? 8.347 5.062 0.656 1.00 81.69 422 THR A O 1
ATOM 3225 N N . ASN A 1 423 ? 7.523 7.135 0.897 1.00 80.44 423 ASN A N 1
ATOM 3226 C CA . ASN A 1 423 ? 6.138 6.685 0.945 1.00 80.44 423 ASN A CA 1
ATOM 3227 C C . ASN A 1 423 ? 5.730 6.091 -0.407 1.00 80.44 423 ASN A C 1
ATOM 3229 O O . ASN A 1 423 ? 6.104 6.569 -1.484 1.00 80.44 423 ASN A O 1
ATOM 3233 N N . GLU A 1 424 ? 4.925 5.037 -0.348 1.00 74.25 424 GLU A N 1
ATOM 3234 C CA . GLU A 1 424 ? 4.477 4.328 -1.542 1.00 74.25 424 GLU A CA 1
ATOM 3235 C C . GLU A 1 424 ? 3.520 5.171 -2.392 1.00 74.25 424 GLU A C 1
ATOM 3237 O O . GLU A 1 424 ? 3.612 5.155 -3.625 1.00 74.25 424 GLU A O 1
ATOM 3242 N N . LEU A 1 425 ? 2.650 5.947 -1.736 1.00 81.88 425 LEU A N 1
ATOM 3243 C CA . LEU A 1 425 ? 1.737 6.881 -2.381 1.00 81.88 425 LEU A CA 1
ATOM 3244 C C . LEU A 1 425 ? 2.422 8.228 -2.611 1.00 81.88 425 LEU A C 1
ATOM 3246 O O . LEU A 1 425 ? 2.851 8.910 -1.676 1.00 81.88 425 LEU A O 1
ATOM 3250 N N . ARG A 1 426 ? 2.466 8.660 -3.872 1.00 86.81 426 ARG A N 1
ATOM 3251 C CA . ARG A 1 426 ? 3.001 9.976 -4.227 1.00 86.81 426 ARG A CA 1
ATOM 3252 C C . ARG A 1 426 ? 1.894 11.018 -4.169 1.00 86.81 426 ARG A C 1
ATOM 3254 O O . ARG A 1 426 ? 1.118 11.146 -5.116 1.00 86.81 426 ARG A O 1
ATOM 3261 N N . LYS A 1 427 ? 1.839 11.758 -3.065 1.00 90.25 427 LYS A N 1
ATOM 3262 C CA . LYS A 1 427 ? 0.900 12.865 -2.883 1.00 90.25 427 LYS A CA 1
ATOM 3263 C C . LYS A 1 427 ? 1.568 14.196 -3.225 1.00 90.25 427 LYS A C 1
ATOM 3265 O O . LYS A 1 427 ? 2.438 14.643 -2.487 1.00 90.25 427 LYS A O 1
ATOM 3270 N N . PHE A 1 428 ? 1.171 14.787 -4.344 1.00 92.62 428 PHE A N 1
ATOM 3271 C CA . PHE A 1 428 ? 1.541 16.135 -4.757 1.00 92.62 428 PHE A CA 1
ATOM 3272 C C . PHE A 1 428 ? 0.555 17.161 -4.200 1.00 92.62 428 PHE A C 1
ATOM 3274 O O . PHE A 1 428 ? -0.649 16.906 -4.109 1.00 92.62 428 PHE A O 1
ATOM 3281 N N . GLU A 1 429 ? 1.092 18.316 -3.841 1.00 92.94 429 GLU A N 1
ATOM 3282 C CA . GLU A 1 429 ? 0.382 19.506 -3.399 1.00 92.94 429 GLU A CA 1
ATOM 3283 C C . GLU A 1 429 ? 0.378 20.548 -4.518 1.00 92.94 429 GLU A C 1
ATOM 3285 O O . GLU A 1 429 ? 1.290 20.600 -5.350 1.00 92.94 429 GLU A O 1
ATOM 3290 N N . ALA A 1 430 ? -0.656 21.388 -4.534 1.00 92.25 430 ALA A N 1
ATOM 3291 C CA . ALA A 1 430 ? -0.743 22.494 -5.472 1.00 92.25 430 ALA A CA 1
ATOM 3292 C C . ALA A 1 430 ? 0.220 23.620 -5.067 1.00 92.25 430 ALA A C 1
ATOM 3294 O O . ALA A 1 430 ? 0.176 24.119 -3.943 1.00 92.25 430 ALA A O 1
ATOM 3295 N N . GLY A 1 431 ? 1.084 24.021 -5.996 1.00 91.69 431 GLY A N 1
ATOM 3296 C CA . GLY A 1 431 ? 1.935 25.201 -5.901 1.00 91.69 431 GLY A CA 1
ATOM 3297 C C . GLY A 1 431 ? 1.342 26.411 -6.631 1.00 91.69 431 GLY A C 1
ATOM 3298 O O . GLY A 1 431 ? 0.143 26.449 -6.918 1.00 91.69 431 GLY A O 1
ATOM 3299 N N . PRO A 1 432 ? 2.168 27.430 -6.934 1.00 91.88 432 PRO A N 1
ATOM 3300 C CA . PRO A 1 432 ? 1.721 28.612 -7.662 1.00 91.88 432 PRO A CA 1
ATOM 3301 C C . PRO A 1 432 ? 1.153 28.264 -9.044 1.00 91.88 432 PRO A C 1
ATOM 3303 O O . PRO A 1 432 ? 1.817 27.614 -9.852 1.00 91.88 432 PRO A O 1
ATOM 3306 N N . ARG A 1 433 ? -0.063 28.753 -9.308 1.00 90.12 433 ARG A N 1
ATOM 3307 C CA . ARG A 1 433 ? -0.763 28.658 -10.593 1.00 90.12 433 ARG A CA 1
ATOM 3308 C C . ARG A 1 433 ? -1.281 30.034 -10.983 1.00 90.12 433 ARG A C 1
ATOM 3310 O O . ARG A 1 433 ? -2.101 30.606 -10.268 1.00 90.12 433 ARG A O 1
ATOM 3317 N N . THR A 1 434 ? -0.772 30.588 -12.078 1.00 91.56 434 THR A N 1
ATOM 3318 C CA . THR A 1 434 ? -1.094 31.960 -12.502 1.00 91.56 434 THR A CA 1
ATOM 3319 C C . THR A 1 434 ? -0.713 32.200 -13.961 1.00 91.56 434 THR A C 1
ATOM 3321 O O . THR A 1 434 ? -0.077 31.353 -14.590 1.00 91.56 434 THR A O 1
ATOM 3324 N N . GLY A 1 435 ? -1.110 33.358 -14.487 1.00 90.62 435 GLY A N 1
ATOM 3325 C CA . GLY A 1 435 ? -0.763 33.795 -15.831 1.00 90.62 435 GLY A CA 1
ATOM 3326 C C . GLY A 1 435 ? 0.702 34.229 -15.975 1.00 90.62 435 GLY A C 1
ATOM 3327 O O . GLY A 1 435 ? 1.329 34.655 -15.004 1.00 90.62 435 GLY A O 1
ATOM 3328 N N . LEU A 1 436 ? 1.219 34.155 -17.199 1.00 91.69 436 LEU A N 1
ATOM 3329 C CA . LEU A 1 436 ? 2.560 34.569 -17.608 1.00 91.69 436 LEU A CA 1
ATOM 3330 C C . LEU A 1 436 ? 2.509 35.774 -18.548 1.00 91.69 436 LEU A C 1
ATOM 3332 O O . LEU A 1 436 ? 1.614 35.895 -19.389 1.00 91.69 436 LEU A O 1
ATOM 3336 N N . ALA A 1 437 ? 3.502 36.653 -18.438 1.00 93.25 437 ALA A N 1
ATOM 3337 C CA . ALA A 1 437 ? 3.674 37.752 -19.374 1.00 93.25 437 ALA A CA 1
ATOM 3338 C C . ALA A 1 437 ? 4.256 37.275 -20.708 1.00 93.25 437 ALA A C 1
ATOM 3340 O O . ALA A 1 437 ? 5.159 36.443 -20.758 1.00 93.25 437 ALA A O 1
ATOM 3341 N N . ASN A 1 438 ? 3.760 37.871 -21.791 1.00 93.25 438 ASN A N 1
ATOM 3342 C CA . ASN A 1 438 ? 4.258 37.637 -23.138 1.00 93.25 438 ASN A CA 1
ATOM 3343 C C . ASN A 1 438 ? 5.383 38.627 -23.484 1.00 93.25 438 ASN A C 1
ATOM 3345 O O . ASN A 1 438 ? 5.177 39.840 -23.427 1.00 93.25 438 ASN A O 1
ATOM 3349 N N . GLY A 1 439 ? 6.549 38.109 -23.876 1.00 89.25 439 GLY A N 1
ATOM 3350 C CA . GLY A 1 439 ? 7.738 38.890 -24.228 1.00 89.25 439 GLY A CA 1
ATOM 3351 C C . GLY A 1 439 ? 7.845 39.301 -25.700 1.00 89.25 439 GLY A C 1
ATOM 3352 O O . GLY A 1 439 ? 8.738 40.075 -26.031 1.00 89.25 439 GLY A O 1
ATOM 3353 N N . GLY A 1 440 ? 6.954 38.811 -26.571 1.00 85.19 440 GLY A N 1
ATOM 3354 C CA . GLY A 1 440 ? 7.041 38.981 -28.026 1.00 85.19 440 GLY A CA 1
ATOM 3355 C C . GLY A 1 440 ? 8.077 38.036 -28.648 1.00 85.19 440 GLY A C 1
ATOM 3356 O O . GLY A 1 440 ? 9.279 38.233 -28.496 1.00 85.19 440 GLY A O 1
ATOM 3357 N N . GLY A 1 441 ? 7.600 36.985 -29.323 1.00 85.25 441 GLY A N 1
ATOM 3358 C CA . GLY A 1 441 ? 8.430 35.898 -29.858 1.00 85.25 441 GLY A CA 1
ATOM 3359 C C . GLY A 1 441 ? 9.450 36.332 -30.910 1.00 85.25 441 GLY A C 1
ATOM 3360 O O . GLY A 1 441 ? 9.176 37.216 -31.720 1.00 85.25 441 GLY A O 1
ATOM 3361 N N . SER A 1 442 ? 10.626 35.697 -30.906 1.00 85.56 442 SER A N 1
ATOM 3362 C CA . SER A 1 442 ? 11.714 36.003 -31.857 1.00 85.56 442 SER A CA 1
ATOM 3363 C C . SER A 1 442 ? 12.505 34.785 -32.338 1.00 85.56 442 SER A C 1
ATOM 3365 O O . SER A 1 442 ? 13.150 34.853 -33.384 1.00 85.56 442 SER A O 1
ATOM 3367 N N . SER A 1 443 ? 12.432 33.658 -31.623 1.00 85.12 443 SER A N 1
ATOM 3368 C CA . SER A 1 443 ? 13.033 32.390 -32.040 1.00 85.12 443 SER A CA 1
ATOM 3369 C C . SER A 1 443 ? 12.130 31.235 -31.637 1.00 85.12 443 SER A C 1
ATOM 3371 O O . SER A 1 443 ? 11.991 30.966 -30.453 1.00 85.12 443 SER A O 1
ATOM 3373 N N . ALA A 1 444 ? 11.532 30.533 -32.599 1.00 87.50 444 ALA A N 1
ATOM 3374 C CA . ALA A 1 444 ? 10.613 29.441 -32.292 1.00 87.50 444 ALA A CA 1
ATOM 3375 C C . ALA A 1 444 ? 11.343 28.253 -31.637 1.00 87.50 444 ALA A C 1
ATOM 3377 O O . ALA A 1 444 ? 12.375 27.816 -32.151 1.00 87.50 444 ALA A O 1
ATOM 3378 N N . GLY A 1 445 ? 10.813 27.725 -30.531 1.00 89.50 445 GLY A N 1
ATOM 3379 C CA . GLY A 1 445 ? 11.367 26.548 -29.861 1.00 89.50 445 GLY A CA 1
ATOM 3380 C C . GLY A 1 445 ? 11.125 26.484 -28.352 1.00 89.50 445 GLY A C 1
ATOM 3381 O O . GLY A 1 445 ? 10.429 27.312 -27.758 1.00 89.50 445 GLY A O 1
ATOM 3382 N N . TYR A 1 446 ? 11.746 25.476 -27.737 1.00 91.38 446 TYR A N 1
ATOM 3383 C CA . TYR A 1 446 ? 11.752 25.246 -26.295 1.00 91.38 446 TYR A CA 1
ATOM 3384 C C . TYR A 1 446 ? 13.164 25.357 -25.734 1.00 91.38 446 TYR A C 1
ATOM 3386 O O . TYR A 1 446 ? 14.125 24.908 -26.354 1.00 91.38 446 TYR A O 1
ATOM 3394 N N . VAL A 1 447 ? 13.281 25.889 -24.521 1.00 92.62 447 VAL A N 1
ATOM 3395 C CA . VAL A 1 447 ? 14.537 25.915 -23.770 1.00 92.62 447 VAL A CA 1
ATOM 3396 C C . VAL A 1 447 ? 14.269 25.388 -22.371 1.00 92.62 447 VAL A C 1
ATOM 3398 O O . VAL A 1 447 ? 13.442 25.943 -21.655 1.00 92.62 447 VAL A O 1
ATOM 3401 N N . VAL A 1 448 ? 14.984 24.341 -21.965 1.00 95.00 448 VAL A N 1
ATOM 3402 C CA . VAL A 1 448 ? 14.973 23.843 -20.584 1.00 95.00 448 VAL A CA 1
ATOM 3403 C C . VAL A 1 448 ? 16.403 23.790 -20.083 1.00 95.00 448 VAL A C 1
ATOM 3405 O O . VAL A 1 448 ? 17.245 23.136 -20.698 1.00 95.00 448 VAL A O 1
ATOM 3408 N N . GLN A 1 449 ? 16.666 24.479 -18.974 1.00 95.12 449 GLN A N 1
ATOM 3409 C CA . GLN A 1 449 ? 17.968 24.491 -18.316 1.00 95.12 449 GLN A CA 1
ATOM 3410 C C . GLN A 1 449 ? 17.832 24.113 -16.846 1.00 95.12 449 GLN A C 1
ATOM 3412 O O . GLN A 1 449 ? 16.845 24.478 -16.205 1.00 95.12 449 GLN A O 1
ATOM 3417 N N . PHE A 1 450 ? 18.839 23.444 -16.293 1.00 95.50 450 PHE A N 1
ATOM 3418 C CA . PHE A 1 450 ? 18.880 23.091 -14.876 1.00 95.50 450 PHE A CA 1
ATOM 3419 C C . PHE A 1 450 ? 20.287 23.207 -14.287 1.00 95.50 450 PHE A C 1
ATOM 3421 O O . PHE A 1 450 ? 21.279 22.999 -14.982 1.00 95.50 450 PHE A O 1
ATOM 3428 N N . GLY A 1 451 ? 20.370 23.545 -13.000 1.00 95.00 451 GLY A N 1
ATOM 3429 C CA . GLY A 1 451 ? 21.622 23.653 -12.249 1.00 95.00 451 GLY A CA 1
ATOM 3430 C C . GLY A 1 451 ? 21.784 25.008 -11.562 1.00 95.00 451 GLY A C 1
ATOM 3431 O O . GLY A 1 451 ? 20.817 25.612 -11.090 1.00 95.00 451 GLY A O 1
ATOM 3432 N N . HIS A 1 452 ? 23.020 25.493 -11.477 1.00 93.75 452 HIS A N 1
ATOM 3433 C CA . HIS A 1 452 ? 23.353 26.813 -10.948 1.00 93.75 452 HIS A CA 1
ATOM 3434 C C . HIS A 1 452 ? 23.296 27.831 -12.090 1.00 93.75 452 HIS A C 1
ATOM 3436 O O . HIS A 1 452 ? 24.286 28.066 -12.780 1.00 93.75 452 HIS A O 1
ATOM 3442 N N . LEU A 1 453 ? 22.117 28.418 -12.306 1.00 91.12 453 LEU A N 1
ATOM 3443 C CA . LEU A 1 453 ? 21.842 29.363 -13.396 1.00 91.12 453 LEU A CA 1
ATOM 3444 C C . LEU A 1 453 ? 22.631 30.672 -13.242 1.00 91.12 453 LEU A C 1
ATOM 3446 O O . LEU A 1 453 ? 22.971 31.323 -14.229 1.00 91.12 453 LEU A O 1
ATOM 3450 N N . ASN A 1 454 ? 22.910 31.071 -12.000 1.00 89.38 454 ASN A N 1
ATOM 3451 C CA . ASN A 1 454 ? 23.713 32.244 -11.680 1.00 89.38 454 ASN A CA 1
ATOM 3452 C C . ASN A 1 454 ? 24.529 31.992 -10.408 1.00 89.38 454 ASN A C 1
ATOM 3454 O O . ASN A 1 454 ? 24.006 31.408 -9.461 1.00 89.38 454 ASN A O 1
ATOM 3458 N N . TYR A 1 455 ? 25.772 32.466 -10.387 1.00 87.94 455 TYR A N 1
ATOM 3459 C CA . TYR A 1 455 ? 26.682 32.360 -9.249 1.00 87.94 455 TYR A CA 1
ATOM 3460 C C . TYR A 1 455 ? 27.357 33.710 -9.002 1.00 87.94 455 TYR A C 1
ATOM 3462 O O . TYR A 1 455 ? 27.911 34.308 -9.924 1.00 87.94 455 TYR A O 1
ATOM 3470 N N . SER A 1 456 ? 27.316 34.185 -7.762 1.00 79.44 456 SER A N 1
ATOM 3471 C CA . SER A 1 456 ? 28.005 35.378 -7.282 1.00 79.44 456 SER A CA 1
ATOM 3472 C C . SER A 1 456 ? 29.036 34.982 -6.219 1.00 79.44 456 SER A C 1
ATOM 3474 O O . SER A 1 456 ? 28.809 34.125 -5.374 1.00 79.44 456 SER A O 1
ATOM 3476 N N . THR A 1 457 ? 30.226 35.569 -6.305 1.00 65.25 457 THR A N 1
ATOM 3477 C CA . THR A 1 457 ? 31.515 34.973 -5.906 1.00 65.25 457 THR A CA 1
ATOM 3478 C C . THR A 1 457 ? 31.797 34.844 -4.392 1.00 65.25 457 THR A C 1
ATOM 3480 O O . THR A 1 457 ? 32.959 34.940 -3.992 1.00 65.25 457 THR A O 1
ATOM 3483 N N . THR A 1 458 ? 30.793 34.714 -3.517 1.00 68.44 458 THR A N 1
ATOM 3484 C CA . THR A 1 458 ? 30.979 34.839 -2.052 1.00 68.44 458 THR A CA 1
ATOM 3485 C C . THR A 1 458 ? 30.575 33.628 -1.210 1.00 68.44 458 THR A C 1
ATOM 3487 O O . THR A 1 458 ? 30.973 33.582 -0.046 1.00 68.44 458 THR A O 1
ATOM 3490 N N . THR A 1 459 ? 29.850 32.635 -1.740 1.00 79.56 459 THR A N 1
ATOM 3491 C CA . THR A 1 459 ? 29.435 31.445 -0.963 1.00 79.56 459 THR A CA 1
ATOM 3492 C C . THR A 1 459 ? 29.561 30.142 -1.752 1.00 79.56 459 THR A C 1
ATOM 3494 O O . THR A 1 459 ? 29.714 30.168 -2.967 1.00 79.56 459 THR A O 1
ATOM 3497 N N . THR A 1 460 ? 29.545 28.989 -1.080 1.00 89.00 460 THR A N 1
ATOM 3498 C CA . THR A 1 460 ? 29.445 27.687 -1.761 1.00 89.00 460 THR A CA 1
ATOM 3499 C C . THR A 1 460 ? 27.979 27.355 -1.999 1.00 89.00 460 THR A C 1
ATOM 3501 O O . THR A 1 460 ? 27.174 27.396 -1.069 1.00 89.00 460 THR A O 1
ATOM 3504 N N . MET A 1 461 ? 27.652 26.985 -3.232 1.00 90.62 461 MET A N 1
ATOM 3505 C CA . MET A 1 461 ? 26.354 26.463 -3.636 1.00 90.62 461 MET A CA 1
ATOM 3506 C C . MET A 1 461 ? 26.517 25.018 -4.069 1.00 90.62 461 MET A C 1
ATOM 3508 O O . MET A 1 461 ? 27.406 24.707 -4.864 1.00 90.62 461 MET A O 1
ATOM 3512 N N . GLN A 1 462 ? 25.642 24.152 -3.572 1.00 93.00 462 GLN A N 1
ATOM 3513 C CA . GLN A 1 462 ? 25.656 22.744 -3.930 1.00 93.00 462 GLN A CA 1
ATOM 3514 C C . GLN A 1 462 ? 24.236 22.211 -4.074 1.00 93.00 462 GLN A C 1
ATOM 3516 O O . GLN A 1 462 ? 23.407 22.357 -3.170 1.00 93.00 462 GLN A O 1
ATOM 3521 N N . THR A 1 463 ? 23.977 21.545 -5.195 1.00 94.69 463 THR A N 1
ATOM 3522 C CA . THR A 1 463 ? 22.710 20.862 -5.474 1.00 94.69 463 THR A CA 1
ATOM 3523 C C . THR A 1 463 ? 22.965 19.418 -5.879 1.00 94.69 463 THR A C 1
ATOM 3525 O O . THR A 1 463 ? 23.952 19.128 -6.548 1.00 94.69 463 THR A O 1
ATOM 3528 N N . ASP A 1 464 ? 22.076 18.518 -5.466 1.00 95.69 464 ASP A N 1
ATOM 3529 C CA . ASP A 1 464 ? 22.097 17.110 -5.864 1.00 95.69 464 ASP A CA 1
ATOM 3530 C C . ASP A 1 464 ? 20.821 16.826 -6.680 1.00 95.69 464 ASP A C 1
ATOM 3532 O O . ASP A 1 464 ? 19.707 17.043 -6.194 1.00 95.69 464 ASP A O 1
ATOM 3536 N N . TRP A 1 465 ? 20.976 16.344 -7.913 1.00 95.25 465 TRP A N 1
ATOM 3537 C CA . TRP A 1 465 ? 19.894 16.080 -8.867 1.00 95.25 465 TRP A CA 1
ATOM 3538 C C . TRP A 1 465 ? 19.709 14.580 -9.071 1.00 95.25 465 TRP A C 1
ATOM 3540 O O . TRP A 1 465 ? 20.665 13.867 -9.368 1.00 95.25 465 TRP A O 1
ATOM 3550 N N . GLN A 1 466 ? 18.476 14.100 -8.914 1.00 92.50 466 GLN A N 1
ATOM 3551 C CA . GLN A 1 466 ? 18.122 12.690 -9.106 1.00 92.50 466 GLN A CA 1
ATOM 3552 C C . GLN A 1 466 ? 17.557 12.420 -10.501 1.00 92.50 466 GLN A C 1
ATOM 3554 O O . GLN A 1 466 ? 17.689 11.316 -11.020 1.00 92.50 466 GLN A O 1
ATOM 3559 N N . GLY A 1 467 ? 16.900 13.411 -11.100 1.00 92.06 467 GLY A N 1
ATOM 3560 C CA . GLY A 1 467 ? 16.359 13.273 -12.441 1.00 92.06 467 GLY A CA 1
ATOM 3561 C C . GLY A 1 467 ? 15.667 14.531 -12.938 1.00 92.06 467 GLY A C 1
ATOM 3562 O O . GLY A 1 467 ? 15.166 15.344 -12.153 1.00 92.06 467 GLY A O 1
ATOM 3563 N N . LEU A 1 468 ? 15.639 14.670 -14.258 1.00 93.75 468 LEU A N 1
ATOM 3564 C CA . LEU A 1 468 ? 14.920 15.716 -14.970 1.00 93.75 468 LEU A CA 1
ATOM 3565 C C . LEU A 1 468 ? 14.258 15.109 -16.205 1.00 93.75 468 LEU A C 1
ATOM 3567 O O . LEU A 1 468 ? 14.915 14.456 -17.006 1.00 93.75 468 LEU A O 1
ATOM 3571 N N . HIS A 1 469 ? 12.964 15.335 -16.374 1.00 92.44 469 HIS A N 1
ATOM 3572 C CA . HIS A 1 469 ? 12.177 14.766 -17.461 1.00 92.44 469 HIS A CA 1
ATOM 3573 C C . HIS A 1 469 ? 11.387 15.871 -18.148 1.00 92.44 469 HIS A C 1
ATOM 3575 O O . HIS A 1 469 ? 10.779 16.702 -17.474 1.00 92.44 469 HIS A O 1
ATOM 3581 N N . VAL A 1 470 ? 11.382 15.887 -19.475 1.00 92.12 470 VAL A N 1
ATOM 3582 C CA . VAL A 1 470 ? 10.787 16.955 -20.280 1.00 92.12 470 VAL A CA 1
ATOM 3583 C C . VAL A 1 470 ? 9.846 16.350 -21.305 1.00 92.12 470 VAL A C 1
ATOM 3585 O O . VAL A 1 470 ? 10.215 15.434 -22.028 1.00 92.12 470 VAL A O 1
ATOM 3588 N N . SER A 1 471 ? 8.636 16.884 -21.385 1.00 90.12 471 SER A N 1
ATOM 3589 C CA . SER A 1 471 ? 7.637 16.588 -22.404 1.00 90.12 471 SER A CA 1
ATOM 3590 C C . SER A 1 471 ? 7.337 17.862 -23.187 1.00 90.12 471 SER A C 1
ATOM 3592 O O . SER A 1 471 ? 7.036 18.891 -22.585 1.00 90.12 471 SER A O 1
ATOM 3594 N N . SER A 1 472 ? 7.381 17.784 -24.513 1.00 88.12 472 SER A N 1
ATOM 3595 C CA . SER A 1 472 ? 7.191 18.898 -25.449 1.00 88.12 472 SER A CA 1
ATOM 3596 C C . SER A 1 472 ? 6.288 18.485 -26.618 1.00 88.12 472 SER A C 1
ATOM 3598 O O . SER A 1 472 ? 6.085 17.289 -26.858 1.00 88.12 472 SER A O 1
ATOM 3600 N N . LEU A 1 473 ? 5.767 19.470 -27.367 1.00 84.19 473 LEU A N 1
ATOM 3601 C CA . LEU A 1 473 ? 4.911 19.249 -28.544 1.00 84.19 473 LEU A CA 1
ATOM 3602 C C . LEU A 1 473 ? 3.768 18.264 -28.235 1.00 84.19 473 LEU A C 1
ATOM 3604 O O . LEU A 1 473 ? 3.192 18.311 -27.157 1.00 84.19 473 LEU A O 1
ATOM 3608 N N . GLY A 1 474 ? 3.450 17.340 -29.148 1.00 77.00 474 GLY A N 1
ATOM 3609 C CA . GLY A 1 474 ? 2.381 16.364 -28.951 1.00 77.00 474 GLY A CA 1
ATOM 3610 C C . GLY A 1 474 ? 2.579 15.444 -27.742 1.00 77.00 474 GLY A C 1
ATOM 3611 O O . GLY A 1 474 ? 1.611 14.826 -27.311 1.00 77.00 474 GLY A O 1
ATOM 3612 N N . GLY A 1 475 ? 3.785 15.357 -27.167 1.00 80.44 475 GLY A N 1
ATOM 3613 C CA . GLY A 1 475 ? 4.051 14.583 -25.953 1.00 80.44 475 GLY A CA 1
ATOM 3614 C C . GLY A 1 475 ? 3.334 15.117 -24.710 1.00 80.44 475 GLY A C 1
ATOM 3615 O O . GLY A 1 475 ? 3.114 14.345 -23.779 1.00 80.44 475 GLY A O 1
ATOM 3616 N N . THR A 1 476 ? 2.922 16.396 -24.694 1.00 85.94 476 THR A N 1
ATOM 3617 C CA . THR A 1 476 ? 2.233 17.024 -23.549 1.00 85.94 476 THR A CA 1
ATOM 3618 C C . THR A 1 476 ? 0.750 16.666 -23.444 1.00 85.94 476 THR A C 1
ATOM 3620 O O . THR A 1 476 ? 0.127 16.986 -22.430 1.00 85.94 476 THR A O 1
ATOM 3623 N N . GLY A 1 477 ? 0.180 15.977 -24.438 1.00 83.19 477 GLY A N 1
ATOM 3624 C CA . GLY A 1 477 ? -1.225 15.569 -24.443 1.00 83.19 477 GLY A CA 1
ATOM 3625 C C . GLY A 1 477 ? -2.183 16.756 -24.295 1.00 83.19 477 GLY A C 1
ATOM 3626 O O . GLY A 1 477 ? -2.019 17.786 -24.938 1.00 83.19 477 GLY A O 1
ATOM 3627 N N . SER A 1 478 ? -3.201 16.626 -23.442 1.00 82.06 478 SER A N 1
ATOM 3628 C CA . SER A 1 478 ? -4.150 17.707 -23.150 1.00 82.06 478 SER A CA 1
ATOM 3629 C C . SER A 1 478 ? -3.554 18.848 -22.324 1.00 82.06 478 SER A C 1
ATOM 3631 O O . SER A 1 478 ? -4.240 19.851 -22.146 1.00 82.06 478 SER A O 1
ATOM 3633 N N . GLN A 1 479 ? -2.306 18.707 -21.851 1.00 84.75 479 GLN A N 1
ATOM 3634 C CA . GLN A 1 479 ? -1.611 19.654 -20.979 1.00 84.75 479 GLN A CA 1
ATOM 3635 C C . GLN A 1 479 ? -2.342 19.867 -19.629 1.00 84.75 479 GLN A C 1
ATOM 3637 O O . GLN A 1 479 ? -3.518 19.551 -19.473 1.00 84.75 479 GLN A O 1
ATOM 3642 N N . PHE A 1 480 ? -1.635 20.350 -18.602 1.00 87.12 480 PHE A N 1
ATOM 3643 C CA . PHE A 1 480 ? -2.245 20.696 -17.300 1.00 87.12 480 PHE A CA 1
ATOM 3644 C C . PHE A 1 480 ? -1.705 22.006 -16.703 1.00 87.12 480 PHE A C 1
ATOM 3646 O O . PHE A 1 480 ? -1.882 22.298 -15.518 1.00 87.12 480 PHE A O 1
ATOM 3653 N N . ALA A 1 481 ? -1.077 22.847 -17.532 1.00 87.38 481 ALA A N 1
ATOM 3654 C CA . ALA A 1 481 ? -0.731 24.230 -17.182 1.00 87.38 481 ALA A CA 1
ATOM 3655 C C . ALA A 1 481 ? -1.974 25.044 -16.765 1.00 87.38 481 ALA A C 1
ATOM 3657 O O . ALA A 1 481 ? -1.903 25.918 -15.902 1.00 87.38 481 ALA A O 1
ATOM 3658 N N . GLY A 1 482 ? -3.136 24.682 -17.313 1.00 83.25 482 GLY A N 1
ATOM 3659 C CA . GLY A 1 482 ? -4.430 25.231 -16.945 1.00 83.25 482 GLY A CA 1
ATOM 3660 C C . GLY A 1 482 ? -5.029 24.696 -15.645 1.00 83.25 482 GLY A C 1
ATOM 3661 O O . GLY A 1 482 ? -6.051 25.244 -15.266 1.00 83.25 482 GLY A O 1
ATOM 3662 N N . GLY A 1 483 ? -4.450 23.701 -14.955 1.00 86.50 483 GLY A N 1
ATOM 3663 C CA . GLY A 1 483 ? -5.000 23.075 -13.735 1.00 86.50 483 GLY A CA 1
ATOM 3664 C C . GLY A 1 483 ? -4.978 21.540 -13.758 1.00 86.50 483 GLY A C 1
ATOM 3665 O O . GLY A 1 483 ? -4.714 20.961 -14.804 1.00 86.50 483 GLY A O 1
ATOM 3666 N N . PHE A 1 484 ? -5.220 20.906 -12.602 1.00 86.12 484 PHE A N 1
ATOM 3667 C CA . PHE A 1 484 ? -5.382 19.451 -12.461 1.00 86.12 484 PHE A CA 1
ATOM 3668 C C . PHE A 1 484 ? -6.383 19.151 -11.331 1.00 86.12 484 PHE A C 1
ATOM 3670 O O . PHE A 1 484 ? -6.070 19.390 -10.159 1.00 86.12 484 PHE A O 1
ATOM 3677 N N . ASP A 1 485 ? -7.564 18.651 -11.678 1.00 85.38 485 ASP A N 1
ATOM 3678 C CA . ASP A 1 485 ? -8.679 18.375 -10.773 1.00 85.38 485 ASP A CA 1
ATOM 3679 C C . ASP A 1 485 ? -8.766 16.871 -10.457 1.00 85.38 485 ASP A C 1
ATOM 3681 O O . ASP A 1 485 ? -8.719 16.010 -11.334 1.00 85.38 485 ASP A O 1
ATOM 3685 N N . ASN A 1 486 ? -8.836 16.536 -9.167 1.00 82.62 486 ASN A N 1
ATOM 3686 C CA . ASN A 1 486 ? -8.828 15.158 -8.678 1.00 82.62 486 ASN A CA 1
ATOM 3687 C C . ASN A 1 486 ? -10.208 14.760 -8.131 1.00 82.62 486 ASN A C 1
ATOM 3689 O O . ASN A 1 486 ? -10.650 15.407 -7.174 1.00 82.62 486 ASN A O 1
ATOM 3693 N N . PRO A 1 487 ? -10.800 13.629 -8.574 1.00 79.62 487 PRO A N 1
ATOM 3694 C CA . PRO A 1 487 ? -10.216 12.569 -9.413 1.00 79.62 487 PRO A CA 1
ATOM 3695 C C . PRO A 1 487 ? -10.406 12.714 -10.939 1.00 79.62 487 PRO A C 1
ATOM 3697 O O . PRO A 1 487 ? -9.968 11.830 -11.672 1.00 79.62 487 PRO A O 1
ATOM 3700 N N . GLU A 1 488 ? -11.058 13.765 -11.428 1.00 82.00 488 GLU A N 1
ATOM 3701 C CA . GLU A 1 488 ? -11.556 13.891 -12.809 1.00 82.00 488 GLU A CA 1
ATOM 3702 C C . GLU A 1 488 ? -10.451 13.808 -13.882 1.00 82.00 488 GLU A C 1
ATOM 3704 O O . GLU A 1 488 ? -10.611 13.142 -14.914 1.00 82.00 488 GLU A O 1
ATOM 3709 N N . ASP A 1 489 ? -9.297 14.420 -13.619 1.00 81.81 489 ASP A N 1
ATOM 3710 C CA . ASP A 1 489 ? -8.158 14.436 -14.539 1.00 81.81 489 ASP A CA 1
ATOM 3711 C C . ASP A 1 489 ? -7.268 13.191 -14.420 1.00 81.81 489 ASP A C 1
ATOM 3713 O O . ASP A 1 489 ? -6.394 12.963 -15.265 1.00 81.81 489 ASP A O 1
ATOM 3717 N N . LEU A 1 490 ? -7.510 12.317 -13.434 1.00 82.62 490 LEU A N 1
ATOM 3718 C CA . LEU A 1 490 ? -6.766 11.068 -13.322 1.00 82.62 490 LEU A CA 1
ATOM 3719 C C . LEU A 1 490 ? -7.090 10.127 -14.492 1.00 82.62 490 LEU A C 1
ATOM 3721 O O . LEU A 1 490 ? -8.222 9.974 -14.962 1.00 82.62 490 LEU A O 1
ATOM 3725 N N . ASN A 1 491 ? -6.061 9.426 -14.961 1.00 77.69 491 ASN A N 1
ATOM 3726 C CA . ASN A 1 491 ? -6.232 8.225 -15.754 1.00 77.69 491 ASN A CA 1
ATOM 3727 C C . ASN A 1 491 ? -6.715 7.053 -14.902 1.00 77.69 491 ASN A C 1
ATOM 3729 O O . ASN A 1 491 ? -6.147 6.749 -13.851 1.00 77.69 491 ASN A O 1
ATOM 3733 N N . ALA A 1 492 ? -7.739 6.373 -15.412 1.00 76.19 492 ALA A N 1
ATOM 3734 C CA . ALA A 1 492 ? -8.248 5.152 -14.818 1.00 76.19 492 ALA A CA 1
ATOM 3735 C C . ALA A 1 492 ? -7.234 4.008 -14.973 1.00 76.19 492 ALA A C 1
ATOM 3737 O O . ALA A 1 492 ? -6.488 3.940 -15.953 1.00 76.19 492 ALA A O 1
ATOM 3738 N N . ARG A 1 493 ? -7.250 3.087 -14.009 1.00 77.19 493 ARG A N 1
ATOM 3739 C CA . ARG A 1 493 ? -6.573 1.790 -14.087 1.00 77.19 493 ARG A CA 1
ATOM 3740 C C . ARG A 1 493 ? -7.627 0.708 -14.290 1.00 77.19 493 ARG A C 1
ATOM 3742 O O . ARG A 1 493 ? -8.730 0.819 -13.761 1.00 77.19 493 ARG A O 1
ATOM 3749 N N . LEU A 1 494 ? -7.292 -0.329 -15.050 1.00 77.31 494 LEU A N 1
ATOM 3750 C CA . LEU A 1 494 ? -8.161 -1.492 -15.173 1.00 77.31 494 LEU A CA 1
ATOM 3751 C C . LEU A 1 494 ? -8.194 -2.284 -13.867 1.00 77.31 494 LEU A C 1
ATOM 3753 O O . LEU A 1 494 ? -7.188 -2.412 -13.168 1.00 77.31 494 LEU A O 1
ATOM 3757 N N . TYR A 1 495 ? -9.357 -2.851 -13.569 1.00 81.25 495 TYR A N 1
ATOM 3758 C CA . TYR A 1 495 ? -9.467 -3.838 -12.510 1.00 81.25 495 TYR A CA 1
ATOM 3759 C C . TYR A 1 495 ? -8.778 -5.148 -12.919 1.00 81.25 495 TYR A C 1
ATOM 3761 O O . TYR A 1 495 ? -8.836 -5.532 -14.091 1.00 81.25 495 TYR A O 1
ATOM 3769 N N . PRO A 1 496 ? -8.150 -5.863 -11.969 1.00 84.75 496 PRO A N 1
ATOM 3770 C CA . PRO A 1 496 ? -7.548 -7.157 -12.256 1.00 84.75 496 PRO A CA 1
ATOM 3771 C C . PRO A 1 496 ? -8.627 -8.211 -12.546 1.00 84.75 496 PRO A C 1
ATOM 3773 O O . PRO A 1 496 ? -9.732 -8.110 -12.009 1.00 84.75 496 PRO A O 1
ATOM 3776 N N . PRO A 1 497 ? -8.328 -9.250 -13.343 1.00 81.69 497 PRO A N 1
ATOM 3777 C CA . PRO A 1 497 ? -9.256 -10.355 -13.570 1.00 81.69 497 PRO A CA 1
ATOM 3778 C C . PRO A 1 497 ? -9.460 -11.199 -12.301 1.00 81.69 497 PRO A C 1
ATOM 3780 O O . PRO A 1 497 ? -8.632 -11.183 -11.385 1.00 81.69 497 PRO A O 1
ATOM 3783 N N . LEU A 1 498 ? -10.544 -11.982 -12.272 1.00 84.25 498 LEU A N 1
ATOM 3784 C CA . LEU A 1 498 ? -10.880 -12.877 -11.161 1.00 84.25 498 LEU A CA 1
ATOM 3785 C C . LEU A 1 498 ? -9.700 -13.786 -10.785 1.00 84.25 498 LEU A C 1
ATOM 3787 O O . LEU A 1 498 ? -9.087 -14.431 -11.638 1.00 84.25 498 LEU A O 1
ATOM 3791 N N . GLY A 1 499 ? -9.392 -13.844 -9.488 1.00 80.94 499 GLY A N 1
ATOM 3792 C CA . GLY A 1 499 ? -8.296 -14.656 -8.950 1.00 80.94 499 GLY A CA 1
ATOM 3793 C C . GLY A 1 499 ? -6.910 -14.020 -9.094 1.00 80.94 499 GLY A C 1
ATOM 3794 O O . GLY A 1 499 ? -5.922 -14.614 -8.660 1.00 80.94 499 GLY A O 1
ATOM 3795 N N . ARG A 1 500 ? -6.816 -12.809 -9.660 1.00 83.19 500 ARG A N 1
ATOM 3796 C CA . ARG A 1 500 ? -5.616 -11.966 -9.610 1.00 83.19 500 ARG A CA 1
ATOM 3797 C C . ARG A 1 500 ? -5.828 -10.773 -8.701 1.00 83.19 500 ARG A C 1
ATOM 3799 O O . ARG A 1 500 ? -6.928 -10.238 -8.594 1.00 83.19 500 ARG A O 1
ATOM 3806 N N . TYR A 1 501 ? -4.747 -10.358 -8.061 1.00 87.62 501 TYR A N 1
ATOM 3807 C CA . TYR A 1 501 ? -4.760 -9.297 -7.072 1.00 87.62 501 TYR A CA 1
ATOM 3808 C C . TYR A 1 501 ? -3.940 -8.122 -7.580 1.00 87.62 501 TYR A C 1
ATOM 3810 O O . TYR A 1 501 ? -2.740 -8.276 -7.779 1.00 87.62 501 TYR A O 1
ATOM 3818 N N . SER A 1 502 ? -4.579 -6.967 -7.745 1.00 87.25 502 SER A N 1
ATOM 3819 C CA . SER A 1 502 ? -3.889 -5.709 -8.018 1.00 87.25 502 SER A CA 1
ATOM 3820 C C . SER A 1 502 ? -3.555 -5.027 -6.707 1.00 87.25 502 SER A C 1
ATOM 3822 O O . SER A 1 502 ? -4.430 -4.841 -5.858 1.00 87.25 502 SER A O 1
ATOM 3824 N N . TYR A 1 503 ? -2.299 -4.627 -6.550 1.00 87.44 503 TYR A N 1
ATOM 3825 C CA . TYR A 1 503 ? -1.883 -3.801 -5.421 1.00 87.44 503 TYR A CA 1
ATOM 3826 C C . TYR A 1 503 ? -2.623 -2.461 -5.390 1.00 87.44 503 TYR A C 1
ATOM 3828 O O . TYR A 1 503 ? -2.861 -1.903 -6.456 1.00 87.44 503 TYR A O 1
ATOM 3836 N N . VAL A 1 504 ? -2.938 -1.924 -4.206 1.00 84.44 504 VAL A N 1
ATOM 3837 C CA . VAL A 1 504 ? -3.480 -0.563 -4.028 1.00 84.44 504 VAL A CA 1
ATOM 3838 C C . VAL A 1 504 ? -2.561 0.267 -3.129 1.00 84.44 504 VAL A C 1
ATOM 3840 O O . VAL A 1 504 ? -1.898 1.180 -3.616 1.00 84.44 504 VAL A O 1
ATOM 3843 N N . TYR A 1 505 ? -2.506 -0.035 -1.831 1.00 84.25 505 TYR A N 1
ATOM 3844 C CA . TYR A 1 505 ? -1.711 0.710 -0.850 1.00 84.25 505 TYR A CA 1
ATOM 3845 C C . TYR A 1 505 ? -1.594 -0.076 0.463 1.00 84.25 505 TYR A C 1
ATOM 3847 O O . TYR A 1 505 ? -2.530 -0.785 0.815 1.00 84.25 505 TYR A O 1
ATOM 3855 N N . ASP A 1 506 ? -0.481 0.064 1.187 1.00 80.56 506 ASP A N 1
ATOM 3856 C CA . ASP A 1 506 ? -0.262 -0.503 2.530 1.00 80.56 506 ASP A CA 1
ATOM 3857 C C . ASP A 1 506 ? -0.602 -2.001 2.647 1.00 80.56 506 ASP A C 1
ATOM 3859 O O . ASP A 1 506 ? -1.363 -2.450 3.501 1.00 80.56 506 ASP A O 1
ATOM 3863 N N . GLY A 1 507 ? -0.106 -2.795 1.694 1.00 82.88 507 GLY A N 1
ATOM 3864 C CA . GLY A 1 507 ? -0.372 -4.239 1.647 1.00 82.88 507 GLY A CA 1
ATOM 3865 C C . GLY A 1 507 ? -1.769 -4.626 1.145 1.00 82.88 507 GLY A C 1
ATOM 3866 O O . GLY A 1 507 ? -1.994 -5.801 0.843 1.00 82.88 507 GLY A O 1
ATOM 3867 N N . VAL A 1 508 ? -2.683 -3.667 0.972 1.00 85.12 508 VAL A N 1
ATOM 3868 C CA . VAL A 1 508 ? -4.028 -3.907 0.440 1.00 85.12 508 VAL A CA 1
ATOM 3869 C C . VAL A 1 508 ? -3.951 -4.251 -1.042 1.00 85.12 508 VAL A C 1
ATOM 3871 O O . VAL A 1 508 ? -3.301 -3.569 -1.843 1.00 85.12 508 VAL A O 1
ATOM 3874 N N . LYS A 1 509 ? -4.664 -5.313 -1.418 1.00 87.25 509 LYS A N 1
ATOM 3875 C CA . LYS A 1 509 ? -4.850 -5.725 -2.807 1.00 87.25 509 LYS A CA 1
ATOM 3876 C C . LYS A 1 509 ? -6.323 -5.966 -3.090 1.00 87.25 509 LYS A C 1
ATOM 3878 O O . LYS A 1 509 ? -7.049 -6.443 -2.224 1.00 87.25 509 LYS A O 1
ATOM 3883 N N . ILE A 1 510 ? -6.737 -5.689 -4.318 1.00 87.12 510 ILE A N 1
ATOM 3884 C CA . ILE A 1 510 ? -8.113 -5.891 -4.779 1.00 87.12 510 ILE A CA 1
ATOM 3885 C C . ILE A 1 510 ? -8.160 -6.960 -5.866 1.00 87.12 510 ILE A C 1
ATOM 3887 O O . ILE A 1 510 ? -7.216 -7.105 -6.640 1.00 87.12 510 ILE A O 1
ATOM 3891 N N . THR A 1 511 ? -9.258 -7.706 -5.925 1.00 88.62 511 THR A N 1
ATOM 3892 C CA . THR A 1 511 ? -9.581 -8.645 -7.007 1.00 88.62 511 THR A CA 1
ATOM 3893 C C . THR A 1 511 ? -11.024 -8.418 -7.442 1.00 88.62 511 THR A C 1
ATOM 3895 O O . THR A 1 511 ? -11.806 -7.835 -6.689 1.00 88.62 511 THR A O 1
ATOM 3898 N N . THR A 1 512 ? -11.379 -8.849 -8.647 1.00 85.50 512 THR A N 1
ATOM 3899 C CA . THR A 1 512 ? -12.764 -8.793 -9.130 1.00 85.50 512 THR A CA 1
ATOM 3900 C C . THR A 1 512 ? -13.463 -10.122 -8.900 1.00 85.50 512 THR A C 1
ATOM 3902 O O . THR A 1 512 ? -12.840 -11.178 -8.969 1.00 85.50 512 THR A O 1
ATOM 3905 N N . THR A 1 513 ? -14.760 -10.069 -8.609 1.00 81.81 513 THR A N 1
ATOM 3906 C CA . THR A 1 513 ? -15.625 -11.251 -8.489 1.00 81.81 513 THR A CA 1
ATOM 3907 C C . THR A 1 513 ? -16.675 -11.271 -9.584 1.00 81.81 513 THR A C 1
ATOM 3909 O O . THR A 1 513 ? -16.740 -12.250 -10.323 1.00 81.81 513 THR A O 1
ATOM 3912 N N . ASP A 1 514 ? -17.448 -10.193 -9.717 1.00 76.69 514 ASP A N 1
ATOM 3913 C CA . ASP A 1 514 ? -18.461 -10.044 -10.761 1.00 76.69 514 ASP A CA 1
ATOM 3914 C C . ASP A 1 514 ? -18.827 -8.564 -10.992 1.00 76.69 514 ASP A C 1
ATOM 3916 O O . ASP A 1 514 ? -18.635 -7.724 -10.111 1.00 76.69 514 ASP A O 1
ATOM 3920 N N . GLY A 1 515 ? -19.398 -8.278 -12.163 1.00 75.12 515 GLY A N 1
ATOM 3921 C CA . GLY A 1 515 ? -20.020 -7.005 -12.518 1.00 75.12 515 GLY A CA 1
ATOM 3922 C C . GLY A 1 515 ? -19.070 -5.927 -13.063 1.00 75.12 515 GLY A C 1
ATOM 3923 O O . GLY A 1 515 ? -17.883 -5.891 -12.732 1.00 75.12 515 GLY A O 1
ATOM 3924 N N . PRO A 1 516 ? -19.576 -5.021 -13.922 1.00 76.69 516 PRO A N 1
ATOM 3925 C CA . PRO A 1 516 ? -18.850 -3.814 -14.289 1.00 76.69 516 PRO A CA 1
ATOM 3926 C C . PRO A 1 516 ? -18.870 -2.809 -13.128 1.00 76.69 516 PRO A C 1
ATOM 3928 O O . PRO A 1 516 ? -19.906 -2.595 -12.505 1.00 76.69 516 PRO A O 1
ATOM 3931 N N . SER A 1 517 ? -17.739 -2.154 -12.879 1.00 72.38 517 SER A N 1
ATOM 3932 C CA . SER A 1 517 ? -17.673 -0.932 -12.071 1.00 72.38 517 SER A CA 1
ATOM 3933 C C . SER A 1 517 ? -18.047 0.277 -12.929 1.00 72.38 517 SER A C 1
ATOM 3935 O O . SER A 1 517 ? -17.559 0.392 -14.060 1.00 72.38 517 SER A O 1
ATOM 3937 N N . TYR A 1 518 ? -18.829 1.203 -12.389 1.00 78.69 518 TYR A N 1
ATOM 3938 C CA . TYR A 1 518 ? -19.151 2.468 -13.039 1.00 78.69 518 TYR A CA 1
ATOM 3939 C C . TYR A 1 518 ? -18.349 3.627 -12.448 1.00 78.69 518 TYR A C 1
ATOM 3941 O O . TYR A 1 518 ? -17.836 3.579 -11.329 1.00 78.69 518 TYR A O 1
ATOM 3949 N N . GLU A 1 519 ? -18.221 4.697 -13.228 1.00 73.69 519 GLU A N 1
ATOM 3950 C CA . GLU A 1 519 ? -17.646 5.943 -12.736 1.00 73.69 519 GLU A CA 1
ATOM 3951 C C . GLU A 1 519 ? -18.472 6.455 -11.545 1.00 73.69 519 GLU A C 1
ATOM 3953 O O . GLU A 1 519 ? -19.702 6.474 -11.600 1.00 73.69 519 GLU A O 1
ATOM 3958 N N . ASN A 1 520 ? -17.784 6.897 -10.490 1.00 78.94 520 ASN A N 1
ATOM 3959 C CA . ASN A 1 520 ? -18.331 7.297 -9.185 1.00 78.94 520 ASN A CA 1
ATOM 3960 C C . ASN A 1 520 ? -18.707 6.168 -8.213 1.00 78.94 520 ASN A C 1
ATOM 3962 O O . ASN A 1 520 ? -19.117 6.485 -7.091 1.00 78.94 520 ASN A O 1
ATOM 3966 N N . ASP A 1 521 ? -18.508 4.894 -8.563 1.00 80.44 521 ASP A N 1
ATOM 3967 C CA . ASP A 1 521 ? -18.595 3.818 -7.573 1.00 80.44 521 ASP A CA 1
ATOM 3968 C C . ASP A 1 521 ? -17.525 4.002 -6.486 1.00 80.44 521 ASP A C 1
ATOM 3970 O O . ASP A 1 521 ? -16.364 4.324 -6.760 1.00 80.44 521 ASP A O 1
ATOM 3974 N N . LYS A 1 522 ? -17.923 3.811 -5.224 1.00 79.56 522 LYS A N 1
ATOM 3975 C CA . LYS A 1 522 ? -17.049 3.965 -4.055 1.00 79.56 522 LYS A CA 1
ATOM 3976 C C . LYS A 1 522 ? -17.016 2.674 -3.255 1.00 79.56 522 LYS A C 1
ATOM 3978 O O . LYS A 1 522 ? -18.060 2.134 -2.899 1.00 79.56 522 LYS A O 1
ATOM 3983 N N . PHE A 1 523 ? -15.808 2.233 -2.928 1.00 78.12 523 PHE A N 1
ATOM 3984 C CA . PHE A 1 523 ? -15.554 1.072 -2.084 1.00 78.12 523 PHE A CA 1
ATOM 3985 C C . PHE A 1 523 ? -14.895 1.543 -0.789 1.00 78.12 523 PHE A C 1
ATOM 3987 O O . PHE A 1 523 ? -13.907 2.276 -0.835 1.00 78.12 523 PHE A O 1
ATOM 3994 N N . ASP A 1 524 ? -15.453 1.137 0.349 1.00 79.56 524 ASP A N 1
ATOM 3995 C CA . ASP A 1 524 ? -14.913 1.426 1.678 1.00 79.56 524 ASP A CA 1
ATOM 3996 C C . ASP A 1 524 ? -14.345 0.137 2.282 1.00 79.56 524 ASP A C 1
ATOM 3998 O O . ASP A 1 524 ? -15.020 -0.894 2.304 1.00 79.56 524 ASP A O 1
ATOM 4002 N N . ILE A 1 525 ? -13.094 0.189 2.740 1.00 75.31 525 ILE A N 1
ATOM 4003 C CA . ILE A 1 525 ? -12.406 -0.930 3.386 1.00 75.31 525 ILE A CA 1
ATOM 4004 C C . ILE A 1 525 ? -12.262 -0.563 4.858 1.00 75.31 525 ILE A C 1
ATOM 4006 O O . ILE A 1 525 ? -11.451 0.288 5.221 1.00 75.31 525 ILE A O 1
ATOM 4010 N N . LYS A 1 526 ? -13.051 -1.218 5.711 1.00 75.12 526 LYS A N 1
ATOM 4011 C CA . LYS A 1 526 ? -12.975 -1.036 7.162 1.00 75.12 526 LYS A CA 1
ATOM 4012 C C . LYS A 1 526 ? -11.867 -1.918 7.728 1.00 75.12 526 LYS A C 1
ATOM 4014 O O . LYS A 1 526 ? -11.771 -3.090 7.380 1.00 75.12 526 LYS A O 1
ATOM 4019 N N . THR A 1 527 ? -11.038 -1.361 8.604 1.00 72.56 527 THR A N 1
ATOM 4020 C CA . THR A 1 527 ? -10.028 -2.134 9.334 1.00 72.56 527 THR A CA 1
ATOM 4021 C C . THR A 1 527 ? -10.716 -3.099 10.299 1.00 72.56 527 THR A C 1
ATOM 4023 O O . THR A 1 527 ? -11.449 -2.661 11.185 1.00 72.56 527 THR A O 1
ATOM 4026 N N . GLU A 1 528 ? -10.458 -4.397 10.156 1.00 74.94 528 GLU A N 1
ATOM 4027 C CA . GLU A 1 528 ? -10.838 -5.403 11.149 1.00 74.94 528 GLU A CA 1
ATOM 4028 C C . GLU A 1 528 ? -9.737 -5.520 12.214 1.00 74.94 528 GLU A C 1
ATOM 4030 O O . GLU A 1 528 ? -8.547 -5.556 11.896 1.00 74.94 528 GLU A O 1
ATOM 4035 N N . TYR A 1 529 ? -10.130 -5.549 13.488 1.00 82.44 529 TYR A N 1
ATOM 4036 C CA . TYR A 1 529 ? -9.220 -5.731 14.624 1.00 82.44 529 TYR A CA 1
ATOM 4037 C C . TYR A 1 529 ? -9.352 -7.156 15.173 1.00 82.44 529 TYR A C 1
ATOM 4039 O O . TYR A 1 529 ? -10.431 -7.730 15.107 1.00 82.44 529 TYR A O 1
ATOM 4047 N N . ASP A 1 530 ? -8.304 -7.700 15.803 1.00 86.06 530 ASP A N 1
ATOM 4048 C CA . ASP A 1 530 ? -8.361 -9.035 16.435 1.00 86.06 530 ASP A CA 1
ATOM 4049 C C . ASP A 1 530 ? -9.311 -9.093 17.651 1.00 86.06 530 ASP A C 1
ATOM 4051 O O . ASP A 1 530 ? -9.868 -10.141 17.981 1.00 86.06 530 ASP A O 1
ATOM 4055 N N . TYR A 1 531 ? -9.480 -7.962 18.347 1.00 91.06 531 TYR A N 1
ATOM 4056 C CA . TYR A 1 531 ? -10.340 -7.818 19.529 1.00 91.06 531 TYR A CA 1
ATOM 4057 C C . TYR A 1 531 ? -11.277 -6.609 19.372 1.00 91.06 531 TYR A C 1
ATOM 4059 O O . TYR A 1 531 ? -11.133 -5.622 20.100 1.00 91.06 531 TYR A O 1
ATOM 4067 N N . PRO A 1 532 ? -12.210 -6.643 18.406 1.00 91.56 532 PRO A N 1
ATOM 4068 C CA . PRO A 1 532 ? -13.051 -5.506 18.065 1.00 91.56 532 PRO A CA 1
ATOM 4069 C C . PRO A 1 532 ? -14.073 -5.212 19.169 1.00 91.56 532 PRO A C 1
ATOM 4071 O O . PRO A 1 532 ? -14.422 -6.075 19.979 1.00 91.56 532 PRO A O 1
ATOM 4074 N N . ILE A 1 533 ? -14.556 -3.965 19.219 1.00 91.44 533 ILE A N 1
ATOM 4075 C CA . ILE A 1 533 ? -15.523 -3.524 20.239 1.00 91.44 533 ILE A CA 1
ATOM 4076 C C . ILE A 1 533 ? -16.857 -4.263 20.129 1.00 91.44 533 ILE A C 1
ATOM 4078 O O . ILE A 1 533 ? -17.520 -4.476 21.134 1.00 91.44 533 ILE A O 1
ATOM 4082 N N . GLU A 1 534 ? -17.227 -4.714 18.935 1.00 91.31 534 GLU A N 1
ATOM 4083 C CA . GLU A 1 534 ? -18.457 -5.471 18.684 1.00 91.31 534 GLU A CA 1
ATOM 4084 C C . GLU A 1 534 ? -18.531 -6.801 19.448 1.00 91.31 534 GLU A C 1
ATOM 4086 O O . GLU A 1 534 ? -19.629 -7.240 19.790 1.00 91.31 534 GLU A O 1
ATOM 4091 N N . ASN A 1 535 ? -17.386 -7.379 19.833 1.00 93.12 535 ASN A N 1
ATOM 4092 C CA . ASN A 1 535 ? -17.338 -8.603 20.635 1.00 93.12 535 ASN A CA 1
ATOM 4093 C C . ASN A 1 535 ? -17.896 -8.429 22.057 1.00 93.12 535 ASN A C 1
ATOM 4095 O O . ASN A 1 535 ? -18.085 -9.425 22.740 1.00 93.12 535 ASN A O 1
ATOM 4099 N N . VAL A 1 536 ? -18.163 -7.206 22.536 1.00 93.50 536 VAL A N 1
ATOM 4100 C CA . VAL A 1 536 ? -18.824 -7.021 23.845 1.00 93.50 536 VAL A CA 1
ATOM 4101 C C . VAL A 1 536 ? -20.320 -7.336 23.805 1.00 93.50 536 VAL A C 1
ATOM 4103 O O . VAL A 1 536 ? -20.937 -7.464 24.862 1.00 93.50 536 VAL A O 1
ATOM 4106 N N . TYR A 1 537 ? -20.927 -7.412 22.618 1.00 91.94 537 TYR A N 1
ATOM 4107 C CA . TYR A 1 537 ? -22.354 -7.672 22.473 1.00 91.94 537 TYR A CA 1
ATOM 4108 C C . TYR A 1 537 ? -22.622 -9.170 22.352 1.00 91.94 537 TYR A C 1
ATOM 4110 O O . TYR A 1 537 ? -22.068 -9.844 21.483 1.00 91.94 537 TYR A O 1
ATOM 4118 N N . HIS A 1 538 ? -23.560 -9.670 23.159 1.00 89.88 538 HIS A N 1
ATOM 4119 C CA . HIS A 1 538 ? -23.912 -11.092 23.195 1.00 89.88 538 HIS A CA 1
ATOM 4120 C C . HIS A 1 538 ? -24.355 -11.659 21.833 1.00 89.88 538 HIS A C 1
ATOM 4122 O O . HIS A 1 538 ? -24.121 -12.827 21.542 1.00 89.88 538 HIS A O 1
ATOM 4128 N N . ALA A 1 539 ? -24.962 -10.828 20.976 1.00 89.69 539 ALA A N 1
ATOM 4129 C CA . ALA A 1 539 ? -25.390 -11.224 19.633 1.00 89.69 539 ALA A CA 1
ATOM 4130 C C . ALA A 1 539 ? -24.218 -11.561 18.688 1.00 89.69 539 ALA A C 1
ATOM 4132 O O . ALA A 1 539 ? -24.398 -12.345 17.760 1.00 89.69 539 ALA A O 1
ATOM 4133 N N . ILE A 1 540 ? -23.037 -10.977 18.920 1.00 90.56 540 ILE A N 1
ATOM 4134 C CA . ILE A 1 540 ? -21.817 -11.234 18.142 1.00 90.56 540 ILE A CA 1
ATOM 4135 C C . ILE A 1 540 ? -20.980 -12.321 18.822 1.00 90.56 540 ILE A C 1
ATOM 4137 O O . ILE A 1 540 ? -20.574 -13.290 18.181 1.00 90.56 540 ILE A O 1
ATOM 4141 N N . ALA A 1 541 ? -20.764 -12.190 20.133 1.00 90.75 541 ALA A N 1
ATOM 4142 C CA . ALA A 1 541 ? -20.032 -13.154 20.943 1.00 90.75 541 ALA A CA 1
ATOM 4143 C C . ALA A 1 541 ? -20.883 -13.591 22.154 1.00 90.75 541 ALA A C 1
ATOM 4145 O O . ALA A 1 541 ? -20.915 -12.891 23.164 1.00 90.75 541 ALA A O 1
ATOM 4146 N N . PRO A 1 542 ? -21.532 -14.773 22.120 1.00 88.19 542 PRO A N 1
ATOM 4147 C CA . PRO A 1 542 ? -22.421 -15.246 23.191 1.00 88.19 542 PRO A CA 1
ATOM 4148 C C . PRO A 1 542 ? -21.665 -15.785 24.423 1.00 88.19 542 PRO A C 1
ATOM 4150 O O . PRO A 1 542 ? -22.157 -16.641 25.162 1.00 88.19 542 PRO A O 1
ATOM 4153 N N . THR A 1 543 ? -20.420 -15.348 24.626 1.00 88.50 543 THR A N 1
ATOM 4154 C CA . THR A 1 543 ? -19.582 -15.727 25.764 1.00 88.50 543 THR A CA 1
ATOM 4155 C C . THR A 1 543 ? -18.707 -14.551 26.201 1.00 88.50 543 THR A C 1
ATOM 4157 O O . THR A 1 543 ? -17.987 -13.994 25.374 1.00 88.50 543 THR A O 1
ATOM 4160 N N . PRO A 1 544 ? -18.609 -14.259 27.512 1.00 87.75 544 PRO A N 1
ATOM 4161 C CA . PRO A 1 544 ? -17.715 -13.215 28.021 1.00 87.75 544 PRO A CA 1
ATOM 4162 C C . PRO A 1 544 ? -16.212 -13.485 27.815 1.00 87.75 544 PRO A C 1
ATOM 4164 O O . PRO A 1 544 ? -15.367 -12.672 28.200 1.00 87.75 544 PRO A O 1
ATOM 4167 N N . ARG A 1 545 ? -15.830 -14.656 27.291 1.00 87.88 545 ARG A N 1
ATOM 4168 C CA . ARG A 1 545 ? -14.424 -15.049 27.088 1.00 87.88 545 ARG A CA 1
ATOM 4169 C C . ARG A 1 545 ? -13.810 -14.443 25.834 1.00 87.88 545 ARG A C 1
ATOM 4171 O O . ARG A 1 545 ? -12.600 -14.211 25.811 1.00 87.88 545 ARG A O 1
ATOM 4178 N N . VAL A 1 546 ? -14.635 -14.216 24.818 1.00 90.12 546 VAL A N 1
ATOM 4179 C CA . VAL A 1 546 ? -14.262 -13.561 23.566 1.00 90.12 546 VAL A CA 1
ATOM 4180 C C . VAL A 1 546 ? -14.832 -12.158 23.653 1.00 90.12 546 VAL A C 1
ATOM 4182 O O . VAL A 1 546 ? -16.039 -11.992 23.636 1.00 90.12 546 VAL A O 1
ATOM 4185 N N . GLY A 1 547 ? -13.966 -11.167 23.831 1.00 92.50 547 GLY A N 1
ATOM 4186 C CA . GLY A 1 547 ? -14.392 -9.803 24.115 1.00 92.50 547 GLY A CA 1
ATOM 4187 C C . GLY A 1 547 ? -13.429 -8.777 23.552 1.00 92.50 547 GLY A C 1
ATOM 4188 O O . GLY A 1 547 ? -12.401 -9.115 22.956 1.00 92.50 547 GLY A O 1
ATOM 4189 N N . TRP A 1 548 ? -13.760 -7.517 23.783 1.00 95.19 548 TRP A N 1
ATOM 4190 C CA . TRP A 1 548 ? -12.952 -6.379 23.375 1.00 95.19 548 TRP A CA 1
ATOM 4191 C C . TRP A 1 548 ? -11.728 -6.191 24.276 1.00 95.19 548 TRP A C 1
ATOM 4193 O O . TRP A 1 548 ? -11.788 -6.418 25.493 1.00 95.19 548 TRP A O 1
ATOM 4203 N N . ARG A 1 549 ? -10.623 -5.728 23.680 1.00 93.94 549 ARG A N 1
ATOM 4204 C CA . ARG A 1 549 ? -9.395 -5.334 24.383 1.00 93.94 549 ARG A CA 1
ATOM 4205 C C . ARG A 1 549 ? -8.823 -4.053 23.785 1.00 93.94 549 ARG A C 1
ATOM 4207 O O . ARG A 1 549 ? -8.807 -3.888 22.569 1.00 93.94 549 ARG A O 1
ATOM 4214 N N . SER A 1 550 ? -8.320 -3.171 24.641 1.00 93.81 550 SER A N 1
ATOM 4215 C CA . SER A 1 550 ? -7.509 -2.028 24.225 1.00 93.81 550 SER A CA 1
ATOM 4216 C C . SER A 1 550 ? -6.096 -2.468 23.836 1.00 93.81 550 SER A C 1
ATOM 4218 O O . SER A 1 550 ? -5.651 -3.564 24.179 1.00 93.81 550 SER A O 1
ATOM 4220 N N . GLU A 1 551 ? -5.345 -1.563 23.210 1.00 91.62 551 GLU A N 1
ATOM 4221 C CA . GLU A 1 551 ? -3.908 -1.742 23.007 1.00 91.62 551 GLU A CA 1
ATOM 4222 C C . GLU A 1 551 ? -3.185 -1.946 24.352 1.00 91.62 551 GLU A C 1
ATOM 4224 O O . GLU A 1 551 ? -3.486 -1.278 25.351 1.00 91.62 551 GLU A O 1
ATOM 4229 N N . SER A 1 552 ? -2.262 -2.909 24.390 1.00 90.94 552 SER A N 1
ATOM 4230 C CA . SER A 1 552 ? -1.498 -3.245 25.591 1.00 90.94 552 SER A CA 1
ATOM 4231 C C . SER A 1 552 ? -0.298 -2.318 25.771 1.00 90.94 552 SER A C 1
ATOM 4233 O O . SER A 1 552 ? 0.417 -2.045 24.810 1.00 90.94 552 SER A O 1
ATOM 4235 N N . VAL A 1 553 ? 0.006 -1.923 27.007 1.00 93.25 553 VAL A N 1
ATOM 4236 C CA . VAL A 1 553 ? 1.203 -1.130 27.332 1.00 93.25 553 VAL A CA 1
ATOM 4237 C C . VAL A 1 553 ? 2.340 -2.002 27.872 1.00 93.25 553 VAL A C 1
ATOM 4239 O O . VAL A 1 553 ? 2.121 -2.999 28.559 1.00 93.25 553 VAL A O 1
ATOM 4242 N N . THR A 1 554 ? 3.593 -1.613 27.628 1.00 91.50 554 THR A N 1
ATOM 4243 C CA . THR A 1 554 ? 4.759 -2.332 28.179 1.00 91.50 554 THR A CA 1
ATOM 4244 C C . THR A 1 554 ? 4.907 -2.106 29.689 1.00 91.50 554 THR A C 1
ATOM 4246 O O . THR A 1 554 ? 5.230 -3.039 30.437 1.00 91.50 554 THR A O 1
ATOM 4249 N N . SER A 1 555 ? 4.635 -0.886 30.157 1.00 86.94 555 SER A N 1
ATOM 4250 C CA . SER A 1 555 ? 4.650 -0.477 31.566 1.00 86.94 555 SER A CA 1
ATOM 4251 C C . SER A 1 555 ? 3.769 0.759 31.791 1.00 86.94 555 SER A C 1
ATOM 4253 O O . SER A 1 555 ? 3.472 1.496 30.854 1.00 86.94 555 SER A O 1
ATOM 4255 N N . GLY A 1 556 ? 3.367 0.995 33.043 1.00 88.44 556 GLY A N 1
ATOM 4256 C CA . GLY A 1 556 ? 2.578 2.166 33.434 1.00 88.44 556 GLY A CA 1
ATOM 4257 C C . GLY A 1 556 ? 1.072 2.017 33.205 1.00 88.44 556 GLY A C 1
ATOM 4258 O O . GLY A 1 556 ? 0.534 0.909 33.167 1.00 88.44 556 GLY A O 1
ATOM 4259 N N . SER A 1 557 ? 0.387 3.160 33.119 1.00 91.62 557 SER A N 1
ATOM 4260 C CA . SER A 1 557 ? -1.070 3.222 32.968 1.00 91.62 557 SER A CA 1
ATOM 4261 C C . SER A 1 557 ? -1.497 3.029 31.516 1.00 91.62 557 SER A C 1
ATOM 4263 O O . SER A 1 557 ? -0.929 3.637 30.612 1.00 91.62 557 SER A O 1
ATOM 4265 N N . VAL A 1 558 ? -2.546 2.236 31.312 1.00 94.12 558 VAL A N 1
ATOM 4266 C CA . VAL A 1 558 ? -3.257 2.142 30.033 1.00 94.12 558 VAL A CA 1
ATOM 4267 C C . VAL A 1 558 ? -4.010 3.454 29.799 1.00 94.12 558 VAL A C 1
ATOM 4269 O O . VAL A 1 558 ? -4.553 4.033 30.745 1.00 94.12 558 VAL A O 1
ATOM 4272 N N . ALA A 1 559 ? -4.029 3.939 28.556 1.00 94.56 559 ALA A N 1
ATOM 4273 C CA . ALA A 1 559 ? -4.715 5.176 28.186 1.00 94.56 559 ALA A CA 1
ATOM 4274 C C . ALA A 1 559 ? -6.235 5.090 28.420 1.00 94.56 559 ALA A C 1
ATOM 4276 O O . ALA A 1 559 ? -6.826 4.011 28.351 1.00 94.56 559 ALA A O 1
ATOM 4277 N N . ALA A 1 560 ? -6.865 6.241 28.679 1.00 94.75 560 ALA A N 1
ATOM 4278 C CA . ALA A 1 560 ? -8.312 6.337 28.869 1.00 94.75 560 ALA A CA 1
ATOM 4279 C C . ALA A 1 560 ? -9.078 5.880 27.614 1.00 94.75 560 ALA A C 1
ATOM 4281 O O . ALA A 1 560 ? -8.627 6.113 26.494 1.00 94.75 560 ALA A O 1
ATOM 4282 N N . GLN A 1 561 ? -10.239 5.254 27.810 1.00 95.44 561 GLN A N 1
ATOM 4283 C CA . GLN A 1 561 ? -11.070 4.682 26.743 1.00 95.44 561 GLN A CA 1
ATOM 4284 C C . GLN A 1 561 ? -12.503 5.202 26.856 1.00 95.44 561 GLN A C 1
ATOM 4286 O O . GLN A 1 561 ? -12.973 5.485 27.958 1.00 95.44 561 GLN A O 1
ATOM 4291 N N . ALA A 1 562 ? -13.216 5.314 25.737 1.00 93.69 562 ALA A N 1
ATOM 4292 C CA . ALA A 1 562 ? -14.607 5.758 25.721 1.00 93.69 562 ALA A CA 1
ATOM 4293 C C . ALA A 1 562 ? -15.449 4.870 24.802 1.00 93.69 562 ALA A C 1
ATOM 4295 O O . ALA A 1 562 ? -15.120 4.701 23.632 1.00 93.69 562 ALA A O 1
ATOM 4296 N N . ILE A 1 563 ? -16.548 4.337 25.336 1.00 93.00 563 ILE A N 1
ATOM 4297 C CA . ILE A 1 563 ? -17.502 3.500 24.602 1.00 93.00 563 ILE A CA 1
ATOM 4298 C C . ILE A 1 563 ? -18.838 4.231 24.600 1.00 93.00 563 ILE A C 1
ATOM 4300 O O . ILE A 1 563 ? -19.431 4.426 25.660 1.00 93.00 563 ILE A O 1
ATOM 4304 N N . SER A 1 564 ? -19.293 4.658 23.424 1.00 90.88 564 SER A N 1
ATOM 4305 C CA . SER A 1 564 ? -20.550 5.387 23.241 1.00 90.88 564 SER A CA 1
ATOM 4306 C C . SER A 1 564 ? -21.589 4.506 22.560 1.00 90.88 564 SER A C 1
ATOM 4308 O O . SER A 1 564 ? -21.296 3.860 21.561 1.00 90.88 564 SER A O 1
ATOM 4310 N N . ILE A 1 565 ? -22.804 4.513 23.100 1.00 88.19 565 ILE A N 1
ATOM 4311 C CA . ILE A 1 565 ? -23.950 3.739 22.630 1.00 88.19 565 ILE A CA 1
ATOM 4312 C C . ILE A 1 565 ? -25.057 4.733 22.300 1.00 88.19 565 ILE A C 1
ATOM 4314 O O . ILE A 1 565 ? -25.476 5.506 23.166 1.00 88.19 565 ILE A O 1
ATOM 4318 N N . LYS A 1 566 ? -25.508 4.720 21.049 1.00 85.12 566 LYS A N 1
ATOM 4319 C CA . LYS A 1 566 ? -26.655 5.496 20.571 1.00 85.12 566 LYS A CA 1
ATOM 4320 C C . LYS A 1 566 ? -27.867 4.563 20.510 1.00 85.12 566 LYS A C 1
ATOM 4322 O O . LYS A 1 566 ? -27.697 3.400 20.160 1.00 85.12 566 LYS A O 1
ATOM 4327 N N . PHE A 1 567 ? -29.048 5.040 20.903 1.00 76.94 567 PHE A N 1
ATOM 4328 C CA . PHE A 1 567 ? -30.266 4.215 20.870 1.00 76.94 567 PHE A CA 1
ATOM 4329 C C . PHE A 1 567 ? -31.035 4.305 19.554 1.00 76.94 567 PHE A C 1
ATOM 4331 O O . PHE A 1 567 ? -31.634 3.317 19.145 1.00 76.94 567 PHE A O 1
ATOM 4338 N N . ASP A 1 568 ? -30.996 5.465 18.902 1.00 74.06 568 ASP A N 1
ATOM 4339 C CA . ASP A 1 568 ? -31.618 5.703 17.601 1.00 74.06 568 ASP A CA 1
ATOM 4340 C C . ASP A 1 568 ? -30.528 6.020 16.576 1.00 74.06 568 ASP A C 1
ATOM 4342 O O . ASP A 1 568 ? -29.700 6.903 16.807 1.00 74.06 568 ASP A O 1
ATOM 4346 N N . ASP A 1 569 ? -30.506 5.316 15.449 1.00 69.00 569 ASP A N 1
ATOM 4347 C CA . ASP A 1 569 ? -29.528 5.530 14.384 1.00 69.00 569 ASP A CA 1
ATOM 4348 C C . ASP A 1 569 ? -29.792 6.816 13.589 1.00 69.00 569 ASP A C 1
ATOM 4350 O O . ASP A 1 569 ? -28.841 7.387 13.047 1.00 69.00 569 ASP A O 1
ATOM 4354 N N . ASP A 1 570 ? -31.015 7.360 13.594 1.00 64.06 570 ASP A N 1
ATOM 4355 C CA . ASP A 1 570 ? -31.352 8.526 12.776 1.00 64.06 570 ASP A CA 1
ATOM 4356 C C . ASP A 1 570 ? -30.604 9.791 13.254 1.00 64.06 570 ASP A C 1
ATOM 4358 O O . ASP A 1 570 ? -30.506 10.115 14.444 1.00 64.06 570 ASP A O 1
ATOM 4362 N N . ILE A 1 571 ? -29.937 10.470 12.319 1.00 53.56 571 ILE A N 1
ATOM 4363 C CA . ILE A 1 571 ? -28.976 11.564 12.579 1.00 53.56 571 ILE A CA 1
ATOM 4364 C C . ILE A 1 571 ? -29.697 12.930 12.517 1.00 53.56 571 ILE A C 1
ATOM 4366 O O . ILE A 1 571 ? -29.139 13.974 12.865 1.00 53.56 571 ILE A O 1
ATOM 4370 N N . GLY A 1 572 ? -30.967 12.935 12.102 1.00 49.22 572 GLY A N 1
ATOM 4371 C CA . GLY A 1 572 ? -31.792 14.125 11.947 1.00 49.22 572 GLY A CA 1
ATOM 4372 C C . GLY A 1 572 ? -32.564 14.501 13.211 1.00 49.22 572 GLY A C 1
ATOM 4373 O O . GLY A 1 572 ? -33.676 14.037 13.420 1.00 49.22 572 GLY A O 1
ATOM 4374 N N . ALA A 1 573 ? -32.016 15.453 13.967 1.00 52.97 573 ALA A N 1
ATOM 4375 C CA . ALA A 1 573 ? -32.594 16.109 15.146 1.00 52.97 573 ALA A CA 1
ATOM 4376 C C . ALA A 1 573 ? -32.444 15.363 16.482 1.00 52.97 573 ALA A C 1
ATOM 4378 O O . ALA A 1 573 ? -32.598 14.157 16.609 1.00 52.97 573 ALA A O 1
ATOM 4379 N N . ALA A 1 574 ? -32.127 16.157 17.505 1.00 60.25 574 ALA A N 1
ATOM 4380 C CA . ALA A 1 574 ? -31.877 15.769 18.883 1.00 60.25 574 ALA A CA 1
ATOM 4381 C C . ALA A 1 574 ? -33.145 15.238 19.595 1.00 60.25 574 ALA A C 1
ATOM 4383 O O . ALA A 1 574 ? -33.595 15.818 20.589 1.00 60.25 574 ALA A O 1
ATOM 4384 N N . ASN A 1 575 ? -33.704 14.125 19.127 1.00 71.31 575 ASN A N 1
ATOM 4385 C CA . ASN A 1 575 ? -34.838 13.460 19.756 1.00 71.31 575 ASN A CA 1
ATOM 4386 C C . ASN A 1 575 ? -34.359 12.773 21.035 1.00 71.31 575 ASN A C 1
ATOM 4388 O O . ASN A 1 575 ? -33.459 11.942 21.010 1.00 71.31 575 ASN A O 1
ATOM 4392 N N . LYS A 1 576 ? -34.879 13.213 22.185 1.00 76.50 576 LYS A N 1
ATOM 4393 C CA . LYS A 1 576 ? -34.560 12.623 23.490 1.00 76.50 576 LYS A CA 1
ATOM 4394 C C . LYS A 1 576 ? -35.615 11.580 23.815 1.00 76.50 576 LYS A C 1
ATOM 4396 O O . LYS A 1 576 ? -36.776 11.949 24.022 1.00 76.50 576 LYS A O 1
ATOM 4401 N N . ASP A 1 577 ? -35.199 10.331 23.943 1.00 79.62 577 ASP A N 1
ATOM 4402 C CA . ASP A 1 577 ? -36.115 9.252 24.276 1.00 79.62 577 ASP A CA 1
ATOM 4403 C C . ASP A 1 577 ? -36.410 9.214 25.771 1.00 79.62 577 ASP A C 1
ATOM 4405 O O . ASP A 1 577 ? -35.546 9.454 26.625 1.00 79.62 577 ASP A O 1
ATOM 4409 N N . ASN A 1 578 ? -37.666 8.910 26.093 1.00 82.25 578 ASN A N 1
ATOM 4410 C CA . ASN A 1 578 ? -38.004 8.455 27.433 1.00 82.25 578 ASN A CA 1
ATOM 4411 C C . ASN A 1 578 ? -37.406 7.060 27.612 1.00 82.25 578 ASN A C 1
ATOM 4413 O O . ASN A 1 578 ? -37.593 6.192 26.760 1.00 82.25 578 ASN A O 1
ATOM 4417 N N . MET A 1 579 ? -36.719 6.831 28.728 1.00 84.69 579 MET A N 1
ATOM 4418 C CA . MET A 1 579 ? -36.255 5.486 29.052 1.00 84.69 579 MET A CA 1
ATOM 4419 C C . MET A 1 579 ? -37.466 4.585 29.355 1.00 84.69 579 MET A C 1
ATOM 4421 O O . MET A 1 579 ? -38.413 5.063 29.985 1.00 84.69 579 MET A O 1
ATOM 4425 N N . PRO A 1 580 ? -37.461 3.298 28.951 1.00 84.62 580 PRO A N 1
ATOM 4426 C CA . PRO A 1 580 ? -38.585 2.387 29.200 1.00 84.62 580 PRO A CA 1
ATOM 4427 C C . PRO A 1 580 ? -38.903 2.177 30.686 1.00 84.62 580 PRO A C 1
ATOM 4429 O O . PRO A 1 580 ? -40.024 1.821 31.033 1.00 84.62 580 PRO A O 1
ATOM 4432 N N . ASN A 1 581 ? -37.915 2.384 31.560 1.00 89.62 581 ASN A N 1
ATOM 4433 C CA . ASN A 1 581 ? -38.085 2.414 33.005 1.00 89.62 581 ASN A CA 1
ATOM 4434 C C . ASN A 1 581 ? -37.175 3.498 33.612 1.00 89.62 581 ASN A C 1
ATOM 4436 O O . ASN A 1 581 ? -36.110 3.791 33.065 1.00 89.62 581 ASN A O 1
ATOM 4440 N N . ASP A 1 582 ? -37.560 4.065 34.758 1.00 90.75 582 ASP A N 1
ATOM 4441 C CA . ASP A 1 582 ? -36.749 5.053 35.485 1.00 90.75 582 ASP A CA 1
ATOM 4442 C C . ASP A 1 582 ? -35.492 4.427 36.103 1.00 90.75 582 ASP A C 1
ATOM 4444 O O . ASP A 1 582 ? -34.508 5.114 36.372 1.00 90.75 582 ASP A O 1
ATOM 4448 N N . LEU A 1 583 ? -35.501 3.107 36.313 1.00 91.94 583 LEU A N 1
ATOM 4449 C CA . LEU A 1 583 ? -34.329 2.349 36.726 1.00 91.94 583 LEU A CA 1
ATOM 4450 C C . LEU A 1 583 ? -33.671 1.675 35.516 1.00 91.94 583 LEU A C 1
ATOM 4452 O O . LEU A 1 583 ? -34.223 0.741 34.936 1.00 91.94 583 LEU A O 1
ATOM 4456 N N . MET A 1 584 ? -32.454 2.105 35.192 1.00 92.06 584 MET A N 1
ATOM 4457 C CA . MET A 1 584 ? -31.624 1.524 34.136 1.00 92.06 584 MET A CA 1
ATOM 4458 C C . MET A 1 584 ? -30.451 0.738 34.733 1.00 92.06 584 MET A C 1
ATOM 4460 O O . MET A 1 584 ? -29.980 1.030 35.837 1.00 92.06 584 MET A O 1
ATOM 4464 N N . GLY A 1 585 ? -29.978 -0.267 33.997 1.00 93.06 585 GLY A N 1
ATOM 4465 C CA . GLY A 1 585 ? -28.874 -1.137 34.385 1.00 93.06 585 GLY A CA 1
ATOM 4466 C C . GLY A 1 585 ? -27.799 -1.233 33.304 1.00 93.06 585 GLY A C 1
ATOM 4467 O O . GLY A 1 585 ? -28.120 -1.302 32.119 1.00 93.06 585 GLY A O 1
ATOM 4468 N N . ILE A 1 586 ? -26.531 -1.268 33.718 1.00 94.44 586 ILE A N 1
ATOM 4469 C CA . ILE A 1 586 ? -25.395 -1.663 32.875 1.00 94.44 586 ILE A CA 1
ATOM 4470 C C . ILE A 1 586 ? -24.656 -2.805 33.558 1.00 94.44 586 ILE A C 1
ATOM 4472 O O . ILE A 1 586 ? -24.144 -2.639 34.662 1.00 94.44 586 ILE A O 1
ATOM 4476 N N . HIS A 1 587 ? -24.565 -3.950 32.900 1.00 94.88 587 HIS A N 1
ATOM 4477 C CA . HIS A 1 587 ?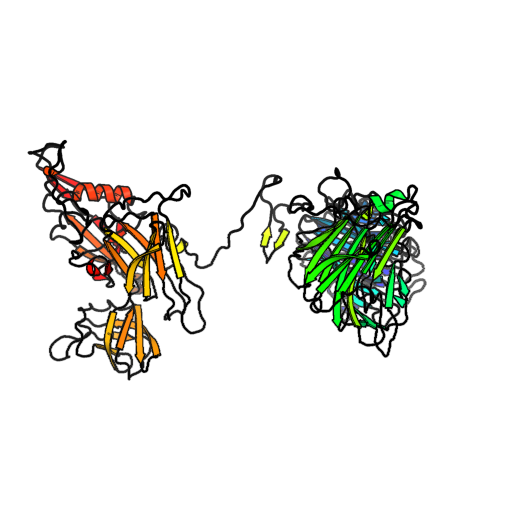 -23.771 -5.079 33.355 1.00 94.88 587 HIS A CA 1
ATOM 4478 C C . HIS A 1 587 ? -22.522 -5.227 32.504 1.00 94.88 587 HIS A C 1
ATOM 4480 O O . HIS A 1 587 ? -22.588 -5.143 31.280 1.00 94.88 587 HIS A O 1
ATOM 4486 N N . LEU A 1 588 ? -21.396 -5.460 33.168 1.00 94.81 588 LEU A N 1
ATOM 4487 C CA . LEU A 1 588 ? -20.103 -5.671 32.543 1.00 94.81 588 LEU A CA 1
ATOM 4488 C C . LEU A 1 588 ? -19.484 -6.947 33.096 1.00 94.81 588 LEU A C 1
ATOM 4490 O O . LEU A 1 588 ? -19.300 -7.084 34.309 1.00 94.81 588 LEU A O 1
ATOM 4494 N N . SER A 1 589 ? -19.128 -7.854 32.195 1.00 93.62 589 SER A N 1
ATOM 4495 C CA . SER A 1 589 ? -18.523 -9.142 32.513 1.00 93.62 589 SER A CA 1
ATOM 4496 C C . SER A 1 589 ? -17.101 -9.262 31.972 1.00 93.62 589 SER A C 1
ATOM 4498 O O . SER A 1 589 ? -16.749 -8.669 30.953 1.00 93.62 589 SER A O 1
ATOM 4500 N N . ASN A 1 590 ? -16.276 -10.045 32.674 1.00 93.38 590 ASN A N 1
ATOM 4501 C CA . ASN A 1 590 ? -14.854 -10.273 32.396 1.00 93.38 590 ASN A CA 1
ATOM 4502 C C . ASN A 1 590 ? -14.012 -8.982 32.272 1.00 93.38 590 ASN A C 1
ATOM 4504 O O . ASN A 1 590 ? -13.105 -8.881 31.443 1.00 93.38 590 ASN A O 1
ATOM 4508 N N . ILE A 1 591 ? -14.295 -7.986 33.113 1.00 94.19 591 ILE A N 1
ATOM 4509 C CA . ILE A 1 591 ? -13.548 -6.723 33.159 1.00 94.19 591 ILE A CA 1
ATOM 4510 C C . ILE A 1 591 ? -12.277 -6.830 34.010 1.00 94.19 591 ILE A C 1
ATOM 4512 O O . ILE A 1 591 ? -12.148 -7.696 34.874 1.00 94.19 591 ILE A O 1
ATOM 4516 N N . ASN A 1 592 ? -11.311 -5.942 33.765 1.00 93.12 592 ASN A N 1
ATOM 4517 C CA . ASN A 1 592 ? -10.038 -5.883 34.501 1.00 93.12 592 ASN A CA 1
ATOM 4518 C C . ASN A 1 592 ? -9.684 -4.486 35.046 1.00 93.12 592 ASN A C 1
ATOM 4520 O O . ASN A 1 592 ? -8.570 -4.283 35.535 1.00 93.12 592 ASN A O 1
ATOM 4524 N N . TRP A 1 593 ? -10.605 -3.533 34.936 1.00 93.44 593 TRP A N 1
ATOM 4525 C CA . TRP A 1 593 ? -10.405 -2.127 35.270 1.00 93.44 593 TRP A CA 1
ATOM 4526 C C . TRP A 1 593 ? -11.263 -1.706 36.471 1.00 93.44 593 TRP A C 1
ATOM 4528 O O . TRP A 1 593 ? -12.218 -2.385 36.852 1.00 93.44 593 TRP A O 1
ATOM 4538 N N . ILE A 1 594 ? -10.877 -0.593 37.096 1.00 92.19 594 ILE A N 1
ATOM 4539 C CA . ILE A 1 594 ? -11.362 -0.137 38.404 1.00 92.19 594 ILE A CA 1
ATOM 4540 C C . ILE A 1 594 ? -12.184 1.146 38.275 1.00 92.19 594 ILE A C 1
ATOM 4542 O O . ILE A 1 594 ? -13.252 1.255 38.869 1.00 92.19 594 ILE A O 1
ATOM 4546 N N . LEU A 1 595 ? -11.660 2.140 37.556 1.00 93.62 595 LEU A N 1
ATOM 4547 C CA . LEU A 1 595 ? -12.209 3.496 37.537 1.00 93.62 595 LEU A CA 1
ATOM 4548 C C . LEU A 1 595 ? -12.831 3.832 36.185 1.00 93.62 595 LEU A C 1
ATOM 4550 O O . LEU A 1 595 ? -12.225 3.597 35.137 1.00 93.62 595 LEU A O 1
ATOM 4554 N N . GLY A 1 596 ? -14.012 4.436 36.231 1.00 94.31 596 GLY A N 1
ATOM 4555 C CA . GLY A 1 596 ? -14.680 4.994 35.066 1.00 94.31 596 GLY A CA 1
ATOM 4556 C C . GLY A 1 596 ? -15.850 5.890 35.453 1.00 94.31 596 GLY A C 1
ATOM 4557 O O . GLY A 1 596 ? -16.046 6.212 36.622 1.00 94.31 596 GLY A O 1
ATOM 4558 N N . GLU A 1 597 ? -16.645 6.284 34.473 1.00 94.69 597 GLU A N 1
ATOM 4559 C CA . GLU A 1 597 ? -17.827 7.124 34.640 1.00 94.69 597 GLU A CA 1
ATOM 4560 C C . GLU A 1 597 ? -18.874 6.770 33.584 1.00 94.69 597 GLU A C 1
ATOM 4562 O O . GLU A 1 597 ? -18.526 6.460 32.442 1.00 94.69 597 GLU A O 1
ATOM 4567 N N . ILE A 1 598 ? -20.153 6.822 33.963 1.00 93.81 598 ILE A N 1
ATOM 4568 C CA . ILE A 1 598 ? -21.270 6.726 33.021 1.00 93.81 598 ILE A CA 1
ATOM 4569 C C . ILE A 1 598 ? -21.776 8.131 32.738 1.00 93.81 598 ILE A C 1
ATOM 4571 O O . ILE A 1 598 ? -22.085 8.895 33.654 1.00 93.81 598 ILE A O 1
ATOM 4575 N N . LEU A 1 599 ? -21.906 8.442 31.455 1.00 93.19 599 LEU A N 1
ATOM 4576 C CA . LEU A 1 599 ? -22.476 9.679 30.960 1.00 93.19 599 LEU A CA 1
ATOM 4577 C C . LEU A 1 599 ? -23.699 9.373 30.099 1.00 93.19 599 LEU A C 1
ATOM 4579 O O . LEU A 1 599 ? -23.764 8.331 29.450 1.00 93.19 599 LEU A O 1
ATOM 4583 N N . TYR A 1 600 ? -24.642 10.302 30.060 1.00 91.50 600 TYR A N 1
ATOM 4584 C CA . TYR A 1 600 ? -25.746 10.307 29.105 1.00 91.50 600 TYR A CA 1
ATOM 4585 C C . TYR A 1 600 ? -25.648 11.541 28.218 1.00 91.50 600 TYR A C 1
ATOM 4587 O O . TYR A 1 600 ? -25.014 12.535 28.587 1.00 91.50 600 TYR A O 1
ATOM 4595 N N . TYR A 1 601 ? -26.233 11.459 27.028 1.00 89.12 601 TYR A N 1
ATOM 4596 C CA . TYR A 1 601 ? -26.236 12.563 26.082 1.00 89.12 601 TYR A CA 1
ATOM 4597 C C . TYR A 1 601 ? -27.548 13.350 26.141 1.00 89.12 601 TYR A C 1
ATOM 4599 O O . TYR A 1 601 ? -28.621 12.808 25.863 1.00 89.12 601 TYR A O 1
ATOM 4607 N N . ASP A 1 602 ? -27.429 14.638 26.471 1.00 85.88 602 ASP A N 1
ATOM 4608 C CA . ASP A 1 602 ? -28.523 15.609 26.545 1.00 85.88 602 ASP A CA 1
ATOM 4609 C C . ASP A 1 602 ? -28.128 16.941 25.873 1.00 85.88 602 ASP A C 1
ATOM 4611 O O . ASP A 1 602 ? -27.924 17.964 26.524 1.00 85.88 602 ASP A O 1
ATOM 4615 N N . GLY A 1 603 ? -27.879 16.911 24.556 1.00 81.44 603 GLY A N 1
ATOM 4616 C CA . GLY A 1 603 ? -27.249 18.029 23.825 1.00 81.44 603 GLY A CA 1
ATOM 4617 C C . GLY A 1 603 ? -25.753 18.216 24.140 1.00 81.44 603 GLY A C 1
ATOM 4618 O O . GLY A 1 603 ? -25.086 19.075 23.569 1.00 81.44 603 GLY A O 1
ATOM 4619 N N . GLY A 1 604 ? -25.226 17.380 25.033 1.00 86.69 604 GLY A N 1
ATOM 4620 C CA . GLY A 1 604 ? -23.843 17.277 25.473 1.00 86.69 604 GLY A CA 1
ATOM 4621 C C . GLY A 1 604 ? -23.694 16.076 26.410 1.00 86.69 604 GLY A C 1
ATOM 4622 O O . GLY A 1 604 ? -24.686 15.539 26.903 1.00 86.69 604 GLY A O 1
ATOM 4623 N N . TRP A 1 605 ? -22.463 15.625 26.649 1.00 91.38 605 TRP A N 1
ATOM 4624 C CA . TRP A 1 605 ? -22.208 14.521 27.579 1.00 91.38 605 TRP A CA 1
ATOM 4625 C C . TRP A 1 605 ? -22.282 15.009 29.028 1.00 91.38 605 TRP A C 1
ATOM 4627 O O . TRP A 1 605 ? -21.467 15.832 29.441 1.00 91.38 605 TRP A O 1
ATOM 4637 N N . VAL A 1 606 ? -23.226 14.471 29.800 1.00 92.50 606 VAL A N 1
ATOM 4638 C CA . VAL A 1 606 ? -23.440 14.804 31.214 1.00 92.50 606 VAL A CA 1
ATOM 4639 C C . VAL A 1 606 ? -23.220 13.558 32.067 1.00 92.50 606 VAL A C 1
ATOM 4641 O O . VAL A 1 606 ? -23.678 12.474 31.714 1.00 92.50 606 VAL A O 1
ATOM 4644 N N . SER A 1 607 ? -22.522 13.697 33.194 1.00 92.19 607 SER A N 1
ATOM 4645 C CA . SER A 1 607 ? -22.266 12.588 34.120 1.00 92.19 607 SER A CA 1
ATOM 4646 C C . SER A 1 607 ? -23.533 12.136 34.851 1.00 92.19 607 SER A C 1
ATOM 4648 O O . SER A 1 607 ? -24.296 12.960 35.360 1.00 92.19 607 SER A O 1
ATOM 4650 N N . LEU A 1 608 ? -23.742 10.819 34.920 1.00 90.12 608 LEU A N 1
ATOM 4651 C CA . LEU A 1 608 ? -24.711 10.181 35.818 1.00 90.12 608 LEU A CA 1
ATOM 4652 C C . LEU A 1 608 ? -24.067 9.709 37.116 1.00 90.12 608 LEU A C 1
ATOM 4654 O O . LEU A 1 608 ? -24.712 9.748 38.161 1.00 90.12 608 LEU A O 1
ATOM 4658 N N . GLY A 1 609 ? -22.816 9.257 37.057 1.00 90.69 609 GLY A N 1
ATOM 4659 C CA . GLY A 1 609 ? -22.097 8.784 38.229 1.00 90.69 609 GLY A CA 1
ATOM 4660 C C . GLY A 1 609 ? -20.782 8.094 37.892 1.00 90.69 609 GLY A C 1
ATOM 4661 O O . GLY A 1 609 ? -20.580 7.574 36.791 1.00 90.69 609 GLY A O 1
ATOM 4662 N N . SER A 1 610 ? -19.877 8.092 38.868 1.00 92.31 610 SER A N 1
ATOM 4663 C CA . SER A 1 610 ? -18.557 7.473 38.753 1.00 92.31 610 SER A CA 1
ATOM 4664 C C . SER A 1 610 ? -18.599 5.987 39.113 1.00 92.31 610 SER A C 1
ATOM 4666 O O . SER A 1 610 ? -19.152 5.586 40.136 1.00 92.31 610 SER A O 1
ATOM 4668 N N . ILE A 1 611 ? -17.950 5.169 38.292 1.00 92.62 611 ILE A N 1
ATOM 4669 C CA . ILE A 1 611 ? -17.754 3.738 38.504 1.00 92.62 611 ILE A CA 1
ATOM 4670 C C . ILE A 1 611 ? -16.506 3.537 39.360 1.00 92.62 611 ILE A C 1
ATOM 4672 O O . ILE A 1 611 ? -15.411 3.979 39.010 1.00 92.62 611 ILE A O 1
ATOM 4676 N N . SER A 1 612 ? -16.675 2.808 40.459 1.00 91.00 612 SER A N 1
ATOM 4677 C CA . SER A 1 612 ? -15.583 2.361 41.317 1.00 91.00 612 SER A CA 1
ATOM 4678 C C . SER A 1 612 ? -15.677 0.848 41.507 1.00 91.00 612 SER A C 1
ATOM 4680 O O . SER A 1 612 ? -16.318 0.377 42.442 1.00 91.00 612 SER A O 1
ATOM 4682 N N . ASN A 1 613 ? -15.052 0.083 40.611 1.00 92.06 613 ASN A N 1
ATOM 4683 C CA . ASN A 1 613 ? -14.984 -1.379 40.633 1.00 92.06 613 ASN A CA 1
ATOM 4684 C C . ASN A 1 613 ? -13.839 -1.883 41.528 1.00 92.06 613 ASN A C 1
ATOM 4686 O O . ASN A 1 613 ? -12.848 -2.448 41.062 1.00 92.06 613 ASN A O 1
ATOM 4690 N N . HIS A 1 614 ? -13.939 -1.623 42.828 1.00 89.50 614 HIS A N 1
ATOM 4691 C CA . HIS A 1 614 ? -13.067 -2.256 43.811 1.00 89.50 614 HIS A CA 1
ATOM 4692 C C . HIS A 1 614 ? -13.707 -2.309 45.197 1.00 89.50 614 HIS A C 1
ATOM 4694 O O . HIS A 1 614 ? -14.477 -1.423 45.571 1.00 89.50 614 HIS A O 1
ATOM 4700 N N . LEU A 1 615 ? -13.279 -3.293 45.988 1.00 87.62 615 LEU A N 1
ATOM 4701 C CA . LEU A 1 615 ? -13.478 -3.350 47.435 1.00 87.62 615 LEU A CA 1
ATOM 4702 C C . LEU A 1 615 ? -12.141 -3.055 48.114 1.00 87.62 615 LEU A C 1
ATOM 4704 O O . LEU A 1 615 ? -11.157 -3.773 47.917 1.00 87.62 615 LEU A O 1
ATOM 4708 N N . ARG A 1 616 ? -12.088 -1.968 48.885 1.00 87.12 616 ARG A N 1
ATOM 4709 C CA . ARG A 1 616 ? -10.884 -1.535 49.600 1.00 87.12 616 ARG A CA 1
ATOM 4710 C C . ARG A 1 616 ? -10.932 -2.039 51.035 1.00 87.12 616 ARG A C 1
ATOM 4712 O O . ARG A 1 616 ? -11.801 -1.621 51.784 1.00 87.12 616 ARG A O 1
ATOM 4719 N N . SER A 1 617 ? -9.921 -2.798 51.450 1.00 86.50 617 SER A N 1
ATOM 4720 C CA . SER A 1 617 ? -9.778 -3.236 52.841 1.00 86.50 617 SER A CA 1
ATOM 4721 C C . SER A 1 617 ? -8.344 -3.084 53.347 1.00 86.50 617 SER A C 1
ATOM 4723 O O . SER A 1 617 ? -7.380 -3.009 52.581 1.00 86.50 617 SER A O 1
ATOM 4725 N N . SER A 1 618 ? -8.190 -3.061 54.668 1.00 87.38 618 SER A N 1
ATOM 4726 C CA . SER A 1 618 ? -6.893 -3.232 55.319 1.00 87.38 618 SER A CA 1
ATOM 4727 C C . SER A 1 618 ? -6.543 -4.718 55.421 1.00 87.38 618 SER A C 1
ATOM 4729 O O . SER A 1 618 ? -7.419 -5.561 55.634 1.00 87.38 618 SER A O 1
ATOM 4731 N N . CYS A 1 619 ? -5.263 -5.056 55.289 1.00 88.00 619 CYS A N 1
ATOM 4732 C CA . CYS A 1 619 ? -4.799 -6.439 55.283 1.00 88.00 619 CYS A CA 1
ATOM 4733 C C . CYS A 1 619 ? -3.540 -6.668 56.120 1.00 8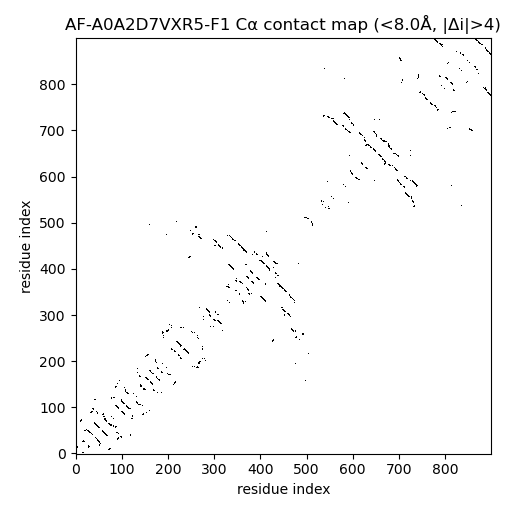8.00 619 CYS A C 1
ATOM 4735 O O . CYS A 1 619 ? -2.756 -5.760 56.377 1.00 88.00 619 CYS A O 1
ATOM 4737 N N . SER A 1 620 ? -3.349 -7.927 56.498 1.00 89.00 620 SER A N 1
ATOM 4738 C CA . SER A 1 620 ? -2.111 -8.491 57.024 1.00 89.00 620 SER A CA 1
ATOM 4739 C C . SER A 1 620 ? -1.655 -9.605 56.085 1.00 89.00 620 SER A C 1
ATOM 4741 O O . SER A 1 620 ? -2.446 -10.475 55.707 1.00 89.00 620 SER A O 1
ATOM 4743 N N . VAL A 1 621 ? -0.391 -9.554 55.673 1.00 91.06 621 VAL A N 1
ATOM 4744 C CA . VAL A 1 621 ? 0.196 -10.506 54.726 1.00 91.06 621 VAL A CA 1
ATOM 4745 C C . VAL A 1 621 ? 1.084 -11.492 55.485 1.00 91.06 621 VAL A C 1
ATOM 4747 O O . VAL A 1 621 ? 1.813 -11.125 56.403 1.00 91.06 621 VAL A O 1
ATOM 4750 N N . SER A 1 622 ? 1.008 -12.773 55.131 1.00 91.12 622 SER A N 1
ATOM 4751 C CA . SER A 1 622 ? 1.909 -13.816 55.628 1.00 91.12 622 SER A CA 1
ATOM 4752 C C . SER A 1 622 ? 2.216 -14.799 54.501 1.00 91.12 622 SER A C 1
ATOM 4754 O O . SER A 1 622 ? 1.400 -15.663 54.161 1.00 91.12 622 SER A O 1
ATOM 4756 N N . GLY A 1 623 ? 3.388 -14.651 53.882 1.00 91.62 623 GLY A N 1
ATOM 4757 C CA . GLY A 1 623 ? 3.764 -15.420 52.698 1.00 91.62 623 GLY A CA 1
ATOM 4758 C C . GLY A 1 623 ? 2.812 -15.132 51.534 1.00 91.62 623 GLY A C 1
ATOM 4759 O O . GLY A 1 623 ? 2.703 -13.991 51.092 1.00 91.62 623 GLY A O 1
ATOM 4760 N N . ARG A 1 624 ? 2.113 -16.166 51.048 1.00 92.75 624 ARG A N 1
ATOM 4761 C CA . ARG A 1 624 ? 1.077 -16.070 49.996 1.00 92.75 624 ARG A CA 1
ATOM 4762 C C . ARG A 1 624 ? -0.344 -15.895 50.537 1.00 92.75 624 ARG A C 1
ATOM 4764 O O . ARG A 1 624 ? -1.287 -15.830 49.753 1.00 92.75 624 ARG A O 1
ATOM 4771 N N . THR A 1 625 ? -0.505 -15.869 51.856 1.00 92.88 625 THR A N 1
ATOM 4772 C CA . THR A 1 625 ? -1.818 -15.747 52.493 1.00 92.88 625 THR A CA 1
ATOM 4773 C C . THR A 1 625 ? -2.052 -14.329 52.980 1.00 92.88 625 THR A C 1
ATOM 4775 O O . THR A 1 625 ? -1.125 -13.661 53.444 1.00 92.88 625 THR A O 1
ATOM 4778 N N . VAL A 1 626 ? -3.292 -13.864 52.867 1.00 91.38 626 VAL A N 1
ATOM 4779 C CA . VAL A 1 626 ? -3.698 -12.511 53.243 1.00 91.38 626 VAL A CA 1
ATOM 4780 C C . VAL A 1 626 ? -4.965 -12.579 54.078 1.00 91.38 626 VAL A C 1
ATOM 4782 O O . VAL A 1 626 ? -5.913 -13.278 53.728 1.00 91.38 626 VAL A O 1
ATOM 4785 N N . ARG A 1 627 ? -4.981 -11.845 55.188 1.00 88.56 627 ARG A N 1
ATOM 4786 C CA . ARG A 1 627 ? -6.102 -11.785 56.136 1.00 88.56 627 ARG A CA 1
ATOM 4787 C C . ARG A 1 627 ? -6.518 -10.333 56.322 1.00 88.56 627 ARG A C 1
ATOM 4789 O O . ARG A 1 627 ? -5.650 -9.459 56.328 1.00 88.56 627 ARG A O 1
ATOM 4796 N N . GLY A 1 628 ? -7.805 -10.068 56.520 1.00 85.19 628 GLY A N 1
ATOM 4797 C CA . GLY A 1 628 ? -8.280 -8.719 56.843 1.00 85.19 628 GLY A CA 1
ATOM 4798 C C . GLY A 1 628 ? -7.705 -8.215 58.173 1.00 85.19 628 GLY A C 1
ATOM 4799 O O . GLY A 1 628 ? -7.655 -8.962 59.153 1.00 85.19 628 GLY A O 1
ATOM 4800 N N . ALA A 1 629 ? -7.251 -6.962 58.215 1.00 80.06 629 ALA A N 1
ATOM 4801 C CA . ALA A 1 629 ? -6.806 -6.326 59.455 1.00 80.06 629 ALA A CA 1
ATOM 4802 C C . ALA A 1 629 ? -8.007 -5.853 60.301 1.00 80.06 629 ALA A C 1
ATOM 4804 O O . ALA A 1 629 ? -9.132 -5.728 59.809 1.00 80.06 629 ALA A O 1
ATOM 4805 N N . ALA A 1 630 ? -7.774 -5.569 61.585 1.00 70.44 630 ALA A N 1
ATOM 4806 C CA . ALA A 1 630 ? -8.787 -4.944 62.432 1.00 70.44 630 ALA A CA 1
ATOM 4807 C C . ALA A 1 630 ? -9.119 -3.536 61.894 1.00 70.44 630 ALA A C 1
ATOM 4809 O O . ALA A 1 630 ? -8.218 -2.860 61.400 1.00 70.44 630 ALA A O 1
ATOM 4810 N N . SER A 1 631 ? -10.367 -3.071 62.074 1.00 62.97 631 SER A N 1
ATOM 4811 C CA . SER A 1 631 ? -10.876 -1.691 61.832 1.00 62.97 631 SER A CA 1
ATOM 4812 C C . SER A 1 631 ? -11.724 -1.424 60.575 1.00 62.97 631 SER A C 1
ATOM 4814 O O . SER A 1 631 ? -12.203 -0.306 60.430 1.00 62.97 631 SER A O 1
ATOM 4816 N N . MET A 1 632 ? -12.006 -2.418 59.723 1.00 61.25 632 MET A N 1
ATOM 4817 C CA . MET A 1 632 ? -12.962 -2.278 58.604 1.00 61.25 632 MET A CA 1
ATOM 4818 C C . MET A 1 632 ? -14.079 -3.334 58.689 1.00 61.25 632 MET A C 1
ATOM 4820 O O . MET A 1 632 ? -13.832 -4.503 59.005 1.00 61.25 632 MET A O 1
ATOM 4824 N N . LEU A 1 633 ? -15.329 -2.917 58.458 1.00 55.81 633 LEU A N 1
ATOM 4825 C CA . LEU A 1 633 ? -16.504 -3.794 58.428 1.00 55.81 633 LEU A CA 1
ATOM 4826 C C . LEU A 1 633 ? -16.775 -4.247 56.985 1.00 55.81 633 LEU A C 1
ATOM 4828 O O . LEU A 1 633 ? -17.662 -3.721 56.328 1.00 55.81 633 LEU A O 1
ATOM 4832 N N . GLU A 1 634 ? -16.032 -5.241 56.511 1.00 71.31 634 GLU A N 1
ATOM 4833 C CA . GLU A 1 634 ? -16.288 -5.867 55.204 1.00 71.31 634 GLU A CA 1
ATOM 4834 C C . GLU A 1 634 ? -17.430 -6.903 55.269 1.00 71.31 634 GLU A C 1
ATOM 4836 O O . GLU A 1 634 ? -17.726 -7.427 56.355 1.00 71.31 634 GLU A O 1
ATOM 4841 N N . PRO A 1 635 ? -18.083 -7.230 54.138 1.00 75.94 635 PRO A N 1
ATOM 4842 C CA . PRO A 1 635 ? -19.106 -8.267 54.083 1.00 75.94 635 PRO A CA 1
ATOM 4843 C C . PRO A 1 635 ? -18.540 -9.671 54.368 1.00 75.94 635 PRO A C 1
ATOM 4845 O O . PRO A 1 635 ? -17.330 -9.915 54.368 1.00 75.94 635 PRO A O 1
ATOM 4848 N N . TYR A 1 636 ? -19.444 -10.613 54.643 1.00 85.88 636 TYR A N 1
ATOM 4849 C CA . TYR A 1 636 ? -19.113 -12.034 54.741 1.00 85.88 636 TYR A CA 1
ATOM 4850 C C . TYR A 1 636 ? -18.906 -12.612 53.340 1.00 85.88 636 TYR A C 1
ATOM 4852 O O . TYR A 1 636 ? -19.825 -12.541 52.521 1.00 85.88 636 TYR A O 1
ATOM 4860 N N . TYR A 1 637 ? -17.742 -13.209 53.095 1.00 89.12 637 TYR A N 1
ATOM 4861 C CA . TYR A 1 637 ? -17.448 -13.943 51.868 1.00 89.12 637 TYR A CA 1
ATOM 4862 C C . TYR A 1 637 ? -17.686 -15.432 52.075 1.00 89.12 637 TYR A C 1
ATOM 4864 O O . TYR A 1 637 ? -17.270 -16.017 53.081 1.00 89.12 637 TYR A O 1
ATOM 4872 N N . SER A 1 638 ? -18.346 -16.042 51.099 1.00 90.69 638 SER A N 1
ATOM 4873 C CA . SER A 1 638 ? -18.488 -17.490 51.009 1.00 90.69 638 SER A CA 1
ATOM 4874 C C . SER A 1 638 ? -17.184 -18.137 50.534 1.00 90.69 638 SER A C 1
ATOM 4876 O O . SER A 1 638 ? -16.299 -17.477 49.979 1.00 90.69 638 SER A O 1
ATOM 4878 N N . PHE A 1 639 ? -17.024 -19.432 50.809 1.00 91.31 639 PHE A N 1
ATOM 4879 C CA . PHE A 1 639 ? -15.833 -20.175 50.400 1.00 91.31 639 PHE A CA 1
ATOM 4880 C C . PHE A 1 639 ? -15.658 -20.101 48.874 1.00 91.31 639 PHE A C 1
ATOM 4882 O O . PHE A 1 639 ? -16.606 -20.358 48.137 1.00 91.31 639 PHE A O 1
ATOM 4889 N N . ASN A 1 640 ? -14.453 -19.761 48.411 1.00 90.94 640 ASN A N 1
ATOM 4890 C CA . ASN A 1 640 ? -14.101 -19.581 46.995 1.00 90.94 640 ASN A CA 1
ATOM 4891 C C . ASN A 1 640 ? -14.859 -18.501 46.190 1.00 90.94 640 ASN A C 1
ATOM 4893 O O . ASN A 1 640 ? -14.670 -18.428 44.980 1.00 90.94 640 ASN A O 1
ATOM 4897 N N . GLU A 1 641 ? -15.630 -17.609 46.818 1.00 90.00 641 GLU A N 1
ATOM 4898 C CA . GLU A 1 641 ? -16.303 -16.486 46.132 1.00 90.00 641 GLU A CA 1
ATOM 4899 C C . GLU A 1 641 ? -15.343 -15.542 45.386 1.00 90.00 641 GLU A C 1
ATOM 4901 O O . GLU A 1 641 ? -15.681 -14.988 44.342 1.00 90.00 641 GLU A O 1
ATOM 4906 N N . LEU A 1 642 ? -14.141 -15.343 45.932 1.00 90.88 642 LEU A N 1
ATOM 4907 C CA . LEU A 1 642 ? -13.144 -14.398 45.423 1.00 90.88 642 LEU A CA 1
ATOM 4908 C C . LEU A 1 642 ? -12.131 -15.060 44.481 1.00 90.88 642 LEU A C 1
ATOM 4910 O O . LEU A 1 642 ? -11.201 -14.403 44.010 1.00 90.88 642 LEU A O 1
ATOM 4914 N N . ALA A 1 643 ? -12.261 -16.363 44.220 1.00 90.00 643 ALA A N 1
ATOM 4915 C CA . ALA A 1 643 ? -11.355 -17.070 43.327 1.00 90.00 643 ALA A CA 1
ATOM 4916 C C . ALA A 1 643 ? -11.422 -16.473 41.910 1.00 90.00 643 ALA A C 1
ATOM 4918 O O . ALA A 1 643 ? -12.492 -16.217 41.364 1.00 90.00 643 ALA A O 1
ATOM 4919 N N . GLY A 1 644 ? -10.258 -16.218 41.312 1.00 89.00 644 GLY A N 1
ATOM 4920 C CA . GLY A 1 644 ? -10.153 -15.614 39.984 1.00 89.00 644 GLY A CA 1
ATOM 4921 C C . GLY A 1 644 ? -10.175 -14.085 39.962 1.00 89.00 644 GLY A C 1
ATOM 4922 O O . GLY A 1 644 ? -9.790 -13.516 38.939 1.00 89.00 644 GLY A O 1
ATOM 4923 N N . TRP A 1 645 ? -10.529 -13.422 41.069 1.00 92.94 645 TRP A N 1
ATOM 4924 C CA . TRP A 1 645 ? -10.479 -11.964 41.171 1.00 92.94 645 TRP A CA 1
ATOM 4925 C C . TRP A 1 645 ? -9.036 -11.461 41.088 1.00 92.94 645 TRP A C 1
ATOM 4927 O O . TRP A 1 645 ? -8.084 -12.125 41.520 1.00 92.94 645 TRP A O 1
ATOM 4937 N N . THR A 1 646 ? -8.871 -10.255 40.558 1.00 94.44 646 THR A N 1
ATOM 4938 C CA . THR A 1 646 ? -7.598 -9.537 40.620 1.00 94.44 646 THR A CA 1
ATOM 4939 C C . THR A 1 646 ? -7.557 -8.727 41.907 1.00 94.44 646 THR A C 1
ATOM 4941 O O . THR A 1 646 ? -8.575 -8.241 42.386 1.00 94.44 646 THR A O 1
ATOM 4944 N N . CYS A 1 647 ? -6.382 -8.559 42.493 1.00 93.00 647 CYS A N 1
ATOM 4945 C CA . CYS A 1 647 ? -6.190 -7.616 43.581 1.00 93.00 647 CYS A CA 1
ATOM 4946 C C . CYS A 1 647 ? -4.885 -6.852 43.411 1.00 93.00 647 CYS A C 1
ATOM 4948 O O . CYS A 1 647 ? -3.985 -7.304 42.704 1.00 93.00 647 CYS A O 1
ATOM 4950 N N . TYR A 1 648 ? -4.759 -5.697 44.055 1.00 93.12 648 TYR A N 1
ATOM 4951 C CA . TYR A 1 648 ? -3.454 -5.068 44.221 1.00 93.12 648 TYR A CA 1
ATOM 4952 C C . TYR A 1 648 ? -3.221 -4.606 45.648 1.00 93.12 648 TYR A C 1
ATOM 4954 O O . TYR A 1 648 ? -4.144 -4.246 46.382 1.00 93.12 648 TYR A O 1
ATOM 4962 N N . PHE A 1 649 ? -1.946 -4.616 46.014 1.00 93.25 649 PHE A N 1
ATOM 4963 C CA . PHE A 1 649 ? -1.447 -4.170 47.303 1.00 93.25 649 PHE A CA 1
ATOM 4964 C C . PHE A 1 649 ? -0.797 -2.804 47.146 1.00 93.25 649 PHE A C 1
ATOM 4966 O O . PHE A 1 649 ? -0.101 -2.569 46.156 1.00 93.25 649 PHE A O 1
ATOM 4973 N N . LEU A 1 650 ? -1.015 -1.927 48.124 1.00 90.00 650 LEU A N 1
ATOM 4974 C CA . LEU A 1 650 ? -0.263 -0.682 48.244 1.00 90.00 650 LEU A CA 1
ATOM 4975 C C . LEU A 1 650 ? 0.863 -0.860 49.260 1.00 90.00 650 LEU A C 1
ATOM 4977 O O . LEU A 1 650 ? 0.609 -1.204 50.415 1.00 90.00 650 LEU A O 1
ATOM 4981 N N . ASP A 1 651 ? 2.087 -0.578 48.825 1.00 88.06 651 ASP A N 1
ATOM 4982 C CA . ASP A 1 651 ? 3.277 -0.542 49.674 1.00 88.06 651 ASP A CA 1
ATOM 4983 C C . ASP A 1 651 ? 4.195 0.595 49.203 1.00 88.06 651 ASP A C 1
ATOM 4985 O O . ASP A 1 651 ? 4.590 0.645 48.038 1.00 88.06 651 ASP A O 1
ATOM 4989 N N . GLY A 1 652 ? 4.448 1.574 50.078 1.00 83.00 652 GLY A N 1
ATOM 4990 C CA . GLY A 1 652 ? 5.261 2.756 49.754 1.00 83.00 652 GLY A CA 1
ATOM 4991 C C . GLY A 1 652 ? 4.758 3.610 48.576 1.00 83.00 652 GLY A C 1
ATOM 4992 O O . GLY A 1 652 ? 5.554 4.310 47.962 1.00 83.00 652 GLY A O 1
ATOM 4993 N N . GLY A 1 653 ? 3.466 3.538 48.229 1.00 83.19 653 GLY A N 1
ATOM 4994 C CA . GLY A 1 653 ? 2.872 4.234 47.074 1.00 83.19 653 GLY A CA 1
ATOM 4995 C C . GLY A 1 653 ? 2.866 3.430 45.767 1.00 83.19 653 GLY A C 1
ATOM 4996 O O . GLY A 1 653 ? 2.152 3.799 44.838 1.00 83.19 653 GLY A O 1
ATOM 4997 N N . ASN A 1 654 ? 3.574 2.299 45.714 1.00 86.94 654 ASN A N 1
ATOM 4998 C CA . ASN A 1 654 ? 3.590 1.406 44.557 1.00 86.94 654 ASN A CA 1
ATOM 4999 C C . ASN A 1 654 ? 2.419 0.414 44.595 1.00 86.94 654 ASN A C 1
ATOM 5001 O O . ASN A 1 654 ? 2.029 -0.062 45.667 1.00 86.94 654 ASN A O 1
ATOM 5005 N N . LYS A 1 655 ? 1.883 0.078 43.415 1.00 90.38 655 LYS A N 1
ATOM 5006 C CA . LYS A 1 655 ? 0.825 -0.925 43.236 1.00 90.38 655 LYS A CA 1
ATOM 5007 C C . LYS A 1 655 ? 1.425 -2.267 42.833 1.00 90.38 655 LYS A C 1
ATOM 5009 O O . LYS A 1 655 ? 2.139 -2.369 41.841 1.00 90.38 655 LYS A O 1
ATOM 5014 N N . TYR A 1 656 ? 1.083 -3.319 43.569 1.00 92.31 656 TYR A N 1
ATOM 5015 C CA . TYR A 1 656 ? 1.515 -4.684 43.263 1.00 92.31 656 TYR A CA 1
ATOM 5016 C C . TYR A 1 656 ? 0.308 -5.562 42.960 1.00 92.31 656 TYR A C 1
ATOM 5018 O O . TYR A 1 656 ? -0.375 -6.003 43.883 1.00 92.31 656 TYR A O 1
ATOM 5026 N N . PHE A 1 657 ? 0.046 -5.826 41.679 1.00 92.94 657 PHE A N 1
ATOM 5027 C CA . PHE A 1 657 ? -1.086 -6.652 41.256 1.00 92.94 657 PHE A CA 1
ATOM 5028 C C . PHE A 1 657 ? -0.829 -8.152 41.470 1.00 92.94 657 PHE A C 1
ATOM 5030 O O . PHE A 1 657 ? 0.287 -8.637 41.269 1.00 92.94 657 PHE A O 1
ATOM 5037 N N . ARG A 1 658 ? -1.865 -8.886 41.879 1.00 94.12 658 ARG A N 1
ATOM 5038 C CA . ARG A 1 658 ? -1.891 -10.334 42.138 1.00 94.12 658 ARG A CA 1
ATOM 5039 C C . ARG A 1 658 ? -3.239 -10.922 41.727 1.00 94.12 658 ARG A C 1
ATOM 5041 O O . ARG A 1 658 ? -4.222 -10.193 41.586 1.00 94.12 658 ARG A O 1
ATOM 5048 N N . LYS A 1 659 ? -3.297 -12.244 41.578 1.00 94.50 659 LYS A N 1
ATOM 5049 C CA . LYS A 1 659 ? -4.547 -12.981 41.352 1.00 94.50 659 LYS A CA 1
ATOM 5050 C C . LYS A 1 659 ? -4.910 -13.805 42.583 1.00 94.50 659 LYS A C 1
ATOM 5052 O O . LYS A 1 659 ? -4.058 -14.489 43.154 1.00 94.50 659 LYS A O 1
ATOM 5057 N N . VAL A 1 660 ? -6.173 -13.748 42.994 1.00 94.31 660 VAL A N 1
ATOM 5058 C CA . VAL A 1 660 ? -6.694 -14.563 44.097 1.00 94.31 660 VAL A CA 1
ATOM 5059 C C . VAL A 1 660 ? -6.932 -15.984 43.588 1.00 94.31 660 VAL A C 1
ATOM 5061 O O . VAL A 1 660 ? -7.675 -16.202 42.633 1.00 94.31 660 VAL A O 1
ATOM 5064 N N . VAL A 1 661 ? -6.276 -16.957 44.218 1.00 94.44 661 VAL A N 1
ATOM 5065 C CA . VAL A 1 661 ? -6.361 -18.385 43.871 1.00 94.44 661 VAL A CA 1
ATOM 5066 C C . VAL A 1 661 ? -7.536 -19.047 44.586 1.00 94.44 661 VAL A C 1
ATOM 5068 O O . VAL A 1 661 ? -8.268 -19.815 43.977 1.00 94.44 661 VAL A O 1
ATOM 5071 N N . SER A 1 662 ? -7.714 -18.758 45.876 1.00 94.12 662 SER A N 1
ATOM 5072 C CA . SER A 1 662 ? -8.836 -19.254 46.682 1.00 94.12 662 SER A CA 1
ATOM 5073 C C . SER A 1 662 ? -9.072 -18.359 47.896 1.00 94.12 662 SER A C 1
ATOM 5075 O O . SER A 1 662 ? -8.191 -17.575 48.279 1.00 94.12 662 SER A O 1
ATOM 5077 N N . ASN A 1 663 ? -10.233 -18.508 48.533 1.00 93.31 663 ASN A N 1
ATOM 5078 C CA . ASN A 1 663 ? -10.511 -17.909 49.833 1.00 93.31 663 ASN A CA 1
ATOM 5079 C C . ASN A 1 663 ? -11.302 -18.846 50.746 1.00 93.31 663 ASN A C 1
ATOM 5081 O O . ASN A 1 663 ? -12.193 -19.565 50.295 1.00 93.31 663 ASN A O 1
ATOM 5085 N N . THR A 1 664 ? -11.026 -18.773 52.047 1.00 92.88 664 THR A N 1
ATOM 5086 C CA . THR A 1 664 ? -11.892 -19.379 53.065 1.00 92.88 664 THR A CA 1
ATOM 5087 C C . THR A 1 664 ? -13.125 -18.513 53.312 1.00 92.88 664 THR A C 1
ATOM 5089 O O . THR A 1 664 ? -13.137 -17.316 53.012 1.00 92.88 664 THR A O 1
ATOM 5092 N N . GLU A 1 665 ? -14.157 -19.105 53.902 1.00 90.25 665 GLU A N 1
ATOM 5093 C CA . GLU A 1 665 ? -15.350 -18.395 54.334 1.00 90.25 665 GLU A CA 1
ATOM 5094 C C . GLU A 1 665 ? -15.089 -17.549 55.587 1.00 90.25 665 GLU A C 1
ATOM 5096 O O . GLU A 1 665 ? -14.317 -17.929 56.476 1.00 90.25 665 GLU A O 1
ATOM 5101 N N . GLY A 1 666 ? -15.757 -16.403 55.677 1.00 88.62 666 GLY A N 1
ATOM 5102 C CA . GLY A 1 666 ? -15.637 -15.505 56.818 1.00 88.62 666 GLY A CA 1
ATOM 5103 C C . GLY A 1 666 ? -15.722 -14.036 56.438 1.00 88.62 666 GLY A C 1
ATOM 5104 O O . GLY A 1 666 ? -15.910 -13.660 55.283 1.00 88.62 666 GLY A O 1
ATOM 5105 N N . LYS A 1 667 ? -15.563 -13.183 57.443 1.00 85.94 667 LYS A N 1
ATOM 5106 C CA . LYS A 1 667 ? -15.486 -11.737 57.257 1.00 85.94 667 LYS A CA 1
ATOM 5107 C C . LYS A 1 667 ? -14.061 -11.342 56.886 1.00 85.94 667 LYS A C 1
ATOM 5109 O O . LYS A 1 667 ? -13.120 -11.747 57.567 1.00 85.94 667 LYS A O 1
ATOM 5114 N N . PHE A 1 668 ? -13.869 -10.528 55.852 1.00 84.19 668 PHE A N 1
ATOM 5115 C CA . PHE A 1 668 ? -12.536 -10.011 55.519 1.00 84.19 668 PHE A CA 1
ATOM 5116 C C . PHE A 1 668 ? -12.195 -8.776 56.373 1.00 84.19 668 PHE A C 1
ATOM 5118 O O . PHE A 1 668 ? -12.093 -7.660 55.888 1.00 84.19 668 PHE A O 1
ATOM 5125 N N . GLY A 1 669 ? -12.077 -8.977 57.687 1.00 78.31 669 GLY A N 1
ATOM 5126 C CA . GLY A 1 669 ? -11.870 -7.925 58.686 1.00 78.31 669 GLY A CA 1
ATOM 5127 C C . GLY A 1 669 ? -12.122 -8.446 60.103 1.00 78.31 669 GLY A C 1
ATOM 5128 O O . GLY A 1 669 ? -12.195 -9.655 60.321 1.00 78.31 669 GLY A O 1
ATOM 5129 N N . GLY A 1 670 ? -12.275 -7.550 61.079 1.00 69.00 670 GLY A N 1
ATOM 5130 C CA . GLY A 1 670 ? -12.544 -7.920 62.480 1.00 69.00 670 GLY A CA 1
ATOM 5131 C C . GLY A 1 670 ? -11.319 -8.440 63.246 1.00 69.00 670 GLY A C 1
ATOM 5132 O O . GLY A 1 670 ? -10.184 -8.278 62.804 1.00 69.00 670 GLY A O 1
ATOM 5133 N N . THR A 1 671 ? -11.539 -9.028 64.426 1.00 66.19 671 THR A N 1
ATOM 5134 C CA . THR A 1 671 ? -10.495 -9.686 65.232 1.00 66.19 671 THR A CA 1
ATOM 5135 C C . THR A 1 671 ? -10.702 -11.196 65.246 1.00 66.19 671 THR A C 1
ATOM 5137 O O . THR A 1 671 ? -11.836 -11.675 65.326 1.00 66.19 671 THR A O 1
ATOM 5140 N N . ALA A 1 672 ? -9.596 -11.949 65.233 1.00 62.38 672 ALA A N 1
ATOM 5141 C CA . ALA A 1 672 ? -9.593 -13.416 65.238 1.00 62.38 672 ALA A CA 1
ATOM 5142 C C . ALA A 1 672 ? -10.344 -14.049 66.429 1.00 62.38 672 ALA A C 1
ATOM 5144 O O . ALA A 1 672 ? -10.673 -15.230 66.390 1.00 62.38 672 ALA A O 1
ATOM 5145 N N . THR A 1 673 ? -10.621 -13.279 67.485 1.00 68.88 673 THR A N 1
ATOM 5146 C CA . THR A 1 673 ? -11.301 -13.733 68.705 1.00 68.88 673 THR A CA 1
ATOM 5147 C C . THR A 1 673 ? -12.820 -13.556 68.687 1.00 68.88 673 THR A C 1
ATOM 5149 O O . THR A 1 673 ? -13.492 -14.159 69.515 1.00 68.88 673 THR A O 1
ATOM 5152 N N . THR A 1 674 ? -13.380 -12.744 67.780 1.00 71.00 674 THR A N 1
ATOM 5153 C CA . THR A 1 674 ? -14.819 -12.396 67.787 1.00 71.00 674 THR A CA 1
ATOM 5154 C C . THR A 1 674 ? -15.563 -12.814 66.523 1.00 71.00 674 THR A C 1
ATOM 5156 O O . THR A 1 674 ? -16.776 -12.999 66.557 1.00 71.00 674 THR A O 1
ATOM 5159 N N . THR A 1 675 ? -14.856 -12.986 65.404 1.00 77.31 675 THR A N 1
ATOM 5160 C CA . THR A 1 675 ? -15.450 -13.346 64.109 1.00 77.31 675 THR A CA 1
ATOM 5161 C C . THR A 1 675 ? -14.502 -14.242 63.318 1.00 77.31 675 THR A C 1
ATOM 5163 O O . THR A 1 675 ? -13.288 -14.039 63.348 1.00 77.31 675 THR A O 1
ATOM 5166 N N . LYS A 1 676 ? -15.040 -15.229 62.587 1.00 85.19 676 LYS A N 1
ATOM 5167 C CA . LYS A 1 676 ? -14.241 -16.037 61.655 1.00 85.19 676 LYS A CA 1
ATOM 5168 C C . LYS A 1 676 ? -13.753 -15.146 60.510 1.00 85.19 676 LYS A C 1
ATOM 5170 O O . LYS A 1 676 ? -14.573 -14.576 59.788 1.00 85.19 676 LYS A O 1
ATOM 5175 N N . GLN A 1 677 ? -12.435 -15.032 60.357 1.00 86.00 677 GLN A N 1
ATOM 5176 C CA . GLN A 1 677 ? -11.821 -14.211 59.317 1.00 86.00 677 GLN A CA 1
ATOM 5177 C C . GLN A 1 677 ? -11.650 -14.996 58.014 1.00 86.00 677 GLN A C 1
ATOM 5179 O O . GLN A 1 677 ? -11.227 -16.152 58.037 1.00 86.00 677 GLN A O 1
ATOM 5184 N N . ALA A 1 678 ? -11.932 -14.350 56.884 1.00 89.06 678 ALA A N 1
ATOM 5185 C CA . ALA A 1 678 ? -11.595 -14.888 55.571 1.00 89.06 678 ALA A CA 1
ATOM 5186 C C . ALA A 1 678 ? -10.080 -14.777 55.324 1.00 89.06 678 ALA A C 1
ATOM 5188 O O . ALA A 1 678 ? -9.475 -13.723 55.551 1.00 89.06 678 ALA A O 1
ATOM 5189 N N . ILE A 1 679 ? -9.476 -15.865 54.847 1.00 91.12 679 ILE A N 1
ATOM 5190 C CA . ILE A 1 679 ? -8.073 -15.932 54.440 1.00 91.12 679 ILE A CA 1
ATOM 5191 C C . ILE A 1 679 ? -8.039 -16.107 52.925 1.00 91.12 679 ILE A C 1
ATOM 5193 O O . ILE A 1 679 ? -8.587 -17.074 52.398 1.00 91.12 679 ILE A O 1
ATOM 5197 N N . LEU A 1 680 ? -7.386 -15.177 52.232 1.00 93.69 680 LEU A N 1
ATOM 5198 C CA . LEU A 1 680 ? -7.137 -15.244 50.794 1.00 93.69 680 LEU A CA 1
ATOM 5199 C C . LEU A 1 680 ? -5.792 -15.914 50.546 1.00 93.69 680 LEU A C 1
ATOM 5201 O O . LEU A 1 680 ? -4.814 -15.610 51.229 1.00 93.69 680 LEU A O 1
ATOM 5205 N N . THR A 1 681 ? -5.718 -16.757 49.524 1.00 95.06 681 THR A N 1
ATOM 5206 C CA . THR A 1 681 ? -4.449 -17.244 48.976 1.00 95.06 681 THR A CA 1
ATOM 5207 C C . THR A 1 681 ? -4.231 -16.606 47.614 1.00 95.06 681 THR A C 1
ATOM 5209 O O . THR A 1 681 ? -5.087 -16.729 46.741 1.00 95.06 681 THR A O 1
ATOM 5212 N N . VAL A 1 682 ? -3.094 -15.939 47.416 1.00 95.38 682 VAL A N 1
ATOM 5213 C CA . VAL A 1 682 ? -2.736 -15.306 46.136 1.00 95.38 682 VAL A CA 1
ATOM 5214 C C . VAL A 1 682 ? -1.710 -16.126 45.346 1.00 95.38 682 VAL A C 1
ATOM 5216 O O . VAL A 1 682 ? -1.009 -16.996 45.878 1.00 95.38 682 VAL A O 1
ATOM 5219 N N . ASP A 1 683 ? -1.643 -15.868 44.044 1.00 94.00 683 ASP A N 1
ATOM 5220 C CA . ASP A 1 683 ? -0.755 -16.531 43.085 1.00 94.00 683 ASP A CA 1
ATOM 5221 C C . ASP A 1 683 ? 0.731 -16.355 43.433 1.00 94.00 683 ASP A C 1
ATOM 5223 O O . ASP A 1 683 ? 1.473 -17.333 43.506 1.00 94.00 683 ASP A O 1
ATOM 5227 N N . THR A 1 684 ? 1.139 -15.129 43.748 1.00 93.50 684 THR A N 1
ATOM 5228 C CA . THR A 1 684 ? 2.514 -14.759 44.091 1.00 93.50 684 THR A CA 1
ATOM 5229 C C . THR A 1 684 ? 2.535 -13.991 45.406 1.00 93.50 684 THR A C 1
ATOM 5231 O O . THR A 1 684 ? 1.664 -13.160 45.657 1.00 93.50 684 THR A O 1
ATOM 5234 N N . ALA A 1 685 ? 3.547 -14.225 46.248 1.00 92.06 685 ALA A N 1
ATOM 5235 C CA . ALA A 1 685 ? 3.680 -13.512 47.518 1.00 92.06 685 ALA A CA 1
ATOM 5236 C C . ALA A 1 685 ? 3.665 -11.979 47.285 1.00 92.06 685 ALA A C 1
ATOM 5238 O O . ALA A 1 685 ? 4.417 -11.477 46.437 1.00 92.06 685 ALA A O 1
ATOM 5239 N N . PRO A 1 686 ? 2.784 -11.220 47.961 1.00 91.44 686 PRO A N 1
ATOM 5240 C CA . PRO A 1 686 ? 2.819 -9.766 47.910 1.00 91.44 686 PRO A CA 1
ATOM 5241 C C . PRO A 1 686 ? 3.916 -9.215 48.839 1.00 91.44 686 PRO A C 1
ATOM 5243 O O . PRO A 1 686 ? 4.501 -9.976 49.622 1.00 91.44 686 PRO A O 1
ATOM 5246 N N . PRO A 1 687 ? 4.219 -7.905 48.775 1.00 92.75 687 PRO A N 1
ATOM 5247 C CA . PRO A 1 687 ? 5.085 -7.263 49.759 1.00 92.75 687 PRO A CA 1
ATOM 5248 C C . PRO A 1 687 ? 4.569 -7.519 51.177 1.00 92.75 687 PRO A C 1
ATOM 5250 O O . PRO A 1 687 ? 3.391 -7.313 51.468 1.00 92.75 687 PRO A O 1
ATOM 5253 N N . GLN A 1 688 ? 5.443 -7.991 52.065 1.00 91.94 688 GLN A N 1
ATOM 5254 C CA . GLN A 1 688 ? 5.041 -8.398 53.419 1.00 91.94 688 GLN A CA 1
ATOM 5255 C C . GLN A 1 688 ? 4.718 -7.196 54.328 1.00 91.94 688 GLN A C 1
ATOM 5257 O O . GLN A 1 688 ? 4.110 -7.365 55.379 1.00 91.94 688 GLN A O 1
ATOM 5262 N N . THR A 1 689 ? 5.095 -5.987 53.910 1.00 90.88 689 THR A N 1
ATOM 5263 C CA . THR A 1 689 ? 4.795 -4.701 54.557 1.00 90.88 689 THR A CA 1
ATOM 5264 C C . THR A 1 689 ? 3.463 -4.092 54.113 1.00 90.88 689 THR A C 1
ATOM 5266 O O . THR A 1 689 ? 3.040 -3.087 54.683 1.00 90.88 689 THR A O 1
ATOM 5269 N N . ALA A 1 690 ? 2.777 -4.679 53.124 1.00 89.25 690 ALA A N 1
ATOM 5270 C CA . ALA A 1 690 ? 1.527 -4.136 52.605 1.00 89.25 690 ALA A CA 1
ATOM 5271 C C . ALA A 1 690 ? 0.399 -4.181 53.650 1.00 89.25 690 ALA A C 1
ATOM 5273 O O . ALA A 1 690 ? 0.065 -5.236 54.191 1.00 89.25 690 ALA A O 1
ATOM 5274 N N . THR A 1 691 ? -0.236 -3.030 53.881 1.00 88.62 691 THR A N 1
ATOM 5275 C CA . THR A 1 691 ? -1.332 -2.868 54.855 1.00 88.62 691 THR A CA 1
ATOM 5276 C C . THR A 1 691 ? -2.691 -2.616 54.208 1.00 88.62 691 THR A C 1
ATOM 5278 O O . THR A 1 691 ? -3.714 -2.660 54.890 1.00 88.62 691 THR A O 1
ATOM 5281 N N . THR A 1 692 ? -2.722 -2.347 52.900 1.00 89.25 692 THR A N 1
ATOM 5282 C CA . THR A 1 692 ? -3.946 -2.052 52.144 1.00 89.25 692 THR A CA 1
ATOM 5283 C C . THR A 1 692 ? -4.034 -2.941 50.912 1.00 89.25 692 THR A C 1
ATOM 5285 O O . THR A 1 692 ? -3.067 -3.058 50.156 1.00 89.25 692 THR A O 1
ATOM 5288 N N . ILE A 1 693 ? -5.217 -3.511 50.694 1.00 90.44 693 ILE A N 1
ATOM 5289 C CA . ILE A 1 693 ? -5.560 -4.328 49.534 1.00 90.44 693 ILE A CA 1
ATOM 5290 C C . ILE A 1 693 ? -6.811 -3.772 48.853 1.00 90.44 693 ILE A C 1
ATOM 5292 O O . ILE A 1 693 ? -7.753 -3.322 49.507 1.00 90.44 693 ILE A O 1
ATOM 5296 N N . TYR A 1 694 ? -6.808 -3.833 47.528 1.00 91.31 694 TYR A N 1
ATOM 5297 C CA . TYR A 1 694 ? -7.959 -3.554 46.683 1.00 91.31 694 TYR A CA 1
ATOM 5298 C C . TYR A 1 694 ? -8.316 -4.830 45.937 1.00 91.31 694 TYR A C 1
ATOM 5300 O O . TYR A 1 694 ? -7.477 -5.369 45.216 1.00 91.31 694 TYR A O 1
ATOM 5308 N N . LEU A 1 695 ? -9.531 -5.327 46.140 1.00 91.25 695 LEU A N 1
ATOM 5309 C CA . LEU A 1 695 ? -10.080 -6.481 45.436 1.00 91.25 695 LEU A CA 1
ATOM 5310 C C . LEU A 1 695 ? -10.885 -5.975 44.241 1.00 91.25 695 LEU A C 1
ATOM 5312 O O . LEU A 1 695 ? -11.730 -5.102 44.407 1.00 91.25 695 LEU A O 1
ATOM 5316 N N . ILE A 1 696 ? -10.610 -6.508 43.057 1.00 93.19 696 ILE A N 1
ATOM 5317 C CA . ILE A 1 696 ? -11.190 -6.087 41.781 1.00 93.19 696 ILE A CA 1
ATOM 5318 C C . ILE A 1 696 ? -12.012 -7.262 41.234 1.00 93.19 696 ILE A C 1
ATOM 5320 O O . ILE A 1 696 ? -11.430 -8.244 40.750 1.00 93.19 696 ILE A O 1
ATOM 5324 N N . PRO A 1 697 ? -13.348 -7.190 41.337 1.00 92.75 697 PRO A N 1
ATOM 5325 C CA . PRO A 1 697 ? -14.238 -8.170 40.739 1.00 92.75 697 PRO A CA 1
ATOM 5326 C C . PRO A 1 697 ? -14.118 -8.196 39.207 1.00 92.75 697 PRO A C 1
ATOM 5328 O O . PRO A 1 697 ? -13.979 -7.139 38.583 1.00 92.75 697 PRO A O 1
ATOM 5331 N N . PRO A 1 698 ? -14.241 -9.382 38.580 1.00 92.25 698 PRO A N 1
ATOM 5332 C CA . PRO A 1 698 ? -14.290 -9.511 37.125 1.00 92.25 698 PRO A CA 1
ATOM 5333 C C . PRO A 1 698 ? -15.666 -9.162 36.533 1.00 92.25 698 PRO A C 1
ATOM 5335 O O . PRO A 1 698 ? -15.805 -9.122 35.314 1.00 92.25 698 PRO A O 1
ATOM 5338 N N . THR A 1 699 ? -16.690 -8.946 37.362 1.00 93.06 699 THR A N 1
ATOM 5339 C CA . THR A 1 699 ? -18.077 -8.703 36.935 1.00 93.06 699 THR A CA 1
ATOM 5340 C C . THR A 1 699 ? -18.724 -7.628 37.800 1.00 93.06 699 THR A C 1
ATOM 5342 O O . THR A 1 699 ? -18.639 -7.714 39.027 1.00 93.06 699 THR A O 1
ATOM 5345 N N . ILE A 1 700 ? -19.436 -6.673 37.199 1.00 94.44 700 ILE A N 1
ATOM 5346 C CA . ILE A 1 700 ? -20.216 -5.653 37.918 1.00 94.44 700 ILE A CA 1
ATOM 5347 C C . ILE A 1 700 ? -21.565 -5.393 37.253 1.00 94.44 700 ILE A C 1
ATOM 5349 O O . ILE A 1 700 ? -21.689 -5.482 36.035 1.00 94.44 700 ILE A O 1
ATOM 5353 N N . SER A 1 701 ? -22.553 -5.004 38.057 1.00 95.44 701 SER A N 1
ATOM 5354 C CA . SER A 1 701 ? -23.830 -4.466 37.588 1.00 95.44 701 SER A CA 1
ATOM 5355 C C . SER A 1 701 ? -24.024 -3.101 38.202 1.00 95.44 701 SER A C 1
ATOM 5357 O O . SER A 1 701 ? -23.965 -2.933 39.418 1.00 95.44 701 SER A O 1
ATOM 5359 N N . ILE A 1 702 ? -24.259 -2.119 37.356 1.00 94.38 702 ILE A N 1
ATOM 5360 C CA . ILE A 1 702 ? -24.430 -0.733 37.734 1.00 94.38 702 ILE A CA 1
ATOM 5361 C C . ILE A 1 702 ? -25.904 -0.411 37.572 1.00 94.38 702 ILE A C 1
ATOM 5363 O O . ILE A 1 702 ? -26.459 -0.593 36.494 1.00 94.38 702 ILE A O 1
ATOM 5367 N N . LEU A 1 703 ? -26.535 0.047 38.646 1.00 93.56 703 LEU A N 1
ATOM 5368 C CA . LEU A 1 703 ? -27.927 0.471 38.661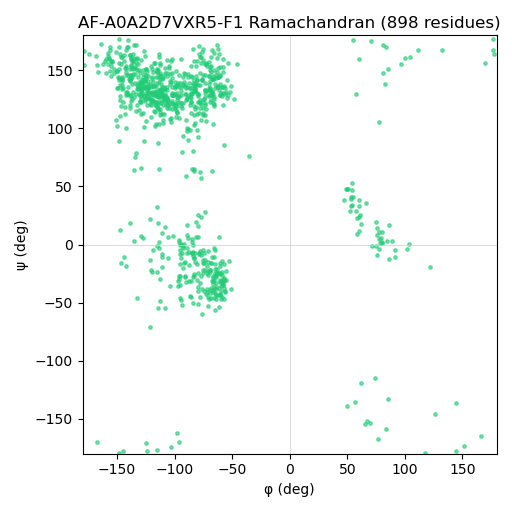 1.00 93.56 703 LEU A CA 1
ATOM 5369 C C . LEU A 1 703 ? -27.983 1.983 38.801 1.00 93.56 703 LEU A C 1
ATOM 5371 O O . LEU A 1 703 ? -27.374 2.545 39.714 1.00 93.56 703 LEU A O 1
ATOM 5375 N N . MET A 1 704 ? -28.741 2.622 37.921 1.00 92.06 704 MET A N 1
ATOM 5376 C CA . MET A 1 704 ? -28.831 4.072 37.830 1.00 92.06 704 MET A CA 1
ATOM 5377 C C . MET A 1 704 ? -30.295 4.509 37.742 1.00 92.06 704 MET A C 1
ATOM 5379 O O . MET A 1 704 ? -31.022 4.108 36.834 1.00 92.06 704 MET A O 1
ATOM 5383 N N . ASN A 1 705 ? -30.730 5.311 38.716 1.00 91.69 705 ASN A N 1
ATOM 5384 C CA . ASN A 1 705 ? -32.029 5.980 38.670 1.00 91.69 705 ASN A CA 1
ATOM 5385 C C . ASN A 1 705 ? -31.927 7.211 37.764 1.00 91.69 705 ASN A C 1
ATOM 5387 O O . ASN A 1 705 ? -31.116 8.113 38.000 1.00 91.69 705 ASN A O 1
ATOM 5391 N N . MET A 1 706 ? -32.762 7.256 36.735 1.00 89.69 706 MET A N 1
ATOM 5392 C CA . MET A 1 706 ? -32.813 8.356 35.782 1.00 89.69 706 MET A CA 1
ATOM 5393 C C . MET A 1 706 ? -33.538 9.571 36.376 1.00 89.69 706 MET A C 1
ATOM 5395 O O . MET A 1 706 ? -33.187 10.699 36.029 1.00 89.69 706 MET A O 1
ATOM 5399 N N . ASN A 1 707 ? -34.459 9.369 37.324 1.00 89.31 707 ASN A N 1
ATOM 5400 C CA . ASN A 1 707 ? -35.312 10.392 37.935 1.00 89.31 707 ASN A CA 1
ATOM 5401 C C . ASN A 1 707 ? -36.017 11.257 36.871 1.00 89.31 707 ASN A C 1
ATOM 5403 O O . ASN A 1 707 ? -35.954 12.489 36.907 1.00 89.31 707 ASN A O 1
ATOM 5407 N N . GLY A 1 708 ? -36.617 10.601 35.873 1.00 86.94 708 GLY A N 1
ATOM 5408 C CA . GLY A 1 708 ? -37.356 11.233 34.777 1.00 86.94 708 GLY A CA 1
ATOM 5409 C C . GLY A 1 708 ? -36.486 11.890 33.698 1.00 86.94 708 GLY A C 1
ATOM 5410 O O . GLY A 1 708 ? -37.013 12.582 32.822 1.00 86.94 708 GLY A O 1
ATOM 5411 N N . LYS A 1 709 ? -35.159 11.702 33.736 1.00 88.50 709 LYS A N 1
ATOM 5412 C CA . LYS A 1 709 ? -34.253 12.173 32.678 1.00 88.50 709 LYS A CA 1
ATOM 5413 C C . LYS A 1 709 ? -34.482 11.411 31.375 1.00 88.50 709 LYS A C 1
ATOM 5415 O O . LYS A 1 709 ? -34.687 10.199 31.368 1.00 88.50 709 LYS A O 1
ATOM 5420 N N . LYS A 1 710 ? -34.353 12.138 30.269 1.00 87.44 710 LYS A N 1
ATOM 5421 C CA . LYS A 1 710 ? -34.369 11.604 28.904 1.00 87.44 710 LYS A CA 1
ATOM 5422 C C . LYS A 1 710 ? -32.948 11.570 28.359 1.00 87.44 710 LYS A C 1
ATOM 5424 O O . LYS A 1 710 ? -32.151 12.444 28.699 1.00 87.44 710 LYS A O 1
ATOM 5429 N N . ALA A 1 711 ? -32.635 10.590 27.522 1.00 86.50 711 ALA A N 1
ATOM 5430 C CA . ALA A 1 711 ? -31.294 10.411 26.974 1.00 86.50 711 ALA A CA 1
ATOM 5431 C C . ALA A 1 711 ? -31.362 9.958 25.515 1.00 86.50 711 ALA A C 1
ATOM 5433 O O . ALA A 1 711 ? -32.253 9.204 25.145 1.00 86.50 711 ALA A O 1
ATOM 5434 N N . GLN A 1 712 ? -30.402 10.405 24.705 1.00 86.31 712 GLN A N 1
ATOM 5435 C CA . GLN A 1 712 ? -30.238 9.952 23.308 1.00 86.31 712 GLN A CA 1
ATOM 5436 C C . GLN A 1 712 ? -29.261 8.778 23.188 1.00 86.31 712 GLN A C 1
ATOM 5438 O O . GLN A 1 712 ? -29.216 8.053 22.198 1.00 86.31 712 GLN A O 1
ATOM 5443 N N . GLY A 1 713 ? -28.420 8.628 24.204 1.00 88.44 713 GLY A N 1
ATOM 5444 C CA . GLY A 1 713 ? -27.378 7.627 24.248 1.00 88.44 713 GLY A CA 1
ATOM 5445 C C . GLY A 1 713 ? -26.616 7.691 25.559 1.00 88.44 713 GLY A C 1
ATOM 5446 O O . GLY A 1 713 ? -26.716 8.664 26.318 1.00 88.44 713 GLY A O 1
ATOM 5447 N N . PHE A 1 714 ? -25.835 6.649 25.801 1.00 90.88 714 PHE A N 1
ATOM 5448 C CA . PHE A 1 714 ? -24.968 6.512 26.962 1.00 90.88 714 PHE A CA 1
ATOM 5449 C C . PHE A 1 714 ? -23.509 6.422 26.535 1.00 90.88 714 PHE A C 1
ATOM 5451 O O . PHE A 1 714 ? -23.182 6.029 25.418 1.00 90.88 714 PHE A O 1
ATOM 5458 N N . LYS A 1 715 ? -22.608 6.787 27.441 1.00 93.19 715 LYS A N 1
ATOM 5459 C CA . LYS A 1 715 ? -21.170 6.624 27.264 1.00 93.19 715 LYS A CA 1
ATOM 5460 C C . LYS A 1 715 ? -20.541 6.097 28.537 1.00 93.19 715 LYS A C 1
ATOM 5462 O O . LYS A 1 715 ? -20.752 6.657 29.608 1.00 93.19 715 LYS A O 1
ATOM 5467 N N . ILE A 1 716 ? -19.722 5.066 28.395 1.00 94.75 716 ILE A N 1
ATOM 5468 C CA . ILE A 1 716 ? -18.843 4.565 29.445 1.00 94.75 716 ILE A CA 1
ATOM 5469 C C . ILE A 1 716 ? -17.461 5.159 29.185 1.00 94.75 716 ILE A C 1
ATOM 5471 O O . ILE A 1 716 ? -16.831 4.865 28.172 1.00 94.75 716 ILE A O 1
ATOM 5475 N N . SER A 1 717 ? -17.004 6.023 30.085 1.00 95.56 717 SER A N 1
ATOM 5476 C CA . SER A 1 717 ? -15.676 6.631 30.039 1.00 95.56 717 SER A CA 1
ATOM 5477 C C . SER A 1 717 ? -14.774 5.937 31.051 1.00 95.56 717 SER A C 1
ATOM 5479 O O . SER A 1 717 ? -14.948 6.103 32.254 1.00 95.56 717 SER A O 1
ATOM 5481 N N . ILE A 1 718 ? -13.808 5.156 30.582 1.00 96.00 718 ILE A N 1
ATOM 5482 C CA . ILE A 1 718 ? -12.857 4.419 31.417 1.00 96.00 718 ILE A CA 1
ATOM 5483 C C . ILE A 1 718 ? -11.618 5.292 31.613 1.00 96.00 718 ILE A C 1
ATOM 5485 O O . ILE A 1 718 ? -10.976 5.708 30.648 1.00 96.00 718 ILE A O 1
ATOM 5489 N N . SER A 1 719 ? -11.275 5.588 32.866 1.00 95.62 719 SER A N 1
ATOM 5490 C CA . SER A 1 719 ? -10.125 6.439 33.185 1.00 95.62 719 SER A CA 1
ATOM 5491 C C . SER A 1 719 ? -8.800 5.722 32.916 1.00 95.62 719 SER A C 1
ATOM 5493 O O . SER A 1 719 ? -8.716 4.495 33.017 1.00 95.62 719 SER A O 1
ATOM 5495 N N . ALA A 1 720 ? -7.746 6.494 32.636 1.00 94.94 720 ALA A N 1
ATOM 5496 C CA . ALA A 1 720 ? -6.395 5.954 32.527 1.00 94.94 720 ALA A CA 1
ATOM 5497 C C . ALA A 1 720 ? -5.966 5.315 33.858 1.00 94.94 720 ALA A C 1
ATOM 5499 O O . ALA A 1 720 ? -6.094 5.932 34.920 1.00 94.94 720 ALA A O 1
ATOM 5500 N N . GLN A 1 721 ? -5.495 4.070 33.809 1.00 92.56 721 GLN A N 1
ATOM 5501 C CA . GLN A 1 721 ? -5.173 3.296 35.008 1.00 92.56 721 GLN A CA 1
ATOM 5502 C C . GLN A 1 721 ? -4.234 2.125 34.718 1.00 92.56 721 GLN A C 1
ATOM 5504 O O . GLN A 1 721 ? -4.151 1.625 33.600 1.00 92.56 721 GLN A O 1
ATOM 5509 N N . GLU A 1 722 ? -3.537 1.663 35.752 1.00 93.06 722 GLU A N 1
ATOM 5510 C CA . GLU A 1 722 ? -2.757 0.425 35.702 1.00 93.06 722 GLU A CA 1
ATOM 5511 C C . GLU A 1 722 ? -3.672 -0.786 35.912 1.00 93.06 722 GLU A C 1
ATOM 5513 O O . GLU A 1 722 ? -4.535 -0.767 36.794 1.00 93.06 722 GLU A O 1
ATOM 5518 N N . THR A 1 723 ? -3.459 -1.851 35.139 1.00 93.12 723 THR A N 1
ATOM 5519 C CA . THR A 1 723 ? -4.197 -3.119 35.243 1.00 93.12 723 THR A CA 1
ATOM 5520 C C . THR A 1 723 ? -3.219 -4.295 35.327 1.00 93.12 723 THR A C 1
ATOM 5522 O O . THR A 1 723 ? -2.070 -4.198 34.898 1.00 93.12 723 THR A O 1
ATOM 5525 N N . TYR A 1 724 ? -3.665 -5.444 35.849 1.00 92.00 724 TYR A N 1
ATOM 5526 C CA . TYR A 1 724 ? -2.826 -6.656 35.927 1.00 92.00 724 TYR A CA 1
ATOM 5527 C C . TYR A 1 724 ? -2.371 -7.157 34.544 1.00 92.00 724 TYR A C 1
ATOM 5529 O O . TYR A 1 724 ? -1.281 -7.705 34.414 1.00 92.00 724 TYR A O 1
ATOM 5537 N N . HIS A 1 725 ? -3.199 -6.962 33.515 1.00 90.88 725 HIS A N 1
ATOM 5538 C CA . HIS A 1 725 ? -2.955 -7.455 32.157 1.00 90.88 725 HIS A CA 1
ATOM 5539 C C . HIS A 1 725 ? -2.300 -6.426 31.228 1.00 90.88 725 HIS A C 1
ATOM 5541 O O . HIS A 1 725 ? -1.923 -6.782 30.118 1.00 90.88 725 HIS A O 1
ATOM 5547 N N . LYS A 1 726 ? -2.111 -5.184 31.699 1.00 93.62 726 LYS A N 1
ATOM 5548 C CA . LYS A 1 726 ? -1.577 -4.050 30.926 1.00 93.62 726 LYS A CA 1
ATOM 5549 C C . LYS A 1 726 ? -2.430 -3.634 29.720 1.00 93.62 726 LYS A C 1
ATOM 5551 O O . LYS A 1 726 ? -1.949 -2.921 28.849 1.00 93.62 726 LYS A O 1
ATOM 5556 N N . ASP A 1 727 ? -3.687 -4.048 29.693 1.00 94.38 727 ASP A N 1
ATOM 5557 C CA . ASP A 1 727 ? -4.729 -3.645 28.751 1.00 94.38 727 ASP A CA 1
ATOM 5558 C C . ASP A 1 727 ? -6.019 -3.307 29.525 1.00 94.38 727 ASP A C 1
ATOM 5560 O O . ASP A 1 727 ? -6.110 -3.530 30.739 1.00 94.38 727 ASP A O 1
ATOM 5564 N N . ILE A 1 728 ? -7.023 -2.758 28.845 1.00 95.31 728 ILE A N 1
ATOM 5565 C CA . ILE A 1 728 ? -8.403 -2.649 29.330 1.00 95.31 728 ILE A CA 1
ATOM 5566 C C . ILE A 1 728 ? -9.241 -3.625 28.511 1.00 95.31 728 ILE A C 1
ATOM 5568 O O . ILE A 1 728 ? -9.127 -3.657 27.290 1.00 95.31 728 ILE A O 1
ATOM 5572 N N . ARG A 1 729 ? -10.096 -4.410 29.169 1.00 94.56 729 ARG A N 1
ATOM 5573 C CA . ARG A 1 729 ? -10.958 -5.377 28.481 1.00 94.56 729 ARG A CA 1
ATOM 5574 C C . ARG A 1 729 ? -12.376 -5.405 29.019 1.00 94.56 729 ARG A C 1
ATOM 5576 O O . ARG A 1 729 ? -12.610 -5.112 30.196 1.00 94.56 729 ARG A O 1
ATOM 5583 N N . ILE A 1 730 ? -13.289 -5.808 28.146 1.00 95.50 730 ILE A N 1
ATOM 5584 C CA . ILE A 1 730 ? -14.690 -6.089 28.453 1.00 95.50 730 ILE A CA 1
ATOM 5585 C C . ILE A 1 730 ? -15.059 -7.360 27.694 1.00 95.50 730 ILE A C 1
ATOM 5587 O O . ILE A 1 730 ? -14.878 -7.428 26.482 1.00 95.50 730 ILE A O 1
ATOM 5591 N N . GLY A 1 731 ? -15.527 -8.374 28.418 1.00 94.56 731 GLY A N 1
ATOM 5592 C CA . GLY A 1 731 ? -16.011 -9.615 27.824 1.00 94.56 731 GLY A CA 1
ATOM 5593 C C . GLY A 1 731 ? -17.389 -9.441 27.224 1.00 94.56 731 GLY A C 1
ATOM 5594 O O . GLY A 1 731 ? -17.565 -9.609 26.031 1.00 94.56 731 GLY A O 1
ATOM 5595 N N . GLU A 1 732 ? -18.346 -9.064 28.067 1.00 94.25 732 GLU A N 1
ATOM 5596 C CA . GLU A 1 732 ? -19.733 -8.860 27.658 1.00 94.25 732 GLU A CA 1
ATOM 5597 C C . GLU A 1 732 ? -20.300 -7.612 28.338 1.00 94.25 732 GLU A C 1
ATOM 5599 O O . GLU A 1 732 ? -19.982 -7.329 29.500 1.00 94.25 732 GLU A O 1
ATOM 5604 N N . MET A 1 733 ? -21.127 -6.868 27.609 1.00 94.00 733 MET A N 1
ATOM 5605 C CA . MET A 1 733 ? -21.819 -5.675 28.073 1.00 94.00 733 MET A CA 1
ATOM 5606 C C . MET A 1 733 ? -23.312 -5.776 27.762 1.00 94.00 733 MET A C 1
ATOM 5608 O O . MET A 1 733 ? -23.707 -5.967 26.615 1.00 94.00 733 MET A O 1
ATOM 5612 N N . ILE A 1 734 ? -24.139 -5.558 28.782 1.00 92.81 734 ILE A N 1
ATOM 5613 C CA . ILE A 1 734 ? -25.593 -5.436 28.640 1.00 92.81 734 ILE A CA 1
ATOM 5614 C C . ILE A 1 734 ? -26.019 -4.095 29.208 1.00 92.81 734 ILE A C 1
ATOM 5616 O O . ILE A 1 734 ? -25.671 -3.761 30.339 1.00 92.81 734 ILE A O 1
ATOM 5620 N N . ILE A 1 735 ? -26.805 -3.347 28.441 1.00 91.19 735 ILE A N 1
ATOM 5621 C CA . ILE A 1 735 ? -27.454 -2.113 28.875 1.00 91.19 735 ILE A CA 1
ATOM 5622 C C . ILE A 1 735 ? -28.954 -2.225 28.624 1.00 91.19 735 ILE A C 1
ATOM 5624 O O . ILE A 1 735 ? -29.377 -2.677 27.563 1.00 91.19 735 ILE A O 1
ATOM 5628 N N . GLY A 1 736 ? -29.767 -1.820 29.594 1.00 90.81 736 GLY A N 1
ATOM 5629 C CA . GLY A 1 736 ? -31.215 -1.849 29.423 1.00 90.81 736 GLY A CA 1
ATOM 5630 C C . GLY A 1 736 ? -31.995 -1.420 30.662 1.00 90.81 736 GLY A C 1
ATOM 5631 O O . GLY A 1 736 ? -31.400 -1.135 31.706 1.00 90.81 736 GLY A O 1
ATOM 5632 N N . PRO A 1 737 ? -33.332 -1.358 30.554 1.00 91.38 737 PRO A N 1
ATOM 5633 C CA . PRO A 1 737 ? -34.200 -1.103 31.693 1.00 91.38 737 PRO A CA 1
ATOM 5634 C C . PRO A 1 737 ? -34.145 -2.274 32.676 1.00 91.38 737 PRO A C 1
ATOM 5636 O O . PRO A 1 737 ? -34.104 -3.442 32.288 1.00 91.38 737 PRO A O 1
ATOM 5639 N N . VAL A 1 738 ? -34.181 -1.966 33.969 1.00 92.69 738 VAL A N 1
ATOM 5640 C CA . VAL A 1 738 ? -34.334 -2.987 35.004 1.00 92.69 738 VAL A CA 1
ATOM 5641 C C . VAL A 1 738 ? -35.816 -3.286 35.145 1.00 92.69 738 VAL A C 1
ATOM 5643 O O . VAL A 1 738 ? -36.605 -2.405 35.474 1.00 92.69 738 VAL A O 1
ATOM 5646 N N . VAL A 1 739 ? -36.198 -4.532 34.902 1.00 90.44 739 VAL A N 1
ATOM 5647 C CA . VAL A 1 739 ? -37.585 -4.981 35.022 1.00 90.44 739 VAL A CA 1
ATOM 5648 C C . VAL A 1 739 ? -37.797 -5.573 36.414 1.00 90.44 739 VAL A C 1
ATOM 5650 O O . VAL A 1 739 ? -37.094 -6.510 36.795 1.00 90.44 739 VAL A O 1
ATOM 5653 N N . LEU A 1 740 ? -38.742 -5.025 37.187 1.00 88.75 740 LEU A N 1
ATOM 5654 C CA . LEU A 1 740 ? -39.052 -5.511 38.534 1.00 88.75 740 LEU A CA 1
ATOM 5655 C C . LEU A 1 740 ? -40.495 -6.027 38.600 1.00 88.75 740 LEU A C 1
ATOM 5657 O O . LEU A 1 740 ? -41.420 -5.247 38.377 1.00 88.75 740 LEU A O 1
ATOM 5661 N N . PRO A 1 741 ? -40.720 -7.295 38.977 1.00 87.31 741 PRO A N 1
ATOM 5662 C CA . PRO A 1 741 ? -42.058 -7.757 39.321 1.00 87.31 741 PRO A CA 1
ATOM 5663 C C . PRO A 1 741 ? -42.507 -7.091 40.632 1.00 87.31 741 PRO A C 1
ATOM 5665 O O . PRO A 1 741 ? -41.785 -7.121 41.630 1.00 87.31 741 PRO A O 1
ATOM 5668 N N . GLY A 1 742 ? -43.701 -6.486 40.654 1.00 83.12 742 GLY A N 1
ATOM 5669 C CA . GLY A 1 742 ? -44.197 -5.748 41.827 1.00 83.12 742 GLY A CA 1
ATOM 5670 C C . GLY A 1 742 ? -44.527 -6.605 43.055 1.00 83.12 742 GLY A C 1
ATOM 5671 O O . GLY A 1 742 ? -44.616 -6.069 44.166 1.00 83.12 742 GLY A O 1
ATOM 5672 N N . LYS A 1 743 ? -44.654 -7.929 42.878 1.00 85.06 743 LYS A N 1
ATOM 5673 C CA . LYS A 1 743 ? -44.675 -8.932 43.953 1.00 85.06 743 LYS A CA 1
ATOM 5674 C C . LYS A 1 743 ? -43.389 -9.745 43.942 1.00 85.06 743 LYS A C 1
ATOM 5676 O O . LYS A 1 743 ? -42.966 -10.256 42.906 1.00 85.06 743 LYS A O 1
ATOM 5681 N N . GLN A 1 744 ? -42.822 -9.952 45.126 1.00 84.19 744 GLN A N 1
ATOM 5682 C CA . GLN A 1 744 ? -41.730 -10.901 45.319 1.00 84.19 744 GLN A CA 1
ATOM 5683 C C . GLN A 1 744 ? -42.208 -12.333 45.028 1.00 84.19 744 GLN A C 1
ATOM 5685 O O . GLN A 1 744 ? -43.342 -12.682 45.349 1.00 84.19 744 GLN A O 1
ATOM 5690 N N . TYR A 1 745 ? -41.340 -13.153 44.429 1.00 83.69 745 TYR A N 1
ATOM 5691 C CA . TYR A 1 745 ? -41.589 -14.583 44.228 1.00 83.69 745 TYR A CA 1
ATOM 5692 C C . TYR A 1 745 ? -41.848 -15.301 45.562 1.00 83.69 745 TYR A C 1
ATOM 5694 O O . TYR A 1 745 ? -41.290 -14.927 46.600 1.00 83.69 745 TYR A O 1
ATOM 5702 N N . SER A 1 746 ? -42.676 -16.348 45.529 1.00 77.50 746 SER A N 1
ATOM 5703 C CA . SER A 1 746 ? -43.010 -17.164 46.702 1.00 77.50 746 SER A CA 1
ATOM 5704 C C . SER A 1 746 ? -41.759 -17.833 47.287 1.00 77.50 746 SER A C 1
ATOM 5706 O O . SER A 1 746 ? -40.724 -17.950 46.626 1.00 77.50 746 SER A O 1
ATOM 5708 N N . TRP A 1 747 ? -41.831 -18.332 48.525 1.00 66.25 747 TRP A N 1
ATOM 5709 C CA . TRP A 1 747 ? -40.686 -18.912 49.256 1.00 66.25 747 TRP A CA 1
ATOM 5710 C C . TRP A 1 747 ? -40.023 -20.161 48.612 1.00 66.25 747 TRP A C 1
ATOM 5712 O O . TRP A 1 747 ? -39.110 -20.735 49.198 1.00 66.25 747 TRP A O 1
ATOM 5722 N N . GLY A 1 748 ? -40.414 -20.565 47.398 1.00 66.94 748 GLY A N 1
ATOM 5723 C CA . GLY A 1 748 ? -39.892 -21.709 46.638 1.00 66.94 748 GLY A CA 1
ATOM 5724 C C . GLY A 1 748 ? -38.683 -21.444 45.720 1.00 66.94 748 GLY A C 1
ATOM 5725 O O . GLY A 1 748 ? -38.414 -22.262 44.837 1.00 66.94 748 GLY A O 1
ATOM 5726 N N . ARG A 1 749 ? -37.942 -20.334 45.877 1.00 82.69 749 ARG A N 1
ATOM 5727 C CA . ARG A 1 749 ? -36.725 -20.075 45.077 1.00 82.69 749 ARG A CA 1
ATOM 5728 C C . ARG A 1 749 ? -35.678 -21.167 45.295 1.00 82.69 749 ARG A C 1
ATOM 5730 O O . ARG A 1 749 ? -35.253 -21.407 46.421 1.00 82.69 749 ARG A O 1
ATOM 5737 N N . THR A 1 750 ? -35.178 -21.737 44.200 1.00 85.81 750 THR A N 1
ATOM 5738 C CA . THR A 1 750 ? -34.094 -22.730 44.234 1.00 85.81 750 THR A CA 1
ATOM 5739 C C . THR A 1 750 ? -32.871 -22.220 43.478 1.00 85.81 750 THR A C 1
ATOM 5741 O O . THR A 1 750 ? -32.996 -21.661 42.389 1.00 85.81 750 THR A O 1
ATOM 5744 N N . ILE A 1 751 ? -31.683 -22.416 44.056 1.00 88.81 751 ILE A N 1
ATOM 5745 C CA . ILE A 1 751 ? -30.392 -22.201 43.395 1.00 88.81 751 ILE A CA 1
ATOM 5746 C C . ILE A 1 751 ? -29.707 -23.560 43.328 1.00 88.81 751 ILE A C 1
ATOM 5748 O O . ILE A 1 751 ? -29.467 -24.178 44.364 1.00 88.81 751 ILE A O 1
ATOM 5752 N N . SER A 1 752 ? -29.401 -24.023 42.124 1.00 90.44 752 SER A N 1
ATOM 5753 C CA . SER A 1 752 ? -28.614 -25.236 41.904 1.00 90.44 752 SER A CA 1
ATOM 5754 C C . SER A 1 752 ? -27.298 -24.883 41.219 1.00 90.44 752 SER A C 1
ATOM 5756 O O . SER A 1 752 ? -27.214 -23.877 40.517 1.00 90.44 752 SER A O 1
ATOM 5758 N N . ILE A 1 753 ? -26.255 -25.672 41.469 1.00 88.94 753 ILE A N 1
ATOM 5759 C CA . ILE A 1 753 ? -24.945 -25.515 40.831 1.00 88.94 753 ILE A CA 1
ATOM 5760 C C . ILE A 1 753 ? -24.712 -26.743 39.961 1.00 88.94 753 ILE A C 1
ATOM 5762 O O . ILE A 1 753 ? -24.707 -27.870 40.455 1.00 88.94 753 ILE A O 1
ATOM 5766 N N . GLU A 1 754 ? -24.512 -26.518 38.669 1.00 87.19 754 GLU A N 1
ATOM 5767 C CA . GLU A 1 754 ? -24.112 -27.547 37.717 1.00 87.19 754 GLU A CA 1
ATOM 5768 C C . GLU A 1 754 ? -22.580 -27.644 37.723 1.00 87.19 754 GLU A C 1
ATOM 5770 O O . GLU A 1 754 ? -21.883 -26.663 37.448 1.00 87.19 754 GLU A O 1
ATOM 5775 N N . SER A 1 755 ? -22.037 -28.819 38.056 1.00 83.06 755 SER A N 1
ATOM 5776 C CA . SER A 1 755 ? -20.595 -29.058 37.953 1.00 83.06 755 SER A CA 1
ATOM 5777 C C . SER A 1 755 ? -20.195 -29.093 36.479 1.00 83.06 755 SER A C 1
ATOM 5779 O O . SER A 1 755 ? -20.696 -29.914 35.719 1.00 83.06 755 SER A O 1
ATOM 5781 N N . GLY A 1 756 ? -19.261 -28.236 36.072 1.00 80.75 756 GLY A N 1
ATOM 5782 C CA . GLY A 1 756 ? -18.736 -28.202 34.705 1.00 80.75 756 GLY A CA 1
ATOM 5783 C C . GLY A 1 756 ? -17.686 -29.275 34.393 1.00 80.75 756 GLY A C 1
ATOM 5784 O O . GLY A 1 756 ? -16.838 -29.072 33.521 1.00 80.75 756 GLY A O 1
ATOM 5785 N N . SER A 1 757 ? -17.706 -30.398 35.117 1.00 89.12 757 SER A N 1
ATOM 5786 C CA . SER A 1 757 ? -16.773 -31.510 34.931 1.00 89.12 757 SER A CA 1
ATOM 5787 C C . SER A 1 757 ? -17.386 -32.620 34.078 1.00 89.12 757 SER A C 1
ATOM 5789 O O . SER A 1 757 ? -18.544 -32.995 34.245 1.00 89.12 757 SER A O 1
ATOM 5791 N N . GLN A 1 758 ? -16.593 -33.166 33.159 1.00 87.50 758 GLN A N 1
ATOM 5792 C CA . GLN A 1 758 ? -16.941 -34.360 32.400 1.00 87.50 758 GLN A CA 1
ATOM 5793 C C . GLN A 1 758 ? -16.204 -35.547 33.011 1.00 87.50 758 GLN A C 1
ATOM 5795 O O . GLN A 1 758 ? -14.987 -35.490 33.196 1.00 87.50 758 GLN A O 1
ATOM 5800 N N . THR A 1 759 ? -16.938 -36.615 33.316 1.00 87.50 759 THR A N 1
ATOM 5801 C CA . THR A 1 759 ? -16.365 -37.863 33.828 1.00 87.50 759 THR A CA 1
ATOM 5802 C C . THR A 1 759 ? -16.580 -38.974 32.811 1.00 87.50 759 THR A C 1
ATOM 5804 O O . THR A 1 759 ? -17.699 -39.183 32.351 1.00 87.50 759 THR A O 1
ATOM 5807 N N . ILE A 1 760 ? -15.506 -39.675 32.458 1.00 88.75 760 ILE A N 1
ATOM 5808 C CA . ILE A 1 760 ? -15.522 -40.866 31.609 1.00 88.75 760 ILE A CA 1
ATOM 5809 C C . ILE A 1 760 ? -15.072 -42.037 32.478 1.00 88.75 760 ILE A C 1
ATOM 5811 O O . ILE A 1 760 ? -14.022 -41.970 33.115 1.00 88.75 760 ILE A O 1
ATOM 5815 N N . GLU A 1 761 ? -15.868 -43.099 32.510 1.00 91.12 761 GLU A N 1
ATOM 5816 C CA . GLU A 1 761 ? -15.527 -44.350 33.187 1.00 91.12 761 GLU A CA 1
ATOM 5817 C C . GLU A 1 761 ? -15.173 -45.400 32.127 1.00 91.12 761 GLU A C 1
ATOM 5819 O O . GLU A 1 761 ? -15.942 -45.622 31.190 1.00 91.12 761 GLU A O 1
ATOM 5824 N N . THR A 1 762 ? -13.983 -45.998 32.220 1.00 82.31 762 THR A N 1
ATOM 5825 C CA . THR A 1 762 ? -13.571 -47.091 31.325 1.00 82.31 762 THR A CA 1
ATOM 5826 C C . THR A 1 762 ? -14.253 -48.401 31.724 1.00 82.31 762 THR A C 1
ATOM 5828 O O . THR A 1 762 ? -14.782 -48.526 32.826 1.00 82.31 762 THR A O 1
ATOM 5831 N N . GLN A 1 763 ? -14.221 -49.412 30.847 1.00 82.06 763 GLN A N 1
ATOM 5832 C CA . GLN A 1 763 ? -14.802 -50.733 31.138 1.00 82.06 763 GLN A CA 1
ATOM 5833 C C . GLN A 1 763 ? -14.189 -51.418 32.376 1.00 82.06 763 GLN A C 1
ATOM 5835 O O . GLN A 1 763 ? -14.865 -52.221 33.011 1.00 82.06 763 GLN A O 1
ATOM 5840 N N . ASP A 1 764 ? -12.960 -51.049 32.757 1.00 84.81 764 ASP A N 1
ATOM 5841 C CA . ASP A 1 764 ? -12.274 -51.539 33.962 1.00 84.81 764 ASP A CA 1
ATOM 5842 C C . ASP A 1 764 ? -12.641 -50.751 35.241 1.00 84.81 764 ASP A C 1
ATOM 5844 O O . ASP A 1 764 ? -12.057 -50.973 36.301 1.00 84.81 764 ASP A O 1
ATOM 5848 N N . GLY A 1 765 ? -13.577 -49.796 35.159 1.00 85.44 765 GLY A N 1
ATOM 5849 C CA . GLY A 1 765 ? -14.021 -48.972 36.290 1.00 85.44 765 GLY A CA 1
ATOM 5850 C C . GLY A 1 765 ? -13.089 -47.805 36.642 1.00 85.44 765 GLY A C 1
ATOM 5851 O O . GLY A 1 765 ? -13.254 -47.171 37.687 1.00 85.44 765 GLY A O 1
ATOM 5852 N N . ILE A 1 766 ? -12.101 -47.486 35.793 1.00 88.69 766 ILE A N 1
ATOM 5853 C CA . ILE A 1 766 ? -11.230 -46.319 35.996 1.00 88.69 766 ILE A CA 1
ATOM 5854 C C . ILE A 1 766 ? -11.990 -45.061 35.579 1.00 88.69 766 ILE A C 1
ATOM 5856 O O . ILE A 1 766 ? -12.445 -44.944 34.442 1.00 88.69 766 ILE A O 1
ATOM 5860 N N . ARG A 1 767 ? -12.091 -44.094 36.495 1.00 87.44 767 ARG A N 1
ATOM 5861 C CA . ARG A 1 767 ? -12.744 -42.803 36.252 1.00 87.44 767 ARG A CA 1
ATOM 5862 C C . ARG A 1 767 ? -11.724 -41.719 35.929 1.00 87.44 767 ARG A C 1
ATOM 5864 O O . ARG A 1 767 ? -10.881 -41.388 36.759 1.00 87.44 767 ARG A O 1
ATOM 5871 N N . TYR A 1 768 ? -11.859 -41.120 34.752 1.00 87.69 768 TYR A N 1
ATOM 5872 C CA . TYR A 1 768 ? -11.160 -39.902 34.356 1.00 87.69 768 TYR A CA 1
ATOM 5873 C C . TYR A 1 768 ? -12.132 -38.729 34.429 1.00 87.69 768 TYR A C 1
ATOM 5875 O O . TYR A 1 768 ? -13.152 -38.732 33.746 1.00 87.69 768 TYR A O 1
ATOM 5883 N N . SER A 1 769 ? -11.818 -37.717 35.236 1.00 87.19 769 SER A N 1
ATOM 5884 C CA . SER A 1 769 ? -12.587 -36.472 35.303 1.00 87.19 769 SER A CA 1
ATOM 5885 C C . SER A 1 769 ? -11.755 -35.303 34.793 1.00 87.19 769 SER A C 1
ATOM 5887 O O . SER A 1 769 ? -10.614 -35.126 35.225 1.00 87.19 769 SER A O 1
ATOM 5889 N N . ARG A 1 770 ? -12.330 -34.473 33.923 1.00 89.50 770 ARG A N 1
ATOM 5890 C CA . ARG A 1 770 ? -11.729 -33.217 33.459 1.00 89.50 770 ARG A CA 1
ATOM 5891 C C . ARG A 1 770 ? -12.719 -32.072 33.641 1.00 89.50 770 ARG A C 1
ATOM 5893 O O . ARG A 1 770 ? -13.900 -32.217 33.339 1.00 89.50 770 ARG A O 1
ATOM 5900 N N . GLU A 1 771 ? -12.229 -30.924 34.091 1.00 84.12 771 GLU A N 1
ATOM 5901 C CA . GLU A 1 771 ? -12.990 -29.674 34.082 1.00 84.12 771 GLU A CA 1
ATOM 5902 C C . GLU A 1 771 ? -13.085 -29.132 32.647 1.00 84.12 771 GLU A C 1
ATOM 5904 O O . GLU A 1 771 ? -12.067 -28.923 31.980 1.00 84.12 771 GLU A O 1
ATOM 5909 N N . VAL A 1 772 ? -14.311 -28.954 32.153 1.00 84.44 772 VAL A N 1
ATOM 5910 C CA . VAL A 1 772 ? -14.602 -28.451 30.798 1.00 84.44 772 VAL A CA 1
ATOM 5911 C C . VAL A 1 772 ? -15.058 -26.993 30.850 1.00 84.44 772 VAL A C 1
ATOM 5913 O O . VAL A 1 772 ? -14.711 -26.197 29.978 1.00 84.44 772 VAL A O 1
ATOM 5916 N N . LYS A 1 773 ? -15.799 -26.624 31.898 1.00 82.12 773 LYS A N 1
ATOM 5917 C CA . LYS A 1 773 ? -16.228 -25.253 32.187 1.00 82.12 773 LYS A CA 1
ATOM 5918 C C . LYS A 1 773 ? -16.235 -25.007 33.705 1.00 82.12 773 LYS A C 1
ATOM 5920 O O . LYS A 1 773 ? -16.353 -25.972 34.461 1.00 82.12 773 LYS A O 1
ATOM 5925 N N . PRO A 1 774 ? -16.158 -23.745 34.156 1.00 83.31 774 PRO A N 1
ATOM 5926 C CA . PRO A 1 774 ? -16.441 -23.398 35.541 1.00 83.31 774 PRO A CA 1
ATOM 5927 C C . PRO A 1 774 ? -17.864 -23.830 35.942 1.00 83.31 774 PRO A C 1
ATOM 5929 O O . PRO A 1 774 ? -18.743 -23.906 35.079 1.00 83.31 774 PRO A O 1
ATOM 5932 N N . PRO A 1 775 ? -18.125 -24.104 37.231 1.00 86.12 775 PRO A N 1
ATOM 5933 C CA . PRO A 1 775 ? -19.474 -24.382 37.711 1.00 86.12 775 PRO A CA 1
ATOM 5934 C C . PRO A 1 775 ? -20.435 -23.216 37.433 1.00 86.12 775 PRO A C 1
ATOM 5936 O O . PRO A 1 775 ? -20.099 -22.062 37.693 1.00 86.12 775 PRO A O 1
ATOM 5939 N N . THR A 1 776 ? -21.639 -23.523 36.951 1.00 88.19 776 THR A N 1
ATOM 5940 C CA . THR A 1 776 ? -22.669 -22.534 36.576 1.00 88.19 776 THR A CA 1
ATOM 5941 C C . THR A 1 776 ? -23.878 -22.631 37.497 1.00 88.19 776 THR A C 1
ATOM 5943 O O . THR A 1 776 ? -24.309 -23.740 37.831 1.00 88.19 776 THR A O 1
ATOM 5946 N N . ARG A 1 777 ? -24.462 -21.496 37.898 1.00 90.75 777 ARG A N 1
ATOM 5947 C CA . ARG A 1 777 ? -25.696 -21.478 38.695 1.00 90.75 777 ARG A CA 1
ATOM 5948 C C . ARG A 1 777 ? -26.930 -21.575 37.799 1.00 90.75 777 ARG A C 1
ATOM 5950 O O . ARG A 1 777 ? -26.984 -20.988 36.722 1.00 90.75 777 ARG A O 1
ATOM 5957 N N . ASN A 1 778 ? -27.945 -22.279 38.282 1.00 91.81 778 ASN A N 1
ATOM 5958 C CA . ASN A 1 778 ? -29.284 -22.281 37.706 1.00 91.81 778 ASN A CA 1
ATOM 5959 C C . ASN A 1 778 ? -30.285 -21.830 38.776 1.00 91.81 778 ASN A C 1
ATOM 5961 O O . ASN A 1 778 ? -30.304 -22.369 39.892 1.00 91.81 778 ASN A O 1
ATOM 5965 N N . PHE A 1 779 ? -31.076 -20.810 38.447 1.00 90.94 779 PHE A N 1
ATOM 5966 C CA . PHE A 1 779 ? -32.076 -20.218 39.325 1.00 90.94 779 PHE A CA 1
ATOM 5967 C C . PHE A 1 779 ? -33.470 -20.623 38.866 1.00 90.94 779 PHE A C 1
ATOM 5969 O O . PHE A 1 779 ? -33.856 -20.355 37.732 1.00 90.94 779 PHE A O 1
ATOM 5976 N N . ARG A 1 780 ? -34.252 -21.191 39.785 1.00 89.56 780 ARG A N 1
ATOM 5977 C CA . ARG A 1 780 ? -35.672 -21.473 39.572 1.00 89.56 780 ARG A CA 1
ATOM 5978 C C . ARG A 1 780 ? -36.520 -20.550 40.435 1.00 89.56 780 ARG A C 1
ATOM 5980 O O . ARG A 1 780 ? -36.388 -20.565 41.663 1.00 89.56 780 ARG A O 1
ATOM 5987 N N . LEU A 1 781 ? -37.371 -19.755 39.790 1.00 88.19 781 LEU A N 1
ATOM 5988 C CA . LEU A 1 781 ? -38.283 -18.791 40.416 1.00 88.19 781 LEU A CA 1
ATOM 5989 C C . LEU A 1 781 ? -39.737 -19.210 40.174 1.00 88.19 781 LEU A C 1
ATOM 5991 O O . LEU A 1 781 ? -40.042 -19.735 39.107 1.00 88.19 781 LEU A O 1
ATOM 5995 N N . ALA A 1 782 ? -40.627 -18.984 41.141 1.00 86.62 782 ALA A N 1
ATOM 5996 C CA . ALA A 1 782 ? -42.055 -19.285 41.023 1.00 86.62 782 ALA A CA 1
ATOM 5997 C C . ALA A 1 782 ? -42.894 -18.361 41.921 1.00 86.62 782 ALA A C 1
ATOM 5999 O O . ALA A 1 782 ? -42.458 -17.994 43.016 1.00 86.62 782 ALA A O 1
ATOM 6000 N N . TRP A 1 783 ? -44.107 -18.032 41.477 1.00 88.06 783 TRP A N 1
ATOM 6001 C CA . TRP A 1 783 ? -45.123 -17.328 42.266 1.00 88.06 783 TRP A CA 1
ATOM 6002 C C . TRP A 1 783 ? -46.288 -18.291 42.472 1.00 88.06 783 TRP A C 1
ATOM 6004 O O . TRP A 1 783 ? -47.194 -18.380 41.644 1.00 88.06 783 TRP A O 1
ATOM 6014 N N . THR A 1 784 ? -46.194 -19.086 43.537 1.00 82.69 784 THR A N 1
ATOM 6015 C CA . THR A 1 784 ? -47.171 -20.133 43.865 1.00 82.69 784 THR A CA 1
ATOM 6016 C C . THR A 1 784 ? -48.373 -19.583 44.618 1.00 82.69 784 THR A C 1
ATOM 6018 O O . THR A 1 784 ? -49.452 -20.168 44.552 1.00 82.69 784 THR A O 1
ATOM 6021 N N . ASP A 1 785 ? -48.184 -18.468 45.322 1.00 80.88 785 ASP A N 1
ATOM 6022 C CA . ASP A 1 785 ? -49.254 -17.733 45.985 1.00 80.88 785 ASP A CA 1
ATOM 6023 C C . ASP A 1 785 ? -49.937 -16.876 44.914 1.00 80.88 785 ASP A C 1
ATOM 6025 O O . ASP A 1 785 ? -49.299 -15.994 44.339 1.00 80.88 785 ASP A O 1
ATOM 6029 N N . GLY A 1 786 ? -51.190 -17.197 44.577 1.00 82.50 786 GLY A N 1
ATOM 6030 C CA . GLY A 1 786 ? -51.916 -16.543 43.486 1.00 82.50 786 GLY A CA 1
ATOM 6031 C C . GLY A 1 786 ? -51.877 -15.012 43.584 1.00 82.50 786 GLY A C 1
ATOM 6032 O O . GLY A 1 786 ? -52.039 -14.445 44.665 1.00 82.50 786 GLY A O 1
ATOM 6033 N N . ILE A 1 787 ? -51.648 -14.351 42.450 1.00 86.75 787 ILE A N 1
ATOM 6034 C CA . ILE A 1 787 ? -51.550 -12.897 42.317 1.00 86.75 787 ILE A CA 1
ATOM 6035 C C . ILE A 1 787 ? -52.860 -12.379 41.740 1.00 86.75 787 ILE A C 1
ATOM 6037 O O . ILE A 1 787 ? -53.209 -12.714 40.612 1.00 86.75 787 ILE A O 1
ATOM 6041 N N . ASP A 1 788 ? -53.564 -11.567 42.521 1.00 85.62 788 ASP A N 1
ATOM 6042 C CA . ASP A 1 788 ? -54.797 -10.898 42.108 1.00 85.62 788 ASP A CA 1
ATOM 6043 C C . ASP A 1 788 ? -54.481 -9.723 41.173 1.00 85.62 788 ASP A C 1
ATOM 6045 O O . ASP A 1 788 ? -53.873 -8.732 41.591 1.00 85.62 788 ASP A O 1
ATOM 6049 N N . ILE A 1 789 ? -54.885 -9.843 39.908 1.00 85.94 789 ILE A N 1
ATOM 6050 C CA . ILE A 1 789 ? -54.695 -8.819 38.875 1.00 85.94 789 ILE A CA 1
ATOM 6051 C C . ILE A 1 789 ? -55.965 -7.997 38.612 1.00 85.94 789 ILE A C 1
ATOM 6053 O O . ILE A 1 789 ? -55.974 -7.165 37.707 1.00 85.94 789 ILE A O 1
ATOM 6057 N N . SER A 1 790 ? -57.030 -8.168 39.402 1.00 81.38 790 SER A N 1
ATOM 6058 C CA . SER A 1 790 ? -58.320 -7.489 39.195 1.00 81.38 790 SER A CA 1
ATOM 6059 C C . SER A 1 790 ? -58.214 -5.960 39.129 1.00 81.38 790 SER A C 1
ATOM 6061 O O . SER A 1 790 ? -58.966 -5.318 38.401 1.00 81.38 790 SER A O 1
ATOM 6063 N N . GLN A 1 791 ? -57.247 -5.368 39.840 1.00 79.25 791 GLN A N 1
ATOM 6064 C CA . GLN A 1 791 ? -56.976 -3.922 39.843 1.00 79.25 791 GLN A CA 1
ATOM 6065 C C . GLN A 1 791 ? -56.341 -3.403 38.542 1.00 79.25 791 GLN A C 1
ATOM 6067 O O . GLN A 1 791 ? -56.374 -2.200 38.284 1.00 79.25 791 GLN A O 1
ATOM 6072 N N . LEU A 1 792 ? -55.761 -4.297 37.736 1.00 81.12 792 LEU A N 1
ATOM 6073 C CA . LEU A 1 792 ? -55.158 -3.990 36.435 1.00 81.12 792 LEU A CA 1
ATOM 6074 C C . LEU A 1 792 ? -56.171 -4.125 35.289 1.00 81.12 792 LEU A C 1
ATOM 6076 O O . LEU A 1 792 ? -55.921 -3.640 34.189 1.00 81.12 792 LEU A O 1
ATOM 6080 N N . GLN A 1 793 ? -57.314 -4.767 35.547 1.00 77.69 793 GLN A N 1
ATOM 6081 C CA . GLN A 1 793 ? -58.345 -5.063 34.557 1.00 77.69 793 GLN A CA 1
ATOM 6082 C C . GLN A 1 793 ? -59.440 -3.979 34.533 1.00 77.69 793 GLN A C 1
ATOM 6084 O O . GLN A 1 793 ? -59.957 -3.556 35.568 1.00 77.69 793 GLN A O 1
ATOM 6089 N N . GLY A 1 794 ? -59.851 -3.558 33.334 1.00 72.12 794 GLY A N 1
ATOM 6090 C CA . GLY A 1 794 ? -60.912 -2.562 33.120 1.00 72.12 794 GLY A CA 1
ATOM 6091 C C . GLY A 1 794 ? -60.443 -1.290 32.413 1.00 72.12 794 GLY A C 1
ATOM 6092 O O . GLY A 1 794 ? -59.286 -1.164 32.029 1.00 72.12 794 GLY A O 1
ATOM 6093 N N . ALA A 1 795 ? -61.368 -0.346 32.211 1.00 71.25 795 ALA A N 1
ATOM 6094 C CA . ALA A 1 795 ? -61.103 0.888 31.461 1.00 71.25 795 ALA A CA 1
ATOM 6095 C C . ALA A 1 795 ? -60.357 1.967 32.273 1.00 71.25 795 ALA A C 1
ATOM 6097 O O . ALA A 1 795 ? -59.682 2.801 31.685 1.00 71.25 795 ALA A O 1
ATOM 6098 N N . GLU A 1 796 ? -60.469 1.941 33.605 1.00 76.75 796 GLU A N 1
ATOM 6099 C CA . GLU A 1 796 ? -59.873 2.926 34.521 1.00 76.75 796 GLU A CA 1
ATOM 6100 C C . GLU A 1 796 ? -59.196 2.196 35.701 1.00 76.75 796 GLU A C 1
ATOM 6102 O O . GLU A 1 796 ? -59.774 2.105 36.790 1.00 76.75 796 GLU A O 1
ATOM 6107 N N . PRO A 1 797 ? -58.014 1.587 35.491 1.00 75.31 797 PRO A N 1
ATOM 6108 C CA . PRO A 1 797 ? -57.350 0.786 36.515 1.00 75.31 797 PRO A CA 1
ATOM 6109 C C . PRO A 1 797 ? -56.824 1.663 37.666 1.00 75.31 797 PRO A C 1
ATOM 6111 O O . PRO A 1 797 ? -56.190 2.698 37.454 1.00 75.31 797 PRO A O 1
ATOM 6114 N N . LEU A 1 798 ? -57.059 1.230 38.908 1.00 75.19 798 LEU A N 1
ATOM 6115 C CA . LEU A 1 798 ? -56.514 1.863 40.115 1.00 75.19 798 LEU A CA 1
ATOM 6116 C C . LEU A 1 798 ? -55.199 1.174 40.483 1.00 75.19 798 LEU A C 1
ATOM 6118 O O . LEU A 1 798 ? -55.192 0.145 41.155 1.00 75.19 798 LEU A O 1
ATOM 6122 N N . ILE A 1 799 ? -54.092 1.733 39.998 1.00 80.25 799 ILE A N 1
ATOM 6123 C CA . ILE A 1 799 ? -52.794 1.059 40.012 1.00 80.25 799 ILE A CA 1
ATOM 6124 C C . ILE A 1 799 ? -51.924 1.541 41.176 1.00 80.25 799 ILE A C 1
ATOM 6126 O O . ILE A 1 799 ? -51.482 2.692 41.200 1.00 80.25 799 ILE A O 1
ATOM 6130 N N . ASP A 1 800 ? -51.595 0.624 42.085 1.00 84.62 800 ASP A N 1
ATOM 6131 C CA . ASP A 1 800 ? -50.524 0.813 43.062 1.00 84.62 800 ASP A CA 1
ATOM 6132 C C . ASP A 1 800 ? -49.155 0.549 42.422 1.00 84.62 800 ASP A C 1
ATOM 6134 O O . ASP A 1 800 ? -48.952 -0.422 41.682 1.00 84.62 800 ASP A O 1
ATOM 6138 N N . PHE A 1 801 ? -48.186 1.410 42.730 1.00 89.31 801 PHE A N 1
ATOM 6139 C CA . PHE A 1 801 ? -46.871 1.387 42.099 1.00 89.31 801 PHE A CA 1
ATOM 6140 C C . PHE A 1 801 ? -45.719 1.505 43.095 1.00 89.31 801 PHE A C 1
ATOM 6142 O O . PHE A 1 801 ? -45.832 2.065 44.187 1.00 89.31 801 PHE A O 1
ATOM 6149 N N . TRP A 1 802 ? -44.562 1.007 42.673 1.00 89.69 802 TRP A N 1
ATOM 6150 C CA . TRP A 1 802 ? -43.295 1.139 43.377 1.00 89.69 802 TRP A CA 1
ATOM 6151 C C . TRP A 1 802 ? -42.422 2.214 42.726 1.00 89.69 802 TRP A C 1
ATOM 6153 O O . TRP A 1 802 ? -42.433 2.384 41.510 1.00 89.69 802 TRP A O 1
ATOM 6163 N N . VAL A 1 803 ? -41.617 2.904 43.538 1.00 91.00 803 VAL A N 1
ATOM 6164 C CA . VAL A 1 803 ? -40.588 3.862 43.090 1.00 91.00 803 VAL A CA 1
ATOM 6165 C C . VAL A 1 803 ? -39.218 3.455 43.636 1.00 91.00 803 VAL A C 1
ATOM 6167 O O . VAL A 1 803 ? -39.095 3.090 44.811 1.00 91.00 803 VAL A O 1
ATOM 6170 N N . SER A 1 804 ? -38.177 3.525 42.801 1.00 88.12 804 SER A N 1
ATOM 6171 C CA . SER A 1 804 ? -36.800 3.132 43.159 1.00 88.12 804 SER A CA 1
ATOM 6172 C C . SER A 1 804 ? -36.050 4.202 43.947 1.00 88.12 804 SER A C 1
ATOM 6174 O O . SER A 1 804 ? -35.029 3.884 44.563 1.00 88.12 804 SER A O 1
ATOM 6176 N N . SER A 1 805 ? -36.530 5.448 43.932 1.00 89.69 805 SER A N 1
ATOM 6177 C CA . SER A 1 805 ? -35.896 6.598 44.573 1.00 89.69 805 SER A CA 1
ATOM 6178 C C . SER A 1 805 ? -36.904 7.476 45.307 1.00 89.69 805 SER A C 1
ATOM 6180 O O . SER A 1 805 ? -38.079 7.531 44.954 1.00 89.69 805 SER A O 1
ATOM 6182 N N . ASN A 1 806 ? -36.429 8.161 46.347 1.00 88.56 806 ASN A N 1
ATOM 6183 C CA . ASN A 1 806 ? -37.139 9.269 46.995 1.00 88.56 806 ASN A CA 1
ATOM 6184 C C . ASN A 1 806 ? -36.690 10.645 46.463 1.00 88.56 806 ASN A C 1
ATOM 6186 O O . ASN A 1 806 ? -37.099 11.666 47.014 1.00 88.56 806 ASN A O 1
ATOM 6190 N N . GLN A 1 807 ? -35.803 10.692 45.464 1.00 86.62 807 GLN A N 1
ATOM 6191 C CA . GLN A 1 807 ? -35.342 11.954 44.889 1.00 86.62 807 GLN A CA 1
ATOM 6192 C C . GLN A 1 807 ? -36.425 12.619 44.028 1.00 86.62 807 GLN A C 1
ATOM 6194 O O . GLN A 1 807 ? -37.332 11.974 43.500 1.00 86.62 807 GLN A O 1
ATOM 6199 N N . THR A 1 808 ? -36.319 13.938 43.875 1.00 84.75 808 THR A N 1
ATOM 6200 C CA . THR A 1 808 ? -37.217 14.721 43.020 1.00 84.75 808 THR A CA 1
ATOM 6201 C C . THR A 1 808 ? -37.135 14.239 41.572 1.00 84.75 808 THR A C 1
ATOM 6203 O O . THR A 1 808 ? -36.042 14.130 41.020 1.00 84.75 808 THR A O 1
ATOM 6206 N N . GLY A 1 809 ? -38.291 13.993 40.951 1.00 85.12 809 GLY A N 1
ATOM 6207 C CA . GLY A 1 809 ? -38.387 13.518 39.567 1.00 85.12 809 GLY A CA 1
ATOM 6208 C C . GLY A 1 809 ? -38.429 11.995 39.413 1.00 85.12 809 GLY A C 1
ATOM 6209 O O . GLY A 1 809 ? -38.637 11.536 38.296 1.00 85.12 809 GLY A O 1
ATOM 6210 N N . ALA A 1 810 ? -38.285 11.223 40.499 1.00 87.38 810 ALA A N 1
ATOM 6211 C CA . ALA A 1 810 ? -38.427 9.766 40.469 1.00 87.38 810 ALA A CA 1
ATOM 6212 C C . ALA A 1 810 ? -39.786 9.344 39.890 1.00 87.38 810 ALA A C 1
ATOM 6214 O O . ALA A 1 810 ? -40.833 9.850 40.310 1.00 87.38 810 ALA A O 1
ATOM 6215 N N . GLN A 1 811 ? -39.764 8.412 38.940 1.00 90.69 811 GLN A N 1
ATOM 6216 C CA . GLN A 1 811 ? -40.961 7.885 38.286 1.00 90.69 811 GLN A CA 1
ATOM 6217 C C . GLN A 1 811 ? -41.279 6.456 38.773 1.00 90.69 811 GLN A C 1
ATOM 6219 O O . GLN A 1 811 ? -40.410 5.777 39.330 1.00 90.69 811 GLN A O 1
ATOM 6224 N N . PRO A 1 812 ? -42.534 5.989 38.626 1.00 89.81 812 PRO A N 1
ATOM 6225 C CA . PRO A 1 812 ? -42.907 4.606 38.923 1.00 89.81 812 PRO A CA 1
ATOM 6226 C C . PRO A 1 812 ? -42.066 3.597 38.129 1.00 89.81 812 PRO A C 1
ATOM 6228 O O . PRO A 1 812 ? -41.892 3.768 36.927 1.00 89.81 812 PRO A O 1
ATOM 6231 N N . ILE A 1 813 ? -41.576 2.541 38.792 1.00 89.94 813 ILE A N 1
ATOM 6232 C CA . ILE A 1 813 ? -40.711 1.515 38.171 1.00 89.94 813 ILE A CA 1
ATOM 6233 C C . ILE A 1 813 ? -41.363 0.143 38.004 1.00 89.94 813 ILE A C 1
ATOM 6235 O O . ILE A 1 813 ? -40.833 -0.708 37.292 1.00 89.94 813 ILE A O 1
ATOM 6239 N N . ALA A 1 814 ? -42.436 -0.111 38.753 1.00 90.00 814 ALA A N 1
ATOM 6240 C CA . ALA A 1 814 ? -43.130 -1.388 38.782 1.00 90.00 814 ALA A CA 1
ATOM 6241 C C . ALA A 1 814 ? -44.545 -1.206 39.317 1.00 90.00 814 ALA A C 1
ATOM 6243 O O . ALA A 1 814 ? -44.784 -0.386 40.206 1.00 90.00 814 ALA A O 1
ATOM 6244 N N . VAL A 1 815 ? -45.454 -2.029 38.814 1.00 89.88 815 VAL A N 1
ATOM 6245 C CA . VAL A 1 815 ? -46.846 -2.098 39.251 1.00 89.88 815 VAL A CA 1
ATOM 6246 C C . VAL A 1 815 ? -47.015 -3.271 40.209 1.00 89.88 815 VAL A C 1
ATOM 6248 O O . VAL A 1 815 ? -46.499 -4.357 39.950 1.00 89.88 815 VAL A O 1
ATOM 6251 N N . GLN A 1 816 ? -47.716 -3.062 41.327 1.00 85.31 816 GLN A N 1
ATOM 6252 C CA . GLN A 1 816 ? -47.701 -3.991 42.457 1.00 85.31 816 GLN A CA 1
ATOM 6253 C C . GLN A 1 816 ? -48.104 -5.429 42.093 1.00 85.31 816 GLN A C 1
ATOM 6255 O O . GLN A 1 816 ? -47.453 -6.346 42.583 1.00 85.31 816 GLN A O 1
ATOM 6260 N N . ASN A 1 817 ? -49.114 -5.640 41.245 1.00 87.19 817 ASN A N 1
ATOM 6261 C CA . ASN A 1 817 ? -49.651 -6.975 40.935 1.00 87.19 817 ASN A CA 1
ATOM 6262 C C . ASN A 1 817 ? -49.355 -7.463 39.497 1.00 87.19 817 ASN A C 1
ATOM 6264 O O . ASN A 1 817 ? -49.857 -8.502 39.096 1.00 87.19 817 ASN A O 1
ATOM 6268 N N . ASP A 1 818 ? -48.501 -6.772 38.737 1.00 88.50 818 ASP A N 1
ATOM 6269 C CA . ASP A 1 818 ? -48.284 -7.002 37.290 1.00 88.50 818 ASP A CA 1
ATOM 6270 C C . ASP A 1 818 ? -47.323 -8.163 36.951 1.00 88.50 818 ASP A C 1
ATOM 6272 O O . ASP A 1 818 ? -46.945 -8.380 35.807 1.00 88.50 818 ASP A O 1
ATOM 6276 N N . ALA A 1 819 ? -46.875 -8.941 37.941 1.00 87.06 819 ALA A N 1
ATOM 6277 C CA . ALA A 1 819 ? -45.862 -9.973 37.700 1.00 87.06 819 ALA A CA 1
ATOM 6278 C C . ALA A 1 819 ? -46.238 -11.006 36.603 1.00 87.06 819 ALA A C 1
ATOM 6280 O O . ALA A 1 819 ? -45.343 -11.349 35.828 1.00 87.06 819 ALA A O 1
ATOM 6281 N N . PRO A 1 820 ? -47.492 -11.503 36.485 1.00 87.00 820 PRO A N 1
ATOM 6282 C CA . PRO A 1 820 ? -47.868 -12.450 35.429 1.00 87.00 820 PRO A CA 1
ATOM 6283 C C . PRO A 1 820 ? -47.705 -11.880 34.010 1.00 87.00 820 PRO A C 1
ATOM 6285 O O . PRO A 1 820 ? -46.978 -12.462 33.199 1.00 87.00 820 PRO A O 1
ATOM 6288 N N . ASP A 1 821 ? -48.306 -10.722 33.732 1.00 87.12 821 ASP A N 1
ATOM 6289 C CA . ASP A 1 821 ? -48.282 -10.094 32.405 1.00 87.12 821 ASP A CA 1
ATOM 6290 C C . ASP A 1 821 ? -46.883 -9.579 32.048 1.00 87.12 821 ASP A C 1
ATOM 6292 O O . ASP A 1 821 ? -46.394 -9.789 30.930 1.00 87.12 821 ASP A O 1
ATOM 6296 N N . LEU A 1 822 ? -46.175 -9.007 33.027 1.00 88.75 822 LEU A N 1
ATOM 6297 C CA . LEU A 1 822 ? -44.792 -8.568 32.872 1.00 88.75 822 LEU A CA 1
ATOM 6298 C C . LEU A 1 822 ? -43.880 -9.714 32.435 1.00 88.75 822 LEU A C 1
ATOM 6300 O O . LEU A 1 822 ? -43.089 -9.565 31.504 1.00 88.75 822 LEU A O 1
ATOM 6304 N N . MET A 1 823 ? -43.992 -10.876 33.082 1.00 86.88 823 MET A N 1
ATOM 6305 C CA . MET A 1 823 ? -43.150 -12.026 32.770 1.00 86.88 823 MET A CA 1
ATOM 6306 C C . MET A 1 823 ? -43.429 -12.593 31.366 1.00 86.88 823 MET A C 1
ATOM 6308 O O . MET A 1 823 ? -42.484 -12.995 30.679 1.00 86.88 823 MET A O 1
ATOM 6312 N N . MET A 1 824 ? -44.680 -12.559 30.886 1.00 86.12 824 MET A N 1
ATOM 6313 C CA . MET A 1 824 ? -44.994 -12.869 29.481 1.00 86.12 824 MET A CA 1
ATOM 6314 C C . MET A 1 824 ? -44.363 -11.860 28.518 1.00 86.12 824 MET A C 1
ATOM 6316 O O . MET A 1 824 ? -43.807 -12.250 27.486 1.00 86.12 824 MET A O 1
ATOM 6320 N N . GLY A 1 825 ? -44.431 -10.568 28.851 1.00 88.44 825 GLY A N 1
ATOM 6321 C CA . GLY A 1 825 ? -43.805 -9.495 28.079 1.00 88.44 825 GLY A CA 1
ATOM 6322 C C . GLY A 1 825 ? -42.287 -9.658 27.980 1.00 88.44 825 GLY A C 1
ATOM 6323 O O . GLY A 1 825 ? -41.732 -9.560 26.887 1.00 88.44 825 GLY A O 1
ATOM 6324 N N . VAL A 1 826 ? -41.625 -9.999 29.089 1.00 87.94 826 VAL A N 1
ATOM 6325 C CA . VAL A 1 826 ? -40.173 -10.237 29.146 1.00 87.94 826 VAL A CA 1
ATOM 6326 C C . VAL A 1 826 ? -39.753 -11.382 28.223 1.00 87.94 826 VAL A C 1
ATOM 6328 O O . VAL A 1 826 ? -38.776 -11.233 27.491 1.00 87.94 826 VAL A O 1
ATOM 6331 N N . ILE A 1 827 ? -40.495 -12.496 28.187 1.00 87.19 827 ILE A N 1
ATOM 6332 C CA . ILE A 1 827 ? -40.192 -13.588 27.246 1.00 87.19 827 ILE A CA 1
ATOM 6333 C C . ILE A 1 827 ? -40.333 -13.143 25.794 1.00 87.19 827 ILE A C 1
ATOM 6335 O O . ILE A 1 827 ? -39.478 -13.481 24.975 1.00 87.19 827 ILE A O 1
ATOM 6339 N N . ARG A 1 828 ? -41.390 -12.390 25.465 1.00 87.62 828 ARG A N 1
ATOM 6340 C CA . ARG A 1 828 ? -41.595 -11.879 24.101 1.00 87.62 828 ARG A CA 1
ATOM 6341 C C . ARG A 1 828 ? -40.486 -10.912 23.692 1.00 87.62 828 ARG A C 1
ATOM 6343 O O . ARG A 1 828 ? -40.045 -10.962 22.550 1.00 87.62 828 ARG A O 1
ATOM 6350 N N . TYR A 1 829 ? -40.028 -10.077 24.624 1.00 88.44 829 TYR A N 1
ATOM 6351 C CA . TYR A 1 829 ? -38.953 -9.114 24.398 1.00 88.44 829 TYR A CA 1
ATOM 6352 C C . TYR A 1 829 ? -37.593 -9.794 24.191 1.00 88.44 829 TYR A C 1
ATOM 6354 O O . TYR A 1 829 ? -36.884 -9.466 23.247 1.00 88.44 829 TYR A O 1
ATOM 6362 N N . LEU A 1 830 ? -37.240 -10.769 25.035 1.00 87.62 830 LEU A N 1
ATOM 6363 C CA . LEU A 1 830 ? -35.943 -11.458 24.964 1.00 87.62 830 LEU A CA 1
ATOM 6364 C C . LEU A 1 830 ? -35.897 -12.597 23.938 1.00 87.62 830 LEU A C 1
ATOM 6366 O O . LEU A 1 830 ? -34.818 -13.109 23.642 1.00 87.62 830 LEU A O 1
ATOM 6370 N N . GLN A 1 831 ? -37.058 -13.002 23.411 1.00 86.69 831 GLN A N 1
ATOM 6371 C CA . GLN A 1 831 ? -37.217 -14.142 22.504 1.00 86.69 831 GLN A CA 1
ATOM 6372 C C . GLN A 1 831 ? -36.652 -15.447 23.096 1.00 86.69 831 GLN A C 1
ATOM 6374 O O . GLN A 1 831 ? -36.018 -16.249 22.413 1.00 86.69 831 GLN A O 1
ATOM 6379 N N . GLY A 1 832 ? -36.883 -15.664 24.394 1.00 81.50 832 GLY A N 1
ATOM 6380 C CA . GLY A 1 832 ? -36.408 -16.847 25.114 1.00 81.50 832 GLY A CA 1
ATOM 6381 C C . GLY A 1 832 ? -34.903 -16.811 25.392 1.00 81.50 832 GLY A C 1
ATOM 6382 O O . GLY A 1 832 ? -34.440 -15.978 26.169 1.00 81.50 832 GLY A O 1
ATOM 6383 N N . ASN A 1 833 ? -34.151 -17.738 24.794 1.00 83.06 833 ASN A N 1
ATOM 6384 C CA . ASN A 1 833 ? -32.714 -17.912 25.033 1.00 83.06 833 ASN A CA 1
ATOM 6385 C C . ASN A 1 833 ? -31.812 -17.073 24.110 1.00 83.06 833 ASN A C 1
ATOM 6387 O O . ASN A 1 833 ? -30.595 -17.129 24.264 1.00 83.06 833 ASN A O 1
ATOM 6391 N N . VAL A 1 834 ? -32.387 -16.332 23.155 1.00 85.81 834 VAL A N 1
ATOM 6392 C CA . VAL A 1 834 ? -31.636 -15.556 22.153 1.00 85.81 834 VAL A CA 1
ATOM 6393 C C . VAL A 1 834 ? -30.949 -14.344 22.779 1.00 85.81 834 VAL A C 1
ATOM 6395 O O . VAL A 1 834 ? -29.779 -14.093 22.501 1.00 85.81 834 VAL A O 1
ATOM 6398 N N . SER A 1 835 ? -31.663 -13.592 23.623 1.00 88.81 835 SER A N 1
ATOM 6399 C CA . SER A 1 835 ? -31.117 -12.406 24.290 1.00 88.81 835 SER A CA 1
ATOM 6400 C C . SER A 1 835 ? -30.854 -12.675 25.775 1.00 88.81 835 SER A C 1
ATOM 6402 O O . SER A 1 835 ? -31.734 -13.196 26.467 1.00 88.81 835 SER A O 1
ATOM 6404 N N . PRO A 1 836 ? -29.679 -12.301 26.306 1.00 91.88 836 PRO A N 1
ATOM 6405 C CA . PRO A 1 836 ? -29.371 -12.482 27.715 1.00 91.88 836 PRO A CA 1
ATOM 6406 C C . PRO A 1 836 ? -30.063 -11.419 28.577 1.00 91.88 836 PRO A C 1
ATOM 6408 O O . PRO A 1 836 ? -30.434 -10.338 28.117 1.00 91.88 836 PRO A O 1
ATOM 6411 N N . MET A 1 837 ? -30.181 -11.705 29.870 1.00 92.75 837 MET A N 1
ATOM 6412 C CA . MET A 1 837 ? -30.584 -10.741 30.890 1.00 92.75 837 MET A CA 1
ATOM 6413 C C . MET A 1 837 ? -29.688 -10.865 32.123 1.00 92.75 837 MET A C 1
ATOM 6415 O O . MET A 1 837 ? -28.918 -11.812 32.270 1.00 92.75 837 MET A O 1
ATOM 6419 N N . VAL A 1 838 ? -29.827 -9.935 33.063 1.00 93.94 838 VAL A N 1
ATOM 6420 C CA . VAL A 1 838 ? -29.076 -9.966 34.321 1.00 93.94 838 VAL A CA 1
ATOM 6421 C C . VAL A 1 838 ? -30.048 -10.168 35.470 1.00 93.94 838 VAL A C 1
ATOM 6423 O O . VAL A 1 838 ? -30.904 -9.327 35.737 1.00 93.94 838 VAL A O 1
ATOM 6426 N N . TYR A 1 839 ? -29.911 -11.291 36.167 1.00 93.06 839 TYR A N 1
ATOM 6427 C CA . TYR A 1 839 ? -30.700 -11.589 37.348 1.00 93.06 839 TYR A CA 1
ATOM 6428 C C . TYR A 1 839 ? -30.118 -10.885 38.577 1.00 93.06 839 TYR A C 1
ATOM 6430 O O . TYR A 1 839 ? -28.995 -11.168 39.004 1.00 93.06 839 TYR A O 1
ATOM 6438 N N . LEU A 1 840 ? -30.916 -9.994 39.168 1.00 93.06 840 LEU A N 1
ATOM 6439 C CA . LEU A 1 840 ? -30.589 -9.236 40.374 1.00 93.06 840 LEU A CA 1
ATOM 6440 C C . LEU A 1 840 ? -31.517 -9.689 41.517 1.00 93.06 840 LEU A C 1
ATOM 6442 O O . LEU A 1 840 ? -32.689 -9.318 41.537 1.00 93.06 840 LEU A O 1
ATOM 6446 N N . PRO A 1 841 ? -31.042 -10.504 42.478 1.00 89.25 841 PRO A N 1
ATOM 6447 C CA . PRO A 1 841 ? -31.900 -11.103 43.497 1.00 89.25 841 PRO A CA 1
ATOM 6448 C C . PRO A 1 841 ? -32.418 -10.107 44.539 1.00 89.25 841 PRO A C 1
ATOM 6450 O O . PRO A 1 841 ? -33.408 -10.402 45.206 1.00 89.25 841 PRO A O 1
ATOM 6453 N N . ASN A 1 842 ? -31.733 -8.979 44.731 1.00 88.06 842 ASN A N 1
ATOM 6454 C CA . ASN A 1 842 ? -32.141 -7.929 45.654 1.00 88.06 842 ASN A CA 1
ATOM 6455 C C . ASN A 1 842 ? -31.649 -6.569 45.153 1.00 88.06 842 ASN A C 1
ATOM 6457 O O . ASN A 1 842 ? -30.486 -6.426 44.782 1.00 88.06 842 ASN A O 1
ATOM 6461 N N . ILE A 1 843 ? -32.528 -5.571 45.200 1.00 88.50 843 ILE A N 1
ATOM 6462 C CA . ILE A 1 843 ? -32.227 -4.182 44.867 1.00 88.50 843 ILE A CA 1
ATOM 6463 C C . ILE A 1 843 ? -32.748 -3.318 46.014 1.00 88.50 843 ILE A C 1
ATOM 6465 O O . ILE A 1 843 ? -33.928 -3.353 46.353 1.00 88.50 843 ILE A O 1
ATOM 6469 N N . THR A 1 844 ? -31.872 -2.521 46.620 1.00 87.12 844 THR A N 1
ATOM 6470 C CA . THR A 1 844 ? -32.245 -1.616 47.713 1.00 87.12 844 THR A CA 1
ATOM 6471 C C . THR A 1 844 ? -32.807 -0.307 47.170 1.00 87.12 844 THR A C 1
ATOM 6473 O O . THR A 1 844 ? -32.258 0.260 46.227 1.00 87.12 844 THR A O 1
ATOM 6476 N N . LYS A 1 845 ? -33.887 0.207 47.768 1.00 88.38 845 LYS A N 1
ATOM 6477 C CA . LYS A 1 845 ? -34.445 1.518 47.405 1.00 88.38 845 LYS A CA 1
ATOM 6478 C C . LYS A 1 845 ? -33.436 2.634 47.701 1.00 88.38 845 LYS A C 1
ATOM 6480 O O . LYS A 1 845 ? -32.840 2.660 48.778 1.00 88.38 845 LYS A O 1
ATOM 6485 N N . SER A 1 846 ? -33.285 3.571 46.770 1.00 89.38 846 SER A N 1
ATOM 6486 C CA . SER A 1 846 ? -32.464 4.766 46.953 1.00 89.38 846 SER A CA 1
ATOM 6487 C C . SER A 1 846 ? -33.151 5.763 47.889 1.00 89.38 846 SER A C 1
ATOM 6489 O O . SER A 1 846 ? -34.305 6.151 47.684 1.00 89.38 846 SER A O 1
ATOM 6491 N N . THR A 1 847 ? -32.435 6.194 48.926 1.00 86.94 847 THR A N 1
ATOM 6492 C CA . THR A 1 847 ? -32.892 7.209 49.891 1.00 86.94 847 THR A CA 1
ATOM 6493 C C . THR A 1 847 ? -32.085 8.510 49.820 1.00 86.94 847 THR A C 1
ATOM 6495 O O . THR A 1 847 ? -32.428 9.471 50.504 1.00 86.94 847 THR A O 1
ATOM 6498 N N . SER A 1 848 ? -31.051 8.577 48.975 1.00 84.62 848 SER A N 1
ATOM 6499 C CA . SER A 1 848 ? -30.158 9.731 48.800 1.00 84.62 848 SER A CA 1
ATOM 6500 C C . SER A 1 848 ? -29.680 9.839 47.349 1.00 84.62 848 SER A C 1
ATOM 6502 O O . SER A 1 848 ? -29.681 8.849 46.626 1.00 84.62 848 SER A O 1
ATOM 6504 N N . ALA A 1 849 ? -29.184 11.009 46.934 1.00 78.12 849 ALA A N 1
ATOM 6505 C CA . ALA A 1 849 ? -28.605 11.189 45.597 1.00 78.12 849 ALA A CA 1
ATOM 6506 C C . ALA A 1 849 ? -27.425 10.233 45.317 1.00 78.12 849 ALA A C 1
ATOM 6508 O O . ALA A 1 849 ? -27.276 9.735 44.208 1.00 78.12 849 ALA A O 1
ATOM 6509 N N . SER A 1 850 ? -26.615 9.907 46.332 1.00 76.56 850 SER A N 1
ATOM 6510 C CA . SER A 1 850 ? -25.562 8.887 46.214 1.00 76.56 850 SER A CA 1
ATOM 6511 C C . SER A 1 850 ? -26.102 7.459 46.075 1.00 76.56 850 SER A C 1
ATOM 6513 O O . SER A 1 850 ? -25.389 6.594 45.587 1.00 76.56 850 SER A O 1
ATOM 6515 N N . GLY A 1 851 ? -27.339 7.202 46.510 1.00 79.69 851 GLY A N 1
ATOM 6516 C CA . GLY A 1 851 ? -28.014 5.912 46.375 1.00 79.69 851 GLY A CA 1
ATOM 6517 C C . GLY A 1 851 ? -28.673 5.703 45.011 1.00 79.69 851 GLY A C 1
ATOM 6518 O O . GLY A 1 851 ? -29.061 4.578 44.696 1.00 79.69 851 GLY A O 1
ATOM 6519 N N . ASP A 1 852 ? -28.789 6.750 44.188 1.00 86.00 852 ASP A N 1
ATOM 6520 C CA . ASP A 1 852 ? -29.334 6.636 42.832 1.00 86.00 852 ASP A CA 1
ATOM 6521 C C . ASP A 1 852 ? -28.382 5.920 41.880 1.00 86.00 852 ASP A C 1
ATOM 6523 O O . ASP A 1 852 ? -28.843 5.294 40.928 1.00 86.00 852 ASP A O 1
ATOM 6527 N N . PHE A 1 853 ? -27.084 5.945 42.184 1.00 89.81 853 PHE A N 1
ATOM 6528 C CA . PHE A 1 853 ? -26.042 5.229 41.466 1.00 89.81 853 PHE A CA 1
ATOM 6529 C C . PHE A 1 853 ? -25.458 4.129 42.357 1.00 89.81 853 PHE A C 1
ATOM 6531 O O . PHE A 1 853 ? -24.846 4.405 43.388 1.00 89.81 853 PHE A O 1
ATOM 6538 N N . ARG A 1 854 ? -25.655 2.863 41.982 1.00 89.81 854 ARG A N 1
ATOM 6539 C CA . ARG A 1 854 ? -25.249 1.694 42.778 1.00 89.81 854 ARG A CA 1
ATOM 6540 C C . ARG A 1 854 ? -24.397 0.760 41.935 1.00 89.81 854 ARG A C 1
ATOM 6542 O O . ARG A 1 854 ? -24.773 0.443 40.815 1.00 89.81 854 ARG A O 1
ATOM 6549 N N . VAL A 1 855 ? -23.287 0.283 42.491 1.00 90.94 855 VAL A N 1
ATOM 6550 C CA . VAL A 1 855 ? -22.418 -0.711 41.847 1.00 90.94 855 VAL A CA 1
ATOM 6551 C C . VAL A 1 855 ? -22.490 -2.006 42.647 1.00 90.94 855 VAL A C 1
ATOM 6553 O O . VAL A 1 855 ? -22.026 -2.063 43.784 1.00 90.94 855 VAL A O 1
ATOM 6556 N N . LEU A 1 856 ? -23.087 -3.033 42.053 1.00 92.06 856 LEU A N 1
ATOM 6557 C CA . LEU A 1 856 ? -23.136 -4.395 42.570 1.00 92.06 856 LEU A CA 1
ATOM 6558 C C . LEU A 1 856 ? -21.907 -5.142 42.060 1.00 92.06 856 LEU A C 1
ATOM 6560 O O . LEU A 1 856 ? -21.643 -5.169 40.857 1.00 92.06 856 LEU A O 1
ATOM 6564 N N . GLN A 1 857 ? -21.138 -5.717 42.974 1.00 89.62 857 GLN A N 1
ATOM 6565 C CA . GLN A 1 857 ? -19.799 -6.238 42.680 1.00 89.62 857 GLN A CA 1
ATOM 6566 C C . GLN A 1 857 ? -19.684 -7.732 42.967 1.00 89.62 857 GLN A C 1
ATOM 6568 O O . GLN A 1 857 ? -18.811 -8.409 42.427 1.00 89.62 857 GLN A O 1
ATOM 6573 N N . ARG A 1 858 ? -20.553 -8.272 43.823 1.00 87.75 858 ARG A N 1
ATOM 6574 C CA . ARG A 1 858 ? -20.417 -9.645 44.305 1.00 87.75 858 ARG A CA 1
ATOM 6575 C C . ARG A 1 858 ? -21.173 -10.616 43.425 1.00 87.75 858 ARG A C 1
ATOM 6577 O O . ARG A 1 858 ? -22.273 -10.325 42.965 1.00 87.75 858 ARG A O 1
ATOM 6584 N N . GLN A 1 859 ? -20.648 -11.830 43.291 1.00 83.50 859 GLN A N 1
ATOM 6585 C CA . GLN A 1 859 ? -21.313 -12.886 42.528 1.00 83.50 859 GLN A CA 1
ATOM 6586 C C . GLN A 1 859 ? -22.718 -13.197 43.077 1.00 83.50 859 GLN A C 1
ATOM 6588 O O . GLN A 1 859 ? -23.616 -13.564 42.331 1.00 83.50 859 GLN A O 1
ATOM 6593 N N . THR A 1 860 ? -22.970 -13.029 44.376 1.00 86.25 860 THR A N 1
ATOM 6594 C CA . THR A 1 860 ? -24.299 -13.261 44.969 1.00 86.25 860 THR A CA 1
ATOM 6595 C C . THR A 1 860 ? -25.328 -12.172 44.657 1.00 86.25 860 THR A C 1
ATOM 6597 O O . THR A 1 860 ? -26.516 -12.396 44.874 1.00 86.25 860 THR A O 1
ATOM 6600 N N . GLU A 1 861 ? -24.893 -11.004 44.186 1.00 89.62 861 GLU A N 1
ATOM 6601 C CA . GLU A 1 861 ? -25.744 -9.835 43.913 1.00 89.62 861 GLU A CA 1
ATOM 6602 C C . GLU A 1 861 ? -26.203 -9.766 42.453 1.00 89.62 861 GLU A C 1
ATOM 6604 O O . GLU A 1 861 ? -27.075 -8.967 42.126 1.00 89.62 861 GLU A O 1
ATOM 6609 N N . GLN A 1 862 ? -25.620 -10.586 41.577 1.00 92.75 862 GLN A N 1
ATOM 6610 C CA . GLN A 1 862 ? -25.848 -10.539 40.137 1.00 92.75 862 GLN A CA 1
ATOM 6611 C C . GLN A 1 862 ? -25.541 -11.887 39.478 1.00 92.75 862 GLN A C 1
ATOM 6613 O O . GLN A 1 862 ? -24.659 -12.630 39.916 1.00 92.75 862 GLN A O 1
ATOM 6618 N N . ALA A 1 863 ? -26.243 -12.193 38.395 1.00 92.38 863 ALA A N 1
ATOM 6619 C CA . ALA A 1 863 ? -25.898 -13.287 37.499 1.00 92.38 863 ALA A CA 1
ATOM 6620 C C . ALA A 1 863 ? -26.307 -12.924 36.072 1.00 92.38 863 ALA A C 1
ATOM 6622 O O . ALA A 1 863 ? -27.461 -12.571 35.842 1.00 92.38 863 ALA A O 1
ATOM 6623 N N . LEU A 1 864 ? -25.379 -13.030 35.126 1.00 93.00 864 LEU A N 1
ATOM 6624 C CA . LEU A 1 864 ? -25.690 -12.976 33.702 1.00 93.00 864 LEU A CA 1
ATOM 6625 C C . LEU A 1 864 ? -26.362 -14.295 33.305 1.00 93.00 864 LEU A C 1
ATOM 6627 O O . LEU A 1 864 ? -25.762 -15.350 33.497 1.00 93.00 864 LEU A O 1
ATOM 6631 N N . VAL A 1 865 ? -27.599 -14.254 32.808 1.00 93.00 865 VAL A N 1
ATOM 6632 C CA . VAL A 1 865 ? -28.420 -15.449 32.573 1.00 93.00 865 VAL A CA 1
ATOM 6633 C C . VAL A 1 865 ? -29.165 -15.419 31.238 1.00 93.00 865 VAL A C 1
ATOM 6635 O O . VAL A 1 865 ? -29.467 -14.358 30.698 1.00 93.00 865 VAL A O 1
ATOM 6638 N N . THR A 1 866 ? -29.541 -16.598 30.750 1.00 91.69 866 THR A N 1
ATOM 6639 C CA . THR A 1 866 ? -30.553 -16.790 29.697 1.00 91.69 866 THR A CA 1
ATOM 6640 C C . THR A 1 866 ? -31.785 -17.494 30.262 1.00 91.69 866 THR A C 1
ATOM 6642 O O . THR A 1 866 ? -31.706 -18.206 31.269 1.00 91.69 866 THR A O 1
ATOM 6645 N N . LEU A 1 867 ? -32.939 -17.286 29.626 1.00 88.50 867 LEU A N 1
ATOM 6646 C CA . LEU A 1 867 ? -34.173 -18.013 29.930 1.00 88.50 867 LEU A CA 1
ATOM 6647 C C . LEU A 1 867 ? -34.159 -19.363 29.205 1.00 88.50 867 LEU A C 1
ATOM 6649 O O . LEU A 1 867 ? -34.165 -19.402 27.978 1.00 88.50 867 LEU A O 1
ATOM 6653 N N . GLU A 1 868 ? -34.152 -20.469 29.953 1.00 82.56 868 GLU A N 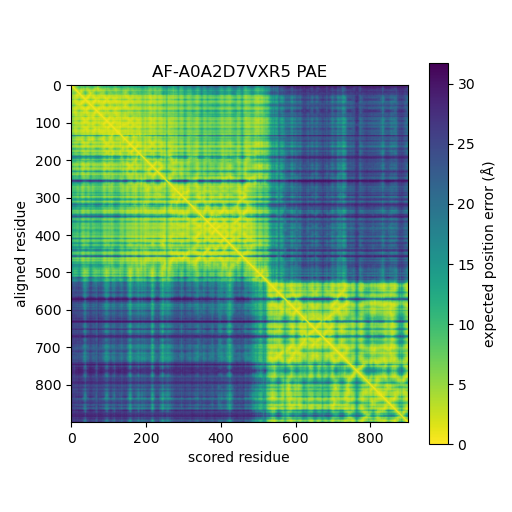1
ATOM 6654 C CA . GLU A 1 868 ? -34.149 -21.824 29.371 1.00 82.56 868 GLU A CA 1
ATOM 6655 C C . GLU A 1 868 ? -35.555 -22.398 29.155 1.00 82.56 868 GLU A C 1
ATOM 6657 O O . GLU A 1 868 ? -35.738 -23.261 28.300 1.00 82.56 868 GLU A O 1
ATOM 6662 N N . SER A 1 869 ? -36.540 -21.972 29.951 1.00 71.38 869 SER A N 1
ATOM 6663 C CA . SER A 1 869 ? -37.877 -22.572 29.966 1.00 71.38 869 SER A CA 1
ATOM 6664 C C . SER A 1 869 ? -38.959 -21.624 29.469 1.00 71.38 869 SER A C 1
ATOM 6666 O O . SER A 1 869 ? -38.908 -20.418 29.712 1.00 71.38 869 SER A O 1
ATOM 6668 N N . GLU A 1 870 ? -40.003 -22.200 28.880 1.00 77.25 870 GLU A N 1
ATOM 6669 C CA . GLU A 1 870 ? -41.279 -21.519 28.676 1.00 77.25 870 GLU A CA 1
ATOM 6670 C C . GLU A 1 870 ? -41.893 -21.106 30.025 1.00 77.25 870 GLU A C 1
ATOM 6672 O O . GLU A 1 870 ? -41.640 -21.727 31.063 1.00 77.25 870 GLU A O 1
ATOM 6677 N N . ILE A 1 871 ? -42.697 -20.042 30.014 1.00 78.50 871 ILE A N 1
ATOM 6678 C CA . ILE A 1 871 ? -43.467 -19.602 31.182 1.00 78.50 871 ILE A CA 1
ATOM 6679 C C . ILE A 1 871 ? -44.876 -20.166 31.075 1.00 78.50 871 ILE A C 1
ATOM 6681 O O . ILE A 1 871 ? -45.558 -19.969 30.073 1.00 78.50 871 ILE A O 1
ATOM 6685 N N . THR A 1 872 ? -45.326 -20.827 32.140 1.00 81.94 872 THR A N 1
ATOM 6686 C CA . THR A 1 872 ? -46.714 -21.274 32.292 1.00 81.94 872 THR A CA 1
ATOM 6687 C C . THR A 1 872 ? -47.401 -20.435 33.361 1.00 81.94 872 THR A C 1
ATOM 6689 O O . THR A 1 872 ? -46.935 -20.374 34.505 1.00 81.94 872 THR A O 1
ATOM 6692 N N . ILE A 1 873 ? -48.511 -19.807 32.976 1.00 83.69 873 ILE A N 1
ATOM 6693 C CA . ILE A 1 873 ? -49.400 -19.057 33.864 1.00 83.69 873 ILE A CA 1
ATOM 6694 C C . ILE A 1 873 ? -50.712 -19.823 33.959 1.00 83.69 873 ILE A C 1
ATOM 6696 O O . ILE A 1 873 ? -51.235 -20.278 32.944 1.00 83.69 873 ILE A O 1
ATOM 6700 N N . GLU A 1 874 ? -51.227 -19.990 35.173 1.00 84.56 874 GLU A N 1
ATOM 6701 C CA . GLU A 1 874 ? -52.490 -20.692 35.405 1.00 84.56 874 GLU A CA 1
ATOM 6702 C C . GLU A 1 874 ? -53.463 -19.796 36.170 1.00 84.56 874 GLU A C 1
ATOM 6704 O O . GLU A 1 874 ? -53.084 -19.187 37.175 1.00 84.56 874 GLU A O 1
ATOM 6709 N N . ASN A 1 875 ? -54.714 -19.735 35.704 1.00 84.31 875 ASN A N 1
ATOM 6710 C CA . ASN A 1 875 ? -55.814 -19.099 36.427 1.00 84.31 875 ASN A CA 1
ATOM 6711 C C . ASN A 1 875 ? -56.171 -19.966 37.649 1.00 84.31 875 ASN A C 1
ATOM 6713 O O . ASN A 1 875 ? -56.350 -21.181 37.539 1.00 84.31 875 ASN A O 1
ATOM 6717 N N . VAL A 1 876 ? -56.224 -19.337 38.820 1.00 82.69 876 VAL A N 1
ATOM 6718 C CA . VAL A 1 876 ? -56.609 -19.960 40.090 1.00 82.69 876 VAL A CA 1
ATOM 6719 C C . VAL A 1 876 ? -58.096 -19.736 40.375 1.00 82.69 876 VAL A C 1
ATOM 6721 O O . VAL A 1 876 ? -58.784 -20.670 40.786 1.00 82.69 876 VAL A O 1
ATOM 6724 N N . VAL A 1 877 ? -58.579 -18.501 40.203 1.00 83.19 877 VAL A N 1
ATOM 6725 C CA . VAL A 1 877 ? -59.975 -18.086 40.400 1.00 83.19 877 VAL A CA 1
ATOM 6726 C C . VAL A 1 877 ? -60.225 -16.742 39.701 1.00 83.19 877 VAL A C 1
ATOM 6728 O O . VAL A 1 877 ? -59.294 -15.955 39.547 1.00 83.19 877 VAL A O 1
ATOM 6731 N N . GLY A 1 878 ? -61.478 -16.456 39.345 1.00 80.31 878 GLY A N 1
ATOM 6732 C CA . GLY A 1 878 ? -61.913 -15.171 38.786 1.00 80.31 878 GLY A CA 1
ATOM 6733 C C . GLY A 1 878 ? -62.324 -15.259 37.316 1.00 80.31 878 GLY A C 1
ATOM 6734 O O . GLY A 1 878 ? -62.076 -16.270 36.659 1.00 80.31 878 GLY A O 1
ATOM 6735 N N . ASP A 1 879 ? -62.972 -14.200 36.834 1.00 75.25 879 ASP A N 1
ATOM 6736 C CA . ASP A 1 879 ? -63.461 -14.077 35.458 1.00 75.25 879 ASP A CA 1
ATOM 6737 C C . ASP A 1 879 ? -62.545 -13.165 34.630 1.00 75.25 879 ASP A C 1
ATOM 6739 O O . ASP A 1 879 ? -62.113 -12.108 35.098 1.00 75.25 879 ASP A O 1
ATOM 6743 N N . GLU A 1 880 ? -62.294 -13.550 33.376 1.00 78.12 880 GLU A N 1
ATOM 6744 C CA . GLU A 1 880 ? -61.430 -12.813 32.449 1.00 78.12 880 GLU A CA 1
ATOM 6745 C C . GLU A 1 880 ? -61.876 -11.348 32.265 1.00 78.12 880 GLU A C 1
ATOM 6747 O O . GLU A 1 880 ? -63.031 -11.058 31.936 1.00 78.12 880 GLU A O 1
ATOM 6752 N N . LEU A 1 881 ? -60.921 -10.420 32.416 1.00 72.00 881 LEU A N 1
ATOM 6753 C CA . LEU A 1 881 ? -61.053 -8.984 32.117 1.00 72.00 881 LEU A CA 1
ATOM 6754 C C . LEU A 1 881 ? -62.145 -8.222 32.909 1.00 72.00 881 LEU A C 1
ATOM 6756 O O . LEU A 1 881 ? -62.606 -7.174 32.446 1.00 72.00 881 LEU A O 1
ATOM 6760 N N . GLN A 1 882 ? -62.564 -8.695 34.090 1.00 71.25 882 GLN A N 1
ATOM 6761 C CA . GLN A 1 882 ? -63.606 -8.043 34.903 1.00 71.25 882 GLN A CA 1
ATOM 6762 C C . GLN A 1 882 ? -63.051 -7.228 36.082 1.00 71.25 882 GLN A C 1
ATOM 6764 O O . GLN A 1 882 ? -62.315 -7.722 36.934 1.00 71.25 882 GLN A O 1
ATOM 6769 N N . THR A 1 883 ? -63.501 -5.976 36.210 1.00 62.78 883 THR A N 1
ATOM 6770 C CA . THR A 1 883 ? -63.159 -5.099 37.340 1.00 62.78 883 THR A CA 1
ATOM 6771 C C . THR A 1 883 ? -64.044 -5.443 38.550 1.00 62.78 883 THR A C 1
ATOM 6773 O O . THR A 1 883 ? -65.196 -5.024 38.625 1.00 62.78 883 THR A O 1
ATOM 6776 N N . GLY A 1 884 ? -63.528 -6.238 39.495 1.00 63.38 884 GLY A N 1
ATOM 6777 C CA . GLY A 1 884 ? -64.200 -6.580 40.767 1.00 63.38 884 GLY A CA 1
ATOM 6778 C C . GLY A 1 884 ? -64.443 -8.076 41.027 1.00 63.38 884 GLY A C 1
ATOM 6779 O O . GLY A 1 884 ? -64.594 -8.460 42.185 1.00 63.38 884 GLY A O 1
ATOM 6780 N N . THR A 1 885 ? -64.415 -8.918 39.988 1.00 65.44 885 THR A N 1
ATOM 6781 C CA . THR A 1 885 ? -64.330 -10.400 40.059 1.00 65.44 885 THR A CA 1
ATOM 6782 C C . THR A 1 885 ? -63.097 -10.925 39.315 1.00 65.44 885 THR A C 1
ATOM 6784 O O . THR A 1 885 ? -63.082 -12.070 38.865 1.00 65.44 885 THR A O 1
ATOM 6787 N N . GLY A 1 886 ? -62.099 -10.054 39.142 1.00 69.19 886 GLY A N 1
ATOM 6788 C CA . GLY A 1 886 ? -60.966 -10.275 38.252 1.00 69.19 886 GLY A CA 1
ATOM 6789 C C . GLY A 1 886 ? -60.086 -11.457 38.636 1.00 69.19 886 GLY A C 1
ATOM 6790 O O . GLY A 1 886 ? -60.254 -12.100 39.674 1.00 69.19 886 GLY A O 1
ATOM 6791 N N . GLU A 1 887 ? -59.157 -11.761 37.742 1.00 82.12 887 GLU A N 1
ATOM 6792 C CA . GLU A 1 887 ? -58.417 -13.015 37.785 1.00 82.12 887 GLU A CA 1
ATOM 6793 C C . GLU A 1 887 ? -57.308 -13.027 38.834 1.00 82.12 887 GLU A C 1
ATOM 6795 O O . GLU A 1 887 ? -56.629 -12.034 39.107 1.00 82.12 887 GLU A O 1
ATOM 6800 N N . VAL A 1 888 ? -57.085 -14.216 39.380 1.00 85.25 888 VAL A N 1
ATOM 6801 C CA . VAL A 1 888 ? -55.934 -14.538 40.209 1.00 85.25 888 VAL A CA 1
ATOM 6802 C C . VAL A 1 888 ? -55.073 -15.535 39.448 1.00 85.25 888 VAL A C 1
ATOM 6804 O O . VAL A 1 888 ? -55.497 -16.664 39.200 1.00 85.25 888 VAL A O 1
ATOM 6807 N N . PHE A 1 889 ? -53.845 -15.148 39.109 1.00 86.81 889 PHE A N 1
ATOM 6808 C CA . PHE A 1 889 ? -52.913 -15.982 38.350 1.00 86.81 889 PHE A CA 1
ATOM 6809 C C . PHE A 1 889 ? -51.781 -16.534 39.216 1.00 86.81 889 PHE A C 1
ATOM 6811 O O . PHE A 1 889 ? -51.300 -15.871 40.133 1.00 86.81 889 PHE A O 1
ATOM 6818 N N . ARG A 1 890 ? -51.291 -17.735 38.893 1.00 85.56 890 ARG A N 1
ATOM 6819 C CA . ARG A 1 890 ? -50.028 -18.276 39.427 1.00 85.56 890 ARG A CA 1
ATOM 6820 C C . ARG A 1 890 ? -49.004 -18.451 38.311 1.00 85.56 890 ARG A C 1
ATOM 6822 O O . ARG A 1 890 ? -49.369 -18.806 37.193 1.00 85.56 890 ARG A O 1
ATOM 6829 N N . ILE A 1 891 ? -47.723 -18.291 38.637 1.00 82.81 891 ILE A N 1
ATOM 6830 C CA . ILE A 1 891 ? -46.609 -18.549 37.713 1.00 82.81 891 ILE A CA 1
ATOM 6831 C C . ILE A 1 891 ? -45.891 -19.816 38.181 1.00 82.81 891 ILE A C 1
ATOM 6833 O O . ILE A 1 891 ? -45.261 -19.811 39.243 1.00 82.81 891 ILE A O 1
ATOM 6837 N N . ALA A 1 892 ? -45.986 -20.895 37.397 1.00 78.12 892 ALA A N 1
ATOM 6838 C CA . ALA A 1 892 ? -45.574 -22.236 37.822 1.00 78.12 892 ALA A CA 1
ATOM 6839 C C . ALA A 1 892 ? -44.061 -22.351 38.086 1.00 78.12 892 ALA A C 1
ATOM 6841 O O . ALA A 1 892 ? -43.649 -22.727 39.184 1.00 78.12 892 ALA A O 1
ATOM 6842 N N . SER A 1 893 ? -43.219 -22.025 37.100 1.00 83.06 893 SER A N 1
ATOM 6843 C CA . SER A 1 893 ? -41.788 -21.796 37.322 1.00 83.06 893 SER A CA 1
ATOM 6844 C C . SER A 1 893 ? -41.099 -21.150 36.127 1.00 83.06 893 SER A C 1
ATOM 6846 O O . SER A 1 893 ? -41.512 -21.355 34.991 1.00 83.06 893 SER A O 1
ATOM 6848 N N . ILE A 1 894 ? -40.003 -20.447 36.401 1.00 85.94 894 ILE A N 1
ATOM 6849 C CA . ILE A 1 894 ? -39.093 -19.848 35.423 1.00 85.94 894 ILE A CA 1
ATOM 6850 C C . ILE A 1 894 ? -37.679 -20.319 35.746 1.00 85.94 894 ILE A C 1
ATOM 6852 O O . ILE A 1 894 ? -37.248 -20.183 36.895 1.00 85.94 894 ILE A O 1
ATOM 6856 N N . ASN A 1 895 ? -36.972 -20.863 34.755 1.00 89.38 895 ASN A N 1
ATOM 6857 C CA . ASN A 1 895 ? -35.589 -21.310 34.898 1.00 89.38 895 ASN A CA 1
ATOM 6858 C C . ASN A 1 895 ? -34.630 -20.342 34.195 1.00 89.38 895 ASN A C 1
ATOM 6860 O O . ASN A 1 895 ? -34.776 -20.056 33.005 1.00 89.38 895 ASN A O 1
ATOM 6864 N N . LEU A 1 896 ? -33.641 -19.863 34.947 1.00 90.75 896 LEU A N 1
ATOM 6865 C CA . LEU A 1 896 ? -32.600 -18.945 34.496 1.00 90.75 896 LEU A CA 1
ATOM 6866 C C . LEU A 1 896 ? -31.241 -19.631 34.604 1.00 90.75 896 LEU A C 1
ATOM 6868 O O . LEU A 1 896 ? -30.829 -20.019 35.702 1.00 90.75 896 LEU A O 1
ATOM 6872 N N . ARG A 1 897 ? -30.518 -19.724 33.491 1.00 90.94 897 ARG A N 1
ATOM 6873 C CA . ARG A 1 897 ? -29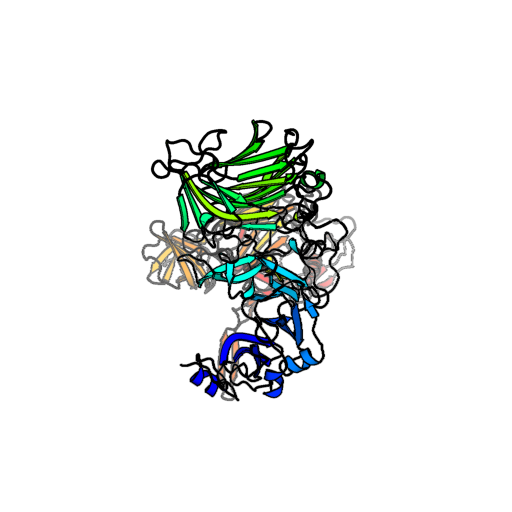.203 -20.367 33.440 1.00 90.94 897 ARG A CA 1
ATOM 6874 C C . ARG A 1 897 ? -28.086 -19.350 33.292 1.00 90.94 897 ARG A C 1
ATOM 6876 O O . ARG A 1 897 ? -28.121 -18.539 32.375 1.00 90.94 897 ARG A O 1
ATOM 6883 N N . GLU A 1 898 ? -27.090 -19.421 34.172 1.00 91.00 898 GLU A N 1
ATOM 6884 C CA . GLU A 1 898 ? -25.925 -18.532 34.148 1.00 91.00 898 GLU A CA 1
ATOM 6885 C C . GLU A 1 898 ? -24.986 -18.798 32.958 1.00 91.00 898 GLU A C 1
ATOM 6887 O O . GLU A 1 898 ? -24.681 -19.950 32.640 1.00 91.00 898 GLU A O 1
ATOM 6892 N N . ILE A 1 899 ? -24.505 -17.716 32.338 1.00 89.06 899 ILE A N 1
ATOM 6893 C CA . ILE A 1 899 ? -23.516 -17.706 31.248 1.00 89.06 899 ILE A CA 1
ATOM 6894 C C . ILE A 1 899 ? -22.111 -17.492 31.847 1.00 89.06 899 ILE A C 1
ATOM 6896 O O . ILE A 1 899 ? -21.952 -16.689 32.767 1.00 89.06 899 ILE A O 1
ATOM 6900 N N . THR A 1 900 ? -21.088 -18.207 31.349 1.00 77.44 900 THR A N 1
ATOM 6901 C CA . THR A 1 900 ? -19.690 -18.168 31.862 1.00 77.44 900 THR A CA 1
ATOM 6902 C C . THR A 1 900 ? -18.624 -18.253 30.769 1.00 77.44 900 THR A C 1
ATOM 6904 O O . THR A 1 900 ? -18.975 -18.546 29.606 1.00 77.44 900 THR A O 1
#

Sequence (900 aa):
TSWIEASRETLDTPIDVGTTTGAGVDTYDIQRIRIAQTGGVVLMLIETNINNTSITKRNQLFQYVSIDNGCSFERITTDAQLASESFHSIDLKVRLGSFVVAYCATTTQIQYMVLPNGYSSVHLMRSAEEYVGLGGGDKTTGTNNFMVDGDTSLIVDDDGSSYVFFLNHTYNFYSVLISKLGVVWDTPNAGTYPQYSNVFNTDDLSSTFRAICGAHWLGRAVLVSNLFTSTALDDSLVLTYFGGYSNVNLPKSSYPSGYTDSSRACYFANYLPVDEPSNISGLNVVGTGSDTISNGFLRIESSVTHNSNRYYQFNDLTQGIVVTDNNIYTNQGIIVRATFKVVTGGSVTSGSDNTGIYIGIDNGTSANYAVKIIASTTQFRVFDNVASSTLGTVNIDMTAGIDMYIAIDSTSVNILYRALNTNELRKFEAGPRTGLANGGGSSAGYVVQFGHLNYSTTTTMQTDWQGLHVSSLGGTGSQFAGGFDNPEDLNARLYPPLGRYSYVYDGVKITTTDGPSYENDKFDIKTEYDYPIENVYHAIAPTPRVGWRSESVTSGSVAAQAISIKFDDDIGAANKDNMPNDLMGIHLSNINWILGEILYYDGGWVSLGSISNHLRSSCSVSGRTVRGAASMLEPYYSFNELAGWTCYFLDGGNKYFRKVVSNTEGKFGGTATTTKQAILTVDTAPPQTATTIYLIPPTISILMNMNGKKAQGFKISISAQETYHKDIRIGEMIIGPVVLPGKQYSWGRTISIESGSQTIETQDGIRYSREVKPPTRNFRLAWTDGIDISQLQGAEPLIDFWVSSNQTGAQPIAVQNDAPDLMMGVIRYLQGNVSPMVYLPNITKSTSASGDFRVLQRQTEQALVTLESEITIENVVGDELQTGTGEVFRIASINLREIT

Radius of gyration: 41.56 Å; Cα contacts (8 Å, |Δi|>4): 2369; chains: 1; bounding box: 102×92×110 Å

pLDDT: mean 87.3, std 7.9, range [46.34, 97.19]